Protein 2V7B (pdb70)

InterPro domains:
  IPR000873 AMP-dependent synthetase/ligase domain [PF00501] (34-393)
  IPR011957 Benzoate-CoA ligase family [TIGR02262] (23-528)
  IPR025110 AMP-binding enzyme, C-terminal domain [PF13193] (443-520)
  IPR045851 AMP-binding enzyme domain superfamily [G3DSA:3.30.300.30] (435-530)

B-factor: mean 27.02, std 9.1, range [11.55, 69.49]

Radius of gyration: 32.32 Å; Cα contacts (8 Å, |Δi|>4): 2306; chains: 2; bounding box: 86×84×90 Å

Nearest PDB structures (foldseek):
  2v7b-assembly2_B  TM=1.002E+00  e=0.000E+00  Paraburkholderia xenovorans LB400
  6m2o-assembly1_A  TM=8.154E-01  e=2.061E-76  Rhodopseudomonas palustris
  4rm2-assembly2_B  TM=8.156E-01  e=1.091E-74  Rhodopseudomonas palustris
  4wv3-assembly1_A  TM=9.543E-01  e=3.865E-61  Stigmatella aurantiaca
  4wv3-assembly2_B  TM=9.490E-01  e=1.091E-60  Stigmatella aurantiaca

Organism: Paraburkholderia xenovorans (strain LB400) (NCBI:txid266265)

Secondary structure (DSSP, 8-state):
---HHHHHHHHTGGGTTSEEEE-SS-EEEHHHHHHHHHHHHHHHHHTTPPTT-EEEEE--SSTHHHHHHHHHHHHT-EEEE--TT--HHHHHHHHHHHT-SEEEEEGGGHHHHHHHHH---PEEEEE---PPBHHHHHHTSPPPSS-----TTSEEEEEE----EEEEEHHHHHHHIIIIIIIII---TT-EEEESS-TTSHHHHIIIIIHHHHHT-EEE---S---HHHHHHHHHHS--SEEEE-HHHHHHHHT-TTPPPGGG----EEEE-SS---HHHHHHHHHHHS--EEEEEE-TTTSSEEEE--TT---TTS--EEPTT-EEEEE-TTS-B--TTS-EEEEEE-TT----BTT-HHHHHHHEETTEEEEEEEEEE-TTS-EEEEEEGGG-B--B-HHHHHHHHTTSTTEEEEEEEEEEETTEEEEEEEEEEPTT----HHHHHHHHHHHHTTS-TTTS-SEEEEES---B-TTS-B-HHHHH-/---HHHHHHHHTGGGTTSEEEE-SS-EEEHHHHHHHHHHHHHHHHHTTPPTT-EEEEE--SSTHHHHHHHHHHHHT-EEEE--TT--HHHHHHHHHHHT-SEEEEEGGGHHHHHHHHH---PEEEEE---PPBHHHHHHHSPPPSS-----TTSEEEEEE----EEEEEHHHHHHHIIIIIIIII---TT-EEEESS-TTSHHHHIIIIIHHHHHT-EEE---S---HHHHHHHHHHT--SEEEE-HHHHHHHHT-TTPPPGGG----EEEE-SSPPPHHHHHHHHHHHS-EEEEEEE-TTTSSEEEE--TT---TTS--EEPTT-EEEEE-TTS-B--TTS-EEEEEE-TT----BTT-HHHHHHHEETTEEEEEEEEEE-TTS-EEEEEEGGG-B--B-HHHHHHHHTTSTTEEEEEEEEEEETTEEEEEEEEEEPTT----HHHHHHHHHHHHTTS-TTSS-SEEEEES---B-TTS-B-HHHHH-

Sequence (978 aa):
LFNFAAYLFRLNETRAGKTAYIDDTGSTTYGELEERARRFASALRTLGVHPEERILLVMLDTVALPVAFLGALYAGVVPVVANTLLTPADYVYMLTHSHARAVIASGALVQNVTQALESAGCQLIVSQPLAPLFEELIDAAAPAAKAAATGCDDIAFWLYSKPKGTVHTHANLYWTAELYAKPILGIAENDVVFSAAKLFFAYGLGNGLTFPLSVGATAILMAERPTADAIFARLVEHRPTVFYGVPTLYANMLVSPNLPARADVAIRICTSAGEALPREIGERFTAHFGCEILDGIGSTEMLHIFLSNRAGAVEYGTTGRPVPGYEIELRDEAGHAVPDGEVGDLYIKGPSAAVMYWNNREKSRATFLGEWIRSGDKYCRLPNGCYVYAGRSDDMLKYVSPVEVEMVLVQHDAVLEAAVVGVDHGGLVKTRAFVVLKREFAPSEILAEELKAFVKDRLAPHKYPRDIVFVDDLPKTATGKIQRFKLRELFNFAAYLFRLNETRAGKTAYIDDTGSTTYGELEERARRFASALRTLGVHPEERILLVMLDTVALPVAFLGALYAGVVPVVANTLLTPADYVYMLTHSHARAVIASGALVQNVTQALESAGCQLIVSQPLAPLFEELIDAAAPAAKAAATGCDDIAFWLYSKPKGTVHTHANLYWTAELYAKPILGIAENDVVFSAAKLFFAYGLGNGLTFPLSVGATAILMAERPTADAIFARLVEHRPTVFYGVPTLYANMLVSPNLPARADVAIRICTSAGEALPREIGERFTAHFGCEILDGIGSTEMLHIFLSNRAGAVEYGTTGRPVPGYEIELRDEAGHAVPDGEVGDLYIKGPSAAVMYWNNREKSRATFLGEWIRSGDKYCRLPNGCYVYAGRSDDMLKYVSPVEVEMVLVQHDAVLEAAVVGVDHGGLVKTRAFVVLKREFAPSEILAEELKAFVKDRLAPHKYPRDIVFVDDLPKTATGKIQRFKLRE

Foldseek 3Di:
DDFLLVVLLVVCVVFQPDWAEDEDPGTDGSVRLQFLLLLLLQLCVVLVNAAPQEEEELEFFASLVSSNQSSCSQNNYAYEYDDNPDALVLLLCVCVQRVHQEYEHEPVSCVSNVSSVVPDNYAYEYDDNVGHHSVVSSVVGGRHPGGPPDDQADFRYFAWLVTFTFTFGSVLLVVCQVQDQCPFVVDAQAFEEEELFTCSFLANVNRAPSHNSNHNHYYYGYRDQLALVVVLVCQQPVQGQEYEEEQLSLLRNLQDPPNDALVSHRHAEYEYEQAAHQQVSQVSCCVGNVHGYKYFYDGSQSSYGQFIDGGVRDDRQFRHAGRPQKDKAFAAPVRDHDDAPDKGWIKMFHDSGTPAGRPDPVVRVVAVPPRIGGDQWIWGAHPVGTIHTQGGVVQAPVSHRQSVQQSQLCPDQFFSGKTWGWAADVHDTFIEMETETDPVDDDDPVVQVVSQVSSCVPDPNVHGGPYYHYDNDFPADSRRHGPRVVVRD/DDFLLVVLLVVCVVFQPDFAEDEPVGTDGSVRLQFLLLLLLQLCVVLVNAAPQEEEELEFFASLVSSNQSSCSQNNYAYEYDDNPDALVLLLCVCVQRVHQEYEHEPVSCVSNVSSVVPDNYAYEYDDNVGHHSVVSSVPGGGHPGGPPDDQADWRYFAWLVTFTFTFGSVLLVFCQVQDQCAFVNDALAFEEEELFTCSFLACVNRAPSHNSVHNHHYYGYRDQDALVSVVCVQQPPQTQEYEEEQVRLLRNLQDPPNDALVRHNHAEYEYEQAAHQLVSQVSVCVGNVHGYKYFYDGSQSSYGQFIAGGVRDDRQFRHGGGPQKDKAFAAPVGHGDDAPDKGWIKMFHDSGTPAGPPDPPVRVVACPDRIGRDQWIWHAHPVGTIHTQGGVVFQPPPHRQNVLQSQLCVDQFFSGKTWGWADDPNDTFIEIETATDPVDDDDVVVQVVSQVSSCVPDDPVHGGPYYHYDNDADADSRRHGPRVVVRD

Solvent-accessible surface area: 38042 Å² total; per-residue (Å²): 192,26,7,0,0,14,40,3,14,134,73,8,122,124,60,52,67,55,40,0,1,31,16,76,109,37,74,17,33,8,26,87,4,44,66,57,0,54,56,0,0,17,4,0,105,123,35,37,5,54,72,46,21,10,0,0,0,0,3,36,3,7,32,5,1,0,6,0,0,0,0,0,1,13,3,9,1,1,0,0,3,1,32,13,92,42,72,28,73,54,0,43,49,5,17,89,26,2,67,3,85,0,0,0,0,1,26,86,19,38,141,44,0,42,94,1,38,141,67,134,101,35,68,30,0,11,1,111,60,226,24,55,54,1,67,107,44,0,85,94,16,73,53,5,98,165,22,23,84,15,10,50,38,17,21,2,0,0,3,34,47,195,52,54,0,0,0,0,1,2,11,3,1,65,85,1,2,47,25,1,0,82,78,12,4,33,8,48,71,122,6,36,0,0,8,2,10,31,1,17,28,5,10,0,1,3,0,1,0,1,0,0,0,14,23,0,0,7,0,3,5,4,24,92,161,31,80,16,76,8,0,10,49,29,0,63,132,56,114,0,31,0,0,0,0,5,11,13,26,0,4,54,0,34,40,17,121,90,43,8,49,136,87,61,9,32,12,109,8,0,0,0,4,27,23,22,1,14,100,47,23,0,86,164,0,39,74,62,9,54,7,49,0,0,7,3,23,22,28,25,22,0,5,3,2,0,0,1,3,87,62,72,69,35,69,42,33,11,6,5,109,35,0,71,52,9,92,16,59,17,73,55,182,72,44,117,78,24,82,92,56,96,65,3,32,0,28,1,61,4,44,0,6,1,15,8,3,16,48,43,36,133,96,4,27,33,17,22,37,12,65,57,5,103,17,25,8,40,1,18,93,59,130,71,10,2,12,43,24,5,2,106,51,122,16,45,11,176,138,2,8,0,10,61,0,12,38,14,0,26,59,18,110,0,3,25,15,5,0,0,1,14,7,90,98,83,66,136,92,74,21,46,0,19,0,10,26,52,164,130,79,75,87,49,159,144,15,12,102,85,0,50,40,36,0,121,117,124,30,42,100,87,39,45,0,104,30,20,51,50,43,151,86,4,36,58,47,43,29,9,76,27,35,15,98,86,24,87,154,169,35,7,0,0,16,36,3,15,130,72,9,116,126,48,50,69,64,40,0,0,26,16,79,111,36,75,17,33,10,26,86,5,43,65,57,0,56,55,0,2,24,5,0,206,120,39,38,6,52,70,65,18,8,0,0,0,0,2,36,3,6,31,6,0,0,6,0,0,0,0,0,1,13,19,9,1,3,0,0,2,2,31,19,103,42,74,36,74,56,0,40,51,5,18,91,26,0,64,2,84,0,0,0,0,1,29,89,12,39,128,47,0,45,87,0,39,138,66,137,104,32,68,30,0,15,0,106,62,227,24,58,44,0,60,104,42,0,83,92,14,71,54,19,99,174,22,24,56,13,15,63,37,15,33,2,0,1,2,36,45,198,54,56,0,0,0,0,0,2,10,4,1,63,87,2,3,48,25,0,0,85,79,12,4,30,8,46,91,132,6,38,0,0,6,3,9,30,0,19,24,5,10,0,0,4,0,2,0,1,0,0,0,14,24,0,0,8,1,5,3,3,25,88,142,26,71,19,81,8,0,11,53,34,0,60,129,74,116,0,34,0,0,0,0,4,11,16,25,0,5,56,0,36,40,18,120,91,44,12,52,126,85,66,10,36,12,111,9,0,0,0,4,29,24,21,1,14,97,42,21,0,85,140,0,38,73,61,8,49,6,50,0,0,8,3,21,25,27,24,26,0,4,4,2,0,0,1,3,54,60,72,68,34,75,43,34,12,5,4,129,34,0,71,50,9,91,12,65,17,77,52,153,75,44,116,79,26,77,90,56,100,67,3,32,1,29,0,68,3,46,0,5,1,13,8,5,20,47,43,32,131,90,6,28,33,17,19,38,6,57,67,3,105,18,27,8,33,1,18,90,65,128,94,18,18,12,44,26,4,1,106,48,119,16,31,12,180,165,11,10,0,8,69,0,11,41,17,0,24,58,18,113,0,3,24,16,6,0,0,0,14,7,91,99,86,65,133,96,73,22,40,0,20,0,10,25,50,163,127,81,73,87,53,159,151,17,15,102,89,0,50,40,32,0,117,117,138,23,43,98,106,39,45,0,99,36,20,46,49,43,150,87,5,36,57,47,38,28,9,76,26,30,15,96,101,24,79,158

Structure (mmCIF, N/CA/C/O backbone):
data_2V7B
#
_entry.id   2V7B
#
_cell.length_a   74.550
_cell.length_b   74.550
_cell.length_c   89.900
_cell.angle_alpha   70.06
_cell.angle_beta   79.95
_cell.angle_gamma   81.11
#
_symmetry.space_group_name_H-M   'P 1'
#
loop_
_entity.id
_entity.type
_entity.pdbx_description
1 polymer 'BENZOATE-COENZYME A LIGASE'
2 non-polymer 'BENZOIC ACID'
3 water water
#
loop_
_atom_site.group_PDB
_atom_site.id
_atom_site.type_symbol
_atom_site.label_atom_id
_atom_site.label_alt_id
_atom_site.label_comp_id
_atom_site.label_asym_id
_atom_site.label_entity_id
_atom_site.label_seq_id
_atom_site.pdbx_PDB_ins_code
_atom_site.Cartn_x
_atom_site.Cartn_y
_atom_site.Cartn_z
_atom_site.occupancy
_atom_site.B_iso_or_equiv
_atom_site.auth_seq_id
_atom_site.auth_comp_id
_atom_site.auth_asym_id
_atom_site.auth_atom_id
_atom_site.pdbx_PDB_model_num
ATOM 1 N N . LEU A 1 22 ? 76.749 65.048 29.810 1.00 28.72 22 LEU A N 1
ATOM 2 C CA . LEU A 1 22 ? 77.844 64.250 29.153 1.00 27.55 22 LEU A CA 1
ATOM 3 C C . LEU A 1 22 ? 77.398 63.020 28.337 1.00 25.81 22 LEU A C 1
ATOM 4 O O . LEU A 1 22 ? 77.995 62.774 27.295 1.00 26.72 22 LEU A O 1
ATOM 9 N N . PHE A 1 23 ? 76.397 62.240 28.789 1.00 23.37 23 PHE A N 1
ATOM 10 C CA . PHE A 1 23 ? 75.777 61.208 27.941 1.00 21.60 23 PHE A CA 1
ATOM 11 C C . PHE A 1 23 ? 74.343 60.860 28.378 1.00 19.91 23 PHE A C 1
ATOM 12 O O . PHE A 1 23 ? 74.129 60.477 29.511 1.00 18.56 23 PHE A O 1
ATOM 20 N N . ASN A 1 24 ? 73.396 61.014 27.460 1.00 18.86 24 ASN A N 1
ATOM 21 C CA . ASN A 1 24 ? 72.023 60.587 27.634 1.00 18.49 24 ASN A CA 1
ATOM 22 C C . ASN A 1 24 ? 71.648 59.742 26.408 1.00 19.13 24 ASN A C 1
ATOM 23 O O . ASN A 1 24 ? 71.705 60.241 25.259 1.00 17.90 24 ASN A O 1
ATOM 28 N N . PHE A 1 25 ? 71.240 58.488 26.635 1.00 17.97 25 PHE A N 1
ATOM 29 C CA . PHE A 1 25 ? 70.967 57.590 25.495 1.00 18.07 25 PHE A CA 1
ATOM 30 C C . PHE A 1 25 ? 69.897 58.115 24.534 1.00 17.51 25 PHE A C 1
ATOM 31 O O . PHE A 1 25 ? 70.070 57.943 23.336 1.00 19.15 25 PHE A O 1
ATOM 39 N N . ALA A 1 26 ? 68.801 58.704 25.045 1.00 17.40 26 ALA A N 1
ATOM 40 C CA . ALA A 1 26 ? 67.747 59.260 24.181 1.00 18.90 26 ALA A CA 1
ATOM 41 C C . ALA A 1 26 ? 68.275 60.422 23.315 1.00 19.98 26 ALA A C 1
ATOM 42 O O . ALA A 1 26 ? 68.005 60.472 22.081 1.00 19.00 26 ALA A O 1
ATOM 44 N N . ALA A 1 27 ? 69.002 61.330 23.963 1.00 19.63 27 ALA A N 1
ATOM 45 C CA . ALA A 1 27 ? 69.574 62.527 23.286 1.00 20.73 27 ALA A CA 1
ATOM 46 C C . ALA A 1 27 ? 70.609 62.072 22.238 1.00 20.37 27 ALA A C 1
ATOM 47 O O . ALA A 1 27 ? 70.698 62.621 21.134 1.00 19.86 27 ALA A O 1
ATOM 49 N N . TYR A 1 28 ? 71.341 61.026 22.577 1.00 19.78 28 TYR A N 1
ATOM 50 C CA . TYR A 1 28 ? 72.318 60.415 21.676 1.00 20.62 28 TYR A CA 1
ATOM 51 C C . TYR A 1 28 ? 71.657 59.902 20.379 1.00 20.47 28 TYR A C 1
ATOM 52 O O . TYR A 1 28 ? 72.119 60.215 19.274 1.00 19.93 28 TYR A O 1
ATOM 61 N N . LEU A 1 29 ? 70.562 59.144 20.524 1.00 20.13 29 LEU A N 1
ATOM 62 C CA . LEU A 1 29 ? 69.788 58.635 19.373 1.00 19.87 29 LEU A CA 1
ATOM 63 C C . LEU A 1 29 ? 69.197 59.762 18.536 1.00 20.05 29 LEU A C 1
ATOM 64 O O . LEU A 1 29 ? 69.132 59.661 17.296 1.00 19.77 29 LEU A O 1
ATOM 69 N N . PHE A 1 30 ? 68.702 60.791 19.220 1.00 20.78 30 PHE A N 1
ATOM 70 C CA . PHE A 1 30 ? 68.035 61.897 18.536 1.00 22.95 30 PHE A CA 1
ATOM 71 C C . PHE A 1 30 ? 69.037 62.583 17.607 1.00 23.06 30 PHE A C 1
ATOM 72 O O . PHE A 1 30 ? 68.699 62.866 16.448 1.00 23.94 30 PHE A O 1
ATOM 80 N N . ARG A 1 31 ? 70.243 62.829 18.130 1.00 24.13 31 ARG A N 1
ATOM 81 C CA . ARG A 1 31 ? 71.383 63.368 17.351 1.00 25.98 31 ARG A CA 1
ATOM 82 C C . ARG A 1 31 ? 71.822 62.442 16.243 1.00 25.04 31 ARG A C 1
ATOM 83 O O . ARG A 1 31 ? 72.074 62.893 15.112 1.00 24.38 31 ARG A O 1
ATOM 91 N N . LEU A 1 32 ? 71.932 61.142 16.544 1.00 24.03 32 LEU A N 1
ATOM 92 C CA . LEU A 1 32 ? 72.318 60.159 15.514 1.00 24.07 32 LEU A CA 1
ATOM 93 C C . LEU A 1 32 ? 71.388 60.210 14.305 1.00 24.05 32 LEU A C 1
ATOM 94 O O . LEU A 1 32 ? 71.834 60.047 13.178 1.00 23.75 32 LEU A O 1
ATOM 99 N N . ASN A 1 33 ? 70.101 60.447 14.547 1.00 23.16 33 ASN A N 1
ATOM 100 C CA . ASN A 1 33 ? 69.102 60.335 13.523 1.00 24.15 33 ASN A CA 1
ATOM 101 C C . ASN A 1 33 ? 68.585 61.677 12.990 1.00 24.12 33 ASN A C 1
ATOM 102 O O . ASN A 1 33 ? 67.552 61.706 12.311 1.00 25.36 33 ASN A O 1
ATOM 107 N N . GLU A 1 34 ? 69.290 62.768 13.315 1.00 25.65 34 GLU A N 1
ATOM 108 C CA . GLU A 1 34 ? 68.910 64.137 12.881 1.00 28.53 34 GLU A CA 1
ATOM 109 C C . GLU A 1 34 ? 68.792 64.246 11.340 1.00 28.24 34 GLU A C 1
ATOM 110 O O . GLU A 1 34 ? 67.877 64.907 10.835 1.00 29.76 34 GLU A O 1
ATOM 116 N N . THR A 1 35 ? 69.686 63.568 10.616 1.00 28.22 35 THR A N 1
ATOM 117 C CA . THR A 1 35 ? 69.709 63.616 9.138 1.00 29.37 35 THR A CA 1
ATOM 118 C C . THR A 1 35 ? 68.618 62.783 8.455 1.00 29.20 35 THR A C 1
ATOM 119 O O . THR A 1 35 ? 68.443 62.865 7.242 1.00 29.06 35 THR A O 1
ATOM 123 N N . ARG A 1 36 ? 67.894 61.958 9.212 1.00 28.51 36 ARG A N 1
ATOM 124 C CA . ARG A 1 36 ? 66.820 61.143 8.617 1.00 27.10 36 ARG A CA 1
ATOM 125 C C . ARG A 1 36 ? 65.456 61.429 9.255 1.00 26.31 36 ARG A C 1
ATOM 126 O O . ARG A 1 36 ? 64.633 60.528 9.411 1.00 26.16 36 ARG A O 1
ATOM 134 N N . ALA A 1 37 ? 65.197 62.701 9.577 1.00 26.04 37 ALA A N 1
ATOM 135 C CA . ALA A 1 37 ? 63.937 63.098 10.209 1.00 25.34 37 ALA A CA 1
ATOM 136 C C . ALA A 1 37 ? 62.690 62.534 9.513 1.00 25.45 37 ALA A C 1
ATOM 137 O O . ALA A 1 37 ? 61.725 62.162 10.171 1.00 24.90 37 ALA A O 1
ATOM 139 N N . GLY A 1 38 ? 62.714 62.470 8.177 1.00 24.75 38 GLY A N 1
ATOM 140 C CA . GLY A 1 38 ? 61.565 61.998 7.428 1.00 25.45 38 GLY A CA 1
ATOM 141 C C . GLY A 1 38 ? 61.403 60.487 7.240 1.00 26.06 38 GLY A C 1
ATOM 142 O O . GLY A 1 38 ? 60.358 60.057 6.772 1.00 26.94 38 GLY A O 1
ATOM 143 N N . LYS A 1 39 ? 62.436 59.698 7.563 1.00 26.01 39 LYS A N 1
ATOM 144 C CA . LYS A 1 39 ? 62.411 58.225 7.454 1.00 25.76 39 LYS A CA 1
ATOM 145 C C . LYS A 1 39 ? 61.516 57.631 8.539 1.00 25.47 39 LYS A C 1
ATOM 146 O O . LYS A 1 39 ? 61.562 58.065 9.702 1.00 24.94 39 LYS A O 1
ATOM 152 N N . THR A 1 40 ? 60.701 56.652 8.159 1.00 24.15 40 THR A N 1
ATOM 153 C CA . THR A 1 40 ? 59.899 55.911 9.134 1.00 23.15 40 THR A CA 1
ATOM 154 C C . THR A 1 40 ? 60.808 55.202 10.154 1.00 21.99 40 THR A C 1
ATOM 155 O O . THR A 1 40 ? 61.684 54.405 9.799 1.00 22.27 40 THR A O 1
ATOM 159 N N . ALA A 1 41 ? 60.593 55.512 11.427 1.00 21.17 41 ALA A N 1
ATOM 160 C CA . ALA A 1 41 ? 61.248 54.804 12.527 1.00 20.21 41 ALA A CA 1
ATOM 161 C C . ALA A 1 41 ? 60.419 53.581 12.987 1.00 19.92 41 ALA A C 1
ATOM 162 O O . ALA A 1 41 ? 60.973 52.475 13.202 1.00 19.58 41 ALA A O 1
ATOM 164 N N . TYR A 1 42 ? 59.109 53.797 13.158 1.00 19.18 42 TYR A N 1
ATOM 165 C CA . TYR A 1 42 ? 58.203 52.785 13.673 1.00 19.96 42 TYR A CA 1
ATOM 166 C C . TYR A 1 42 ? 56.990 52.560 12.778 1.00 19.92 42 TYR A C 1
ATOM 167 O O . TYR A 1 42 ? 56.348 53.508 12.381 1.00 20.78 42 TYR A O 1
ATOM 176 N N . ILE A 1 43 ? 56.657 51.291 12.548 1.00 20.14 43 ILE A N 1
ATOM 177 C CA . ILE A 1 43 ? 55.363 50.893 12.024 1.00 20.75 43 ILE A CA 1
ATOM 178 C C . ILE A 1 43 ? 54.699 50.013 13.076 1.00 20.64 43 ILE A C 1
ATOM 179 O O . ILE A 1 43 ? 55.303 49.037 13.564 1.00 20.35 43 ILE A O 1
ATOM 184 N N . ASP A 1 44 ? 53.469 50.348 13.416 1.00 20.90 44 ASP A N 1
ATOM 185 C CA . ASP A 1 44 ? 52.734 49.543 14.384 1.00 21.26 44 ASP A CA 1
ATOM 186 C C . ASP A 1 44 ? 51.317 49.282 13.896 1.00 21.72 44 ASP A C 1
ATOM 187 O O . ASP A 1 44 ? 51.005 49.503 12.712 1.00 21.04 44 ASP A O 1
ATOM 192 N N . ASP A 1 45 ? 50.458 48.793 14.783 1.00 20.88 45 ASP A N 1
ATOM 193 C CA . ASP A 1 45 ? 49.097 48.451 14.354 1.00 23.19 45 ASP A CA 1
ATOM 194 C C . ASP A 1 45 ? 48.218 49.624 13.892 1.00 23.71 45 ASP A C 1
ATOM 195 O O . ASP A 1 45 ? 47.220 49.407 13.237 1.00 24.22 45 ASP A O 1
ATOM 200 N N . THR A 1 46 ? 48.565 50.848 14.230 1.00 24.51 46 THR A N 1
ATOM 201 C CA . THR A 1 46 ? 47.719 51.974 13.785 1.00 25.91 46 THR A CA 1
ATOM 202 C C . THR A 1 46 ? 48.340 52.901 12.746 1.00 25.76 46 THR A C 1
ATOM 203 O O . THR A 1 46 ? 47.618 53.734 12.154 1.00 26.26 46 THR A O 1
ATOM 207 N N . GLY A 1 47 ? 49.647 52.774 12.496 1.00 25.53 47 GLY A N 1
ATOM 208 C CA . GLY A 1 47 ? 50.292 53.626 11.512 1.00 25.41 47 GLY A CA 1
ATOM 209 C C . GLY A 1 47 ? 51.804 53.690 11.581 1.00 25.08 47 GLY A C 1
ATOM 210 O O . GLY A 1 47 ? 52.438 52.814 12.166 1.00 24.67 47 GLY A O 1
ATOM 211 N N . SER A 1 48 ? 52.370 54.710 10.934 1.00 24.29 48 SER A N 1
ATOM 212 C CA . SER A 1 48 ? 53.798 54.896 10.828 1.00 23.47 48 SER A CA 1
ATOM 213 C C . SER A 1 48 ? 54.228 56.172 11.543 1.00 23.50 48 SER A C 1
ATOM 214 O O . SER A 1 48 ? 53.494 57.162 11.543 1.00 22.99 48 SER A O 1
ATOM 217 N N . THR A 1 49 ? 55.436 56.158 12.104 1.00 21.74 49 THR A N 1
ATOM 218 C CA . THR A 1 49 ? 56.002 57.322 12.804 1.00 21.12 49 THR A CA 1
ATOM 219 C C . THR A 1 49 ? 57.412 57.552 12.340 1.00 21.17 49 THR A C 1
ATOM 220 O O . THR A 1 49 ? 58.207 56.627 12.317 1.00 21.44 49 THR A O 1
ATOM 224 N N . THR A 1 50 ? 57.731 58.784 11.961 1.00 20.62 50 THR A N 1
ATOM 225 C CA . THR A 1 50 ? 59.062 59.087 11.444 1.00 21.72 50 THR A CA 1
ATOM 226 C C . THR A 1 50 ? 60.035 59.324 12.599 1.00 21.23 50 THR A C 1
ATOM 227 O O . THR A 1 50 ? 59.603 59.553 13.720 1.00 20.95 50 THR A O 1
ATOM 231 N N . TYR A 1 51 ? 61.328 59.236 12.307 1.00 21.25 51 TYR A N 1
ATOM 232 C CA . TYR A 1 51 ? 62.358 59.688 13.243 1.00 21.68 51 TYR A CA 1
ATOM 233 C C . TYR A 1 51 ? 62.137 61.097 13.809 1.00 22.11 51 TYR A C 1
ATOM 234 O O . TYR A 1 51 ? 62.385 61.312 15.002 1.00 21.43 51 TYR A O 1
ATOM 243 N N . GLY A 1 52 ? 61.722 62.039 12.951 1.00 20.52 52 GLY A N 1
ATOM 244 C CA . GLY A 1 52 ? 61.370 63.407 13.375 1.00 22.69 52 GLY A CA 1
ATOM 245 C C . GLY A 1 52 ? 60.243 63.403 14.400 1.00 22.45 52 GLY A C 1
ATOM 246 O O . GLY A 1 52 ? 60.355 64.015 15.463 1.00 22.80 52 GLY A O 1
ATOM 247 N N . GLU A 1 53 ? 59.175 62.660 14.107 1.00 22.75 53 GLU A N 1
ATOM 248 C CA . GLU A 1 53 ? 58.019 62.618 14.994 1.00 23.88 53 GLU A CA 1
ATOM 249 C C . GLU A 1 53 ? 58.399 61.921 16.323 1.00 22.18 53 GLU A C 1
ATOM 250 O O . GLU A 1 53 ? 57.983 62.380 17.390 1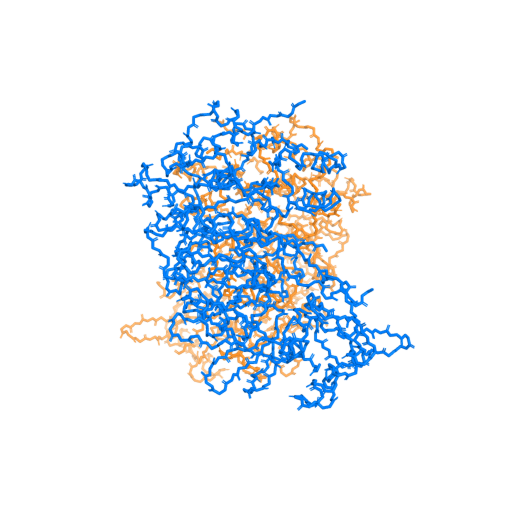.00 21.90 53 GLU A O 1
ATOM 256 N N . LEU A 1 54 ? 59.212 60.865 16.231 1.00 22.25 54 LEU A N 1
ATOM 257 C CA . LEU A 1 54 ? 59.660 60.088 17.419 1.00 20.53 54 LEU A CA 1
ATOM 258 C C . LEU A 1 54 ? 60.368 61.020 18.380 1.00 21.25 54 LEU A C 1
ATOM 259 O O . LEU A 1 54 ? 60.068 61.022 19.575 1.00 20.49 54 LEU A O 1
ATOM 264 N N . GLU A 1 55 ? 61.308 61.821 17.859 1.00 20.75 55 GLU A N 1
ATOM 265 C CA . GLU A 1 55 ? 62.019 62.782 18.704 1.00 21.68 55 GLU A CA 1
ATOM 266 C C . GLU A 1 55 ? 61.093 63.840 19.283 1.00 21.44 55 GLU A C 1
ATOM 267 O O . GLU A 1 55 ? 61.165 64.106 20.483 1.00 20.89 55 GLU A O 1
ATOM 273 N N . GLU A 1 56 ? 60.260 64.455 18.428 1.00 20.95 56 GLU A N 1
ATOM 274 C CA . GLU A 1 56 ? 59.294 65.466 18.868 1.00 21.64 56 GLU A CA 1
ATOM 275 C C . GLU A 1 56 ? 58.406 64.962 20.023 1.00 20.89 56 GLU A C 1
ATOM 276 O O . GLU A 1 56 ? 58.324 65.613 21.086 1.00 20.49 56 GLU A O 1
ATOM 282 N N . ARG A 1 57 ? 57.741 63.821 19.806 1.00 20.11 57 ARG A N 1
ATOM 283 C CA . ARG A 1 57 ? 56.767 63.299 20.763 1.00 20.88 57 ARG A CA 1
ATOM 284 C C . ARG A 1 57 ? 57.457 62.863 22.047 1.00 20.45 57 ARG A C 1
ATOM 285 O O . ARG A 1 57 ? 56.914 63.060 23.142 1.00 20.68 57 ARG A O 1
ATOM 293 N N . ALA A 1 58 ? 58.639 62.267 21.906 1.00 19.91 58 ALA A N 1
ATOM 294 C CA . ALA A 1 58 ? 59.452 61.895 23.112 1.00 20.08 58 ALA A CA 1
ATOM 295 C C . ALA A 1 58 ? 59.843 63.117 23.956 1.00 19.77 58 ALA A C 1
ATOM 296 O O . ALA A 1 58 ? 59.683 63.122 25.178 1.00 19.40 58 ALA A O 1
ATOM 298 N N . ARG A 1 59 ? 60.392 64.150 23.304 1.00 19.97 59 ARG A N 1
ATOM 299 C CA . ARG A 1 59 ? 60.846 65.333 24.020 1.00 19.69 59 ARG A CA 1
ATOM 300 C C . ARG A 1 59 ? 59.633 66.075 24.621 1.00 19.15 59 ARG A C 1
ATOM 301 O O . ARG A 1 59 ? 59.740 66.676 25.706 1.00 18.69 59 ARG A O 1
ATOM 309 N N . ARG A 1 60 ? 58.492 66.069 23.920 1.00 19.51 60 ARG A N 1
ATOM 310 C CA . ARG A 1 60 ? 57.257 66.602 24.510 1.00 19.98 60 ARG A CA 1
ATOM 311 C C . ARG A 1 60 ? 56.832 65.821 25.749 1.00 19.63 60 ARG A C 1
ATOM 312 O O . ARG A 1 60 ? 56.373 66.416 26.703 1.00 20.44 60 ARG A O 1
ATOM 320 N N . PHE A 1 61 ? 56.935 64.483 25.707 1.00 20.64 61 PHE A N 1
ATOM 321 C CA . PHE A 1 61 ? 56.659 63.666 26.892 1.00 19.78 61 PHE A CA 1
ATOM 322 C C . PHE A 1 61 ? 57.650 63.975 28.068 1.00 19.06 61 PHE A C 1
ATOM 323 O O . PHE A 1 61 ? 57.250 63.918 29.235 1.00 19.36 61 PHE A O 1
ATOM 331 N N . ALA A 1 62 ? 58.912 64.288 2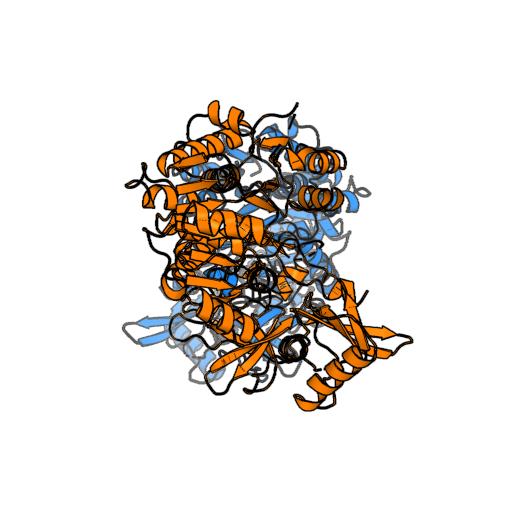7.759 1.00 19.85 62 ALA A N 1
ATOM 332 C CA . ALA A 1 62 ? 59.875 64.716 28.792 1.00 20.06 62 ALA A CA 1
ATOM 333 C C . ALA A 1 62 ? 59.345 65.959 29.552 1.00 21.09 62 ALA A C 1
ATOM 334 O O . ALA A 1 62 ? 59.386 66.026 30.789 1.00 21.18 62 ALA A O 1
ATOM 336 N N . SER A 1 63 ? 58.847 66.939 28.798 1.00 21.22 63 SER A N 1
ATOM 337 C CA . SER A 1 63 ? 58.103 68.107 29.342 1.00 22.66 63 SER A CA 1
ATOM 338 C C . SER A 1 63 ? 56.840 67.771 30.141 1.00 22.23 63 SER A C 1
ATOM 339 O O . SER A 1 63 ? 56.616 68.326 31.224 1.00 23.55 63 SER A O 1
ATOM 342 N N . ALA A 1 64 ? 56.004 66.874 29.617 1.00 22.27 64 ALA A N 1
ATOM 343 C CA . ALA A 1 64 ? 54.788 66.435 30.307 1.00 21.10 64 ALA A CA 1
ATOM 344 C C . ALA A 1 64 ? 55.120 65.842 31.691 1.00 21.45 64 ALA A C 1
ATOM 345 O O . ALA A 1 64 ? 54.412 66.115 32.651 1.00 20.55 64 ALA A O 1
ATOM 347 N N . LEU A 1 65 ? 56.216 65.077 31.779 1.00 21.21 65 LEU A N 1
ATOM 348 C CA . LEU A 1 65 ? 56.671 64.493 33.046 1.00 21.34 65 LEU A CA 1
ATOM 349 C C . LEU A 1 65 ? 57.065 65.551 34.050 1.00 22.66 65 LEU A C 1
ATOM 350 O O . LEU A 1 65 ? 56.677 65.457 35.225 1.00 22.78 65 LEU A O 1
ATOM 355 N N . ARG A 1 66 ? 57.848 66.532 33.592 1.00 23.34 66 ARG A N 1
ATOM 356 C CA . ARG A 1 66 ? 58.215 67.665 34.448 1.00 24.86 66 ARG A CA 1
ATOM 357 C C . ARG A 1 66 ? 56.956 68.373 34.962 1.00 23.68 66 ARG A C 1
ATOM 358 O O . ARG A 1 66 ? 56.846 68.670 36.171 1.00 22.39 66 ARG A O 1
ATOM 366 N N . THR A 1 67 ? 56.022 68.650 34.036 1.00 22.90 67 THR A N 1
ATOM 367 C CA . THR A 1 67 ? 54.747 69.311 34.361 1.00 23.99 67 THR A CA 1
ATOM 368 C C . THR A 1 67 ? 53.935 68.459 35.360 1.00 23.88 67 THR A C 1
ATOM 369 O O . THR A 1 67 ? 53.240 68.984 36.263 1.00 24.99 67 THR A O 1
ATOM 373 N N . LEU A 1 68 ? 54.019 67.140 35.243 1.00 23.67 68 LEU A N 1
ATOM 374 C CA . LEU A 1 68 ? 53.329 66.287 36.229 1.00 23.96 68 LEU A CA 1
ATOM 375 C C . LEU A 1 68 ? 54.039 66.228 37.594 1.00 23.51 68 LEU A C 1
ATOM 376 O O . LEU A 1 68 ? 53.570 65.536 38.461 1.00 24.56 68 LEU A O 1
ATOM 381 N N . GLY A 1 69 ? 55.176 66.904 37.741 1.00 24.45 69 GLY A N 1
ATOM 382 C CA . GLY A 1 69 ? 55.979 66.910 39.003 1.00 23.59 69 GLY A CA 1
ATOM 383 C C . GLY A 1 69 ? 56.953 65.739 39.176 1.00 23.65 69 GLY A C 1
ATOM 384 O O . GLY A 1 69 ? 57.516 65.538 40.262 1.00 23.63 69 GLY A O 1
ATOM 385 N N . VAL A 1 70 ? 57.175 64.952 38.119 1.00 22.97 70 VAL A N 1
ATOM 386 C CA . VAL A 1 70 ? 58.048 63.785 38.267 1.00 22.66 70 VAL A CA 1
ATOM 387 C C . VAL A 1 70 ? 59.477 64.247 38.044 1.00 22.21 70 VAL A C 1
ATOM 388 O O . VAL A 1 70 ? 59.795 64.741 36.982 1.00 23.69 70 VAL A O 1
ATOM 392 N N . HIS A 1 71 ? 60.319 64.147 39.080 1.00 20.20 71 HIS A N 1
ATOM 393 C CA . HIS A 1 71 ? 61.703 64.622 39.006 1.00 19.30 71 HIS A CA 1
ATOM 394 C C . HIS A 1 71 ? 62.619 63.607 38.320 1.00 19.21 71 HIS A C 1
ATOM 395 O O . HIS A 1 71 ? 62.317 62.413 38.301 1.00 17.50 71 HIS A O 1
ATOM 402 N N . PRO A 1 72 ? 63.784 64.080 37.813 1.00 20.33 72 PRO A N 1
ATOM 403 C CA . PRO A 1 72 ? 64.876 63.163 37.460 1.00 19.66 72 PRO A CA 1
ATOM 404 C C . PRO A 1 72 ? 65.157 62.154 38.578 1.00 20.00 72 PRO A C 1
ATOM 405 O O . PRO A 1 72 ? 64.984 62.488 39.782 1.00 17.59 72 PRO A O 1
ATOM 409 N N . GLU A 1 73 ? 65.540 60.936 38.158 1.00 19.02 73 GLU A N 1
ATOM 410 C CA . GLU A 1 73 ? 65.784 59.764 39.019 1.00 19.45 73 GLU A CA 1
ATOM 411 C C . GLU A 1 73 ? 64.598 59.081 39.672 1.00 18.58 73 GLU A C 1
ATOM 412 O O . GLU A 1 73 ? 64.724 57.935 40.146 1.00 19.51 73 GLU A O 1
ATOM 418 N N . GLU A 1 74 ? 63.432 59.734 39.654 1.00 19.00 74 GLU A N 1
ATOM 419 C CA . GLU A 1 74 ? 62.214 59.073 40.094 1.00 19.38 74 GLU A CA 1
ATOM 420 C C . GLU A 1 74 ? 61.741 58.094 38.997 1.00 19.50 74 GLU A C 1
ATOM 421 O O . GLU A 1 74 ? 62.017 58.267 37.819 1.00 19.82 74 GLU A O 1
ATOM 427 N N . ARG A 1 75 ? 61.064 57.039 39.421 1.00 19.41 75 ARG A N 1
ATOM 428 C CA . ARG A 1 75 ? 60.675 55.972 38.496 1.00 20.33 75 ARG A CA 1
ATOM 429 C C . ARG A 1 75 ? 59.214 56.222 37.993 1.00 19.53 75 ARG A C 1
ATOM 430 O O . ARG A 1 75 ? 58.356 56.834 38.710 1.00 19.97 75 ARG A O 1
ATOM 438 N N . ILE A 1 76 ? 58.975 55.852 36.735 1.00 19.16 76 ILE A N 1
ATOM 439 C CA . ILE A 1 76 ? 57.613 55.621 36.216 1.00 18.09 76 ILE A CA 1
ATOM 440 C C . ILE A 1 76 ? 57.497 54.157 35.788 1.00 17.89 76 ILE A C 1
ATOM 441 O O . ILE A 1 76 ? 58.490 53.544 35.361 1.00 18.04 76 ILE A O 1
ATOM 446 N N . LEU A 1 77 ? 56.310 53.583 35.937 1.00 18.21 77 LEU A N 1
ATOM 447 C CA . LEU A 1 77 ? 56.057 52.180 35.573 1.00 18.19 77 LEU A CA 1
ATOM 448 C C . LEU A 1 77 ? 55.367 52.147 34.230 1.00 17.26 77 LEU A C 1
ATOM 449 O O . LEU A 1 77 ? 54.334 52.763 34.066 1.00 18.79 77 LEU A O 1
ATOM 454 N N . LEU A 1 78 ? 55.966 51.462 33.275 1.00 16.90 78 LEU A N 1
ATOM 455 C CA . LEU A 1 78 ? 55.305 51.257 31.987 1.00 17.74 78 LEU A CA 1
ATOM 456 C C . LEU A 1 78 ? 54.642 49.898 31.911 1.00 16.83 78 LEU A C 1
ATOM 457 O O . LEU A 1 78 ? 55.314 48.844 32.020 1.00 17.87 78 LEU A O 1
ATOM 462 N N . VAL A 1 79 ? 53.318 49.915 31.769 1.00 17.63 79 VAL A N 1
ATOM 463 C CA . VAL A 1 79 ? 52.550 48.694 31.493 1.00 17.98 79 VAL A CA 1
ATOM 464 C C . VAL A 1 79 ? 51.860 48.893 30.164 1.00 18.15 79 VAL A C 1
ATOM 465 O O . VAL A 1 79 ? 50.671 49.136 30.113 1.00 18.71 79 VAL A O 1
ATOM 469 N N . MET A 1 80 ? 52.634 48.752 29.093 1.00 18.85 80 MET A N 1
ATOM 470 C CA . MET A 1 80 ? 52.219 49.172 27.780 1.00 18.44 80 MET A CA 1
ATOM 471 C C . MET A 1 80 ? 52.465 48.073 26.759 1.00 18.44 80 MET A C 1
ATOM 472 O O . MET A 1 80 ? 53.508 47.425 26.772 1.00 17.93 80 MET A O 1
ATOM 477 N N . LEU A 1 81 ? 51.476 47.870 25.889 1.00 18.56 81 LEU A N 1
ATOM 478 C CA . LEU A 1 81 ? 51.628 47.024 24.700 1.00 19.40 81 LEU A CA 1
ATOM 479 C C . LEU A 1 81 ? 52.670 47.561 23.688 1.00 18.57 81 LEU A C 1
ATOM 480 O O . LEU A 1 81 ? 53.168 48.697 23.796 1.00 18.92 81 LEU A O 1
ATOM 485 N N . ASP A 1 82 ? 53.042 46.715 22.739 1.00 18.22 82 ASP A N 1
ATOM 486 C CA . ASP A 1 82 ? 54.040 47.056 21.733 1.00 18.00 82 ASP A CA 1
ATOM 487 C C . ASP A 1 82 ? 53.332 47.917 20.690 1.00 19.09 82 ASP A C 1
ATOM 488 O O . ASP A 1 82 ? 52.692 47.391 19.755 1.00 18.87 82 ASP A O 1
ATOM 493 N N . THR A 1 83 ? 53.401 49.227 20.935 1.00 18.79 83 THR A N 1
ATOM 494 C CA . THR A 1 83 ? 52.945 50.301 20.020 1.00 18.05 83 THR A CA 1
ATOM 495 C C . THR A 1 83 ? 53.968 51.421 20.060 1.00 18.65 83 THR A C 1
ATOM 496 O O . THR A 1 83 ? 54.824 51.425 20.956 1.00 18.69 83 THR A O 1
ATOM 500 N N . VAL A 1 84 ? 53.938 52.365 19.098 1.00 17.72 84 VAL A N 1
ATOM 501 C CA . VAL A 1 84 ? 54.928 53.477 19.108 1.00 18.23 84 VAL A CA 1
ATOM 502 C C . VAL A 1 84 ? 54.906 54.326 20.423 1.00 18.12 84 VAL A C 1
ATOM 503 O O . VAL A 1 84 ? 55.902 54.946 20.792 1.00 17.98 84 VAL A O 1
ATOM 507 N N . ALA A 1 85 ? 53.782 54.287 21.132 1.00 18.01 85 ALA A N 1
ATOM 508 C CA . ALA A 1 85 ? 53.665 54.907 22.461 1.00 17.70 85 ALA A CA 1
ATOM 509 C C . ALA A 1 85 ? 54.725 54.459 23.470 1.00 18.70 85 ALA A C 1
ATOM 510 O O . ALA A 1 85 ? 55.183 55.275 24.282 1.00 17.64 85 ALA A O 1
ATOM 512 N N . LEU A 1 86 ? 55.103 53.180 23.420 1.00 18.82 86 LEU A N 1
ATOM 513 C CA . LEU A 1 86 ? 56.093 52.666 24.352 1.00 18.46 86 LEU A CA 1
ATOM 514 C C . LEU A 1 86 ? 57.498 53.253 24.105 1.00 17.81 86 LEU A C 1
ATOM 515 O O . LEU A 1 86 ? 58.054 53.831 25.046 1.00 16.23 86 LEU A O 1
ATOM 520 N N . PRO A 1 87 ? 58.067 53.139 22.876 1.00 17.28 87 PRO A N 1
ATOM 521 C CA . PRO A 1 87 ? 59.322 53.862 22.658 1.00 17.76 87 PRO A CA 1
ATOM 522 C C . PRO A 1 87 ? 59.223 55.393 22.917 1.00 17.91 87 PRO A C 1
ATOM 523 O O . PRO A 1 87 ? 60.184 55.965 23.441 1.00 19.07 87 PRO A O 1
ATOM 527 N N . VAL A 1 88 ? 58.073 56.022 22.632 1.00 16.70 88 VAL A N 1
ATOM 528 C CA . VAL A 1 88 ? 57.874 57.457 23.000 1.00 17.97 88 VAL A CA 1
ATOM 529 C C . VAL A 1 88 ? 58.010 57.661 24.532 1.00 17.98 88 VAL A C 1
ATOM 530 O O . VAL A 1 88 ? 58.778 58.520 24.971 1.00 19.20 88 VAL A O 1
ATOM 534 N N . ALA A 1 89 ? 57.269 56.879 25.315 1.00 18.05 89 ALA A N 1
ATOM 535 C CA . ALA A 1 89 ? 57.365 56.915 26.798 1.00 17.47 89 ALA A CA 1
ATOM 536 C C . ALA A 1 89 ? 58.760 56.643 27.332 1.00 17.65 89 ALA A C 1
ATOM 537 O O . ALA A 1 89 ? 59.210 57.335 28.254 1.00 17.17 89 ALA A O 1
ATOM 539 N N . PHE A 1 90 ? 59.420 55.602 26.809 1.00 17.00 90 PHE A N 1
ATOM 540 C CA . PHE A 1 90 ? 60.736 55.168 27.323 1.00 16.00 90 PHE A CA 1
ATOM 541 C C . PHE A 1 90 ? 61.819 56.249 27.051 1.00 16.01 90 PHE A C 1
ATOM 542 O O . PHE A 1 90 ? 62.563 56.656 27.967 1.00 14.45 90 PHE A O 1
ATOM 550 N N . LEU A 1 91 ? 61.887 56.687 25.793 1.00 15.62 91 LEU A N 1
ATOM 551 C CA . LEU A 1 91 ? 62.829 57.688 25.342 1.00 16.79 91 LEU A CA 1
ATOM 552 C C . LEU A 1 91 ? 62.487 59.067 25.909 1.00 16.97 91 LEU A C 1
ATOM 553 O O . LEU A 1 91 ? 63.394 59.803 26.294 1.00 17.99 91 LEU A O 1
ATOM 558 N N . GLY A 1 92 ? 61.202 59.403 25.996 1.00 16.80 92 GLY A N 1
ATOM 559 C CA . GLY A 1 92 ? 60.800 60.655 26.685 1.00 16.97 92 GLY A CA 1
ATOM 560 C C . GLY A 1 92 ? 61.207 60.683 28.169 1.00 17.97 92 GLY A C 1
ATOM 561 O O . GLY A 1 92 ? 61.669 61.706 28.660 1.00 17.15 92 GLY A O 1
ATOM 562 N N . ALA A 1 93 ? 61.045 59.550 28.863 1.00 17.89 93 ALA A N 1
ATOM 563 C CA . ALA A 1 93 ? 61.564 59.393 30.262 1.00 18.35 93 ALA A CA 1
ATOM 564 C C . ALA A 1 93 ? 63.094 59.544 30.335 1.00 18.84 93 ALA A C 1
ATOM 565 O O . ALA A 1 93 ? 63.598 60.355 31.122 1.00 19.89 93 ALA A O 1
ATOM 567 N N . LEU A 1 94 ? 63.839 58.801 29.511 1.00 17.80 94 LEU A N 1
ATOM 568 C CA . LEU A 1 94 ? 65.300 58.946 29.482 1.00 17.91 94 LEU A CA 1
ATOM 569 C C . LEU A 1 94 ? 65.765 60.403 29.243 1.00 18.05 94 LEU A C 1
ATOM 570 O O . LEU A 1 94 ? 66.648 60.897 29.939 1.00 18.02 94 LEU A O 1
ATOM 575 N N . TYR A 1 95 ? 65.168 61.087 28.259 1.00 18.30 95 TYR A N 1
ATOM 576 C CA . TYR A 1 95 ? 65.513 62.478 27.971 1.00 18.97 95 TYR A CA 1
ATOM 577 C C . TYR A 1 95 ? 65.276 63.395 29.205 1.00 18.17 95 TYR A C 1
ATOM 578 O O . TYR A 1 95 ? 66.051 64.327 29.429 1.00 18.19 95 TYR A O 1
ATOM 587 N N . ALA A 1 96 ? 64.178 63.173 29.922 1.00 18.30 96 ALA A N 1
ATOM 588 C CA . ALA A 1 96 ? 63.878 63.845 31.222 1.00 18.74 96 ALA A CA 1
ATOM 589 C C . ALA A 1 96 ? 64.762 63.398 32.400 1.00 18.97 96 ALA A C 1
ATOM 590 O O . ALA A 1 96 ? 64.750 64.015 33.469 1.00 19.29 96 ALA A O 1
ATOM 592 N N . GLY A 1 97 ? 65.512 62.309 32.231 1.00 20.06 97 GLY A N 1
ATOM 593 C CA . GLY A 1 97 ? 66.243 61.735 33.371 1.00 19.05 97 GLY A CA 1
ATOM 594 C C . GLY A 1 97 ? 65.318 60.973 34.321 1.00 18.77 97 GLY A C 1
ATOM 595 O O . GLY A 1 97 ? 65.710 60.619 35.418 1.00 18.94 97 GLY A O 1
ATOM 596 N N . VAL A 1 98 ? 64.085 60.723 33.888 1.00 18.87 98 VAL A N 1
ATOM 597 C CA . VAL A 1 98 ? 63.103 59.941 34.666 1.00 18.23 98 VAL A CA 1
ATOM 598 C C . VAL A 1 98 ? 63.353 58.495 34.284 1.00 18.13 98 VAL A C 1
ATOM 599 O O . VAL A 1 98 ? 63.704 58.207 33.137 1.00 19.53 98 VAL A O 1
ATOM 603 N N . VAL A 1 99 ? 63.204 57.608 35.252 1.00 17.22 99 VAL A N 1
ATOM 604 C CA . VAL A 1 99 ? 63.651 56.193 35.103 1.00 17.41 99 VAL A CA 1
ATOM 605 C C . VAL A 1 99 ? 62.396 55.334 34.803 1.00 16.91 99 VAL A C 1
ATOM 606 O O . VAL A 1 99 ? 61.580 55.069 35.710 1.00 18.16 99 VAL A O 1
ATOM 610 N N . PRO A 1 100 ? 62.196 54.942 33.523 1.00 16.35 100 PRO A N 1
ATOM 611 C CA . PRO A 1 100 ? 61.048 54.056 33.232 1.00 16.53 100 PRO A CA 1
ATOM 612 C C . PRO A 1 100 ? 61.349 52.617 33.704 1.00 16.84 100 PRO A C 1
ATOM 613 O O . PRO A 1 100 ? 62.492 52.182 33.651 1.00 17.38 100 PRO A O 1
ATOM 617 N N . VAL A 1 101 ? 60.329 51.948 34.222 1.00 16.20 101 VAL A N 1
ATOM 618 C CA . VAL A 1 101 ? 60.420 50.558 34.621 1.00 17.47 101 VAL A CA 1
ATOM 619 C C . VAL A 1 101 ? 59.460 49.850 33.692 1.00 16.42 101 VAL A C 1
ATOM 620 O O . VAL A 1 101 ? 58.259 50.066 33.770 1.00 18.88 101 VAL A O 1
ATOM 624 N N . VAL A 1 102 ? 60.002 49.062 32.759 1.00 16.80 102 VAL A N 1
ATOM 625 C CA . VAL A 1 102 ? 59.184 48.490 31.697 1.00 17.07 102 VAL A CA 1
ATOM 626 C C . VAL A 1 102 ? 58.674 47.109 32.108 1.00 17.26 102 VAL A C 1
ATOM 627 O O . VAL A 1 102 ? 59.456 46.163 32.233 1.00 17.39 102 VAL A O 1
ATOM 631 N N . ALA A 1 103 ? 57.359 47.022 32.310 1.00 18.20 103 ALA A N 1
ATOM 632 C CA . ALA A 1 103 ? 56.689 45.819 32.855 1.00 19.08 103 ALA A CA 1
ATOM 633 C C . ALA A 1 103 ? 56.010 44.872 31.861 1.00 18.72 103 ALA A C 1
ATOM 634 O O . ALA A 1 103 ? 55.420 45.292 30.839 1.00 19.72 103 ALA A O 1
ATOM 636 N N . ASN A 1 104 ? 56.113 43.577 32.161 1.00 19.38 104 ASN A N 1
ATOM 637 C CA . ASN A 1 104 ? 55.202 42.530 31.574 1.00 19.64 104 ASN A CA 1
ATOM 638 C C . ASN A 1 104 ? 53.698 42.953 31.634 1.00 20.10 104 ASN A C 1
ATOM 639 O O . ASN A 1 104 ? 53.188 43.411 32.685 1.00 20.42 104 ASN A O 1
ATOM 644 N N . THR A 1 105 ? 53.036 42.905 30.471 1.00 20.02 105 THR A N 1
ATOM 645 C CA . THR A 1 105 ? 51.639 43.334 30.303 1.00 20.40 105 THR A CA 1
ATOM 646 C C . THR A 1 105 ? 50.591 42.244 30.640 1.00 20.94 105 THR A C 1
ATOM 647 O O . THR A 1 105 ? 49.380 42.531 30.665 1.00 23.00 105 THR A O 1
ATOM 651 N N . LEU A 1 106 ? 51.054 41.025 30.927 1.00 21.96 106 LEU A N 1
ATOM 652 C CA . LEU A 1 106 ? 50.172 39.883 31.209 1.00 22.93 106 LEU A CA 1
ATOM 653 C C . LEU A 1 106 ? 50.226 39.425 32.668 1.00 22.92 106 LEU A C 1
ATOM 654 O O . LEU A 1 106 ? 50.036 38.252 32.957 1.00 24.07 106 LEU A O 1
ATOM 659 N N . LEU A 1 107 ? 50.473 40.356 33.579 1.00 22.57 107 LEU A N 1
ATOM 660 C CA . LEU A 1 107 ? 50.540 40.080 35.013 1.00 22.21 107 LEU A CA 1
ATOM 661 C C . LEU A 1 107 ? 49.220 40.386 35.714 1.00 22.74 107 LEU A C 1
ATOM 662 O O . LEU A 1 107 ? 48.299 40.939 35.122 1.00 22.30 107 LEU A O 1
ATOM 667 N N . THR A 1 108 ? 49.153 40.039 36.995 1.00 22.92 108 THR A N 1
ATOM 668 C CA . THR A 1 108 ? 47.933 40.172 37.771 1.00 22.99 108 THR A CA 1
ATOM 669 C C . THR A 1 108 ? 47.943 41.474 38.538 1.00 23.32 108 THR A C 1
ATOM 670 O O . THR A 1 108 ? 49.019 42.070 38.734 1.00 23.43 108 THR A O 1
ATOM 674 N N . PRO A 1 109 ? 46.765 41.940 38.982 1.00 22.87 109 PRO A N 1
ATOM 675 C CA . PRO A 1 109 ? 46.777 43.126 39.816 1.00 22.84 109 PRO A CA 1
ATOM 676 C C . PRO A 1 109 ? 47.769 43.054 40.998 1.00 23.42 109 PRO A C 1
ATOM 677 O O . PRO A 1 109 ? 48.449 44.039 41.269 1.00 21.76 109 PRO A O 1
ATOM 681 N N . ALA A 1 110 ? 47.869 41.895 41.658 1.00 23.15 110 ALA A N 1
ATOM 682 C CA . ALA A 1 110 ? 48.786 41.740 42.789 1.00 22.83 110 ALA A CA 1
ATOM 683 C C . ALA A 1 110 ? 50.259 41.871 42.385 1.00 22.42 110 ALA A C 1
ATOM 684 O O . ALA A 1 110 ? 51.077 42.394 43.147 1.00 22.51 110 ALA A O 1
ATOM 686 N N . ASP A 1 111 ? 50.590 41.359 41.209 1.00 21.89 111 ASP A N 1
ATOM 687 C CA . ASP A 1 111 ? 51.918 41.557 40.618 1.00 22.49 111 ASP A CA 1
ATOM 688 C C . ASP A 1 111 ? 52.225 43.045 40.464 1.00 21.69 111 ASP A C 1
ATOM 689 O O . ASP A 1 111 ? 53.303 43.465 40.864 1.00 22.27 111 ASP A O 1
ATOM 694 N N . TYR A 1 112 ? 51.282 43.817 39.906 1.00 21.11 112 TYR A N 1
ATOM 695 C CA . TYR A 1 112 ? 51.458 45.246 39.711 1.00 20.66 112 TYR A CA 1
ATOM 696 C C . TYR A 1 112 ? 51.520 46.031 41.018 1.00 20.79 112 TYR A C 1
ATOM 697 O O . TYR A 1 112 ? 52.270 47.011 41.100 1.00 19.29 112 TYR A O 1
ATOM 706 N N . VAL A 1 113 ? 50.746 45.600 42.029 1.00 20.60 113 VAL A N 1
ATOM 707 C CA . VAL A 1 113 ? 50.849 46.160 43.387 1.00 21.67 113 VAL A CA 1
ATOM 708 C C . VAL A 1 113 ? 52.307 46.139 43.854 1.00 22.02 113 VAL A C 1
ATOM 709 O O . VAL A 1 113 ? 52.824 47.163 44.334 1.00 22.04 113 VAL A O 1
ATOM 713 N N . TYR A 1 114 ? 52.944 44.971 43.745 1.00 21.57 114 TYR A N 1
ATOM 714 C CA . TYR A 1 114 ? 54.322 44.801 44.141 1.00 22.29 114 TYR A CA 1
ATOM 715 C C . TYR A 1 114 ? 55.249 45.743 43.367 1.00 21.37 114 TYR A C 1
ATOM 716 O O . TYR A 1 114 ? 56.058 46.406 43.971 1.00 19.72 114 TYR A O 1
ATOM 725 N N . MET A 1 115 ? 55.114 45.802 42.030 1.00 19.64 115 MET A N 1
ATOM 726 C CA . MET A 1 115 ? 55.951 46.706 41.220 1.00 19.97 115 MET A CA 1
ATOM 727 C C . MET A 1 115 ? 55.736 48.181 41.523 1.00 19.78 115 MET A C 1
ATOM 728 O O . MET A 1 115 ? 56.683 48.942 41.601 1.00 20.07 115 MET A O 1
ATOM 733 N N . LEU A 1 116 ? 54.488 48.602 41.667 1.00 20.14 116 LEU A N 1
ATOM 734 C CA . LEU A 1 116 ? 54.213 49.979 42.083 1.00 20.72 116 LEU A CA 1
ATOM 735 C C . LEU A 1 116 ? 54.875 50.331 43.405 1.00 20.91 116 LEU A C 1
ATOM 736 O O . LEU A 1 116 ? 55.503 51.379 43.521 1.00 20.47 116 LEU A O 1
ATOM 741 N N . THR A 1 117 ? 54.744 49.449 44.401 1.00 21.09 117 THR A N 1
ATOM 742 C CA . THR A 1 117 ? 55.280 49.730 45.742 1.00 21.13 117 THR A CA 1
ATOM 743 C C . THR A 1 117 ? 56.844 49.668 45.792 1.00 20.75 117 THR A C 1
ATOM 744 O O . THR A 1 117 ? 57.516 50.591 46.287 1.00 21.34 117 THR A O 1
ATOM 748 N N . HIS A 1 118 ? 57.396 48.574 45.266 1.00 19.54 118 HIS A N 1
ATOM 749 C CA . HIS A 1 118 ? 58.827 48.390 45.147 1.00 19.93 118 HIS A CA 1
ATOM 750 C C . HIS A 1 118 ? 59.577 49.474 44.319 1.00 19.13 118 HIS A C 1
ATOM 751 O O . HIS A 1 118 ? 60.676 49.927 44.724 1.00 18.69 118 HIS A O 1
ATOM 758 N N . SER A 1 119 ? 58.993 49.892 43.190 1.00 19.29 119 SER A N 1
ATOM 759 C CA . SER A 1 119 ? 59.596 50.938 42.357 1.00 19.69 119 SER A CA 1
ATOM 760 C C . SER A 1 119 ? 59.379 52.356 42.894 1.00 20.02 119 SER A C 1
ATOM 761 O O . SER A 1 119 ? 60.095 53.276 42.508 1.00 19.95 119 SER A O 1
ATOM 764 N N . HIS A 1 120 ? 58.404 52.534 43.779 1.00 20.40 120 HIS A N 1
ATOM 765 C CA . HIS A 1 120 ? 57.969 53.877 44.247 1.00 21.70 120 HIS A CA 1
ATOM 766 C C . HIS A 1 120 ? 57.547 54.732 43.032 1.00 21.04 120 HIS A C 1
ATOM 767 O O . HIS A 1 120 ? 57.664 55.935 43.069 1.00 20.66 120 HIS A O 1
ATOM 774 N N . ALA A 1 121 ? 57.073 54.084 41.960 1.00 20.99 121 ALA A N 1
ATOM 775 C CA . ALA A 1 121 ? 56.639 54.790 40.737 1.00 20.63 121 ALA A CA 1
ATOM 776 C C . ALA A 1 121 ? 55.813 56.020 41.080 1.00 21.56 121 ALA A C 1
ATOM 777 O O . ALA A 1 121 ? 54.914 55.946 41.924 1.00 21.42 121 ALA A O 1
ATOM 779 N N . ARG A 1 122 ? 56.133 57.135 40.409 1.00 22.56 122 ARG A N 1
ATOM 780 C CA . ARG A 1 122 ? 55.400 58.401 40.566 1.00 22.56 122 ARG A CA 1
ATOM 781 C C . ARG A 1 122 ? 54.206 58.477 39.608 1.00 22.32 122 ARG A C 1
ATOM 782 O O . ARG A 1 122 ? 53.283 59.250 39.821 1.00 21.19 122 ARG A O 1
ATOM 790 N N . ALA A 1 123 ? 54.279 57.705 38.523 1.00 22.53 123 ALA A N 1
ATOM 791 C CA . ALA A 1 123 ? 53.202 57.611 37.519 1.00 21.30 123 ALA A CA 1
ATOM 792 C C . ALA A 1 123 ? 53.260 56.215 36.940 1.00 21.47 123 ALA A C 1
ATOM 793 O O . ALA A 1 123 ? 54.321 55.612 36.925 1.00 21.56 123 ALA A O 1
ATOM 795 N N . VAL A 1 124 ? 52.126 55.693 36.441 1.00 21.20 124 VAL A N 1
ATOM 796 C CA . VAL A 1 124 ? 52.128 54.453 35.665 1.00 21.12 124 VAL A CA 1
ATOM 797 C C . VAL A 1 124 ? 51.360 54.775 34.381 1.00 21.69 124 VAL A C 1
ATOM 798 O O . VAL A 1 124 ? 50.283 55.380 34.418 1.00 21.24 124 VAL A O 1
ATOM 802 N N . ILE A 1 125 ? 51.977 54.425 33.259 1.00 21.44 125 ILE A N 1
ATOM 803 C CA . ILE A 1 125 ? 51.375 54.577 31.952 1.00 21.20 125 ILE A CA 1
ATOM 804 C C . ILE A 1 125 ? 50.909 53.187 31.557 1.00 21.47 125 ILE A C 1
ATOM 805 O O . ILE A 1 125 ? 51.697 52.234 31.544 1.00 22.43 125 ILE A O 1
ATOM 810 N N . ALA A 1 126 ? 49.616 53.081 31.269 1.00 19.76 126 ALA A N 1
ATOM 811 C CA . ALA A 1 126 ? 48.990 51.807 31.010 1.00 21.10 126 ALA A CA 1
ATOM 812 C C . ALA A 1 126 ? 48.211 51.898 29.703 1.00 20.10 126 ALA A C 1
ATOM 813 O O . ALA A 1 126 ? 47.475 52.891 29.475 1.00 20.32 126 ALA A O 1
ATOM 815 N N . SER A 1 127 ? 48.410 50.905 28.843 1.00 20.68 127 SER A N 1
ATOM 816 C CA . SER A 1 127 ? 47.545 50.680 27.685 1.00 21.05 127 SER A CA 1
ATOM 817 C C . SER A 1 127 ? 46.110 50.429 28.153 1.00 22.17 127 SER A C 1
ATOM 818 O O . SER A 1 127 ? 45.868 49.850 29.225 1.00 22.09 127 SER A O 1
ATOM 821 N N . GLY A 1 128 ? 45.179 50.907 27.336 1.00 23.39 128 GLY A N 1
ATOM 822 C CA . GLY A 1 128 ? 43.756 50.869 27.575 1.00 24.65 128 GLY A CA 1
ATOM 823 C C . GLY A 1 128 ? 43.292 49.513 28.021 1.00 25.75 128 GLY A C 1
ATOM 824 O O . GLY A 1 128 ? 42.519 49.431 28.971 1.00 26.17 128 GLY A O 1
ATOM 825 N N . ALA A 1 129 ? 43.775 48.454 27.359 1.00 26.43 129 ALA A N 1
ATOM 826 C CA . ALA A 1 129 ? 43.420 47.060 27.732 1.00 26.89 129 ALA A CA 1
ATOM 827 C C . ALA A 1 129 ? 43.893 46.643 29.128 1.00 27.35 129 ALA A C 1
ATOM 828 O O . ALA A 1 129 ? 43.305 45.736 29.722 1.00 26.90 129 ALA A O 1
ATOM 830 N N . LEU A 1 130 ? 44.978 47.255 29.613 1.00 27.16 130 LEU A N 1
ATOM 831 C CA . LEU A 1 130 ? 45.509 46.983 30.972 1.00 27.18 130 LEU A CA 1
ATOM 832 C C . LEU A 1 130 ? 45.008 47.922 32.075 1.00 26.49 130 LEU A C 1
ATOM 833 O O . LEU A 1 130 ? 45.367 47.759 33.245 1.00 25.36 130 LEU A O 1
ATOM 838 N N . VAL A 1 131 ? 44.181 48.901 31.720 1.00 26.33 131 VAL A N 1
ATOM 839 C CA . VAL A 1 131 ? 43.717 49.890 32.704 1.00 27.14 131 VAL A CA 1
ATOM 840 C C . VAL A 1 131 ? 43.033 49.261 33.943 1.00 27.67 131 VAL A C 1
ATOM 841 O O . VAL A 1 131 ? 43.308 49.671 35.085 1.00 27.31 131 VAL A O 1
ATOM 845 N N . GLN A 1 132 ? 42.203 48.237 33.733 1.00 28.91 132 GLN A N 1
ATOM 846 C CA . GLN A 1 132 ? 41.502 47.572 34.854 1.00 30.20 132 GLN A CA 1
ATOM 847 C C . GLN A 1 132 ? 42.447 46.920 35.893 1.00 28.67 132 GLN A C 1
ATOM 848 O O . GLN A 1 132 ? 42.278 47.094 37.104 1.00 29.04 132 GLN A O 1
ATOM 854 N N . ASN A 1 133 ? 43.428 46.164 35.420 1.00 28.04 133 ASN A N 1
ATOM 855 C CA . ASN A 1 133 ? 44.403 45.543 36.328 1.00 28.05 133 ASN A CA 1
ATOM 856 C C . ASN A 1 133 ? 45.241 46.583 37.077 1.00 27.02 133 ASN A C 1
ATOM 857 O O . ASN A 1 133 ? 45.449 46.475 38.292 1.00 26.85 133 ASN A O 1
ATOM 862 N N . VAL A 1 134 ? 45.693 47.606 36.349 1.00 26.28 134 VAL A N 1
ATOM 863 C CA . VAL A 1 134 ? 46.560 48.629 36.932 1.00 25.95 134 VAL A CA 1
ATOM 864 C C . VAL A 1 134 ? 45.762 49.526 37.907 1.00 26.11 134 VAL A C 1
ATOM 865 O O . VAL A 1 134 ? 46.266 49.894 38.984 1.00 26.19 134 VAL A O 1
ATOM 869 N N . THR A 1 135 ? 44.514 49.840 37.557 1.00 26.52 135 THR A N 1
ATOM 870 C CA . THR A 1 135 ? 43.633 50.629 38.452 1.00 26.85 135 THR A CA 1
ATOM 871 C C . THR A 1 135 ? 43.393 49.895 39.782 1.00 26.91 135 THR A C 1
ATOM 872 O O . THR A 1 135 ? 43.497 50.494 40.857 1.00 26.20 135 THR A O 1
ATOM 876 N N . GLN A 1 136 ? 43.063 48.612 39.681 1.00 26.94 136 GLN A N 1
ATOM 877 C CA . GLN A 1 136 ? 42.907 47.742 40.831 1.00 28.34 136 GLN A CA 1
ATOM 878 C C . GLN A 1 136 ? 44.173 47.697 41.684 1.00 28.45 136 GLN A C 1
ATOM 879 O O . GLN A 1 136 ? 44.100 47.747 42.916 1.00 27.93 136 GLN A O 1
ATOM 885 N N . ALA A 1 137 ? 45.331 47.613 41.024 1.00 28.80 137 ALA A N 1
ATOM 886 C CA . ALA A 1 137 ? 46.622 47.611 41.726 1.00 29.24 137 ALA A CA 1
ATOM 887 C C . ALA A 1 137 ? 46.836 48.919 42.500 1.00 29.22 137 ALA A C 1
ATOM 888 O O . ALA A 1 137 ? 47.250 48.902 43.664 1.00 29.19 137 ALA A O 1
ATOM 890 N N . LEU A 1 138 ? 46.507 50.040 41.861 1.00 29.26 138 LEU A N 1
ATOM 891 C CA . LEU A 1 138 ? 46.668 51.358 42.469 1.00 30.52 138 LEU A CA 1
ATOM 892 C C . LEU A 1 138 ? 45.772 51.591 43.695 1.00 32.47 138 LEU A C 1
ATOM 893 O O . LEU A 1 138 ? 46.160 52.307 44.624 1.00 32.64 138 LEU A O 1
ATOM 898 N N . GLU A 1 139 ? 44.589 50.977 43.680 1.00 34.76 139 GLU A N 1
ATOM 899 C CA . GLU A 1 139 ? 43.613 51.043 44.776 1.00 37.46 139 GLU A CA 1
ATOM 900 C C . GLU A 1 139 ? 44.055 50.267 46.024 1.00 39.82 139 GLU A C 1
ATOM 901 O O . GLU A 1 139 ? 43.616 50.580 47.122 1.00 40.55 139 GLU A O 1
ATOM 907 N N . SER A 1 140 ? 44.927 49.266 45.862 1.00 42.41 140 SER A N 1
ATOM 908 C CA . SER A 1 140 ? 45.652 48.677 46.996 1.00 44.85 140 SER A CA 1
ATOM 909 C C . SER A 1 140 ? 47.014 49.376 47.183 1.00 46.02 140 SER A C 1
ATOM 910 O O . SER A 1 140 ? 48.017 48.936 46.621 1.00 46.86 140 SER A O 1
ATOM 913 N N . ALA A 1 141 ? 47.058 50.468 47.960 1.00 47.35 141 ALA A N 1
ATOM 914 C CA . ALA A 1 141 ? 48.305 51.243 48.157 1.00 47.58 141 ALA A CA 1
ATOM 915 C C . ALA A 1 141 ? 48.350 51.947 49.519 1.00 48.56 141 ALA A C 1
ATOM 916 O O . ALA A 1 141 ? 49.416 52.380 49.988 1.00 49.10 141 ALA A O 1
ATOM 918 N N . GLY A 1 145 ? 50.397 58.554 45.950 1.00 31.71 145 GLY A N 1
ATOM 919 C CA . GLY A 1 145 ? 50.354 59.660 44.994 1.00 31.19 145 GLY A CA 1
ATOM 920 C C . GLY A 1 145 ? 50.786 59.301 43.571 1.00 31.13 145 GLY A C 1
ATOM 921 O O . GLY A 1 145 ? 50.977 60.202 42.735 1.00 31.98 145 GLY A O 1
ATOM 922 N N . CYS A 1 146 ? 50.924 57.999 43.277 1.00 29.54 146 CYS A N 1
ATOM 923 C CA . CYS A 1 146 ? 51.185 57.545 41.901 1.00 28.45 146 CYS A CA 1
ATOM 924 C C . CYS A 1 146 ? 50.016 57.930 40.977 1.00 28.41 146 CYS A C 1
ATOM 925 O O . CYS A 1 146 ? 48.848 57.586 41.238 1.00 28.37 146 CYS A O 1
ATOM 928 N N . GLN A 1 147 ? 50.330 58.629 39.897 1.00 27.19 147 GLN A N 1
ATOM 929 C CA . GLN A 1 147 ? 49.291 59.023 38.939 1.00 27.16 147 GLN A CA 1
ATOM 930 C C . GLN A 1 147 ? 49.165 58.032 37.781 1.00 26.18 147 GLN A C 1
ATOM 931 O O . GLN A 1 147 ? 50.144 57.469 37.319 1.00 26.18 147 GLN A O 1
ATOM 937 N N . LEU A 1 148 ? 47.936 57.808 37.352 1.00 25.73 148 LEU A N 1
ATOM 938 C CA . LEU A 1 148 ? 47.638 56.907 36.244 1.00 24.92 148 LEU A CA 1
ATOM 939 C C . LEU A 1 148 ? 47.541 57.787 35.009 1.00 24.16 148 LEU A C 1
ATOM 940 O O . LEU A 1 148 ? 46.933 58.850 35.064 1.00 23.34 148 LEU A O 1
ATOM 945 N N . ILE A 1 149 ? 48.219 57.354 33.947 1.00 23.85 149 ILE A N 1
ATOM 946 C CA . ILE A 1 149 ? 48.154 57.940 32.607 1.00 23.13 149 ILE A CA 1
ATOM 947 C C . ILE A 1 149 ? 47.761 56.804 31.644 1.00 23.52 149 ILE A C 1
ATOM 948 O O . ILE A 1 149 ? 48.294 55.680 31.728 1.00 23.11 149 ILE A O 1
ATOM 953 N N . VAL A 1 150 ? 46.807 57.091 30.752 1.00 22.89 150 VAL A N 1
ATOM 954 C CA . VAL A 1 150 ? 46.271 56.060 29.876 1.00 22.53 150 VAL A CA 1
ATOM 955 C C . VAL A 1 150 ? 46.683 56.264 28.429 1.00 23.56 150 VAL A C 1
ATOM 956 O O . VAL A 1 150 ? 46.493 57.340 27.865 1.00 22.23 150 VAL A O 1
ATOM 960 N N . SER A 1 151 ? 47.263 55.214 27.856 1.00 24.51 151 SER A N 1
ATOM 961 C CA . SER A 1 151 ? 47.672 55.210 26.465 1.00 26.41 151 SER A CA 1
ATOM 962 C C . SER A 1 151 ? 46.644 54.432 25.646 1.00 28.57 151 SER A C 1
ATOM 963 O O . SER A 1 151 ? 46.330 53.292 25.939 1.00 28.24 151 SER A O 1
ATOM 966 N N . GLN A 1 152 ? 46.128 55.065 24.603 1.00 32.98 152 GLN A N 1
ATOM 967 C CA . GLN A 1 152 ? 45.239 54.390 23.675 1.00 36.76 152 GLN A CA 1
ATOM 968 C C . GLN A 1 152 ? 46.015 54.011 22.394 1.00 39.73 152 GLN A C 1
ATOM 969 O O . GLN A 1 152 ? 46.293 54.873 21.525 1.00 40.14 152 GLN A O 1
ATOM 975 N N . PRO A 1 153 ? 46.378 52.712 22.289 1.00 41.30 153 PRO A N 1
ATOM 976 C CA . PRO A 1 153 ? 47.289 52.066 21.344 1.00 42.29 153 PRO A CA 1
ATOM 977 C C . PRO A 1 153 ? 46.815 52.098 19.881 1.00 43.04 153 PRO A C 1
ATOM 978 O O . PRO A 1 153 ? 45.874 51.376 19.502 1.00 43.87 153 PRO A O 1
ATOM 982 N N . LEU A 1 160 ? 38.109 59.814 35.455 1.00 42.91 160 LEU A N 1
ATOM 983 C CA . LEU A 1 160 ? 38.812 59.650 34.174 1.00 42.25 160 LEU A CA 1
ATOM 984 C C . LEU A 1 160 ? 40.256 60.157 34.240 1.00 41.26 160 LEU A C 1
ATOM 985 O O . LEU A 1 160 ? 40.508 61.315 34.624 1.00 41.14 160 LEU A O 1
ATOM 990 N N . ALA A 1 161 ? 41.196 59.283 33.861 1.00 39.26 161 ALA A N 1
ATOM 991 C CA . ALA A 1 161 ? 42.616 59.586 33.961 1.00 36.72 161 ALA A CA 1
ATOM 992 C C . ALA A 1 161 ? 43.074 60.474 32.809 1.00 34.92 161 ALA A C 1
ATOM 993 O O . ALA A 1 161 ? 42.417 60.518 31.752 1.00 34.42 161 ALA A O 1
ATOM 995 N N . PRO A 1 162 ? 44.201 61.192 33.004 1.00 33.15 162 PRO A N 1
ATOM 996 C CA . PRO A 1 162 ? 44.845 61.923 31.918 1.00 31.97 162 PRO A CA 1
ATOM 997 C C . PRO A 1 162 ? 45.251 60.952 30.811 1.00 30.44 162 PRO A C 1
ATOM 998 O O . PRO A 1 162 ? 45.605 59.793 31.094 1.00 29.28 162 PRO A O 1
ATOM 1002 N N . LEU A 1 163 ? 45.162 61.422 29.572 1.00 28.74 163 LEU A N 1
ATOM 1003 C CA . LEU A 1 163 ? 45.561 60.633 28.416 1.00 28.29 163 LEU A CA 1
ATOM 1004 C C . LEU A 1 163 ? 46.974 61.001 27.960 1.00 27.57 163 LEU A C 1
ATOM 1005 O O . LEU A 1 163 ? 47.308 62.182 27.806 1.00 26.56 163 LEU A O 1
ATOM 1010 N N . PHE A 1 164 ? 47.807 59.964 27.832 1.00 26.33 164 PHE A N 1
ATOM 1011 C CA . PHE A 1 164 ? 49.186 60.042 27.344 1.00 25.44 164 PHE A CA 1
ATOM 1012 C C . PHE A 1 164 ? 49.295 60.957 26.112 1.00 25.17 164 PHE A C 1
ATOM 1013 O O . PHE A 1 164 ? 50.103 61.910 26.085 1.00 23.90 164 PHE A O 1
ATOM 1021 N N . GLU A 1 165 ? 48.490 60.670 25.090 1.00 24.37 165 GLU A N 1
ATOM 1022 C CA . GLU A 1 165 ? 48.581 61.469 23.861 1.00 24.79 165 GLU A CA 1
ATOM 1023 C C . GLU A 1 165 ? 48.235 62.939 24.102 1.00 24.16 165 GLU A C 1
ATOM 1024 O O . GLU A 1 165 ? 48.878 63.828 23.551 1.00 24.63 165 GLU A O 1
ATOM 1030 N N . GLU A 1 166 ? 47.221 63.185 24.923 1.00 25.69 166 GLU A N 1
ATOM 1031 C CA . GLU A 1 166 ? 46.767 64.569 25.226 1.00 26.64 166 GLU A CA 1
ATOM 1032 C C . GLU A 1 166 ? 47.805 65.395 26.000 1.00 25.63 166 GLU A C 1
ATOM 1033 O O . GLU A 1 166 ? 48.038 66.579 25.690 1.00 24.76 166 GLU A O 1
ATOM 1039 N N . LEU A 1 167 ? 48.478 64.743 26.955 1.00 25.13 167 LEU A N 1
ATOM 1040 C CA . LEU A 1 167 ? 49.580 65.359 27.716 1.00 25.12 167 LEU A CA 1
ATOM 1041 C C . LEU A 1 167 ? 50.753 65.768 26.836 1.00 24.70 167 LEU A C 1
ATOM 1042 O O . LEU A 1 167 ? 51.328 66.844 27.017 1.00 24.44 167 LEU A O 1
ATOM 1047 N N . ILE A 1 168 ? 51.067 64.928 25.845 1.00 23.94 168 ILE A N 1
ATOM 1048 C CA . ILE A 1 168 ? 52.124 65.189 24.890 1.00 23.31 168 ILE A CA 1
ATOM 1049 C C . ILE A 1 168 ? 51.761 66.334 23.902 1.00 23.99 168 ILE A C 1
ATOM 1050 O O . ILE A 1 168 ? 52.587 67.224 23.661 1.00 22.13 168 ILE A O 1
ATOM 1055 N N . ASP A 1 169 ? 50.528 66.296 23.374 1.00 24.92 169 ASP A N 1
ATOM 1056 C CA . ASP A 1 169 ? 49.972 67.378 22.542 1.00 26.52 169 ASP A CA 1
ATOM 1057 C C . ASP A 1 169 ? 50.068 68.743 23.238 1.00 27.10 169 ASP A C 1
ATOM 1058 O O . ASP A 1 169 ? 50.394 69.748 22.603 1.00 27.52 169 ASP A O 1
ATOM 1063 N N . ALA A 1 170 ? 49.776 68.773 24.540 1.00 27.43 170 ALA A N 1
ATOM 1064 C CA . ALA A 1 170 ? 49.712 70.023 25.285 1.00 27.73 170 ALA A CA 1
ATOM 1065 C C . ALA A 1 170 ? 51.104 70.552 25.640 1.00 27.90 170 ALA A C 1
ATOM 1066 O O . ALA A 1 170 ? 51.237 71.698 26.061 1.00 27.32 170 ALA A O 1
ATOM 1068 N N . ALA A 1 171 ? 52.140 69.724 25.459 1.00 26.86 171 ALA A N 1
ATOM 1069 C CA . ALA A 1 171 ? 53.492 70.087 25.863 1.00 26.26 171 ALA A CA 1
ATOM 1070 C C . ALA A 1 171 ? 54.341 70.634 24.728 1.00 25.98 171 ALA A C 1
ATOM 1071 O O . ALA A 1 171 ? 54.153 70.271 23.552 1.00 25.73 171 ALA A O 1
ATOM 1073 N N . ALA A 1 172 ? 55.276 71.518 25.075 1.00 26.10 172 ALA A N 1
ATOM 1074 C CA . ALA A 1 172 ? 56.393 71.860 24.188 1.00 26.20 172 ALA A CA 1
ATOM 1075 C C . ALA A 1 172 ? 57.541 70.847 24.357 1.00 26.23 172 ALA A C 1
ATOM 1076 O O . ALA A 1 172 ? 57.759 70.337 25.463 1.00 26.21 172 ALA A O 1
ATOM 1078 N N . PRO A 1 173 ? 58.311 70.587 23.276 1.00 25.84 173 PRO A N 1
ATOM 1079 C CA . PRO A 1 173 ? 59.460 69.671 23.383 1.00 25.35 173 PRO A CA 1
ATOM 1080 C C . PRO A 1 173 ? 60.525 70.206 24.346 1.00 25.22 173 PRO A C 1
ATOM 1081 O O . PRO A 1 173 ? 60.920 71.397 24.249 1.00 24.30 173 PRO A O 1
ATOM 1085 N N . ALA A 1 174 ? 60.955 69.357 25.287 1.00 24.17 174 ALA A N 1
ATOM 1086 C CA . ALA A 1 174 ? 61.904 69.777 26.337 1.00 23.83 174 ALA A CA 1
ATOM 1087 C C . ALA A 1 174 ? 63.174 70.270 25.654 1.00 23.95 174 ALA A C 1
ATOM 1088 O O . ALA A 1 174 ? 63.614 69.669 24.672 1.00 23.51 174 ALA A O 1
ATOM 1090 N N . ALA A 1 175 ? 63.731 71.373 26.151 1.00 24.78 175 ALA A N 1
ATOM 1091 C CA . ALA A 1 175 ? 64.822 72.083 25.453 1.00 25.13 175 ALA A CA 1
ATOM 1092 C C . ALA A 1 175 ? 66.157 71.397 25.513 1.00 24.83 175 ALA A C 1
ATOM 1093 O O . ALA A 1 175 ? 66.974 71.529 24.585 1.00 24.89 175 ALA A O 1
ATOM 1095 N N . LYS A 1 176 ? 66.368 70.653 26.604 1.00 24.71 176 LYS A N 1
ATOM 1096 C CA . LYS A 1 176 ? 67.639 70.021 26.883 1.00 25.26 176 LYS A CA 1
ATOM 1097 C C . LYS A 1 176 ? 67.422 68.716 27.655 1.00 24.18 176 LYS A C 1
ATOM 1098 O O . LYS A 1 176 ? 66.514 68.630 28.486 1.00 23.76 176 LYS A O 1
ATOM 1104 N N . ALA A 1 177 ? 68.262 67.721 27.387 1.00 23.57 177 ALA A N 1
ATOM 1105 C CA . ALA A 1 177 ? 68.202 66.456 28.138 1.00 23.64 177 ALA A CA 1
ATOM 1106 C C . ALA A 1 177 ? 68.699 66.681 29.571 1.00 23.77 177 ALA A C 1
ATOM 1107 O O . ALA A 1 177 ? 69.507 67.588 29.825 1.00 23.50 177 ALA A O 1
ATOM 1109 N N . ALA A 1 178 ? 68.203 65.874 30.514 1.00 23.53 178 ALA A N 1
ATOM 1110 C CA . ALA A 1 178 ? 68.795 65.833 31.865 1.00 23.60 178 ALA A CA 1
ATOM 1111 C C . ALA A 1 178 ? 70.305 65.634 31.778 1.00 23.29 178 ALA A C 1
ATOM 1112 O O . ALA A 1 178 ? 70.787 64.983 30.861 1.00 23.30 178 ALA A O 1
ATOM 1114 N N . ALA A 1 179 ? 71.040 66.135 32.783 1.00 23.93 179 ALA A N 1
ATOM 1115 C CA . ALA A 1 179 ? 72.492 66.132 32.805 1.00 24.16 179 ALA A CA 1
ATOM 1116 C C . ALA A 1 179 ? 73.061 64.771 33.296 1.00 24.92 179 ALA A C 1
ATOM 1117 O O . ALA A 1 179 ? 73.727 64.672 34.353 1.00 26.21 179 ALA A O 1
ATOM 1119 N N . THR A 1 180 ? 72.762 63.731 32.540 1.00 22.91 180 THR A N 1
ATOM 1120 C CA . THR A 1 180 ? 73.147 62.362 32.900 1.00 21.60 180 THR A CA 1
ATOM 1121 C C . THR A 1 180 ? 74.518 62.051 32.320 1.00 21.07 180 THR A C 1
ATOM 1122 O O . THR A 1 180 ? 74.978 62.724 31.386 1.00 20.67 180 THR A O 1
ATOM 1126 N N . GLY A 1 181 ? 75.172 61.042 32.883 1.00 20.11 181 GLY A N 1
ATOM 1127 C CA . GLY A 1 181 ? 76.354 60.484 32.279 1.00 19.94 181 GLY A CA 1
ATOM 1128 C C . GLY A 1 181 ? 76.201 59.010 31.908 1.00 19.48 181 GLY A C 1
ATOM 1129 O O . GLY A 1 181 ? 75.168 58.391 32.165 1.00 19.51 181 GLY A O 1
ATOM 1130 N N . CYS A 1 182 ? 77.236 58.467 31.271 1.00 20.29 182 CYS A N 1
ATOM 1131 C CA . CYS A 1 182 ? 77.251 57.073 30.803 1.00 20.37 182 CYS A CA 1
ATOM 1132 C C . CYS A 1 182 ? 76.832 56.129 31.924 1.00 19.09 182 CYS A C 1
ATOM 1133 O O . CYS A 1 182 ? 76.093 55.190 31.691 1.00 17.14 182 CYS A O 1
ATOM 1136 N N . ASP A 1 183 ? 77.346 56.385 33.126 1.00 18.45 183 ASP A N 1
ATOM 1137 C CA . ASP A 1 183 ? 77.135 55.475 34.268 1.00 18.70 183 ASP A CA 1
ATOM 1138 C C . ASP A 1 183 ? 75.914 55.793 35.122 1.00 18.03 183 ASP A C 1
ATOM 1139 O O . ASP A 1 183 ? 75.667 55.102 36.125 1.00 18.33 183 ASP A O 1
ATOM 1144 N N . ASP A 1 184 ? 75.149 56.828 34.756 1.00 18.16 184 ASP A N 1
ATOM 1145 C CA . ASP A 1 184 ? 73.886 57.095 35.455 1.00 18.28 184 ASP A CA 1
ATOM 1146 C C . ASP A 1 184 ? 72.811 56.041 35.174 1.00 18.71 184 ASP A C 1
ATOM 1147 O O . ASP A 1 184 ? 72.678 55.536 34.059 1.00 17.14 184 ASP A O 1
ATOM 1152 N N . ILE A 1 185 ? 72.037 55.739 36.216 1.00 18.01 185 ILE A N 1
ATOM 1153 C CA . ILE A 1 185 ? 70.887 54.862 36.127 1.00 17.29 185 ILE A CA 1
ATOM 1154 C C . ILE A 1 185 ? 69.900 55.427 35.100 1.00 17.17 185 ILE A C 1
ATOM 1155 O O . ILE A 1 185 ? 69.565 56.632 35.138 1.00 17.11 185 ILE A O 1
ATOM 1160 N N . ALA A 1 186 ? 69.486 54.583 34.147 1.00 16.55 186 ALA A N 1
ATOM 1161 C CA . ALA A 1 186 ? 68.616 55.047 33.071 1.00 16.63 186 ALA A CA 1
ATOM 1162 C C . ALA A 1 186 ? 67.206 54.403 33.118 1.00 15.99 186 ALA A C 1
ATOM 1163 O O . ALA A 1 186 ? 66.200 55.094 32.854 1.00 16.47 186 ALA A O 1
ATOM 1165 N N . PHE A 1 187 ? 67.132 53.106 33.476 1.00 15.51 187 PHE A N 1
ATOM 1166 C CA . PHE A 1 187 ? 65.838 52.366 33.484 1.00 15.63 187 PHE A CA 1
ATOM 1167 C C . PHE A 1 187 ? 65.989 51.083 34.311 1.00 16.30 187 PHE A C 1
ATOM 1168 O O . PHE A 1 187 ? 67.123 50.693 34.675 1.00 16.81 187 PHE A O 1
ATOM 1176 N N . TRP A 1 188 ? 64.860 50.438 34.589 1.00 15.99 188 TRP A N 1
ATOM 1177 C CA . TRP A 1 188 ? 64.875 49.090 35.164 1.00 16.82 188 TRP A CA 1
ATOM 1178 C C . TRP A 1 188 ? 64.028 48.138 34.320 1.00 16.74 188 TRP A C 1
ATOM 1179 O O . TRP A 1 188 ? 63.048 48.551 33.677 1.00 16.25 188 TRP A O 1
ATOM 1190 N N . LEU A 1 189 ? 64.396 46.849 34.389 1.00 17.62 189 LEU A N 1
ATOM 1191 C CA . LEU A 1 189 ? 63.535 45.735 33.986 1.00 17.78 189 LEU A CA 1
ATOM 1192 C C . LEU A 1 189 ? 63.418 44.777 35.181 1.00 19.25 189 LEU A C 1
ATOM 1193 O O . LEU A 1 189 ? 64.353 44.666 35.991 1.00 17.61 189 LEU A O 1
ATOM 1198 N N . TYR A 1 190 ? 62.264 44.127 35.322 1.00 19.85 190 TYR A N 1
ATOM 1199 C CA . TYR A 1 190 ? 62.109 43.143 36.412 1.00 21.47 190 TYR A CA 1
ATOM 1200 C C . TYR A 1 190 ? 62.588 41.762 35.985 1.00 23.19 190 TYR A C 1
ATOM 1201 O O . TYR A 1 190 ? 62.233 41.276 34.901 1.00 22.21 190 TYR A O 1
ATOM 1210 N N . SER A 1 191 ? 63.370 41.127 36.870 1.00 24.61 191 SER A N 1
ATOM 1211 C CA . SER A 1 191 ? 64.023 39.839 36.637 1.00 26.68 191 SER A CA 1
ATOM 1212 C C . SER A 1 191 ? 63.323 38.793 37.479 1.00 27.26 191 SER A C 1
ATOM 1213 O O . SER A 1 191 ? 63.280 38.942 38.707 1.00 26.90 191 SER A O 1
ATOM 1216 N N . LYS A 1 197 ? 59.875 37.197 44.780 1.00 31.16 197 LYS A N 1
ATOM 1217 C CA . LYS A 1 197 ? 59.440 38.470 44.177 1.00 29.85 197 LYS A CA 1
ATOM 1218 C C . LYS A 1 197 ? 60.386 38.866 43.031 1.00 28.10 197 LYS A C 1
ATOM 1219 O O . LYS A 1 197 ? 61.588 38.574 43.093 1.00 27.73 197 LYS A O 1
ATOM 1225 N N . PRO A 1 198 ? 59.851 39.516 41.978 1.00 26.93 198 PRO A N 1
ATOM 1226 C CA . PRO A 1 198 ? 60.697 39.935 40.859 1.00 25.98 198 PRO A CA 1
ATOM 1227 C C . PRO A 1 198 ? 61.751 40.934 41.348 1.00 23.52 198 PRO A C 1
ATOM 1228 O O . PRO A 1 198 ? 61.481 41.697 42.265 1.00 23.06 198 PRO A O 1
ATOM 1232 N N . LYS A 1 199 ? 62.936 40.909 40.740 1.00 21.80 199 LYS A N 1
ATOM 1233 C CA . LYS A 1 199 ? 64.042 41.788 41.132 1.00 20.58 199 LYS A CA 1
ATOM 1234 C C . LYS A 1 199 ? 64.158 42.959 40.143 1.00 20.38 199 LYS A C 1
ATOM 1235 O O . LYS A 1 199 ? 64.227 42.728 38.907 1.00 18.31 199 LYS A O 1
ATOM 1241 N N . GLY A 1 200 ? 64.149 44.185 40.693 1.00 19.96 200 GLY A N 1
ATOM 1242 C CA . GLY A 1 200 ? 64.332 45.404 39.932 1.00 18.83 200 GLY A CA 1
ATOM 1243 C C . GLY A 1 200 ? 65.762 45.508 39.427 1.00 18.08 200 GLY A C 1
ATOM 1244 O O . GLY A 1 200 ? 66.637 45.838 40.188 1.00 17.38 200 GLY A O 1
ATOM 1245 N N . THR A 1 201 ? 65.972 45.237 38.139 1.00 17.18 201 THR A N 1
ATOM 1246 C CA . THR A 1 201 ? 67.318 45.157 37.571 1.00 18.00 201 THR A CA 1
ATOM 1247 C C . THR A 1 201 ? 67.711 46.506 37.004 1.00 18.47 201 THR A C 1
ATOM 1248 O O . THR A 1 201 ? 67.089 46.979 36.073 1.00 18.34 201 THR A O 1
ATOM 1252 N N . VAL A 1 202 ? 68.729 47.133 37.598 1.00 18.14 202 VAL A N 1
ATOM 1253 C CA . VAL A 1 202 ? 68.982 48.565 37.348 1.00 18.03 202 VAL A CA 1
ATOM 1254 C C . VAL A 1 202 ? 70.021 48.800 36.233 1.00 17.42 202 VAL A C 1
ATOM 1255 O O . VAL A 1 202 ? 71.154 48.356 36.379 1.00 18.60 202 VAL A O 1
ATOM 1259 N N . HIS A 1 203 ? 69.630 49.472 35.136 1.00 16.02 203 HIS A N 1
ATOM 1260 C CA . HIS A 1 203 ? 70.548 49.641 34.003 1.00 15.39 203 HIS A CA 1
ATOM 1261 C C . HIS A 1 203 ? 70.945 51.080 33.772 1.00 15.53 203 HIS A C 1
ATOM 1262 O O . HIS A 1 203 ? 70.171 51.970 34.058 1.00 16.46 203 HIS A O 1
ATOM 1269 N N . THR A 1 204 ? 72.144 51.279 33.219 1.00 16.19 204 THR A N 1
ATOM 1270 C CA . THR A 1 204 ? 72.682 52.590 32.885 1.00 16.48 204 THR A CA 1
ATOM 1271 C C . THR A 1 204 ? 72.407 52.982 31.434 1.00 16.75 204 THR A C 1
ATOM 1272 O O . THR A 1 204 ? 72.017 52.120 30.601 1.00 16.50 204 THR A O 1
ATOM 1276 N N . HIS A 1 205 ? 72.674 54.261 31.133 1.00 16.73 205 HIS A N 1
ATOM 1277 C CA . HIS A 1 205 ? 72.694 54.765 29.736 1.00 16.88 205 HIS A CA 1
ATOM 1278 C C . HIS A 1 205 ? 73.706 54.010 28.861 1.00 16.67 205 HIS A C 1
ATOM 1279 O O . HIS A 1 205 ? 73.392 53.615 27.740 1.00 16.29 205 HIS A O 1
ATOM 1286 N N . ALA A 1 206 ? 74.925 53.845 29.364 1.00 16.48 206 ALA A N 1
ATOM 1287 C CA . ALA A 1 206 ? 75.948 53.154 28.612 1.00 18.08 206 ALA A CA 1
ATOM 1288 C C . ALA A 1 206 ? 75.601 51.700 28.282 1.00 17.86 206 ALA A C 1
ATOM 1289 O O . ALA A 1 206 ? 76.093 51.167 27.269 1.00 18.36 206 ALA A O 1
ATOM 1291 N N . ASN A 1 207 ? 74.835 51.030 29.166 1.00 16.87 207 ASN A N 1
ATOM 1292 C CA . ASN A 1 207 ? 74.478 49.613 28.963 1.00 16.25 207 ASN A CA 1
ATOM 1293 C C . ASN A 1 207 ? 73.711 49.427 27.653 1.00 16.09 207 ASN A C 1
ATOM 1294 O O . ASN A 1 207 ? 74.012 48.500 26.915 1.00 16.46 207 ASN A O 1
ATOM 1299 N N . LEU A 1 208 ? 72.806 50.361 27.329 1.00 16.15 208 LEU A N 1
ATOM 1300 C CA . LEU A 1 208 ? 72.067 50.323 26.041 1.00 16.77 208 LEU A CA 1
ATOM 1301 C C . LEU A 1 208 ? 73.056 50.407 24.876 1.00 16.45 208 LEU A C 1
ATOM 1302 O O . LEU A 1 208 ? 73.079 49.532 23.978 1.00 17.20 208 LEU A O 1
ATOM 1307 N N . TYR A 1 209 ? 73.897 51.446 24.919 1.00 17.34 209 TYR A N 1
ATOM 1308 C CA . TYR A 1 209 ? 74.906 51.705 23.895 1.00 18.13 209 TYR A CA 1
ATOM 1309 C C . TYR A 1 209 ? 75.764 50.442 23.669 1.00 17.60 209 TYR A C 1
ATOM 1310 O O . TYR A 1 209 ? 75.929 50.024 22.524 1.00 16.70 209 TYR A O 1
ATOM 1319 N N . TRP A 1 210 ? 76.297 49.840 24.738 1.00 16.25 210 TRP A N 1
ATOM 1320 C CA . TRP A 1 210 ? 77.114 48.636 24.563 1.00 18.63 210 TRP A CA 1
ATOM 1321 C C . TRP A 1 210 ? 76.406 47.466 23.873 1.00 17.12 210 TRP A C 1
ATOM 1322 O O . TRP A 1 210 ? 77.010 46.742 23.136 1.00 17.51 210 TRP A O 1
ATOM 1333 N N . THR A 1 211 ? 75.124 47.286 24.113 1.00 17.15 211 THR A N 1
ATOM 1334 C CA . THR A 1 211 ? 74.434 46.182 23.442 1.00 17.72 211 THR A CA 1
ATOM 1335 C C . THR A 1 211 ? 74.345 46.362 21.920 1.00 16.85 211 THR A C 1
ATOM 1336 O O . THR A 1 211 ? 74.567 45.385 21.186 1.00 17.72 211 THR A O 1
ATOM 1340 N N . ALA A 1 212 ? 74.001 47.574 21.466 1.00 16.86 212 ALA A N 1
ATOM 1341 C CA . ALA A 1 212 ? 74.004 47.878 20.042 1.00 16.39 212 ALA A CA 1
ATOM 1342 C C . ALA A 1 212 ? 75.439 47.735 19.420 1.00 16.60 212 ALA A C 1
ATOM 1343 O O . ALA A 1 212 ? 75.624 47.126 18.341 1.00 16.44 212 ALA A O 1
ATOM 1345 N N . GLU A 1 213 ? 76.448 48.200 20.163 1.00 18.65 213 GLU A N 1
ATOM 1346 C CA . GLU A 1 213 ? 77.834 48.228 19.676 1.00 19.35 213 GLU A CA 1
ATOM 1347 C C . GLU A 1 213 ? 78.496 46.873 19.611 1.00 19.15 213 GLU A C 1
ATOM 1348 O O . GLU A 1 213 ? 79.257 46.614 18.691 1.00 18.28 213 GLU A O 1
ATOM 1354 N N . LEU A 1 214 ? 78.235 46.006 20.595 1.00 18.64 214 LEU A N 1
ATOM 1355 C CA . LEU A 1 214 ? 78.918 44.726 20.667 1.00 19.30 214 LEU A CA 1
ATOM 1356 C C . LEU A 1 214 ? 78.145 43.580 20.019 1.00 18.83 214 LEU A C 1
ATOM 1357 O O . LEU A 1 214 ? 78.745 42.694 19.420 1.00 20.45 214 LEU A O 1
ATOM 1362 N N . TYR A 1 215 ? 76.837 43.583 20.204 1.00 18.26 215 TYR A N 1
ATOM 1363 C CA . TYR A 1 215 ? 76.006 42.524 19.656 1.00 18.61 215 TYR A CA 1
ATOM 1364 C C . TYR A 1 215 ? 75.316 42.888 18.340 1.00 17.80 215 TYR A C 1
ATOM 1365 O O . TYR A 1 215 ? 75.465 42.149 17.362 1.00 17.09 215 TYR A O 1
ATOM 1374 N N . ALA A 1 216 ? 74.540 43.967 18.319 1.00 19.08 216 ALA A N 1
ATOM 1375 C CA . ALA A 1 216 ? 73.631 44.234 17.164 1.00 19.28 216 ALA A CA 1
ATOM 1376 C C . ALA A 1 216 ? 74.384 44.542 15.863 1.00 21.19 216 ALA A C 1
ATOM 1377 O O . ALA A 1 216 ? 74.051 44.017 14.784 1.00 21.97 216 ALA A O 1
ATOM 1379 N N . LYS A 1 217 ? 75.370 45.438 15.937 1.00 22.24 217 LYS A N 1
ATOM 1380 C CA . LYS A 1 217 ? 76.183 45.744 14.763 1.00 22.62 217 LYS A CA 1
ATOM 1381 C C . LYS A 1 217 ? 77.112 44.574 14.338 1.00 22.98 217 LYS A C 1
ATOM 1382 O O . LYS A 1 217 ? 77.050 44.144 13.188 1.00 22.01 217 LYS A O 1
ATOM 1388 N N . PRO A 1 218 ? 77.988 44.069 15.237 1.00 22.24 218 PRO A N 1
ATOM 1389 C CA . PRO A 1 218 ? 78.934 43.030 14.796 1.00 23.01 218 PRO A CA 1
ATOM 1390 C C . PRO A 1 218 ? 78.359 41.653 14.493 1.00 23.44 218 PRO A C 1
ATOM 1391 O O . PRO A 1 218 ? 78.866 40.969 13.595 1.00 24.03 218 PRO A O 1
ATOM 1395 N N . ILE A 1 219 ? 77.339 41.232 15.244 1.00 22.48 219 ILE A N 1
ATOM 1396 C CA . ILE A 1 219 ? 76.893 39.854 15.179 1.00 23.18 219 ILE A CA 1
ATOM 1397 C C . ILE A 1 219 ? 75.674 39.753 14.308 1.00 24.67 219 ILE A C 1
ATOM 1398 O O . ILE A 1 219 ? 75.589 38.909 13.424 1.00 23.53 219 ILE A O 1
ATOM 1403 N N . LEU A 1 220 ? 74.737 40.648 14.566 1.00 26.34 220 LEU A N 1
ATOM 1404 C CA . LEU A 1 220 ? 73.486 40.612 13.891 1.00 27.73 220 LEU A CA 1
ATOM 1405 C C . LEU A 1 220 ? 73.667 41.322 12.549 1.00 27.56 220 LEU A C 1
ATOM 1406 O O . LEU A 1 220 ? 73.028 40.979 11.585 1.00 27.32 220 LEU A O 1
ATOM 1411 N N . GLY A 1 221 ? 74.634 42.238 12.467 1.00 27.74 221 GLY A N 1
ATOM 1412 C CA . GLY A 1 221 ? 74.809 43.052 11.256 1.00 26.50 221 GLY A CA 1
ATOM 1413 C C . GLY A 1 221 ? 73.724 44.046 10.938 1.00 25.58 221 GLY A C 1
ATOM 1414 O O . GLY A 1 221 ? 73.534 44.427 9.780 1.00 26.94 221 GLY A O 1
ATOM 1415 N N . ILE A 1 222 ? 73.020 44.528 11.950 1.00 25.13 222 ILE A N 1
ATOM 1416 C CA . ILE A 1 222 ? 71.923 45.485 11.735 1.00 23.72 222 ILE A CA 1
ATOM 1417 C C . ILE A 1 222 ? 72.369 46.805 11.062 1.00 24.03 222 ILE A C 1
ATOM 1418 O O . ILE A 1 222 ? 73.356 47.455 11.451 1.00 23.28 222 ILE A O 1
ATOM 1423 N N . ALA A 1 223 ? 71.610 47.205 10.048 1.00 23.66 223 ALA A N 1
ATOM 1424 C CA . ALA A 1 223 ? 72.037 48.288 9.157 1.00 23.71 223 ALA A CA 1
ATOM 1425 C C . ALA A 1 223 ? 70.889 49.256 8.939 1.00 22.96 223 ALA A C 1
ATOM 1426 O O . ALA A 1 223 ? 69.740 48.883 9.153 1.00 22.94 223 ALA A O 1
ATOM 1428 N N . GLU A 1 224 ? 71.196 50.483 8.503 1.00 23.37 224 GLU A N 1
ATOM 1429 C CA . GLU A 1 224 ? 70.204 51.530 8.237 1.00 23.83 224 GLU A CA 1
ATOM 1430 C C . GLU A 1 224 ? 69.053 51.061 7.372 1.00 23.84 224 GLU A C 1
ATOM 1431 O O . GLU A 1 224 ? 67.908 51.489 7.551 1.00 23.81 224 GLU A O 1
ATOM 1437 N N . ASN A 1 225 ? 69.358 50.210 6.400 1.00 22.48 225 ASN A N 1
ATOM 1438 C CA . ASN A 1 225 ? 68.349 49.858 5.414 1.00 23.72 225 ASN A CA 1
ATOM 1439 C C . ASN A 1 225 ? 67.465 48.680 5.819 1.00 22.57 225 ASN A C 1
ATOM 1440 O O . ASN A 1 225 ? 66.593 48.278 5.057 1.00 21.93 225 ASN A O 1
ATOM 1445 N N . ASP A 1 226 ? 67.704 48.150 7.023 1.00 20.30 226 ASP A N 1
ATOM 1446 C CA . ASP A 1 226 ? 66.901 47.054 7.555 1.00 19.31 226 ASP A CA 1
ATOM 1447 C C . ASP A 1 226 ? 65.521 47.490 8.036 1.00 18.42 226 ASP A C 1
ATOM 1448 O O . ASP A 1 226 ? 65.314 48.637 8.453 1.00 17.34 226 ASP A O 1
ATOM 1453 N N . VAL A 1 227 ? 64.595 46.541 7.986 1.00 18.37 227 VAL A N 1
ATOM 1454 C CA . VAL A 1 227 ? 63.252 46.674 8.589 1.00 18.35 227 VAL A CA 1
ATOM 1455 C C . VAL A 1 227 ? 63.148 45.456 9.552 1.00 18.61 227 VAL A C 1
ATOM 1456 O O . VAL A 1 227 ? 63.310 44.314 9.144 1.00 19.67 227 VAL A O 1
ATOM 1460 N N . VAL A 1 228 ? 62.996 45.715 10.849 1.00 17.89 228 VAL A N 1
ATOM 1461 C CA . VAL A 1 228 ? 63.180 44.645 11.818 1.00 17.31 228 VAL A CA 1
ATOM 1462 C C . VAL A 1 228 ? 61.847 44.383 12.519 1.00 17.03 228 VAL A C 1
ATOM 1463 O O . VAL A 1 228 ? 61.015 45.283 12.676 1.00 17.63 228 VAL A O 1
ATOM 1467 N N . PHE A 1 229 ? 61.664 43.156 12.989 1.00 16.66 229 PHE A N 1
ATOM 1468 C CA . PHE A 1 229 ? 60.414 42.782 13.654 1.00 16.64 229 PHE A CA 1
ATOM 1469 C C . PHE A 1 229 ? 60.699 41.784 14.760 1.00 16.76 229 PHE A C 1
ATOM 1470 O O . PHE A 1 229 ? 61.168 40.667 14.498 1.00 18.12 229 PHE A O 1
ATOM 1478 N N . SER A 1 230 ? 60.517 42.225 16.005 1.00 16.83 230 SER A N 1
ATOM 1479 C CA . SER A 1 230 ? 60.724 41.324 17.129 1.00 17.32 230 SER A CA 1
ATOM 1480 C C . SER A 1 230 ? 59.350 40.782 17.612 1.00 17.91 230 SER A C 1
ATOM 1481 O O . SER A 1 230 ? 58.455 41.562 17.970 1.00 19.18 230 SER A O 1
ATOM 1484 N N . ALA A 1 231 ? 59.155 39.477 17.567 1.00 18.82 231 ALA A N 1
ATOM 1485 C CA . ALA A 1 231 ? 58.049 38.852 18.331 1.00 18.82 231 ALA A CA 1
ATOM 1486 C C . ALA A 1 231 ? 58.199 39.087 19.850 1.00 19.40 231 ALA A C 1
ATOM 1487 O O . ALA A 1 231 ? 57.182 39.215 20.558 1.00 18.28 231 ALA A O 1
ATOM 1489 N N . ALA A 1 232 ? 59.446 39.159 20.337 1.00 18.90 232 ALA A N 1
ATOM 1490 C CA . ALA A 1 232 ? 59.682 39.487 21.750 1.00 19.27 232 ALA A CA 1
ATOM 1491 C C . ALA A 1 232 ? 59.322 40.979 22.025 1.00 18.06 232 ALA A C 1
ATOM 1492 O O . ALA A 1 232 ? 59.690 41.881 21.278 1.00 20.04 232 ALA A O 1
ATOM 1494 N N . LYS A 1 233 ? 58.534 41.187 23.075 1.00 17.75 233 LYS A N 1
ATOM 1495 C CA . LYS A 1 233 ? 57.990 42.496 23.455 1.00 16.29 233 LYS A CA 1
ATOM 1496 C C . LYS A 1 233 ? 59.045 43.427 24.039 1.00 16.56 233 LYS A C 1
ATOM 1497 O O . LYS A 1 233 ? 60.093 42.976 24.552 1.00 16.81 233 LYS A O 1
ATOM 1503 N N . LEU A 1 234 ? 58.773 44.734 23.966 1.00 17.45 234 LEU A N 1
ATOM 1504 C CA . LEU A 1 234 ? 59.728 45.730 24.428 1.00 16.73 234 LEU A CA 1
ATOM 1505 C C . LEU A 1 234 ? 59.974 45.661 25.946 1.00 17.26 234 LEU A C 1
ATOM 1506 O O . LEU A 1 234 ? 61.000 46.092 26.414 1.00 15.80 234 LEU A O 1
ATOM 1511 N N . PHE A 1 235 ? 59.042 45.081 26.695 1.00 18.05 235 PHE A N 1
ATOM 1512 C CA . PHE A 1 235 ? 59.267 44.923 28.153 1.00 17.83 235 PHE A CA 1
ATOM 1513 C C . PHE A 1 235 ? 60.255 43.817 28.535 1.00 17.39 235 PHE A C 1
ATOM 1514 O O . PHE A 1 235 ? 60.722 43.811 29.661 1.00 16.79 235 PHE A O 1
ATOM 1522 N N . PHE A 1 236 ? 60.542 42.889 27.609 1.00 16.94 236 PHE A N 1
ATOM 1523 C CA . PHE A 1 236 ? 61.527 41.819 27.778 1.00 17.39 236 PHE A CA 1
ATOM 1524 C C . PHE A 1 236 ? 62.834 42.445 27.292 1.00 17.91 236 PHE A C 1
ATOM 1525 O O . PHE A 1 236 ? 62.876 43.056 26.205 1.00 17.43 236 PHE A O 1
ATOM 1533 N N . ALA A 1 237 ? 63.898 42.298 28.094 1.00 16.37 237 ALA A N 1
ATOM 1534 C CA . ALA A 1 237 ? 65.211 42.830 27.733 1.00 16.91 237 ALA A CA 1
ATOM 1535 C C . ALA A 1 237 ? 65.521 42.484 26.282 1.00 16.66 237 ALA A C 1
ATOM 1536 O O . ALA A 1 237 ? 65.927 43.344 25.532 1.00 15.82 237 ALA A O 1
ATOM 1538 N N . TYR A 1 238 ? 65.377 41.206 25.940 1.00 15.44 238 TYR A N 1
ATOM 1539 C CA . TYR A 1 238 ? 65.593 40.752 24.554 1.00 15.78 238 TYR A CA 1
ATOM 1540 C C . TYR A 1 238 ? 64.875 41.639 23.527 1.00 15.10 238 TYR A C 1
ATOM 1541 O O . TYR A 1 238 ? 65.517 42.237 22.653 1.00 15.75 238 TYR A O 1
ATOM 1550 N N . GLY A 1 239 ? 63.551 41.732 23.644 1.00 17.30 239 GLY A N 1
ATOM 1551 C CA . GLY A 1 239 ? 62.728 42.645 22.799 1.00 15.64 239 GLY A CA 1
ATOM 1552 C C . GLY A 1 239 ? 63.081 44.123 22.884 1.00 16.77 239 GLY A C 1
ATOM 1553 O O . GLY A 1 239 ? 63.040 44.857 21.866 1.00 13.75 239 GLY A O 1
ATOM 1554 N N . LEU A 1 240 ? 63.437 44.609 24.072 1.00 15.26 240 LEU A N 1
ATOM 1555 C CA . LEU A 1 240 ? 63.859 46.019 24.184 1.00 15.29 240 LEU A CA 1
ATOM 1556 C C . LEU A 1 240 ? 65.026 46.389 23.219 1.00 15.82 240 LEU A C 1
ATOM 1557 O O . LEU A 1 240 ? 64.991 47.428 22.569 1.00 17.80 240 LEU A O 1
ATOM 1562 N N . GLY A 1 241 ? 66.044 45.541 23.148 1.00 15.36 241 GLY A N 1
ATOM 1563 C CA . GLY A 1 241 ? 67.179 45.760 22.259 1.00 16.11 241 GLY A CA 1
ATOM 1564 C C . GLY A 1 241 ? 66.675 45.602 20.809 1.00 15.79 241 GLY A C 1
ATOM 1565 O O . GLY A 1 241 ? 66.917 46.463 19.972 1.00 14.00 241 GLY A O 1
ATOM 1566 N N . ASN A 1 242 ? 65.956 44.520 20.574 1.00 16.97 242 ASN A N 1
ATOM 1567 C CA . ASN A 1 242 ? 65.546 44.101 19.206 1.00 17.21 242 ASN A CA 1
ATOM 1568 C C . ASN A 1 242 ? 64.719 45.188 18.501 1.00 17.57 242 ASN A C 1
ATOM 1569 O O . ASN A 1 242 ? 64.908 45.477 17.324 1.00 18.34 242 ASN A O 1
ATOM 1574 N N . GLY A 1 243 ? 63.761 45.757 19.228 1.00 17.23 243 GLY A N 1
ATOM 1575 C CA . GLY A 1 243 ? 62.775 46.650 18.635 1.00 17.72 243 GLY A CA 1
ATOM 1576 C C . GLY A 1 243 ? 62.932 48.099 19.012 1.00 17.41 243 GLY A C 1
ATOM 1577 O O . GLY A 1 243 ? 62.135 48.932 18.570 1.00 17.13 243 GLY A O 1
ATOM 1578 N N . LEU A 1 244 ? 63.952 48.408 19.829 1.00 16.25 244 LEU A N 1
ATOM 1579 C CA . LEU A 1 244 ? 64.242 49.803 20.156 1.00 15.53 244 LEU A CA 1
ATOM 1580 C C . LEU A 1 244 ? 65.741 50.097 20.049 1.00 16.88 244 LEU A C 1
ATOM 1581 O O . LEU A 1 244 ? 66.161 50.853 19.162 1.00 16.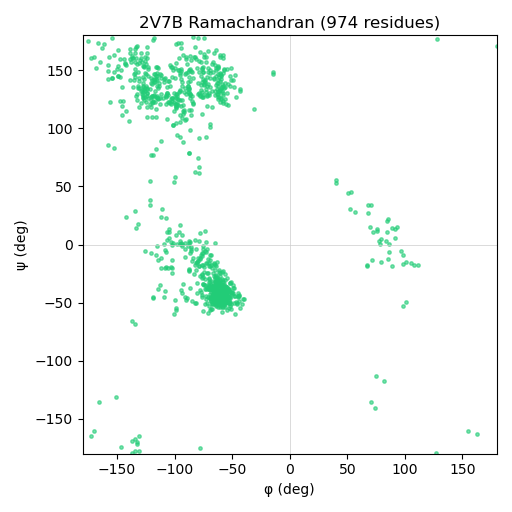15 244 LEU A O 1
ATOM 1586 N N . THR A 1 245 ? 66.551 49.527 20.958 1.00 15.45 245 THR A N 1
ATOM 1587 C CA . THR A 1 245 ? 67.959 49.903 21.038 1.00 15.65 245 THR A CA 1
ATOM 1588 C C . THR A 1 245 ? 68.604 49.774 19.666 1.00 17.09 245 THR A C 1
ATOM 1589 O O . THR A 1 245 ? 69.268 50.719 19.206 1.00 18.20 245 THR A O 1
ATOM 1593 N N . PHE A 1 246 ? 68.375 48.636 19.023 1.00 17.04 246 PHE A N 1
ATOM 1594 C CA . PHE A 1 246 ? 69.154 48.273 17.857 1.00 16.97 246 PHE A CA 1
ATOM 1595 C C . PHE A 1 246 ? 68.734 49.067 16.619 1.00 17.49 246 PHE A C 1
ATOM 1596 O O . PHE A 1 246 ? 69.600 49.708 16.031 1.00 17.89 246 PHE A O 1
ATOM 1604 N N . PRO A 1 247 ? 67.439 49.002 16.206 1.00 17.95 247 PRO A N 1
ATOM 1605 C CA . PRO A 1 247 ? 67.093 49.739 14.957 1.00 18.58 247 PRO A CA 1
ATOM 1606 C C . PRO A 1 247 ? 67.345 51.245 15.079 1.00 18.95 247 PRO A C 1
ATOM 1607 O O . PRO A 1 247 ? 67.829 51.886 14.117 1.00 19.77 247 PRO A O 1
ATOM 1611 N N . LEU A 1 248 ? 67.022 51.815 16.234 1.00 19.20 248 LEU A N 1
ATOM 1612 C CA . LEU A 1 248 ? 67.234 53.255 16.417 1.00 19.32 248 LEU A CA 1
ATOM 1613 C C . LEU A 1 248 ? 68.715 53.663 16.378 1.00 19.30 248 LEU A C 1
ATOM 1614 O O . LEU A 1 248 ? 69.037 54.735 15.878 1.00 18.70 248 LEU A O 1
ATOM 1619 N N . SER A 1 249 ? 69.595 52.814 16.896 1.00 19.39 249 SER A N 1
ATOM 1620 C CA . SER A 1 249 ? 71.016 53.032 16.867 1.00 19.40 249 SER A CA 1
ATOM 1621 C C . SER A 1 249 ? 71.579 53.176 15.454 1.00 20.91 249 SER A C 1
ATOM 1622 O O . SER A 1 249 ? 72.558 53.893 15.275 1.00 21.02 249 SER A O 1
ATOM 1625 N N . VAL A 1 250 ? 70.960 52.525 14.469 1.00 19.77 250 VAL A N 1
ATOM 1626 C CA . VAL A 1 250 ? 71.477 52.580 13.095 1.00 21.12 250 VAL A CA 1
ATOM 1627 C C . VAL A 1 250 ? 70.567 53.266 12.067 1.00 20.44 250 VAL A C 1
ATOM 1628 O O . VAL A 1 250 ? 70.933 53.367 10.896 1.00 21.37 250 VAL A O 1
ATOM 1632 N N . GLY A 1 251 ? 69.392 53.715 12.495 1.00 20.78 251 GLY A N 1
ATOM 1633 C CA . GLY A 1 251 ? 68.445 54.413 11.650 1.00 20.51 251 GLY A CA 1
ATOM 1634 C C . GLY A 1 251 ? 67.534 53.510 10.836 1.00 21.24 251 GLY A C 1
ATOM 1635 O O . GLY A 1 251 ? 66.993 53.954 9.823 1.00 20.71 251 GLY A O 1
ATOM 1636 N N . ALA A 1 252 ? 67.397 52.241 11.260 1.00 20.43 252 ALA A N 1
ATOM 1637 C CA . ALA A 1 252 ? 66.474 51.259 10.676 1.00 19.85 252 ALA A CA 1
ATOM 1638 C C . ALA A 1 252 ? 65.014 51.483 11.046 1.00 19.80 252 ALA A C 1
ATOM 1639 O O . ALA A 1 252 ? 64.665 52.410 11.789 1.00 20.47 252 ALA A O 1
ATOM 1641 N N . THR A 1 253 ? 64.137 50.648 10.514 1.00 19.01 253 THR A N 1
ATOM 1642 C CA . THR A 1 253 ? 62.713 50.765 10.781 1.00 19.80 253 THR A CA 1
ATOM 1643 C C . THR A 1 253 ? 62.321 49.527 11.569 1.00 19.15 253 THR A C 1
ATOM 1644 O O . THR A 1 253 ? 62.740 48.415 11.213 1.00 19.36 253 THR A O 1
ATOM 1648 N N . ALA A 1 254 ? 61.475 49.727 12.586 1.00 18.93 254 ALA A N 1
ATOM 1649 C CA . ALA A 1 254 ? 60.985 48.629 13.404 1.00 18.25 254 ALA A CA 1
ATOM 1650 C C . ALA A 1 254 ? 59.478 48.512 13.332 1.00 17.89 254 ALA A C 1
ATOM 1651 O O . ALA A 1 254 ? 58.742 49.501 13.336 1.00 18.22 254 ALA A O 1
ATOM 1653 N N . ILE A 1 255 ? 59.041 47.267 13.229 1.00 18.47 255 ILE A N 1
ATOM 1654 C CA . ILE A 1 255 ? 57.644 46.881 13.239 1.00 17.95 255 ILE A CA 1
ATOM 1655 C C . ILE A 1 255 ? 57.295 46.423 14.679 1.00 19.35 255 ILE A C 1
ATOM 1656 O O . ILE A 1 255 ? 57.996 45.562 15.243 1.00 19.55 255 ILE A O 1
ATOM 1661 N N . LEU A 1 256 ? 56.211 46.979 15.222 1.00 18.88 256 LEU A N 1
ATOM 1662 C CA . LEU A 1 256 ? 55.672 46.615 16.536 1.00 19.68 256 LEU A CA 1
ATOM 1663 C C . LEU A 1 256 ? 54.294 45.993 16.372 1.00 19.61 256 LEU A C 1
ATOM 1664 O O . LEU A 1 256 ? 53.561 46.364 15.470 1.00 19.45 256 LEU A O 1
ATOM 1669 N N . MET A 1 257 ? 53.970 45.018 17.221 1.00 19.54 257 MET A N 1
ATOM 1670 C CA . MET A 1 257 ? 52.693 44.341 17.196 1.00 20.60 257 MET A CA 1
ATOM 1671 C C . MET A 1 257 ? 52.128 44.249 18.617 1.00 20.37 257 MET A C 1
ATOM 1672 O O . MET A 1 257 ? 52.807 43.714 19.492 1.00 20.69 257 MET A O 1
ATOM 1677 N N . ALA A 1 258 ? 50.886 44.674 18.832 1.00 21.14 258 ALA A N 1
ATOM 1678 C CA . ALA A 1 258 ? 50.278 44.680 20.178 1.00 21.75 258 ALA A CA 1
ATOM 1679 C C . ALA A 1 258 ? 49.799 43.286 20.651 1.00 21.55 258 ALA A C 1
ATOM 1680 O O . ALA A 1 258 ? 49.991 42.917 21.820 1.00 20.65 258 ALA A O 1
ATOM 1682 N N . GLU A 1 259 ? 49.224 42.501 19.740 1.00 21.61 259 GLU A N 1
ATOM 1683 C CA . GLU A 1 259 ? 48.620 41.209 20.088 1.00 21.92 259 GLU A CA 1
ATOM 1684 C C . GLU A 1 259 ? 49.629 40.120 20.452 1.00 22.60 259 GLU A C 1
ATOM 1685 O O . GLU A 1 259 ? 50.840 40.261 20.217 1.00 21.48 259 GLU A O 1
ATOM 1691 N N . ARG A 1 260 ? 49.121 39.032 21.037 1.00 23.82 260 ARG A N 1
ATOM 1692 C CA . ARG A 1 260 ? 49.954 37.888 21.403 1.00 25.82 260 ARG A CA 1
ATOM 1693 C C . ARG A 1 260 ? 50.597 37.272 20.143 1.00 25.38 260 ARG A C 1
ATOM 1694 O O . ARG A 1 260 ? 49.949 37.213 19.075 1.00 25.57 260 ARG A O 1
ATOM 1702 N N . PRO A 1 261 ? 51.866 36.837 20.251 1.00 25.35 261 PRO A N 1
ATOM 1703 C CA . PRO A 1 261 ? 52.657 36.340 19.121 1.00 25.40 261 PRO A CA 1
ATOM 1704 C C . PRO A 1 261 ? 52.362 34.916 18.669 1.00 25.65 261 PRO A C 1
ATOM 1705 O O . PRO A 1 261 ? 53.233 34.030 18.778 1.00 27.61 261 PRO A O 1
ATOM 1709 N N . THR A 1 262 ? 51.173 34.681 18.141 1.00 24.60 262 THR A N 1
ATOM 1710 C CA . THR A 1 262 ? 50.879 33.361 17.559 1.00 23.60 262 THR A CA 1
ATOM 1711 C C . THR A 1 262 ? 51.608 33.234 16.206 1.00 23.25 262 THR A C 1
ATOM 1712 O O . THR A 1 262 ? 52.083 34.263 15.661 1.00 21.04 262 THR A O 1
ATOM 1716 N N . ALA A 1 263 ? 51.738 32.002 15.682 1.00 23.25 263 ALA A N 1
ATOM 1717 C CA . ALA A 1 263 ? 52.387 31.812 14.375 1.00 23.34 263 ALA A CA 1
ATOM 1718 C C . ALA A 1 263 ? 51.721 32.693 13.321 1.00 23.29 263 ALA A C 1
ATOM 1719 O O . ALA A 1 263 ? 52.408 33.380 12.549 1.00 23.05 263 ALA A O 1
ATOM 1721 N N . ASP A 1 264 ? 50.389 32.718 13.323 1.00 22.53 264 ASP A N 1
ATOM 1722 C CA . ASP A 1 264 ? 49.627 33.519 12.327 1.00 21.92 264 ASP A CA 1
ATOM 1723 C C . ASP A 1 264 ? 49.785 35.029 12.480 1.00 20.46 264 ASP A C 1
ATOM 1724 O O . ASP A 1 264 ? 49.837 35.747 11.477 1.00 19.10 264 ASP A O 1
ATOM 1729 N N . ALA A 1 265 ? 49.873 35.523 13.727 1.00 19.08 265 ALA A N 1
ATOM 1730 C CA . ALA A 1 265 ? 50.038 36.970 13.939 1.00 19.27 265 ALA A CA 1
ATOM 1731 C C . ALA A 1 265 ? 51.414 37.359 13.443 1.00 18.76 265 ALA A C 1
ATOM 1732 O O . ALA A 1 265 ? 51.554 38.370 12.766 1.00 19.38 265 ALA A O 1
ATOM 1734 N N . ILE A 1 266 ? 52.411 36.522 13.718 1.00 18.63 266 ILE A N 1
ATOM 1735 C CA . ILE A 1 266 ? 53.810 36.733 13.294 1.00 18.33 266 ILE A CA 1
ATOM 1736 C C . ILE A 1 266 ? 53.900 36.737 11.750 1.00 19.24 266 ILE A C 1
ATOM 1737 O O . ILE A 1 266 ? 54.445 37.688 11.161 1.00 18.54 266 ILE A O 1
ATOM 1742 N N . PHE A 1 267 ? 53.379 35.686 11.120 1.00 18.63 267 PHE A N 1
ATOM 1743 C CA . PHE A 1 267 ? 53.308 35.613 9.642 1.00 18.28 267 PHE A CA 1
ATOM 1744 C C . PHE A 1 267 ? 52.751 36.861 9.001 1.00 18.59 267 PHE A C 1
ATOM 1745 O O . PHE A 1 267 ? 53.302 37.328 7.977 1.00 18.72 267 PHE A O 1
ATOM 1753 N N . ALA A 1 268 ? 51.671 37.418 9.553 1.00 18.65 268 ALA A N 1
ATOM 1754 C CA . ALA A 1 268 ? 51.088 38.638 8.946 1.00 19.55 268 ALA A CA 1
ATOM 1755 C C . ALA A 1 268 ? 52.109 39.800 8.782 1.00 20.93 268 ALA A C 1
ATOM 1756 O O . ALA A 1 268 ? 52.188 40.439 7.710 1.00 20.58 268 ALA A O 1
ATOM 1758 N N . ARG A 1 269 ? 52.892 40.076 9.835 1.00 21.23 269 ARG A N 1
ATOM 1759 C CA . ARG A 1 269 ? 53.869 41.177 9.753 1.00 22.10 269 ARG A CA 1
ATOM 1760 C C . ARG A 1 269 ? 55.079 40.770 8.909 1.00 21.27 269 ARG A C 1
ATOM 1761 O O . ARG A 1 269 ? 55.667 41.612 8.231 1.00 22.85 269 ARG A O 1
ATOM 1769 N N . LEU A 1 270 ? 55.475 39.499 8.963 1.00 20.61 270 LEU A N 1
ATOM 1770 C CA . LEU A 1 270 ? 56.538 39.016 8.095 1.00 18.55 270 LEU A CA 1
ATOM 1771 C C . LEU A 1 270 ? 56.206 39.275 6.606 1.00 19.99 270 LEU A C 1
ATOM 1772 O O . LEU A 1 270 ? 57.089 39.673 5.835 1.00 18.64 270 LEU A O 1
ATOM 1777 N N . VAL A 1 271 ? 54.941 39.051 6.235 1.00 19.09 271 VAL A N 1
ATOM 1778 C CA . VAL A 1 271 ? 54.512 39.169 4.823 1.00 20.83 271 VAL A CA 1
ATOM 1779 C C . VAL A 1 271 ? 54.169 40.621 4.464 1.00 22.20 271 VAL A C 1
ATOM 1780 O O . VAL A 1 271 ? 54.658 41.139 3.465 1.00 21.75 271 VAL A O 1
ATOM 1784 N N . GLU A 1 272 ? 53.365 41.290 5.299 1.00 23.08 272 GLU A N 1
ATOM 1785 C CA . GLU A 1 272 ? 52.884 42.652 4.963 1.00 25.43 272 GLU A CA 1
ATOM 1786 C C . GLU A 1 272 ? 53.998 43.684 4.779 1.00 24.68 272 GLU A C 1
ATOM 1787 O O . GLU A 1 272 ? 54.055 44.375 3.751 1.00 23.40 272 GLU A O 1
ATOM 1793 N N . HIS A 1 273 ? 54.908 43.753 5.758 1.00 23.03 273 HIS A N 1
ATOM 1794 C CA . HIS A 1 273 ? 55.934 44.770 5.794 1.00 23.64 273 HIS A CA 1
ATOM 1795 C C . HIS A 1 273 ? 57.300 44.253 5.359 1.00 22.29 273 HIS A C 1
ATOM 1796 O O . HIS A 1 273 ? 58.270 44.986 5.376 1.00 23.54 273 HIS A O 1
ATOM 1803 N N . ARG A 1 274 ? 57.380 42.988 4.963 1.00 20.87 274 ARG A N 1
ATOM 1804 C CA . ARG A 1 274 ? 58.643 42.369 4.514 1.00 19.78 274 ARG A CA 1
ATOM 1805 C C . ARG A 1 274 ? 59.920 42.722 5.301 1.00 19.57 274 ARG A C 1
ATOM 1806 O O . ARG A 1 274 ? 60.952 43.110 4.712 1.00 19.18 274 ARG A O 1
ATOM 1814 N N . PRO A 1 275 ? 59.884 42.541 6.636 1.00 18.55 275 PRO A N 1
ATOM 1815 C CA . PRO A 1 275 ? 61.118 42.779 7.370 1.00 19.61 275 PRO A CA 1
ATOM 1816 C C . PRO A 1 275 ? 62.301 41.881 6.966 1.00 18.71 275 PRO A C 1
ATOM 1817 O O . PRO A 1 275 ? 62.125 40.703 6.622 1.00 20.16 275 PRO A O 1
ATOM 1821 N N . THR A 1 276 ? 63.493 42.458 7.045 1.00 18.08 276 THR A N 1
ATOM 1822 C CA . THR A 1 276 ? 64.731 41.769 6.760 1.00 17.26 276 THR A CA 1
ATOM 1823 C C . THR A 1 276 ? 65.309 41.037 7.985 1.00 16.98 276 THR A C 1
ATOM 1824 O O . THR A 1 276 ? 66.134 40.134 7.844 1.00 18.02 276 THR A O 1
ATOM 1828 N N . VAL A 1 277 ? 64.892 41.468 9.172 1.00 15.68 277 VAL A N 1
ATOM 1829 C CA . VAL A 1 277 ? 65.369 40.900 10.440 1.00 16.77 277 VAL A CA 1
ATOM 1830 C C . VAL A 1 277 ? 64.159 40.471 11.278 1.00 16.19 277 VAL A C 1
ATOM 1831 O O . VAL A 1 277 ? 63.242 41.262 11.489 1.00 16.18 277 VAL A O 1
ATOM 1835 N N . PHE A 1 278 ? 64.141 39.217 11.725 1.00 17.81 278 PHE A N 1
ATOM 1836 C CA . PHE A 1 278 ? 63.085 38.740 12.636 1.00 17.26 278 PHE A CA 1
ATOM 1837 C C . PHE A 1 278 ? 63.722 38.136 13.900 1.00 17.81 278 PHE A C 1
ATOM 1838 O O . PHE A 1 278 ? 64.673 37.373 13.806 1.00 17.52 278 PHE A O 1
ATOM 1846 N N . TYR A 1 279 ? 63.174 38.453 15.066 1.00 17.19 279 TYR A N 1
ATOM 1847 C CA . TYR A 1 279 ? 63.740 37.967 16.298 1.00 16.87 279 TYR A CA 1
ATOM 1848 C C . TYR A 1 279 ? 62.658 37.112 16.988 1.00 16.89 279 TYR A C 1
ATOM 1849 O O . TYR A 1 279 ? 61.547 37.589 17.270 1.00 15.71 279 TYR A O 1
ATOM 1858 N N . GLY A 1 280 ? 62.992 35.856 17.255 1.00 18.28 280 GLY A N 1
ATOM 1859 C CA . GLY A 1 280 ? 62.047 34.935 17.864 1.00 17.52 280 GLY A CA 1
ATOM 1860 C C . GLY A 1 280 ? 62.583 34.169 19.052 1.00 18.09 280 GLY A C 1
ATOM 1861 O O . GLY A 1 280 ? 63.633 34.496 19.628 1.00 16.44 280 GLY A O 1
ATOM 1862 N N . VAL A 1 281 ? 61.847 33.114 19.411 1.00 18.43 281 VAL A N 1
ATOM 1863 C CA . VAL A 1 281 ? 62.271 32.213 20.495 1.00 18.73 281 VAL A CA 1
ATOM 1864 C C . VAL A 1 281 ? 61.854 30.800 20.035 1.00 19.43 281 VAL A C 1
ATOM 1865 O O . VAL A 1 281 ? 60.984 30.674 19.173 1.00 18.61 281 VAL A O 1
ATOM 1869 N N . PRO A 1 282 ? 62.517 29.746 20.550 1.00 20.07 282 PRO A N 1
ATOM 1870 C CA . PRO A 1 282 ? 62.252 28.390 20.031 1.00 20.34 282 PRO A CA 1
ATOM 1871 C C . PRO A 1 282 ? 60.792 27.928 19.950 1.00 20.87 282 PRO A C 1
ATOM 1872 O O . PRO A 1 282 ? 60.438 27.352 18.927 1.00 21.69 282 PRO A O 1
ATOM 1876 N N . THR A 1 283 ? 59.946 28.228 20.943 1.00 21.43 283 THR A N 1
ATOM 1877 C CA . THR A 1 283 ? 58.522 27.817 20.877 1.00 21.78 283 THR A CA 1
ATOM 1878 C C . THR A 1 283 ? 57.762 28.463 19.708 1.00 21.97 283 THR A C 1
ATOM 1879 O O . THR A 1 283 ? 56.899 27.844 19.090 1.00 21.13 283 THR A O 1
ATOM 1883 N N . LEU A 1 284 ? 58.123 29.697 19.394 1.00 21.55 284 LEU A N 1
ATOM 1884 C CA . LEU A 1 284 ? 57.549 30.374 18.244 1.00 21.68 284 LEU A CA 1
ATOM 1885 C C . LEU A 1 284 ? 58.002 29.701 16.945 1.00 20.84 284 LEU A C 1
ATOM 1886 O O . LEU A 1 284 ? 57.146 29.342 16.110 1.00 21.15 284 LEU A O 1
ATOM 1891 N N . TYR A 1 285 ? 59.317 29.501 16.778 1.00 20.48 285 TYR A N 1
ATOM 1892 C CA . TYR A 1 285 ? 59.802 28.792 15.584 1.00 19.85 285 TYR A CA 1
ATOM 1893 C C . TYR A 1 285 ? 59.160 27.403 15.396 1.00 20.22 285 TYR A C 1
ATOM 1894 O O . TYR A 1 285 ? 58.803 27.031 14.263 1.00 19.10 285 TYR A O 1
ATOM 1903 N N . ALA A 1 286 ? 59.049 26.641 16.495 1.00 19.21 286 ALA A N 1
ATOM 1904 C CA . ALA A 1 286 ? 58.456 25.280 16.457 1.00 19.37 286 ALA A CA 1
ATOM 1905 C C . ALA A 1 286 ? 57.061 25.317 15.877 1.00 19.64 286 ALA A C 1
ATOM 1906 O O . ALA A 1 286 ? 56.729 24.549 14.969 1.00 19.10 286 ALA A O 1
ATOM 1908 N N . ASN A 1 287 ? 56.245 26.222 16.408 1.00 19.79 287 ASN A N 1
ATOM 1909 C CA . ASN A 1 287 ? 54.857 26.303 16.029 1.00 21.33 287 ASN A CA 1
ATOM 1910 C C . ASN A 1 287 ? 54.673 26.942 14.650 1.00 21.55 287 ASN A C 1
ATOM 1911 O O . ASN A 1 287 ? 53.776 26.560 13.908 1.00 21.23 287 ASN A O 1
ATOM 1916 N N . MET A 1 288 ? 55.537 27.895 14.304 1.00 21.76 288 MET A N 1
ATOM 1917 C CA . MET A 1 288 ? 55.573 28.430 12.918 1.00 22.14 288 MET A CA 1
ATOM 1918 C C . MET A 1 288 ? 55.754 27.313 11.873 1.00 22.47 288 MET A C 1
ATOM 1919 O O . MET A 1 288 ? 55.004 27.226 10.893 1.00 20.93 288 MET A O 1
ATOM 1924 N N . LEU A 1 289 ? 56.744 26.452 12.099 1.00 22.55 289 LEU A N 1
ATOM 1925 C CA . LEU A 1 289 ? 57.129 25.454 11.109 1.00 24.02 289 LEU A CA 1
ATOM 1926 C C . LEU A 1 289 ? 56.028 24.455 10.798 1.00 24.25 289 LEU A C 1
ATOM 1927 O O . LEU A 1 289 ? 55.961 23.968 9.674 1.00 23.32 289 LEU A O 1
ATOM 1932 N N . VAL A 1 290 ? 55.159 24.178 11.776 1.00 23.62 290 VAL A N 1
ATOM 1933 C CA . VAL A 1 290 ? 54.057 23.214 11.570 1.00 23.97 290 VAL A CA 1
ATOM 1934 C C . VAL A 1 290 ? 52.733 23.852 11.162 1.00 24.62 290 VAL A C 1
ATOM 1935 O O . VAL A 1 290 ? 51.733 23.147 11.014 1.00 24.62 290 VAL A O 1
ATOM 1939 N N . SER A 1 291 ? 52.711 25.177 11.021 1.00 23.98 291 SER A N 1
ATOM 1940 C CA . SER A 1 291 ? 51.505 25.859 10.600 1.00 24.59 291 SER A CA 1
ATOM 1941 C C . SER A 1 291 ? 51.183 25.529 9.131 1.00 24.49 291 SER A C 1
ATOM 1942 O O . SER A 1 291 ? 52.072 25.548 8.271 1.00 23.02 291 SER A O 1
ATOM 1945 N N . PRO A 1 292 ? 49.901 25.246 8.846 1.00 25.54 292 PRO A N 1
ATOM 1946 C CA . PRO A 1 292 ? 49.486 25.143 7.436 1.00 24.85 292 PRO A CA 1
ATOM 1947 C C . PRO A 1 292 ? 49.608 26.500 6.723 1.00 25.01 292 PRO A C 1
ATOM 1948 O O . PRO A 1 292 ? 49.590 26.550 5.475 1.00 24.96 292 PRO A O 1
ATOM 1952 N N . ASN A 1 293 ? 49.736 27.579 7.498 1.00 23.45 293 ASN A N 1
ATOM 1953 C CA . ASN A 1 293 ? 49.851 28.941 6.950 1.00 23.47 293 ASN A CA 1
ATOM 1954 C C . ASN A 1 293 ? 51.285 29.455 6.752 1.00 22.67 293 ASN A C 1
ATOM 1955 O O . ASN A 1 293 ? 51.494 30.637 6.433 1.00 22.78 293 ASN A O 1
ATOM 1960 N N . LEU A 1 294 ? 52.268 28.567 6.931 1.00 21.76 294 LEU A N 1
ATOM 1961 C CA . LEU A 1 294 ? 53.673 28.942 6.837 1.00 21.84 294 LEU A CA 1
ATOM 1962 C C . LEU A 1 294 ? 53.927 29.640 5.504 1.00 20.90 294 LEU A C 1
ATOM 1963 O O . LEU A 1 294 ? 53.670 29.032 4.454 1.00 20.75 294 LEU A O 1
ATOM 1968 N N . PRO A 1 295 ? 54.399 30.910 5.536 1.00 21.34 295 PRO A N 1
ATOM 1969 C CA . PRO A 1 295 ? 54.618 31.633 4.261 1.00 21.23 295 PRO A CA 1
ATOM 1970 C C . PRO A 1 295 ? 55.700 30.966 3.416 1.00 21.93 295 PRO A C 1
ATOM 1971 O O . PRO A 1 295 ? 56.607 30.309 3.939 1.00 21.67 295 PRO A O 1
ATOM 1975 N N . ALA A 1 296 ? 55.556 31.104 2.102 1.00 21.31 296 ALA A N 1
ATOM 1976 C CA . ALA A 1 296 ? 56.563 30.671 1.158 1.00 21.01 296 ALA A CA 1
ATOM 1977 C C . ALA A 1 296 ? 57.820 31.524 1.324 1.00 20.45 296 ALA A C 1
ATOM 1978 O O . ALA A 1 296 ? 57.722 32.649 1.798 1.00 20.59 296 ALA A O 1
ATOM 1980 N N . ARG A 1 297 ? 58.971 30.991 0.901 1.00 20.30 297 ARG A N 1
ATOM 1981 C CA . ARG A 1 297 ? 60.224 31.772 0.784 1.00 22.63 297 ARG A CA 1
ATOM 1982 C C . ARG A 1 297 ? 60.018 33.164 0.134 1.00 22.40 297 ARG A C 1
ATOM 1983 O O . ARG A 1 297 ? 60.467 34.180 0.680 1.00 22.11 297 ARG A O 1
ATOM 1991 N N . ALA A 1 298 ? 59.305 33.207 -1.005 1.00 21.85 298 ALA A N 1
ATOM 1992 C CA . ALA A 1 298 ? 59.090 34.457 -1.783 1.00 21.09 298 ALA A CA 1
ATOM 1993 C C . ALA A 1 298 ? 58.126 35.477 -1.128 1.00 21.33 298 ALA A C 1
ATOM 1994 O O . ALA A 1 298 ? 58.121 36.642 -1.516 1.00 21.08 298 ALA A O 1
ATOM 1996 N N . ASP A 1 299 ? 57.335 35.041 -0.132 1.00 21.82 299 ASP A N 1
ATOM 1997 C CA . ASP A 1 299 ? 56.367 35.889 0.602 1.00 22.23 299 ASP A CA 1
ATOM 1998 C C . ASP A 1 299 ? 57.052 36.784 1.661 1.00 21.54 299 ASP A C 1
ATOM 1999 O O . ASP A 1 299 ? 56.419 37.680 2.222 1.00 20.37 299 ASP A O 1
ATOM 2004 N N . VAL A 1 300 ? 58.326 36.511 1.959 1.00 20.84 300 VAL A N 1
ATOM 2005 C CA . VAL A 1 300 ? 59.063 37.223 3.033 1.00 20.99 300 VAL A CA 1
ATOM 2006 C C . VAL A 1 300 ? 60.456 37.670 2.542 1.00 20.70 300 VAL A C 1
ATOM 2007 O O . VAL A 1 300 ? 60.912 37.235 1.475 1.00 21.34 300 VAL A O 1
ATOM 2011 N N . ALA A 1 301 ? 61.135 38.502 3.334 1.00 19.66 301 ALA A N 1
ATOM 2012 C CA . ALA A 1 301 ? 62.405 39.095 2.949 1.00 18.64 301 ALA A CA 1
ATOM 2013 C C . ALA A 1 301 ? 63.450 38.963 4.036 1.00 17.96 301 ALA A C 1
ATOM 2014 O O . ALA A 1 301 ? 64.457 39.648 4.019 1.00 17.14 301 ALA A O 1
ATOM 2016 N N . ILE A 1 302 ? 63.223 38.048 4.981 1.00 18.37 302 ILE A N 1
ATOM 2017 C CA . ILE A 1 302 ? 64.134 37.920 6.114 1.00 19.39 302 ILE A CA 1
ATOM 2018 C C . ILE A 1 302 ? 65.525 37.462 5.642 1.00 19.26 302 ILE A C 1
ATOM 2019 O O . ILE A 1 302 ? 65.658 36.457 4.918 1.00 19.75 302 ILE A O 1
ATOM 2024 N N . ARG A 1 303 ? 66.555 38.202 6.059 1.00 19.41 303 ARG A N 1
ATOM 2025 C CA . ARG A 1 303 ? 67.928 37.901 5.666 1.00 19.71 303 ARG A CA 1
ATOM 2026 C C . ARG A 1 303 ? 68.720 37.334 6.845 1.00 19.74 303 ARG A C 1
ATOM 2027 O O . ARG A 1 303 ? 69.775 36.697 6.647 1.00 19.88 303 ARG A O 1
ATOM 2035 N N . ILE A 1 304 ? 68.233 37.593 8.068 1.00 18.88 304 ILE A N 1
ATOM 2036 C CA . ILE A 1 304 ? 68.883 37.028 9.295 1.00 18.87 304 ILE A CA 1
ATOM 2037 C C . ILE A 1 304 ? 67.795 36.950 10.395 1.00 17.66 304 ILE A C 1
ATOM 2038 O O . ILE A 1 304 ? 66.900 37.811 10.443 1.00 18.79 304 ILE A O 1
ATOM 2043 N N . CYS A 1 305 ? 67.841 35.911 11.217 1.00 18.65 305 CYS A N 1
ATOM 2044 C CA . CYS A 1 305 ? 66.935 35.761 12.357 1.00 19.50 305 CYS A CA 1
ATOM 2045 C C . CYS A 1 305 ? 67.708 35.454 13.621 1.00 19.89 305 CYS A C 1
ATOM 2046 O O . CYS A 1 305 ? 68.873 35.046 13.549 1.00 20.57 305 CYS A O 1
ATOM 2049 N N . THR A 1 306 ? 67.088 35.726 14.771 1.00 18.78 306 THR A N 1
ATOM 2050 C CA . THR A 1 306 ? 67.710 35.372 16.065 1.00 18.26 306 THR A CA 1
ATOM 2051 C C . THR A 1 306 ? 66.744 34.513 16.891 1.00 17.07 306 THR A C 1
ATOM 2052 O O . THR A 1 306 ? 65.510 34.514 16.710 1.00 17.42 306 THR A O 1
ATOM 2056 N N . SER A 1 307 ? 67.309 33.830 17.863 1.00 16.41 307 SER A N 1
ATOM 2057 C CA . SER A 1 307 ? 66.498 33.077 18.792 1.00 17.05 307 SER A CA 1
ATOM 2058 C C . SER A 1 307 ? 67.211 33.147 20.137 1.00 15.75 307 SER A C 1
ATOM 2059 O O . SER A 1 307 ? 68.414 33.057 20.157 1.00 16.40 307 SER A O 1
ATOM 2062 N N . ALA A 1 308 ? 66.471 33.387 21.210 1.00 17.02 308 ALA A N 1
ATOM 2063 C CA . ALA A 1 308 ? 67.043 33.313 22.596 1.00 18.65 308 ALA A CA 1
ATOM 2064 C C . ALA A 1 308 ? 65.973 32.811 23.568 1.00 19.47 308 ALA A C 1
ATOM 2065 O O . ALA A 1 308 ? 64.861 32.482 23.132 1.00 19.37 308 ALA A O 1
ATOM 2067 N N . GLY A 1 309 ? 66.269 32.795 24.873 1.00 19.66 309 GLY A N 1
ATOM 2068 C CA . GLY A 1 309 ? 65.232 32.509 25.894 1.00 20.30 309 GLY A CA 1
ATOM 2069 C C . GLY A 1 309 ? 65.289 31.072 26.341 1.00 21.01 309 GLY A C 1
ATOM 2070 O O . GLY A 1 309 ? 65.385 30.769 27.561 1.00 21.26 309 GLY A O 1
ATOM 2071 N N . GLU A 1 310 ? 65.251 30.184 25.357 1.00 20.32 310 GLU A N 1
ATOM 2072 C CA . GLU A 1 310 ? 65.487 28.743 25.529 1.00 21.18 310 GLU A CA 1
ATOM 2073 C C . GLU A 1 310 ? 66.408 28.357 24.410 1.00 19.70 310 GLU A C 1
ATOM 2074 O O . GLU A 1 310 ? 66.548 29.112 23.457 1.00 20.69 310 GLU A O 1
ATOM 2080 N N . ALA A 1 311 ? 67.034 27.189 24.488 1.00 19.26 311 ALA A N 1
ATOM 2081 C CA . ALA A 1 311 ? 67.988 26.767 23.436 1.00 19.77 311 ALA A CA 1
ATOM 2082 C C . ALA A 1 311 ? 67.221 26.290 22.202 1.00 19.97 311 ALA A C 1
ATOM 2083 O O . ALA A 1 311 ? 66.100 25.785 22.304 1.00 19.51 311 ALA A O 1
ATOM 2085 N N . LEU A 1 312 ? 67.792 26.567 21.028 1.00 20.50 312 LEU A N 1
ATOM 2086 C CA . LEU A 1 312 ? 67.182 26.202 19.738 1.00 21.16 312 LEU A CA 1
ATOM 2087 C C . LEU A 1 312 ? 67.553 24.805 19.286 1.00 21.94 312 LEU A C 1
ATOM 2088 O O . LEU A 1 312 ? 68.723 24.517 19.051 1.00 22.47 312 LEU A O 1
ATOM 2093 N N . PRO A 1 313 ? 66.544 23.904 19.191 1.00 23.21 313 PRO A N 1
ATOM 2094 C CA . PRO A 1 313 ? 66.784 22.559 18.677 1.00 23.21 313 PRO A CA 1
ATOM 2095 C C . PRO A 1 313 ? 67.339 22.569 17.247 1.00 23.58 313 PRO A C 1
ATOM 2096 O O . PRO A 1 313 ? 66.870 23.343 16.387 1.00 21.09 313 PRO A O 1
ATOM 2100 N N . ARG A 1 314 ? 68.368 21.754 17.028 1.00 24.16 314 ARG A N 1
ATOM 2101 C CA . ARG A 1 314 ? 69.032 21.683 15.719 1.00 27.30 314 ARG A CA 1
ATOM 2102 C C . ARG A 1 314 ? 68.064 21.628 14.539 1.00 26.23 314 ARG A C 1
ATOM 2103 O O . ARG A 1 314 ? 68.264 22.304 13.520 1.00 26.66 314 ARG A O 1
ATOM 2111 N N . GLU A 1 315 ? 67.027 20.803 14.664 1.00 26.42 315 GLU A N 1
ATOM 2112 C CA . GLU A 1 315 ? 66.143 20.498 13.533 1.00 26.21 315 GLU A CA 1
ATOM 2113 C C . GLU A 1 315 ? 65.325 21.723 13.138 1.00 25.11 315 GLU A C 1
ATOM 2114 O O . GLU A 1 315 ? 65.015 21.900 11.972 1.00 24.36 315 GLU A O 1
ATOM 2120 N N . ILE A 1 316 ? 64.947 22.542 14.121 1.00 23.93 316 ILE A N 1
ATOM 2121 C CA . ILE A 1 316 ? 64.172 23.752 13.877 1.00 23.48 316 ILE A CA 1
ATOM 2122 C C . ILE A 1 316 ? 65.014 24.730 13.065 1.00 22.49 316 ILE A C 1
ATOM 2123 O O . ILE A 1 316 ? 64.521 25.280 12.074 1.00 23.08 316 ILE A O 1
ATOM 2128 N N . GLY A 1 317 ? 66.290 24.869 13.413 1.00 21.20 317 GLY A N 1
ATOM 2129 C CA . GLY A 1 317 ? 67.192 25.780 12.716 1.00 22.29 317 GLY A CA 1
ATOM 2130 C C . GLY A 1 317 ? 67.366 25.281 11.286 1.00 23.39 317 GLY A C 1
ATOM 2131 O O . GLY A 1 317 ? 67.211 26.047 10.321 1.00 21.76 317 GLY A O 1
ATOM 2132 N N . GLU A 1 318 ? 67.698 23.986 11.163 1.00 23.18 318 GLU A N 1
ATOM 2133 C CA . GLU A 1 318 ? 67.888 23.348 9.844 1.00 24.72 318 GLU A CA 1
ATOM 2134 C C . GLU A 1 318 ? 66.662 23.501 8.942 1.00 23.96 318 GLU A C 1
ATOM 2135 O O . GLU A 1 318 ? 66.799 23.889 7.780 1.00 24.42 318 GLU A O 1
ATOM 2141 N N . ARG A 1 319 ? 65.479 23.181 9.469 1.00 24.52 319 ARG A N 1
ATOM 2142 C CA . ARG A 1 319 ? 64.250 23.195 8.651 1.00 24.94 319 ARG A CA 1
ATOM 2143 C C . ARG A 1 319 ? 63.856 24.623 8.290 1.00 24.15 319 ARG A C 1
ATOM 2144 O O . ARG A 1 319 ? 63.441 24.891 7.161 1.00 23.32 319 ARG A O 1
ATOM 2152 N N . PHE A 1 320 ? 64.037 25.543 9.237 1.00 22.02 320 PHE A N 1
ATOM 2153 C CA . PHE A 1 320 ? 63.767 26.965 8.973 1.00 22.63 320 PHE A CA 1
ATOM 215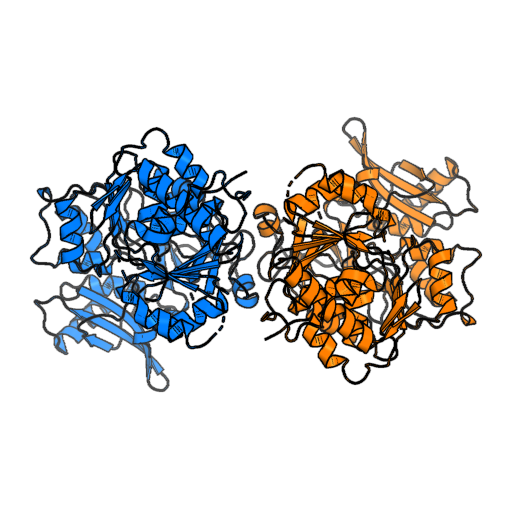4 C C . PHE A 1 320 ? 64.647 27.543 7.838 1.00 22.46 320 PHE A C 1
ATOM 2155 O O . PHE A 1 320 ? 64.131 28.197 6.925 1.00 24.52 320 PHE A O 1
ATOM 2163 N N . THR A 1 321 ? 65.944 27.270 7.893 1.00 23.64 321 THR A N 1
ATOM 2164 C CA . THR A 1 321 ? 66.915 27.715 6.877 1.00 24.15 321 THR A CA 1
ATOM 2165 C C . THR A 1 321 ? 66.644 27.027 5.514 1.00 24.05 321 THR A C 1
ATOM 2166 O O . THR A 1 321 ? 66.729 27.677 4.470 1.00 23.10 321 THR A O 1
ATOM 2170 N N . ALA A 1 322 ? 66.295 25.735 5.540 1.00 23.71 322 ALA A N 1
ATOM 2171 C CA . ALA A 1 322 ? 65.851 25.010 4.320 1.00 24.77 322 ALA A CA 1
ATOM 2172 C C . ALA A 1 322 ? 64.651 25.679 3.650 1.00 24.21 322 ALA A C 1
ATOM 2173 O O . ALA A 1 322 ? 64.548 25.713 2.430 1.00 26.22 322 ALA A O 1
ATOM 2175 N N . HIS A 1 323 ? 63.719 26.190 4.440 1.00 23.29 323 HIS A N 1
ATOM 2176 C CA . HIS A 1 323 ? 62.493 26.746 3.881 1.00 21.83 323 HIS A CA 1
ATOM 2177 C C . HIS A 1 323 ? 62.619 28.217 3.479 1.00 21.68 323 HIS A C 1
ATOM 2178 O O . HIS A 1 323 ? 62.017 28.670 2.485 1.00 21.43 323 HIS A O 1
ATOM 2185 N N . PHE A 1 324 ? 63.355 28.975 4.281 1.00 20.97 324 PHE A N 1
ATOM 2186 C CA . PHE A 1 324 ? 63.378 30.424 4.148 1.00 20.99 324 PHE A CA 1
ATOM 2187 C C . PHE A 1 324 ? 64.648 30.995 3.580 1.00 21.13 324 PHE A C 1
ATOM 2188 O O . PHE A 1 324 ? 64.657 32.133 3.119 1.00 21.46 324 PHE A O 1
ATOM 2196 N N . GLY A 1 325 ? 65.717 30.219 3.630 1.00 21.13 325 GLY A N 1
ATOM 2197 C CA . GLY A 1 325 ? 66.981 30.660 3.081 1.00 22.19 325 GLY A CA 1
ATOM 2198 C C . GLY A 1 325 ? 67.850 31.465 4.006 1.00 22.50 325 GLY A C 1
ATOM 2199 O O . GLY A 1 325 ? 68.912 31.852 3.616 1.00 24.15 325 GLY A O 1
ATOM 2200 N N . CYS A 1 326 ? 67.411 31.706 5.240 1.00 23.09 326 CYS A N 1
ATOM 2201 C CA . CYS A 1 326 ? 68.233 32.488 6.177 1.00 23.26 326 CYS A CA 1
ATOM 2202 C C . CYS A 1 326 ? 68.465 31.761 7.492 1.00 22.04 326 CYS A C 1
ATOM 2203 O O . CYS A 1 326 ? 67.653 30.956 7.929 1.00 21.21 326 CYS A O 1
ATOM 2206 N N . GLU A 1 327 ? 69.587 32.092 8.117 1.00 22.33 327 GLU A N 1
ATOM 2207 C CA . GLU A 1 327 ? 70.013 31.442 9.356 1.00 22.38 327 GLU A CA 1
ATOM 2208 C C . GLU A 1 327 ? 69.289 32.038 10.535 1.00 20.90 327 GLU A C 1
ATOM 2209 O O . GLU A 1 327 ? 68.897 33.238 10.525 1.00 19.75 327 GLU A O 1
ATOM 2215 N N . ILE A 1 328 ? 69.121 31.218 11.576 1.00 20.23 328 ILE A N 1
ATOM 2216 C CA . ILE A 1 328 ? 68.720 31.762 12.881 1.00 19.22 328 ILE A CA 1
ATOM 2217 C C . ILE A 1 328 ? 69.967 31.717 13.751 1.00 18.09 328 ILE A C 1
ATOM 2218 O O . ILE A 1 328 ? 70.589 30.699 13.847 1.00 19.09 328 ILE A O 1
ATOM 2223 N N . LEU A 1 329 ? 70.319 32.826 14.382 1.00 17.75 329 LEU A N 1
ATOM 2224 C CA . LEU A 1 329 ? 71.483 32.875 15.277 1.00 17.60 329 LEU A CA 1
ATOM 2225 C C . LEU A 1 329 ? 70.961 32.611 16.703 1.00 17.88 329 LEU A C 1
ATOM 2226 O O . LEU A 1 329 ? 70.271 33.449 17.271 1.00 16.94 329 LEU A O 1
ATOM 2231 N N . ASP A 1 330 ? 71.270 31.438 17.260 1.00 19.59 330 ASP A N 1
ATOM 2232 C CA . ASP A 1 330 ? 70.930 31.142 18.652 1.00 20.02 330 ASP A CA 1
ATOM 2233 C C . ASP A 1 330 ? 71.924 31.840 19.574 1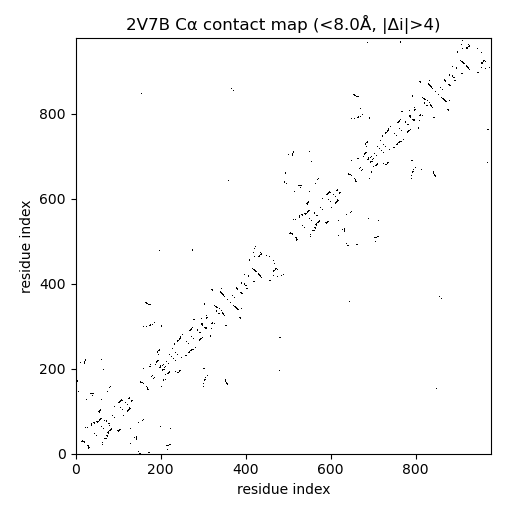.00 19.89 330 ASP A C 1
ATOM 2234 O O . ASP A 1 330 ? 73.141 31.679 19.414 1.00 20.84 330 ASP A O 1
ATOM 2239 N N . GLY A 1 331 ? 71.387 32.577 20.558 1.00 19.44 331 GLY A N 1
ATOM 2240 C CA . GLY A 1 331 ? 72.183 33.390 21.476 1.00 18.89 331 GLY A CA 1
ATOM 2241 C C . GLY A 1 331 ? 71.580 33.342 22.866 1.00 19.08 331 GLY A C 1
ATOM 2242 O O . GLY A 1 331 ? 70.404 33.065 23.042 1.00 19.44 331 GLY A O 1
ATOM 2243 N N . ILE A 1 332 ? 72.391 33.570 23.878 1.00 18.58 332 ILE A N 1
ATOM 2244 C CA . ILE A 1 332 ? 71.831 33.712 25.222 1.00 17.38 332 ILE A CA 1
ATOM 2245 C C . ILE A 1 332 ? 72.102 35.152 25.696 1.00 17.31 332 ILE A C 1
ATOM 2246 O O . ILE A 1 332 ? 73.210 35.689 25.495 1.00 17.23 332 ILE A O 1
ATOM 2251 N N . GLY A 1 333 ? 71.098 35.773 26.304 1.00 15.53 333 GLY A N 1
ATOM 2252 C CA . GLY A 1 333 ? 71.311 37.024 27.016 1.00 17.06 333 GLY A CA 1
ATOM 2253 C C . GLY A 1 333 ? 70.630 36.867 28.357 1.00 17.15 333 GLY A C 1
ATOM 2254 O O . GLY A 1 333 ? 70.137 35.799 28.665 1.00 17.60 333 GLY A O 1
ATOM 2255 N N . SER A 1 334 ? 70.534 37.942 29.118 1.00 17.90 334 SER A N 1
ATOM 2256 C CA . SER A 1 334 ? 69.808 37.919 30.391 1.00 17.95 334 SER A CA 1
ATOM 2257 C C . SER A 1 334 ? 69.394 39.354 30.696 1.00 18.34 334 SER A C 1
ATOM 2258 O O . SER A 1 334 ? 69.923 40.311 30.097 1.00 17.65 334 SER A O 1
ATOM 2261 N N . THR A 1 335 ? 68.420 39.515 31.587 1.00 17.77 335 THR A N 1
ATOM 2262 C CA . THR A 1 335 ? 68.076 40.835 32.071 1.00 18.30 335 THR A CA 1
ATOM 2263 C C . THR A 1 335 ? 69.309 41.521 32.669 1.00 18.15 335 THR A C 1
ATOM 2264 O O . THR A 1 335 ? 69.495 42.692 32.427 1.00 16.24 335 THR A O 1
ATOM 2268 N N . GLU A 1 336 ? 70.128 40.761 33.427 1.00 17.67 336 GLU A N 1
ATOM 2269 C CA . GLU A 1 336 ? 71.294 41.271 34.149 1.00 18.58 336 GLU A CA 1
ATOM 2270 C C . GLU A 1 336 ? 72.397 41.793 33.203 1.00 19.09 336 GLU A C 1
ATOM 2271 O O . GLU A 1 336 ? 73.089 42.741 33.554 1.00 19.22 336 GLU A O 1
ATOM 2277 N N . MET A 1 337 ? 72.517 41.195 32.008 1.00 17.68 337 MET A N 1
ATOM 2278 C CA . MET A 1 337 ? 73.517 41.610 31.032 1.00 17.40 337 MET A CA 1
ATOM 2279 C C . MET A 1 337 ? 72.897 42.480 29.912 1.00 17.12 337 MET A C 1
ATOM 2280 O O . MET A 1 337 ? 73.618 42.908 29.018 1.00 17.29 337 MET A O 1
ATOM 2285 N N . LEU A 1 338 ? 71.576 42.694 30.007 1.00 16.44 338 LEU A N 1
ATOM 2286 C CA . LEU A 1 338 ? 70.743 43.549 29.110 1.00 16.82 338 LEU A CA 1
ATOM 2287 C C . LEU A 1 338 ? 70.571 43.072 27.667 1.00 15.77 338 LEU A C 1
ATOM 2288 O O . LEU A 1 338 ? 69.577 43.427 26.977 1.00 17.22 338 LEU A O 1
ATOM 2293 N N . HIS A 1 339 ? 71.451 42.158 27.247 1.00 16.15 339 HIS A N 1
ATOM 2294 C CA . HIS A 1 339 ? 71.233 41.526 25.940 1.00 16.36 339 HIS A CA 1
ATOM 2295 C C . HIS A 1 339 ? 72.200 40.358 25.775 1.00 16.28 339 HIS A C 1
ATOM 2296 O O . HIS A 1 339 ? 72.754 39.879 26.760 1.00 16.16 339 HIS A O 1
ATOM 2303 N N . ILE A 1 340 ? 72.414 39.936 24.528 1.00 16.36 340 ILE A N 1
ATOM 2304 C CA . ILE A 1 340 ? 73.114 38.729 24.174 1.00 15.76 340 ILE A CA 1
ATOM 2305 C C . ILE A 1 340 ? 74.651 38.881 24.252 1.00 17.58 340 ILE A C 1
ATOM 2306 O O . ILE A 1 340 ? 75.255 39.791 23.676 1.00 18.94 340 ILE A O 1
ATOM 2311 N N . PHE A 1 341 ? 75.282 37.931 24.929 1.00 18.84 341 PHE A N 1
ATOM 2312 C CA . PHE A 1 341 ? 76.692 38.003 25.222 1.00 19.11 341 PHE A CA 1
ATOM 2313 C C . PHE A 1 341 ? 77.426 36.733 24.740 1.00 19.27 341 PHE A C 1
ATOM 2314 O O . PHE A 1 341 ? 78.644 36.668 24.801 1.00 19.88 341 PHE A O 1
ATOM 2322 N N . LEU A 1 342 ? 76.681 35.742 24.261 1.00 19.41 342 LEU A N 1
ATOM 2323 C CA . LEU A 1 342 ? 77.249 34.477 23.737 1.00 19.95 342 LEU A CA 1
ATOM 2324 C C . LEU A 1 342 ? 76.314 34.071 22.575 1.00 19.51 342 LEU A C 1
ATOM 2325 O O . LEU A 1 342 ? 75.131 33.930 22.759 1.00 18.38 342 LEU A O 1
ATOM 2330 N N . SER A 1 343 ? 76.834 33.970 21.362 1.00 20.01 343 SER A N 1
ATOM 2331 C CA . SER A 1 343 ? 75.958 33.821 20.198 1.00 20.04 343 SER A CA 1
ATOM 2332 C C . SER A 1 343 ? 76.651 33.087 19.077 1.00 20.20 343 SER A C 1
ATOM 2333 O O . SER A 1 343 ? 77.858 33.162 18.945 1.00 19.54 343 SER A O 1
ATOM 2336 N N . ASN A 1 344 ? 75.857 32.347 18.294 1.00 21.00 344 ASN A N 1
ATOM 2337 C CA . ASN A 1 344 ? 76.282 31.871 16.982 1.00 22.04 344 ASN A CA 1
ATOM 2338 C C . ASN A 1 344 ? 76.501 33.057 16.062 1.00 22.65 344 ASN A C 1
ATOM 2339 O O . ASN A 1 344 ? 75.937 34.144 16.295 1.00 22.61 344 ASN A O 1
ATOM 2344 N N . ARG A 1 345 ? 77.356 32.859 15.058 1.00 23.24 345 ARG A N 1
ATOM 2345 C CA . ARG A 1 345 ? 77.690 33.883 14.069 1.00 24.46 345 ARG A CA 1
ATOM 2346 C C . ARG A 1 345 ? 77.221 33.463 12.661 1.00 23.94 345 ARG A C 1
ATOM 2347 O O . ARG A 1 345 ? 77.236 32.266 12.310 1.00 23.37 345 ARG A O 1
ATOM 2355 N N . ALA A 1 346 ? 76.729 34.442 11.910 1.00 25.45 346 ALA A N 1
ATOM 2356 C CA . ALA A 1 346 ? 76.227 34.239 10.520 1.00 25.70 346 ALA A CA 1
ATOM 2357 C C . ALA A 1 346 ? 77.312 33.609 9.649 1.00 26.32 346 ALA A C 1
ATOM 2358 O O . ALA A 1 346 ? 78.401 34.137 9.564 1.00 27.81 346 ALA A O 1
ATOM 2360 N N . GLY A 1 347 ? 77.028 32.490 9.008 1.00 27.11 347 GLY A N 1
ATOM 2361 C CA . GLY A 1 347 ? 78.054 31.791 8.221 1.00 27.65 347 GLY A CA 1
ATOM 2362 C C . GLY A 1 347 ? 78.914 30.812 9.024 1.00 28.14 347 GLY A C 1
ATOM 2363 O O . GLY A 1 347 ? 79.731 30.080 8.440 1.00 28.01 347 GLY A O 1
ATOM 2364 N N . ALA A 1 348 ? 78.737 30.793 10.354 1.00 28.12 348 ALA A N 1
ATOM 2365 C CA . ALA A 1 348 ? 79.468 29.860 11.227 1.00 28.73 348 ALA A CA 1
ATOM 2366 C C . ALA A 1 348 ? 78.555 29.181 12.264 1.00 29.07 348 ALA A C 1
ATOM 2367 O O . ALA A 1 348 ? 78.993 28.761 13.365 1.00 27.27 348 ALA A O 1
ATOM 2369 N N . VAL A 1 349 ? 77.289 29.043 11.872 1.00 29.44 349 VAL A N 1
ATOM 2370 C CA . VAL A 1 349 ? 76.242 28.400 12.690 1.00 29.44 349 VAL A CA 1
ATOM 2371 C C . VAL A 1 349 ? 76.542 26.962 13.054 1.00 29.83 349 VAL A C 1
ATOM 2372 O O . VAL A 1 349 ? 76.860 26.148 12.214 1.00 28.62 349 VAL A O 1
ATOM 2376 N N . GLU A 1 350 ? 76.499 26.685 14.357 1.00 30.80 350 GLU A N 1
ATOM 2377 C CA . GLU A 1 350 ? 76.629 25.338 14.891 1.00 32.70 350 GLU A CA 1
ATOM 2378 C C . GLU A 1 350 ? 75.292 25.076 15.563 1.00 32.54 350 GLU A C 1
ATOM 2379 O O . GLU A 1 350 ? 75.171 25.318 16.765 1.00 31.62 350 GLU A O 1
ATOM 2385 N N . TYR A 1 351 ? 74.261 24.680 14.801 1.00 33.40 351 TYR A N 1
ATOM 2386 C CA . TYR A 1 351 ? 72.904 24.537 15.403 1.00 33.66 351 TYR A CA 1
ATOM 2387 C C . TYR A 1 351 ? 73.004 23.478 16.527 1.00 33.71 351 TYR A C 1
ATOM 2388 O O . TYR A 1 351 ? 73.722 22.501 16.365 1.00 35.41 351 TYR A O 1
ATOM 2397 N N . GLY A 1 352 ? 72.326 23.686 17.661 1.00 33.13 352 GLY A N 1
ATOM 2398 C CA . GLY A 1 352 ? 72.524 22.842 18.868 1.00 32.66 352 GLY A CA 1
ATOM 2399 C C . GLY A 1 352 ? 73.449 23.410 19.956 1.00 32.03 352 GLY A C 1
ATOM 2400 O O . GLY A 1 352 ? 73.591 22.832 21.056 1.00 34.32 352 GLY A O 1
ATOM 2401 N N . THR A 1 353 ? 74.127 24.516 19.647 1.00 29.18 353 THR A N 1
ATOM 2402 C CA . THR A 1 353 ? 75.063 25.180 20.580 1.00 26.89 353 THR A CA 1
ATOM 2403 C C . THR A 1 353 ? 74.667 26.666 20.607 1.00 25.34 353 THR A C 1
ATOM 2404 O O . THR A 1 353 ? 73.969 27.134 19.709 1.00 23.46 353 THR A O 1
ATOM 2408 N N . THR A 1 354 ? 75.174 27.392 21.610 1.00 24.04 354 THR A N 1
ATOM 2409 C CA . THR A 1 354 ? 75.032 28.854 21.708 1.00 22.91 354 THR A CA 1
ATOM 2410 C C . THR A 1 354 ? 76.227 29.608 21.132 1.00 22.58 354 THR A C 1
ATOM 2411 O O . THR A 1 354 ? 76.398 30.797 21.392 1.00 22.45 354 THR A O 1
ATOM 2415 N N . GLY A 1 355 ? 77.056 28.949 20.326 1.00 23.09 355 GLY A N 1
ATOM 2416 C CA . GLY A 1 355 ? 78.098 29.684 19.595 1.00 23.36 355 GLY A CA 1
ATOM 2417 C C . GLY A 1 355 ? 79.253 30.118 20.495 1.00 23.79 355 GLY A C 1
ATOM 2418 O O . GLY A 1 355 ? 79.695 29.346 21.382 1.00 24.19 355 GLY A O 1
ATOM 2419 N N . ARG A 1 356 ? 79.761 31.327 20.277 1.00 23.32 356 ARG A N 1
ATOM 2420 C CA . ARG A 1 356 ? 80.969 31.811 21.007 1.00 25.09 356 ARG A CA 1
ATOM 2421 C C . ARG A 1 356 ? 80.670 33.137 21.746 1.00 24.42 356 ARG A C 1
ATOM 2422 O O . ARG A 1 356 ? 79.665 33.796 21.435 1.00 24.26 356 ARG A O 1
ATOM 2430 N N . PRO A 1 357 ? 81.546 33.542 22.706 1.00 24.76 357 PRO A N 1
ATOM 2431 C CA . PRO A 1 357 ? 81.364 34.886 23.306 1.00 24.19 357 PRO A CA 1
ATOM 2432 C C . PRO A 1 357 ? 81.293 35.993 22.258 1.00 24.26 357 PRO A C 1
ATOM 2433 O O . PRO A 1 357 ? 82.029 35.978 21.245 1.00 24.16 357 PRO A O 1
ATOM 2437 N N . VAL A 1 358 ? 80.377 36.915 22.479 1.00 22.45 358 VAL A N 1
ATOM 2438 C CA . VAL A 1 358 ? 80.281 38.112 21.645 1.00 23.09 358 VAL A CA 1
ATOM 2439 C C . VAL A 1 358 ? 81.536 38.953 22.015 1.00 23.60 358 VAL A C 1
ATOM 2440 O O . VAL A 1 358 ? 81.838 39.128 23.185 1.00 23.67 358 VAL A O 1
ATOM 2444 N N . PRO A 1 359 ? 82.332 39.397 21.021 1.00 24.88 359 PRO A N 1
ATOM 2445 C CA . PRO A 1 359 ? 83.558 40.168 21.361 1.00 24.37 359 PRO A CA 1
ATOM 2446 C C . PRO A 1 359 ? 83.245 41.432 22.198 1.00 23.66 359 PRO A C 1
ATOM 2447 O O . PRO A 1 359 ? 82.280 42.137 21.916 1.00 24.04 359 PRO A O 1
ATOM 2451 N N . GLY A 1 360 ? 84.013 41.658 23.255 1.00 23.85 360 GLY A N 1
ATOM 2452 C CA . GLY A 1 360 ? 83.686 42.731 24.202 1.00 23.23 360 GLY A CA 1
ATOM 2453 C C . GLY A 1 360 ? 83.121 42.070 25.470 1.00 23.54 360 GLY A C 1
ATOM 2454 O O . GLY A 1 360 ? 83.031 42.725 26.524 1.00 22.73 360 GLY A O 1
ATOM 2455 N N . TYR A 1 361 ? 82.736 40.798 25.363 1.00 23.22 361 TYR A N 1
ATOM 2456 C CA . TYR A 1 361 ? 82.312 39.950 26.537 1.00 23.53 361 TYR A CA 1
ATOM 2457 C C . TYR A 1 361 ? 83.256 38.767 26.776 1.00 24.56 361 TYR A C 1
ATOM 2458 O O . TYR A 1 361 ? 83.759 38.156 25.812 1.00 24.59 361 TYR A O 1
ATOM 2467 N N . GLU A 1 362 ? 83.488 38.460 28.055 1.00 24.29 362 GLU A N 1
ATOM 2468 C CA . GLU A 1 362 ? 84.218 37.275 28.478 1.00 24.76 362 GLU A CA 1
ATOM 2469 C C . GLU A 1 362 ? 83.307 36.365 29.306 1.00 24.33 362 GLU A C 1
ATOM 2470 O O . GLU A 1 362 ? 82.509 36.823 30.126 1.00 23.13 362 GLU A O 1
ATOM 2476 N N . ILE A 1 363 ? 83.419 35.065 29.087 1.00 24.80 363 ILE A N 1
ATOM 2477 C CA . ILE A 1 363 ? 82.637 34.132 29.861 1.00 26.08 363 ILE A CA 1
ATOM 2478 C C . ILE A 1 363 ? 83.589 33.097 30.450 1.00 26.19 363 ILE A C 1
ATOM 2479 O O . ILE A 1 363 ? 84.614 32.768 29.843 1.00 25.13 363 ILE A O 1
ATOM 2484 N N . GLU A 1 364 ? 83.274 32.660 31.670 1.00 27.68 364 GLU A N 1
ATOM 2485 C CA . GLU A 1 364 ? 84.023 31.618 32.372 1.00 28.84 364 GLU A CA 1
ATOM 2486 C C . GLU A 1 364 ? 83.078 30.619 32.984 1.00 29.08 364 GLU A C 1
ATOM 2487 O O . GLU A 1 364 ? 81.985 30.975 33.456 1.00 27.72 364 GLU A O 1
ATOM 2493 N N . LEU A 1 365 ? 83.512 29.359 32.977 1.00 28.87 365 LEU A N 1
ATOM 2494 C CA . LEU A 1 365 ? 82.801 28.291 33.690 1.00 30.76 365 LEU A CA 1
ATOM 2495 C C . LEU A 1 365 ? 83.581 27.987 34.950 1.00 31.63 365 LEU A C 1
ATOM 2496 O O . LEU A 1 365 ? 84.809 27.915 34.919 1.00 31.66 365 LEU A O 1
ATOM 2501 N N . ARG A 1 366 ? 82.862 27.838 36.055 1.00 33.29 366 ARG A N 1
ATOM 2502 C CA . ARG A 1 366 ? 83.451 27.549 37.346 1.00 34.28 366 ARG A CA 1
ATOM 2503 C C . ARG A 1 366 ? 82.627 26.447 37.981 1.00 35.90 366 ARG A C 1
ATOM 2504 O O . ARG A 1 366 ? 81.422 26.353 37.732 1.00 34.80 366 ARG A O 1
ATOM 2512 N N . ASP A 1 367 ? 83.281 25.589 38.771 1.00 37.68 367 ASP A N 1
ATOM 2513 C CA . ASP A 1 367 ? 82.546 24.604 39.564 1.00 39.85 367 ASP A CA 1
ATOM 2514 C C . ASP A 1 367 ? 82.078 25.249 40.872 1.00 41.00 367 ASP A C 1
ATOM 2515 O O . ASP A 1 367 ? 82.347 26.428 41.105 1.00 40.78 367 ASP A O 1
ATOM 2520 N N . GLU A 1 368 ? 81.359 24.490 41.700 1.00 43.15 368 GLU A N 1
ATOM 2521 C CA . GLU A 1 368 ? 80.797 25.003 42.958 1.00 45.30 368 GLU A CA 1
ATOM 2522 C C . GLU A 1 368 ? 81.868 25.606 43.875 1.00 45.48 368 GLU A C 1
ATOM 2523 O O . GLU A 1 368 ? 81.576 26.485 44.696 1.00 46.11 368 GLU A O 1
ATOM 2529 N N . ALA A 1 369 ? 83.104 25.141 43.713 1.00 45.86 369 ALA A N 1
ATOM 2530 C CA . ALA A 1 369 ? 84.240 25.623 44.487 1.00 45.91 369 ALA A CA 1
ATOM 2531 C C . ALA A 1 369 ? 84.963 26.804 43.818 1.00 46.02 369 ALA A C 1
ATOM 2532 O O . ALA A 1 369 ? 85.831 27.441 44.432 1.00 46.25 369 ALA A O 1
ATOM 2534 N N . GLY A 1 370 ? 84.626 27.095 42.563 1.00 44.97 370 GLY A N 1
ATOM 2535 C CA . GLY A 1 370 ? 85.260 28.210 41.882 1.00 44.21 370 GLY A CA 1
ATOM 2536 C C . GLY A 1 370 ? 86.492 27.811 41.105 1.00 44.01 370 GLY A C 1
ATOM 2537 O O . GLY A 1 370 ? 87.261 28.666 40.674 1.00 43.50 370 GLY A O 1
ATOM 2538 N N . HIS A 1 371 ? 86.679 26.509 40.905 1.00 44.06 371 HIS A N 1
ATOM 2539 C CA . HIS A 1 371 ? 87.818 26.024 40.110 1.00 43.97 371 HIS A CA 1
ATOM 2540 C C . HIS A 1 371 ? 87.440 25.904 38.623 1.00 43.38 371 HIS A C 1
ATOM 2541 O O . HIS A 1 371 ? 86.253 25.876 38.276 1.00 42.66 371 HIS A O 1
ATOM 2548 N N . ALA A 1 372 ? 88.449 25.844 37.753 1.00 42.92 372 ALA A N 1
ATOM 2549 C CA . ALA A 1 372 ? 88.227 25.703 36.306 1.00 42.55 372 ALA A CA 1
ATOM 2550 C C . ALA A 1 372 ? 87.404 24.452 35.975 1.00 42.33 372 ALA A C 1
ATOM 2551 O O . ALA A 1 372 ? 87.416 23.464 36.726 1.00 42.53 372 ALA A O 1
ATOM 2553 N N . VAL A 1 373 ? 86.660 24.515 34.871 1.00 41.85 373 VAL A N 1
ATOM 2554 C CA . VAL A 1 373 ? 85.884 23.372 34.409 1.00 40.52 373 VAL A CA 1
ATOM 2555 C C . VAL A 1 373 ? 86.532 22.780 33.164 1.00 40.48 373 VAL A C 1
ATOM 2556 O O . VAL A 1 373 ? 86.759 23.481 32.161 1.00 39.72 373 VAL A O 1
ATOM 2560 N N . PRO A 1 374 ? 86.911 21.490 33.244 1.00 40.49 374 PRO A N 1
ATOM 2561 C CA . PRO A 1 374 ? 87.380 20.758 32.073 1.00 40.18 374 PRO A CA 1
ATOM 2562 C C . PRO A 1 374 ? 86.303 20.650 30.995 1.00 40.24 374 PRO A C 1
ATOM 2563 O O . PRO A 1 374 ? 85.128 20.421 31.315 1.00 39.73 374 PRO A O 1
ATOM 2567 N N . ASP A 1 375 ? 86.718 20.819 29.732 1.00 40.10 375 ASP A N 1
ATOM 2568 C CA . ASP A 1 375 ? 85.823 20.722 28.574 1.00 40.31 375 ASP A CA 1
ATOM 2569 C C . ASP A 1 375 ? 85.057 19.403 28.547 1.00 40.62 375 ASP A C 1
ATOM 2570 O O . ASP A 1 375 ? 85.643 18.338 28.687 1.00 40.76 375 ASP A O 1
ATOM 2575 N N . GLY A 1 376 ? 83.744 19.478 28.365 1.00 40.27 376 GLY A N 1
ATOM 2576 C CA . GLY A 1 376 ? 82.892 18.306 28.409 1.00 40.11 376 GLY A CA 1
ATOM 2577 C C . GLY A 1 376 ? 82.172 18.182 29.733 1.00 39.38 376 GLY A C 1
ATOM 2578 O O . GLY A 1 376 ? 81.208 17.421 29.861 1.00 40.22 376 GLY A O 1
ATOM 2579 N N . GLU A 1 377 ? 82.636 18.924 30.733 1.00 39.05 377 GLU A N 1
ATOM 2580 C CA . GLU A 1 377 ? 81.904 19.006 31.988 1.00 38.02 377 GLU A CA 1
ATOM 2581 C C . GLU A 1 377 ? 80.988 20.239 32.075 1.00 36.39 377 GLU A C 1
ATOM 2582 O O . GLU A 1 377 ? 81.278 21.308 31.509 1.00 36.25 377 GLU A O 1
ATOM 2588 N N . VAL A 1 378 ? 79.894 20.082 32.815 1.00 34.14 378 VAL A N 1
ATOM 2589 C CA . VAL A 1 378 ? 78.960 21.178 33.056 1.00 32.52 378 VAL A CA 1
ATOM 2590 C C . VAL A 1 378 ? 79.384 22.002 34.277 1.00 32.07 378 VAL A C 1
ATOM 2591 O O . VAL A 1 378 ? 79.642 21.436 35.353 1.00 31.89 378 VAL A O 1
ATOM 2595 N N . GLY A 1 379 ? 79.407 23.330 34.112 1.00 30.58 379 GLY A N 1
ATOM 2596 C CA . GLY A 1 379 ? 79.784 24.258 35.178 1.00 29.15 379 GLY A CA 1
ATOM 2597 C C . GLY A 1 379 ? 78.862 25.476 35.230 1.00 28.79 379 GLY A C 1
ATOM 2598 O O . GLY A 1 379 ? 77.908 25.599 34.439 1.00 27.83 379 GLY A O 1
ATOM 2599 N N . ASP A 1 380 ? 79.146 26.383 36.158 1.00 27.50 380 ASP A N 1
ATOM 2600 C CA . ASP A 1 380 ? 78.324 27.579 36.317 1.00 26.39 380 ASP A CA 1
ATOM 2601 C C . ASP A 1 380 ? 78.881 28.655 35.395 1.00 24.94 380 ASP A C 1
ATOM 2602 O O . ASP A 1 380 ? 80.088 28.825 35.305 1.00 24.61 380 ASP A O 1
ATOM 2607 N N . LEU A 1 381 ? 77.995 29.358 34.703 1.00 23.51 381 LEU A N 1
ATOM 2608 C CA . LEU A 1 381 ? 78.390 30.461 33.827 1.00 21.56 381 LEU A CA 1
ATOM 2609 C C . LEU A 1 381 ? 78.546 31.796 34.578 1.00 21.13 381 LEU A C 1
ATOM 2610 O O . LEU A 1 381 ? 77.639 32.221 35.324 1.00 20.78 381 LEU A O 1
ATOM 2615 N N . TYR A 1 382 ? 79.709 32.431 34.386 1.00 19.36 382 TYR A N 1
ATOM 2616 C CA . TYR A 1 382 ? 79.965 33.804 34.815 1.00 20.95 382 TYR A CA 1
ATOM 2617 C C . TYR A 1 382 ? 80.271 34.702 33.615 1.00 20.63 382 TYR A C 1
ATOM 2618 O O . TYR A 1 382 ? 80.910 34.259 32.665 1.00 20.83 382 TYR A O 1
ATOM 2627 N N . ILE A 1 383 ? 79.787 35.945 33.645 1.00 20.19 383 ILE A N 1
ATOM 2628 C CA . ILE A 1 383 ? 79.927 36.843 32.468 1.00 20.20 383 ILE A CA 1
ATOM 2629 C C . ILE A 1 383 ? 80.550 38.144 32.911 1.00 20.04 383 ILE A C 1
ATOM 2630 O O . ILE A 1 383 ? 80.138 38.694 33.945 1.00 18.92 383 ILE A O 1
ATOM 2635 N N . LYS A 1 384 ? 81.511 38.640 32.125 1.00 20.67 384 LYS A N 1
ATOM 2636 C CA . LYS A 1 384 ? 82.095 39.954 32.281 1.00 20.51 384 LYS A CA 1
ATOM 2637 C C . LYS A 1 384 ? 81.866 40.745 30.982 1.00 20.91 384 LYS A C 1
ATOM 2638 O O . LYS A 1 384 ? 82.299 40.323 29.912 1.00 21.52 384 LYS A O 1
ATOM 2644 N N . GLY A 1 385 ? 81.147 41.857 31.075 1.00 20.31 385 GLY A N 1
ATOM 2645 C CA . GLY A 1 385 ? 81.036 42.790 29.959 1.00 19.92 385 GLY A CA 1
ATOM 2646 C C . GLY A 1 385 ? 80.454 44.110 30.393 1.00 20.49 385 GLY A C 1
ATOM 2647 O O . GLY A 1 385 ? 80.029 44.267 31.543 1.00 19.07 385 GLY A O 1
ATOM 2648 N N . PRO A 1 386 ? 80.442 45.083 29.468 1.00 20.41 386 PRO A N 1
ATOM 2649 C CA . PRO A 1 386 ? 80.194 46.462 29.831 1.00 20.82 386 PRO A CA 1
ATOM 2650 C C . PRO A 1 386 ? 78.690 46.843 29.866 1.00 21.58 386 PRO A C 1
ATOM 2651 O O . PRO A 1 386 ? 78.341 48.014 30.094 1.00 21.52 386 PRO A O 1
ATOM 2655 N N . SER A 1 387 ? 77.812 45.869 29.633 1.00 20.11 387 SER A N 1
ATOM 2656 C CA . SER A 1 387 ? 76.349 46.113 29.747 1.00 19.00 387 SER A CA 1
ATOM 2657 C C . SER A 1 387 ? 75.729 45.527 31.012 1.00 18.62 387 SER A C 1
ATOM 2658 O O . SER A 1 387 ? 74.496 45.495 31.103 1.00 17.57 387 SER A O 1
ATOM 2661 N N . ALA A 1 388 ? 76.575 45.067 31.955 1.00 17.92 388 ALA A N 1
ATOM 2662 C CA . ALA A 1 388 ? 76.104 44.511 33.250 1.00 17.82 388 ALA A CA 1
ATOM 2663 C C . ALA A 1 388 ? 75.280 45.529 34.043 1.00 17.95 388 ALA A C 1
ATOM 2664 O O . ALA A 1 388 ? 75.677 46.707 34.171 1.00 18.02 388 ALA A O 1
ATOM 2666 N N . ALA A 1 389 ? 74.153 45.081 34.605 1.00 17.43 389 ALA A N 1
ATOM 2667 C CA . ALA A 1 389 ? 73.370 45.938 35.481 1.00 16.85 389 ALA A CA 1
ATOM 2668 C C . ALA A 1 389 ? 74.214 46.368 36.719 1.00 16.98 389 ALA A C 1
ATOM 2669 O O . ALA A 1 389 ? 75.233 45.734 37.047 1.00 17.56 389 ALA A O 1
ATOM 2671 N N . VAL A 1 390 ? 73.759 47.432 37.360 1.00 17.16 390 VAL A N 1
ATOM 2672 C CA . VAL A 1 390 ? 74.413 48.050 38.517 1.00 17.11 390 VAL A CA 1
ATOM 2673 C C . VAL A 1 390 ? 74.146 47.199 39.781 1.00 18.10 390 VAL A C 1
ATOM 2674 O O . VAL A 1 390 ? 75.013 47.058 40.628 1.00 18.12 390 VAL A O 1
ATOM 2678 N N . MET A 1 391 ? 72.909 46.704 39.904 1.00 18.64 391 MET A N 1
ATOM 2679 C CA . MET A 1 391 ? 72.402 46.093 41.140 1.00 20.94 391 MET A CA 1
ATOM 2680 C C . MET A 1 391 ? 70.973 45.653 40.919 1.00 19.20 391 MET A C 1
ATOM 2681 O O . MET A 1 391 ? 70.337 45.985 39.892 1.00 18.24 391 MET A O 1
ATOM 2686 N N . TYR A 1 392 ? 70.467 44.910 41.899 1.00 17.77 392 TYR A N 1
ATOM 2687 C CA . TYR A 1 392 ? 69.045 44.801 42.103 1.00 17.65 392 TYR A CA 1
ATOM 2688 C C . TYR A 1 392 ? 68.619 45.865 43.097 1.00 18.29 392 TYR A C 1
ATOM 2689 O O . TYR A 1 392 ? 69.254 46.023 44.153 1.00 18.83 392 TYR A O 1
ATOM 2698 N N . TRP A 1 393 ? 67.570 46.615 42.767 1.00 18.10 393 TRP A N 1
ATOM 2699 C CA . TRP A 1 393 ? 67.137 47.717 43.615 1.00 18.69 393 TRP A CA 1
ATOM 2700 C C . TRP A 1 393 ? 66.703 47.266 45.020 1.00 19.09 393 TRP A C 1
ATOM 2701 O O . TRP A 1 393 ? 65.894 46.312 45.169 1.00 18.97 393 TRP A O 1
ATOM 2712 N N . ASN A 1 394 ? 67.213 47.934 46.057 1.00 18.64 394 ASN A N 1
ATOM 2713 C CA . ASN A 1 394 ? 66.695 47.648 47.434 1.00 19.45 394 ASN A CA 1
ATOM 2714 C C . ASN A 1 394 ? 66.747 46.141 47.782 1.00 19.72 394 ASN A C 1
ATOM 2715 O O . ASN A 1 394 ? 65.812 45.576 48.329 1.00 21.34 394 ASN A O 1
ATOM 2720 N N . ASN A 1 395 ? 67.869 45.509 47.463 1.00 19.65 395 ASN A N 1
ATOM 2721 C CA . ASN A 1 395 ? 68.076 44.097 47.702 1.00 19.79 395 ASN A CA 1
ATOM 2722 C C . ASN A 1 395 ? 69.577 43.800 47.753 1.00 19.48 395 ASN A C 1
ATOM 2723 O O . ASN A 1 395 ? 70.176 43.417 46.735 1.00 18.81 395 ASN A O 1
ATOM 2728 N N . ARG A 1 396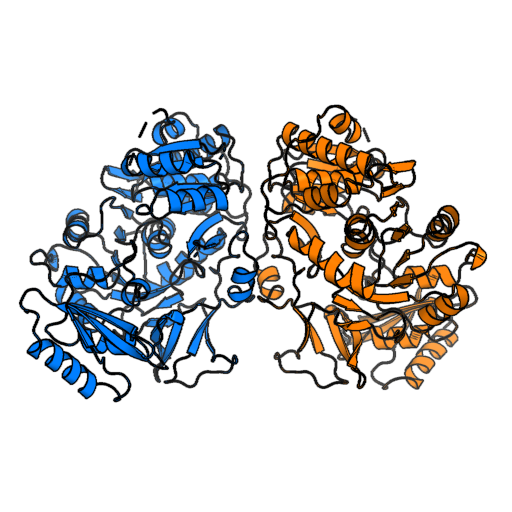 ? 70.177 43.964 48.940 1.00 18.86 396 ARG A N 1
ATOM 2729 C CA . ARG A 1 396 ? 71.626 43.718 49.112 1.00 20.19 396 ARG A CA 1
ATOM 2730 C C . ARG A 1 396 ? 72.012 42.235 48.967 1.00 20.97 396 ARG A C 1
ATOM 2731 O O . ARG A 1 396 ? 73.005 41.935 48.330 1.00 20.63 396 ARG A O 1
ATOM 2739 N N . GLU A 1 397 ? 71.249 41.329 49.596 1.00 20.87 397 GLU A N 1
ATOM 2740 C CA . GLU A 1 397 ? 71.584 39.886 49.586 1.00 23.38 397 GLU A CA 1
ATOM 2741 C C . GLU A 1 397 ? 71.713 39.356 48.139 1.00 22.20 397 GLU A C 1
ATOM 2742 O O . GLU A 1 397 ? 72.752 38.785 47.773 1.00 21.40 397 GLU A O 1
ATOM 2748 N N . LYS A 1 398 ? 70.681 39.568 47.320 1.00 22.16 398 LYS A N 1
ATOM 2749 C CA . LYS A 1 398 ? 70.717 39.066 45.942 1.00 22.68 398 LYS A CA 1
ATOM 2750 C C . LYS A 1 398 ? 71.742 39.838 45.090 1.00 21.70 398 LYS A C 1
ATOM 2751 O O . LYS A 1 398 ? 72.372 39.258 44.209 1.00 21.10 398 LYS A O 1
ATOM 2757 N N . SER A 1 399 ? 71.890 41.141 45.338 1.00 21.06 399 SER A N 1
ATOM 2758 C CA . SER A 1 399 ? 72.897 41.948 44.608 1.00 21.32 399 SER A CA 1
ATOM 2759 C C . SER A 1 399 ? 74.308 41.422 44.871 1.00 21.67 399 SER A C 1
ATOM 2760 O O . SER A 1 399 ? 75.053 41.199 43.935 1.00 21.08 399 SER A O 1
ATOM 2763 N N . ARG A 1 400 ? 74.641 41.172 46.145 1.00 22.84 400 ARG A N 1
ATOM 2764 C CA . ARG A 1 400 ? 75.971 40.674 46.538 1.00 24.03 400 ARG A CA 1
ATOM 2765 C C . ARG A 1 400 ? 76.267 39.250 46.029 1.00 23.93 400 ARG A C 1
ATOM 2766 O O . ARG A 1 400 ? 77.437 38.899 45.825 1.00 24.15 400 ARG A O 1
ATOM 2774 N N . ALA A 1 401 ? 75.210 38.473 45.782 1.00 23.01 401 ALA A N 1
ATOM 2775 C CA . ALA A 1 401 ? 75.302 37.109 45.272 1.00 23.14 401 ALA A CA 1
ATOM 2776 C C . ALA A 1 401 ? 75.403 37.040 43.751 1.00 22.32 401 ALA A C 1
ATOM 2777 O O . ALA A 1 401 ? 75.687 35.971 43.209 1.00 22.22 401 ALA A O 1
ATOM 2779 N N . THR A 1 402 ? 75.111 38.143 43.076 1.00 20.50 402 THR A N 1
ATOM 2780 C CA . THR A 1 402 ? 74.979 38.127 41.610 1.00 20.46 402 THR A CA 1
ATOM 2781 C C . THR A 1 402 ? 75.997 39.039 40.985 1.00 20.34 402 THR A C 1
ATOM 2782 O O . THR A 1 402 ? 76.689 38.669 40.018 1.00 19.45 402 THR A O 1
ATOM 2786 N N . PHE A 1 403 ? 76.113 40.236 41.538 1.00 19.33 403 PHE A N 1
ATOM 2787 C CA . PHE A 1 403 ? 77.006 41.217 40.938 1.00 19.38 403 PHE A CA 1
ATOM 2788 C C . PHE A 1 403 ? 78.378 41.176 41.625 1.00 20.16 403 PHE A C 1
ATOM 2789 O O . PHE A 1 403 ? 78.607 41.878 42.627 1.00 19.81 403 PHE A O 1
ATOM 2797 N N . LEU A 1 404 ? 79.290 40.380 41.054 1.00 20.41 404 LEU A N 1
ATOM 2798 C CA . LEU A 1 404 ? 80.556 40.084 41.700 1.00 22.06 404 LEU A CA 1
ATOM 2799 C C . LEU A 1 404 ? 81.668 40.932 41.131 1.00 23.01 404 LEU A C 1
ATOM 2800 O O . LEU A 1 404 ? 82.644 40.409 40.593 1.00 26.79 404 LEU A O 1
ATOM 2805 N N . GLY A 1 405 ? 81.515 42.238 41.205 1.00 23.32 405 GLY A N 1
ATOM 2806 C CA . GLY A 1 405 ? 82.517 43.167 40.689 1.00 23.42 405 GLY A CA 1
ATOM 2807 C C . GLY A 1 405 ? 82.451 43.208 39.184 1.00 24.02 405 GLY A C 1
ATOM 2808 O O . GLY A 1 405 ? 81.437 43.634 38.592 1.00 23.61 405 GLY A O 1
ATOM 2809 N N . GLU A 1 406 ? 83.509 42.722 38.566 1.00 23.78 406 GLU A N 1
ATOM 2810 C CA . GLU A 1 406 ? 83.558 42.654 37.102 1.00 26.19 406 GLU A CA 1
ATOM 2811 C C . GLU A 1 406 ? 82.808 41.476 36.492 1.00 24.50 406 GLU A C 1
ATOM 2812 O O . GLU A 1 406 ? 82.572 41.443 35.298 1.00 25.75 406 GLU A O 1
ATOM 2818 N N . TRP A 1 407 ? 82.409 40.521 37.315 1.00 24.13 407 TRP A N 1
ATOM 2819 C CA . TRP A 1 407 ? 81.754 39.286 36.833 1.00 23.78 407 TRP A CA 1
ATOM 2820 C C . TRP A 1 407 ? 80.352 39.176 37.378 1.00 22.83 407 TRP A C 1
ATOM 2821 O O . TRP A 1 407 ? 80.107 39.493 38.546 1.00 23.43 407 TRP A O 1
ATOM 2832 N N . ILE A 1 408 ? 79.441 38.688 36.558 1.00 21.93 408 ILE A N 1
ATOM 2833 C CA . ILE A 1 408 ? 78.065 38.414 36.985 1.00 23.16 408 ILE A CA 1
ATOM 2834 C C . ILE A 1 408 ? 77.876 36.889 37.109 1.00 23.02 408 ILE A C 1
ATOM 2835 O O . ILE A 1 408 ? 78.344 36.132 36.239 1.00 23.54 408 ILE A O 1
ATOM 2840 N N . ARG A 1 409 ? 77.231 36.446 38.190 1.00 22.13 409 ARG A N 1
ATOM 2841 C CA . ARG A 1 409 ? 76.893 35.048 38.338 1.00 22.69 409 ARG A CA 1
ATOM 2842 C C . ARG A 1 409 ? 75.565 34.822 37.620 1.00 21.93 409 ARG A C 1
ATOM 2843 O O . ARG A 1 409 ? 74.526 35.341 38.028 1.00 21.75 409 ARG A O 1
ATOM 2851 N N . SER A 1 410 ? 75.599 34.088 36.515 1.00 22.29 410 SER A N 1
ATOM 2852 C CA . SER A 1 410 ? 74.395 34.003 35.648 1.00 24.43 410 SER A CA 1
ATOM 2853 C C . SER A 1 410 ? 73.237 33.106 36.139 1.00 25.03 410 SER A C 1
ATOM 2854 O O . SER A 1 410 ? 72.074 33.326 35.768 1.00 27.04 410 SER A O 1
ATOM 2857 N N . GLY A 1 411 ? 73.513 32.086 36.943 1.00 25.90 411 GLY A N 1
ATOM 2858 C CA . GLY A 1 411 ? 72.450 31.094 37.196 1.00 26.33 411 GLY A CA 1
ATOM 2859 C C . GLY A 1 411 ? 72.245 30.057 36.072 1.00 26.06 411 GLY A C 1
ATOM 2860 O O . GLY A 1 411 ? 71.337 29.237 36.152 1.00 26.41 411 GLY A O 1
ATOM 2861 N N . ASP A 1 412 ? 73.084 30.072 35.032 1.00 25.43 412 ASP A N 1
ATOM 2862 C CA . ASP A 1 412 ? 72.968 29.085 33.958 1.00 25.42 412 ASP A CA 1
ATOM 2863 C C . ASP A 1 412 ? 74.062 28.037 34.104 1.00 25.77 412 ASP A C 1
ATOM 2864 O O . ASP A 1 412 ? 75.150 28.311 34.633 1.00 24.75 412 ASP A O 1
ATOM 2869 N N . LYS A 1 413 ? 73.762 26.854 33.568 1.00 25.20 413 LYS A N 1
ATOM 2870 C CA . LYS A 1 413 ? 74.693 25.734 33.480 1.00 25.93 413 LYS A CA 1
ATOM 2871 C C . LYS A 1 413 ? 75.156 25.559 32.035 1.00 26.05 413 LYS A C 1
ATOM 2872 O O . LYS A 1 413 ? 74.315 25.517 31.123 1.00 25.61 413 LYS A O 1
ATOM 2878 N N . TYR A 1 414 ? 76.473 25.465 31.827 1.00 26.58 414 TYR A N 1
ATOM 2879 C CA . TYR A 1 414 ? 77.045 25.428 30.472 1.00 28.03 414 TYR A CA 1
ATOM 2880 C C . TYR A 1 414 ? 78.167 24.414 30.355 1.00 29.60 414 TYR A C 1
ATOM 2881 O O . TYR A 1 414 ? 78.784 24.039 31.340 1.00 27.50 414 TYR A O 1
ATOM 2890 N N . CYS A 1 415 ? 78.445 24.018 29.116 1.00 32.85 415 CYS A N 1
ATOM 2891 C CA . CYS A 1 415 ? 79.519 23.080 28.820 1.00 34.67 415 CYS A CA 1
ATOM 2892 C C . CYS A 1 415 ? 80.263 23.670 27.630 1.00 35.28 415 CYS A C 1
ATOM 2893 O O . CYS A 1 415 ? 79.656 24.401 26.845 1.00 36.27 415 CYS A O 1
ATOM 2896 N N . ARG A 1 416 ? 81.563 23.386 27.509 1.00 35.54 416 ARG A N 1
ATOM 2897 C CA . ARG A 1 416 ? 82.350 23.831 26.358 1.00 36.24 416 ARG A CA 1
ATOM 2898 C C . ARG A 1 416 ? 82.939 22.643 25.574 1.00 36.89 416 ARG A C 1
ATOM 2899 O O . ARG A 1 416 ? 83.579 21.750 26.156 1.00 36.24 416 ARG A O 1
ATOM 2907 N N . LEU A 1 417 ? 82.693 22.652 24.260 1.00 36.84 417 LEU A N 1
ATOM 2908 C CA . LEU A 1 417 ? 83.142 21.586 23.348 1.00 37.32 417 LEU A CA 1
ATOM 2909 C C . LEU A 1 417 ? 84.603 21.788 22.925 1.00 38.01 417 LEU A C 1
ATOM 2910 O O . LEU A 1 417 ? 85.129 22.897 23.038 1.00 38.80 417 LEU A O 1
ATOM 2915 N N . PRO A 1 418 ? 85.261 20.712 22.419 1.00 39.17 418 PRO A N 1
ATOM 2916 C CA . PRO A 1 418 ? 86.589 20.778 21.807 1.00 39.53 418 PRO A CA 1
ATOM 2917 C C . PRO A 1 418 ? 86.780 21.956 20.832 1.00 39.89 418 PRO A C 1
ATOM 2918 O O . PRO A 1 418 ? 87.826 22.620 20.884 1.00 40.62 418 PRO A O 1
ATOM 2922 N N . ASN A 1 419 ? 85.784 22.218 19.970 1.00 40.01 419 ASN A N 1
ATOM 2923 C CA . ASN A 1 419 ? 85.830 23.332 18.989 1.00 39.62 419 ASN A CA 1
ATOM 2924 C C . ASN A 1 419 ? 85.549 24.755 19.534 1.00 39.03 419 ASN A C 1
ATOM 2925 O O . ASN A 1 419 ? 85.358 25.689 18.751 1.00 38.61 419 ASN A O 1
ATOM 2930 N N . GLY A 1 420 ? 85.488 24.916 20.856 1.00 38.48 420 GLY A N 1
ATOM 2931 C CA . GLY A 1 420 ? 85.219 26.221 21.466 1.00 37.00 420 GLY A CA 1
ATOM 2932 C C . GLY A 1 420 ? 83.755 26.633 21.636 1.00 36.45 420 GLY A C 1
ATOM 2933 O O . GLY A 1 420 ? 83.473 27.616 22.316 1.00 36.27 420 GLY A O 1
ATOM 2934 N N . CYS A 1 421 ? 82.821 25.919 21.009 1.00 35.46 421 CYS A N 1
ATOM 2935 C CA . CYS A 1 421 ? 81.386 26.265 21.141 1.00 34.48 421 CYS A CA 1
ATOM 2936 C C . CYS A 1 421 ? 80.753 25.834 22.468 1.00 32.60 421 CYS A C 1
ATOM 2937 O O . CYS A 1 421 ? 80.933 24.703 22.943 1.00 30.79 421 CYS A O 1
ATOM 2940 N N . TYR A 1 422 ? 79.953 26.740 23.014 1.00 30.36 422 TYR A N 1
ATOM 2941 C CA . TYR A 1 422 ? 79.257 26.541 24.279 1.00 28.00 422 TYR A CA 1
ATOM 2942 C C . TYR A 1 422 ? 77.897 25.867 24.132 1.00 28.26 422 TYR A C 1
ATOM 2943 O O . TYR A 1 422 ? 77.155 26.097 23.168 1.00 26.91 422 TYR A O 1
ATOM 2952 N N . VAL A 1 423 ? 77.601 24.959 25.069 1.00 27.12 423 VAL A N 1
ATOM 2953 C CA . VAL A 1 423 ? 76.346 24.212 25.010 1.00 26.10 423 VAL A CA 1
ATOM 2954 C C . VAL A 1 423 ? 75.609 24.346 26.357 1.00 25.40 423 VAL A C 1
ATOM 2955 O O . VAL A 1 423 ? 76.157 24.085 27.436 1.00 22.71 423 VAL A O 1
ATOM 2959 N N . TYR A 1 424 ? 74.360 24.767 26.245 1.00 24.59 424 TYR A N 1
ATOM 2960 C CA . TYR A 1 424 ? 73.514 25.081 27.377 1.00 24.81 424 TYR A CA 1
ATOM 2961 C C . TYR A 1 424 ? 72.996 23.800 28.042 1.00 24.73 424 TYR A C 1
ATOM 2962 O O . TYR A 1 424 ? 72.458 22.906 27.360 1.00 25.52 424 TYR A O 1
ATOM 2971 N N . ALA A 1 425 ? 73.133 23.734 29.360 1.00 24.20 425 ALA A N 1
ATOM 2972 C CA . ALA A 1 425 ? 72.674 22.554 30.124 1.00 24.81 425 ALA A CA 1
ATOM 2973 C C . ALA A 1 425 ? 71.344 22.824 30.845 1.00 24.71 425 ALA A C 1
ATOM 2974 O O . ALA A 1 425 ? 70.607 21.889 31.216 1.00 25.90 425 ALA A O 1
ATOM 2976 N N . GLY A 1 426 ? 71.029 24.102 31.025 1.00 23.51 426 GLY A N 1
ATOM 2977 C CA . GLY A 1 426 ? 69.779 24.499 31.631 1.00 23.16 426 GLY A CA 1
ATOM 2978 C C . GLY A 1 426 ? 70.063 25.449 32.772 1.00 22.58 426 GLY A C 1
ATOM 2979 O O . GLY A 1 426 ? 71.205 25.729 33.052 1.00 21.84 426 GLY A O 1
ATOM 2980 N N . ARG A 1 427 ? 69.008 25.955 33.395 1.00 22.84 427 ARG A N 1
ATOM 2981 C CA . ARG A 1 427 ? 69.137 26.764 34.595 1.00 23.52 427 ARG A CA 1
ATOM 2982 C C . ARG A 1 427 ? 69.615 25.886 35.757 1.00 23.94 427 ARG A C 1
ATOM 2983 O O . ARG A 1 427 ? 69.259 24.701 35.827 1.00 22.85 427 ARG A O 1
ATOM 2991 N N . SER A 1 428 ? 70.386 26.474 36.676 1.00 25.00 428 SER A N 1
ATOM 2992 C CA . SER A 1 428 ? 70.878 25.748 37.825 1.00 26.69 428 SER A CA 1
ATOM 2993 C C . SER A 1 428 ? 69.728 25.039 38.581 1.00 27.20 428 SER A C 1
ATOM 2994 O O . SER A 1 428 ? 69.852 23.869 38.954 1.00 27.32 428 SER A O 1
ATOM 2997 N N . ASP A 1 429 ? 68.629 25.760 38.789 1.00 28.48 429 ASP A N 1
ATOM 2998 C CA . ASP A 1 429 ? 67.439 25.271 39.495 1.00 29.25 429 ASP A CA 1
ATOM 2999 C C . ASP A 1 429 ? 66.735 24.123 38.776 1.00 28.96 429 ASP A C 1
ATOM 3000 O O . ASP A 1 429 ? 66.056 23.311 39.407 1.00 29.80 429 ASP A O 1
ATOM 3005 N N . ASP A 1 430 ? 66.862 24.067 37.456 1.00 27.43 430 ASP A N 1
ATOM 3006 C CA . ASP A 1 430 ? 66.238 22.999 36.673 1.00 26.64 430 ASP A CA 1
ATOM 3007 C C . ASP A 1 430 ? 67.101 21.729 36.512 1.00 26.18 430 ASP A C 1
ATOM 3008 O O . ASP A 1 430 ? 66.664 20.768 35.863 1.00 26.36 430 ASP A O 1
ATOM 3013 N N . MET A 1 431 ? 68.318 21.730 37.062 1.00 26.03 431 MET A N 1
ATOM 3014 C CA . MET A 1 431 ? 69.212 20.550 36.956 1.00 26.58 431 MET A CA 1
ATOM 3015 C C . MET A 1 431 ? 68.567 19.361 37.683 1.00 27.31 431 MET A C 1
ATOM 3016 O O . MET A 1 431 ? 67.930 19.534 38.731 1.00 26.59 431 MET A O 1
ATOM 3021 N N . LEU A 1 432 ? 68.674 18.190 37.069 1.00 27.98 432 LEU A N 1
ATOM 3022 C CA . LEU A 1 432 ? 68.172 16.950 37.686 1.00 30.77 432 LEU A CA 1
ATOM 3023 C C . LEU A 1 432 ? 69.315 16.237 38.414 1.00 31.71 432 LEU A C 1
ATOM 3024 O O . LEU A 1 432 ? 70.479 16.297 37.984 1.00 32.65 432 LEU A O 1
ATOM 3029 N N . LYS A 1 433 ? 68.966 15.558 39.499 1.00 33.97 433 LYS A N 1
ATOM 3030 C CA . LYS A 1 433 ? 69.919 14.850 40.349 1.00 35.24 433 LYS A CA 1
ATOM 3031 C C . LYS A 1 433 ? 69.542 13.365 40.482 1.00 34.85 433 LYS A C 1
ATOM 3032 O O . LYS A 1 433 ? 68.397 13.019 40.767 1.00 34.48 433 LYS A O 1
ATOM 3038 N N . TYR A 1 438 ? 72.834 16.659 38.509 1.00 41.61 438 TYR A N 1
ATOM 3039 C CA . TYR A 1 438 ? 73.758 15.795 37.774 1.00 40.44 438 TYR A CA 1
ATOM 3040 C C . TYR A 1 438 ? 73.301 15.527 36.324 1.00 38.61 438 TYR A C 1
ATOM 3041 O O . TYR A 1 438 ? 74.109 15.121 35.482 1.00 38.43 438 TYR A O 1
ATOM 3050 N N . VAL A 1 439 ? 72.020 15.748 36.029 1.00 35.85 439 VAL A N 1
ATOM 3051 C CA . VAL A 1 439 ? 71.536 15.615 34.640 1.00 33.40 439 VAL A CA 1
ATOM 3052 C C . VAL A 1 439 ? 70.942 16.937 34.115 1.00 31.33 439 VAL A C 1
ATOM 3053 O O . VAL A 1 439 ? 70.085 17.549 34.758 1.00 30.66 439 VAL A O 1
ATOM 3057 N N . SER A 1 440 ? 71.436 17.346 32.951 1.00 29.61 440 SER A N 1
ATOM 3058 C CA . SER A 1 440 ? 70.902 18.478 32.171 1.00 27.82 440 SER A CA 1
ATOM 3059 C C . SER A 1 440 ? 69.508 18.176 31.631 1.00 25.71 440 SER A C 1
ATOM 3060 O O . SER A 1 440 ? 69.370 17.255 30.817 1.00 26.80 440 SER A O 1
ATOM 3063 N N . PRO A 1 441 ? 68.481 18.966 32.036 1.00 24.24 441 PRO A N 1
ATOM 3064 C CA . PRO A 1 441 ? 67.137 18.784 31.476 1.00 23.29 441 PRO A CA 1
ATOM 3065 C C . PRO A 1 441 ? 67.147 19.089 29.968 1.00 22.74 441 PRO A C 1
ATOM 3066 O O . PRO A 1 441 ? 66.420 18.454 29.189 1.00 20.06 441 PRO A O 1
ATOM 3070 N N . VAL A 1 442 ? 68.012 20.030 29.576 1.00 22.66 442 VAL A N 1
ATOM 3071 C CA . VAL A 1 442 ? 68.091 20.468 28.201 1.00 22.27 442 VAL A CA 1
ATOM 3072 C C . VAL A 1 442 ? 68.668 19.338 27.339 1.00 23.62 442 VAL A C 1
ATOM 3073 O O . VAL A 1 442 ? 68.162 19.075 26.233 1.00 22.75 442 VAL A O 1
ATOM 3077 N N . GLU A 1 443 ? 69.702 18.656 27.828 1.00 23.81 443 GLU A N 1
ATOM 3078 C CA . GLU A 1 443 ? 70.277 17.553 27.030 1.00 25.24 443 GLU A CA 1
ATOM 3079 C C . GLU A 1 443 ? 69.169 16.503 26.663 1.00 24.38 443 GLU A C 1
ATOM 3080 O O . GLU A 1 443 ? 69.072 16.053 25.514 1.00 24.82 443 GLU A O 1
ATOM 3086 N N . VAL A 1 444 ? 68.306 16.175 27.628 1.00 23.82 444 VAL A N 1
ATOM 3087 C CA . VAL A 1 444 ? 67.213 15.232 27.443 1.00 23.94 444 VAL A CA 1
ATOM 3088 C C . VAL A 1 444 ? 66.126 15.787 26.515 1.00 23.74 444 VAL A C 1
ATOM 3089 O O . VAL A 1 444 ? 65.689 15.105 25.593 1.00 24.23 444 VAL A O 1
ATOM 3093 N N . GLU A 1 445 ? 65.715 17.039 26.732 1.00 22.63 445 GLU A N 1
ATOM 3094 C CA . GLU A 1 445 ? 64.717 17.667 25.884 1.00 22.52 445 GLU A CA 1
ATOM 3095 C C . GLU A 1 445 ? 65.150 17.676 24.422 1.00 22.60 445 GLU A C 1
ATOM 3096 O O . GLU A 1 445 ? 64.348 17.325 23.538 1.00 21.59 445 GLU A O 1
ATOM 3102 N N . MET A 1 446 ? 66.411 18.059 24.179 1.00 22.87 446 MET A N 1
ATOM 3103 C CA . MET A 1 446 ? 66.976 18.098 22.810 1.00 24.81 446 MET A CA 1
ATOM 3104 C C . MET A 1 446 ? 66.960 16.736 22.081 1.00 25.40 446 MET A C 1
ATOM 3105 O O . MET A 1 446 ? 66.728 16.667 20.853 1.00 25.72 446 MET A O 1
ATOM 3110 N N . VAL A 1 447 ? 67.193 15.658 22.835 1.00 25.58 447 VAL A N 1
ATOM 3111 C CA . VAL A 1 447 ? 67.000 14.291 22.306 1.00 26.32 447 VAL A CA 1
ATOM 3112 C C . VAL A 1 447 ? 65.528 13.954 22.036 1.00 26.70 447 VAL A C 1
ATOM 3113 O O . VAL A 1 447 ? 65.204 13.478 20.939 1.00 28.10 447 VAL A O 1
ATOM 3117 N N . LEU A 1 448 ? 64.632 14.225 22.989 1.00 26.52 448 LEU A N 1
ATOM 3118 C CA . LEU A 1 448 ? 63.210 13.971 22.781 1.00 27.10 448 LEU A CA 1
ATOM 3119 C C . LEU A 1 448 ? 62.629 14.616 21.537 1.00 27.13 448 LEU A C 1
ATOM 3120 O O . LEU A 1 448 ? 61.899 13.961 20.776 1.00 25.83 448 LEU A O 1
ATOM 3125 N N . VAL A 1 449 ? 62.947 15.901 21.325 1.00 27.19 449 VAL A N 1
ATOM 3126 C CA . VAL A 1 449 ? 62.345 16.636 20.204 1.00 27.24 449 VAL A CA 1
ATOM 3127 C C . VAL A 1 449 ? 62.853 16.151 18.845 1.00 27.43 449 VAL A C 1
ATOM 3128 O O . VAL A 1 449 ? 62.258 16.485 17.829 1.00 27.82 449 VAL A O 1
ATOM 3132 N N . GLN A 1 450 ? 63.931 15.371 18.824 1.00 27.72 450 GLN A N 1
ATOM 3133 C CA . GLN A 1 450 ? 64.401 14.731 17.596 1.00 29.35 450 GLN A CA 1
ATOM 3134 C C . GLN A 1 450 ? 63.455 13.645 17.063 1.00 29.97 450 GLN A C 1
ATOM 3135 O O . GLN A 1 450 ? 63.511 13.291 15.870 1.00 31.04 450 GLN A O 1
ATOM 3141 N N . HIS A 1 451 ? 62.582 13.127 17.924 1.00 30.22 451 HIS A N 1
ATOM 3142 C CA . HIS A 1 451 ? 61.630 12.096 17.522 1.00 30.32 451 HIS A CA 1
ATOM 3143 C C . HIS A 1 451 ? 60.536 12.754 16.689 1.00 30.47 451 HIS A C 1
ATOM 3144 O O . HIS A 1 451 ? 60.057 13.844 17.036 1.00 29.90 451 HIS A O 1
ATOM 3151 N N . ASP A 1 452 ? 60.130 12.091 15.606 1.00 30.83 452 ASP A N 1
ATOM 3152 C CA . ASP A 1 452 ? 59.179 12.679 14.652 1.00 31.20 452 ASP A CA 1
ATOM 3153 C C . ASP A 1 452 ? 57.816 13.031 15.249 1.00 30.23 452 ASP A C 1
ATOM 3154 O O . ASP A 1 452 ? 57.119 13.900 14.729 1.00 30.32 452 ASP A O 1
ATOM 3159 N N . ALA A 1 453 ? 57.428 12.372 16.344 1.00 28.35 453 ALA A N 1
ATOM 3160 C CA . ALA A 1 453 ? 56.118 12.648 16.948 1.00 26.85 453 ALA A CA 1
ATOM 3161 C C . ALA A 1 453 ? 56.098 13.932 17.789 1.00 25.64 453 ALA A C 1
ATOM 3162 O O . ALA A 1 453 ? 55.034 14.469 18.069 1.00 25.35 453 ALA A O 1
ATOM 3164 N N . VAL A 1 454 ? 57.270 14.407 18.190 1.00 25.09 454 VAL A N 1
ATOM 3165 C CA . VAL A 1 454 ? 57.343 15.384 19.293 1.00 24.78 454 VAL A CA 1
ATOM 3166 C C . VAL A 1 454 ? 57.475 16.801 18.723 1.00 23.83 454 VAL A C 1
ATOM 3167 O O . VAL A 1 454 ? 58.411 17.084 17.983 1.00 24.46 454 VAL A O 1
ATOM 3171 N N . LEU A 1 455 ? 56.522 17.657 19.056 1.00 24.31 455 LEU A N 1
ATOM 3172 C CA . LEU A 1 455 ? 56.620 19.087 18.719 1.00 24.75 455 LEU A CA 1
ATOM 3173 C C . LEU A 1 455 ? 57.504 19.848 19.731 1.00 25.01 455 LEU A C 1
ATOM 3174 O O . LEU A 1 455 ? 58.422 20.582 19.332 1.00 24.54 455 LEU A O 1
ATOM 3179 N N . GLU A 1 456 ? 57.230 19.681 21.030 1.00 25.04 456 GLU A N 1
ATOM 3180 C CA . GLU A 1 456 ? 58.047 20.294 22.081 1.00 25.76 456 GLU A CA 1
ATOM 3181 C C . GLU A 1 456 ? 58.063 19.373 23.292 1.00 25.18 456 GLU A C 1
ATOM 3182 O O . GLU A 1 456 ? 57.162 18.537 23.442 1.00 24.15 456 GLU A O 1
ATOM 3188 N N . ALA A 1 457 ? 59.075 19.558 24.145 1.00 24.74 457 ALA A N 1
ATOM 3189 C CA . ALA A 1 457 ? 59.267 18.745 25.357 1.00 24.87 457 ALA A CA 1
ATOM 3190 C C . ALA A 1 457 ? 59.935 19.539 26.482 1.00 24.52 457 ALA A C 1
ATOM 3191 O O . ALA A 1 457 ? 60.778 20.409 26.230 1.00 24.25 457 ALA A O 1
ATOM 3193 N N . ALA A 1 458 ? 59.533 19.234 27.714 1.00 24.11 458 ALA A N 1
ATOM 3194 C CA . ALA A 1 458 ? 60.196 19.718 28.931 1.00 23.46 458 ALA A CA 1
ATOM 3195 C C . ALA A 1 458 ? 60.449 18.537 29.875 1.00 24.21 458 ALA A C 1
ATOM 3196 O O . ALA A 1 458 ? 59.555 17.719 30.099 1.00 24.70 458 ALA A O 1
ATOM 3198 N N . VAL A 1 459 ? 61.659 18.477 30.435 1.00 24.06 459 VAL A N 1
ATOM 3199 C CA . VAL A 1 459 ? 62.088 17.390 31.310 1.00 24.28 459 VAL A CA 1
ATOM 3200 C C . VAL A 1 459 ? 62.381 17.945 32.714 1.00 24.79 459 VAL A C 1
ATOM 3201 O O . VAL A 1 459 ? 63.187 18.851 32.862 1.00 23.94 459 VAL A O 1
ATOM 3205 N N . VAL A 1 460 ? 61.707 17.412 33.742 1.00 25.48 460 VAL A N 1
ATOM 3206 C CA . VAL A 1 460 ? 61.815 17.928 35.122 1.00 26.14 460 VAL A CA 1
ATOM 3207 C C . VAL A 1 460 ? 61.913 16.749 36.099 1.00 27.10 460 VAL A C 1
ATOM 3208 O O . VAL A 1 460 ? 61.558 15.617 35.736 1.00 26.35 460 VAL A O 1
ATOM 3212 N N . GLY A 1 461 ? 62.413 17.017 37.309 1.00 28.81 461 GLY A N 1
ATOM 3213 C CA . GLY A 1 461 ? 62.378 16.027 38.399 1.00 30.67 461 GLY A CA 1
ATOM 3214 C C . GLY A 1 461 ? 61.155 16.263 39.269 1.00 32.97 461 GLY A C 1
ATOM 3215 O O . GLY A 1 461 ? 60.961 17.360 39.779 1.00 32.10 461 GLY A O 1
ATOM 3216 N N . VAL A 1 462 ? 60.323 15.231 39.427 1.00 35.10 462 VAL A N 1
ATOM 3217 C CA . VAL A 1 462 ? 59.126 15.333 40.268 1.00 37.28 462 VAL A CA 1
ATOM 3218 C C . VAL A 1 462 ? 59.258 14.372 41.457 1.00 39.71 462 VAL A C 1
ATOM 3219 O O . VAL A 1 462 ? 59.558 13.178 41.279 1.00 39.06 462 VAL A O 1
ATOM 3223 N N . ASP A 1 463 ? 59.072 14.919 42.657 1.00 42.26 463 ASP A N 1
ATOM 3224 C CA . ASP A 1 463 ? 59.171 14.158 43.899 1.00 45.45 463 ASP A CA 1
ATOM 3225 C C . ASP A 1 463 ? 57.797 13.583 44.268 1.00 46.76 463 ASP A C 1
ATOM 3226 O O . ASP A 1 463 ? 56.899 14.333 44.670 1.00 47.32 463 ASP A O 1
ATOM 3231 N N . HIS A 1 464 ? 57.648 12.262 44.121 1.00 48.09 464 HIS A N 1
ATOM 3232 C CA . HIS A 1 464 ? 56.460 11.517 44.595 1.00 49.16 464 HIS A CA 1
ATOM 3233 C C . HIS A 1 464 ? 56.831 10.704 45.844 1.00 48.93 464 HIS A C 1
ATOM 3234 O O . HIS A 1 464 ? 57.530 9.692 45.746 1.00 49.23 464 HIS A O 1
ATOM 3241 N N . GLY A 1 465 ? 56.338 11.159 46.999 1.00 48.47 465 GLY A N 1
ATOM 3242 C CA . GLY A 1 465 ? 56.951 10.910 48.318 1.00 47.51 465 GLY A CA 1
ATOM 3243 C C . GLY A 1 465 ? 57.718 9.617 48.564 1.00 46.58 465 GLY A C 1
ATOM 3244 O O . GLY A 1 465 ? 57.127 8.542 48.510 1.00 47.24 465 GLY A O 1
ATOM 3245 N N . GLY A 1 466 ? 59.022 9.686 48.842 1.00 45.14 466 GLY A N 1
ATOM 3246 C CA . GLY A 1 466 ? 59.844 10.906 48.745 1.00 42.99 466 GLY A CA 1
ATOM 3247 C C . GLY A 1 466 ? 60.988 10.657 47.769 1.00 41.48 466 GLY A C 1
ATOM 3248 O O . GLY A 1 466 ? 62.175 10.827 48.097 1.00 41.28 466 GLY A O 1
ATOM 3249 N N . LEU A 1 467 ? 60.615 10.228 46.563 1.00 39.71 467 LEU A N 1
ATOM 3250 C CA . LEU A 1 467 ? 61.569 9.897 45.514 1.00 38.18 467 LEU A CA 1
ATOM 3251 C C . LEU A 1 467 ? 61.407 10.852 44.334 1.00 37.01 467 LEU A C 1
ATOM 3252 O O . LEU A 1 467 ? 60.304 10.972 43.777 1.00 36.93 467 LEU A O 1
ATOM 3257 N N . VAL A 1 468 ? 62.505 11.490 43.941 1.00 35.55 468 VAL A N 1
ATOM 3258 C CA . VAL A 1 468 ? 62.517 12.336 42.737 1.00 34.79 468 VAL A CA 1
ATOM 3259 C C . VAL A 1 468 ? 62.753 11.478 41.498 1.00 33.98 468 VAL A C 1
ATOM 3260 O O . VAL A 1 468 ? 63.750 10.750 41.405 1.00 32.96 468 VAL A O 1
ATOM 3264 N N . LYS A 1 469 ? 61.797 11.533 40.578 1.00 33.83 469 LYS A N 1
ATOM 3265 C CA . LYS A 1 469 ? 61.898 10.844 39.289 1.00 34.75 469 LYS A CA 1
ATOM 3266 C C . LYS A 1 469 ? 61.911 11.822 38.109 1.00 32.59 469 LYS A C 1
ATOM 3267 O O . LYS A 1 469 ? 61.263 12.848 38.143 1.00 32.10 469 LYS A O 1
ATOM 3273 N N . THR A 1 470 ? 62.635 11.463 37.061 1.00 31.95 470 THR A N 1
ATOM 3274 C CA . THR A 1 470 ? 62.676 12.268 35.850 1.00 30.61 470 THR A CA 1
ATOM 3275 C C . THR A 1 470 ? 61.379 12.037 35.078 1.00 30.88 470 THR A C 1
ATOM 3276 O O . THR A 1 470 ? 60.979 10.886 34.843 1.00 30.45 470 THR A O 1
ATOM 3280 N N . ARG A 1 471 ? 60.699 13.134 34.742 1.00 29.73 471 ARG A N 1
ATOM 3281 C CA . ARG A 1 471 ? 59.476 13.100 33.968 1.00 29.95 471 ARG A CA 1
ATOM 3282 C C . ARG A 1 471 ? 59.571 14.055 32.754 1.00 28.97 471 ARG A C 1
ATOM 3283 O O . ARG A 1 471 ? 59.979 15.224 32.895 1.00 28.77 471 ARG A O 1
ATOM 3291 N N . ALA A 1 472 ? 59.205 13.540 31.582 1.00 27.51 472 ALA A N 1
ATOM 3292 C CA . ALA A 1 472 ? 59.113 14.345 30.365 1.00 27.10 472 ALA A CA 1
ATOM 3293 C C . ALA A 1 472 ? 57.672 14.719 30.087 1.00 26.93 472 ALA A C 1
ATOM 3294 O O . ALA A 1 472 ? 56.789 13.848 30.107 1.00 27.08 472 ALA A O 1
ATOM 3296 N N . PHE A 1 473 ? 57.437 16.011 29.834 1.00 25.98 473 PHE A N 1
ATOM 3297 C CA . PHE A 1 473 ? 56.155 16.523 29.360 1.00 25.86 473 PHE A CA 1
ATOM 3298 C C . PHE A 1 473 ? 56.271 16.829 27.872 1.00 26.04 473 PHE A C 1
ATOM 3299 O O . PHE A 1 473 ? 57.139 17.592 27.449 1.00 24.94 473 PHE A O 1
ATOM 3307 N N . VAL A 1 474 ? 55.419 16.190 27.082 1.00 25.99 474 VAL A N 1
ATOM 3308 C CA . VAL A 1 474 ? 55.610 16.152 25.635 1.00 26.91 474 VAL A CA 1
ATOM 3309 C C . VAL A 1 474 ? 54.377 16.698 24.931 1.00 26.67 474 VAL A C 1
ATOM 3310 O O . VAL A 1 474 ? 53.240 16.272 25.205 1.00 27.15 474 VAL A O 1
ATOM 3314 N N . VAL A 1 475 ? 54.606 17.661 24.043 1.00 25.73 475 VAL A N 1
ATOM 3315 C CA . VAL A 1 475 ? 53.562 18.160 23.150 1.00 25.79 475 VAL A CA 1
ATOM 3316 C C . VAL A 1 475 ? 53.768 17.438 21.841 1.00 25.12 475 VAL A C 1
ATOM 3317 O O . VAL A 1 475 ? 54.846 17.509 21.250 1.00 24.99 475 VAL A O 1
ATOM 3321 N N . LEU A 1 476 ? 52.743 16.716 21.402 1.00 25.72 476 LEU A N 1
ATOM 3322 C CA . LEU A 1 476 ? 52.835 15.928 20.162 1.00 26.69 476 LEU A CA 1
ATOM 3323 C C . LEU A 1 476 ? 52.404 16.748 18.936 1.00 27.68 476 LEU A C 1
ATOM 3324 O O . LEU A 1 476 ? 51.553 17.613 19.029 1.00 27.40 476 LEU A O 1
ATOM 3329 N N . LYS A 1 477 ? 53.008 16.471 17.794 1.00 29.93 477 LYS A N 1
ATOM 3330 C CA . LYS A 1 477 ? 52.521 16.999 16.519 1.00 31.83 477 LYS A CA 1
ATOM 3331 C C . LYS A 1 477 ? 51.107 16.466 16.235 1.00 33.63 477 LYS A C 1
ATOM 3332 O O . LYS A 1 477 ? 50.743 15.386 16.697 1.00 33.83 477 LYS A O 1
ATOM 3338 N N . ARG A 1 478 ? 50.315 17.234 15.483 1.00 35.67 478 ARG A N 1
ATOM 3339 C CA . ARG A 1 478 ? 48.877 16.950 15.292 1.00 36.97 478 ARG A CA 1
ATOM 3340 C C . ARG A 1 478 ? 48.584 15.572 14.670 1.00 37.02 478 ARG A C 1
ATOM 3341 O O . ARG A 1 478 ? 47.501 15.034 14.856 1.00 37.68 478 ARG A O 1
ATOM 3349 N N . GLU A 1 479 ? 49.549 15.005 13.951 1.00 37.37 479 GLU A N 1
ATOM 3350 C CA . GLU A 1 479 ? 49.353 13.739 13.241 1.00 38.14 479 GLU A CA 1
ATOM 3351 C C . GLU A 1 479 ? 49.500 12.519 14.173 1.00 37.80 479 GLU A C 1
ATOM 3352 O O . GLU A 1 479 ? 49.290 11.372 13.758 1.00 37.59 479 GLU A O 1
ATOM 3358 N N . PHE A 1 480 ? 49.858 12.791 15.429 1.00 37.19 480 PHE A N 1
ATOM 3359 C CA . PHE A 1 480 ? 50.156 11.757 16.421 1.00 36.61 480 PHE A CA 1
ATOM 3360 C C . PHE A 1 480 ? 49.198 11.784 17.603 1.00 36.13 480 PHE A C 1
ATOM 3361 O O . PHE A 1 480 ? 48.817 12.850 18.093 1.00 36.79 480 PHE A O 1
ATOM 3369 N N . ALA A 1 481 ? 48.806 10.597 18.054 1.00 35.55 481 ALA A N 1
ATOM 3370 C CA . ALA A 1 481 ? 47.873 10.453 19.160 1.00 34.51 481 ALA A CA 1
ATOM 3371 C C . ALA A 1 481 ? 48.636 9.944 20.370 1.00 33.29 481 ALA A C 1
ATOM 3372 O O . ALA A 1 481 ? 49.544 9.127 20.222 1.00 32.79 481 ALA A O 1
ATOM 3374 N N . PRO A 1 482 ? 48.263 10.412 21.560 1.00 32.80 482 PRO A N 1
ATOM 3375 C CA . PRO A 1 482 ? 48.958 9.959 22.761 1.00 32.71 482 PRO A CA 1
ATOM 3376 C C . PRO A 1 482 ? 48.557 8.506 23.094 1.00 33.07 482 PRO A C 1
ATOM 3377 O O . PRO A 1 482 ? 47.398 8.122 22.888 1.00 32.94 482 PRO A O 1
ATOM 3381 N N . SER A 1 483 ? 49.516 7.704 23.556 1.00 32.42 483 SER A N 1
ATOM 3382 C CA . SER A 1 483 ? 49.266 6.285 23.873 1.00 31.93 483 SER A CA 1
ATOM 3383 C C . SER A 1 483 ? 50.410 5.762 24.719 1.00 31.46 483 SER A C 1
ATOM 3384 O O . SER A 1 483 ? 51.530 6.293 24.661 1.00 30.30 483 SER A O 1
ATOM 3387 N N . GLU A 1 484 ? 50.141 4.700 25.477 1.00 31.24 484 GLU A N 1
ATOM 3388 C CA . GLU A 1 484 ? 51.188 4.056 26.263 1.00 30.51 484 GLU A CA 1
ATOM 3389 C C . GLU A 1 484 ? 52.252 3.442 25.359 1.00 29.70 484 GLU A C 1
ATOM 3390 O O . GLU A 1 484 ? 53.427 3.443 25.711 1.00 28.35 484 GLU A O 1
ATOM 3396 N N . ILE A 1 485 ? 51.845 2.969 24.173 1.00 28.95 485 ILE A N 1
ATOM 3397 C CA . ILE A 1 485 ? 52.802 2.500 23.153 1.00 29.15 485 ILE A CA 1
ATOM 3398 C C . ILE A 1 485 ? 53.777 3.622 22.778 1.00 28.72 485 ILE A C 1
ATOM 3399 O O . ILE A 1 485 ? 55.020 3.435 22.761 1.00 27.65 485 ILE A O 1
ATOM 3404 N N . LEU A 1 486 ? 53.212 4.784 22.453 1.00 28.63 486 LEU A N 1
ATOM 3405 C CA . LEU A 1 486 ? 54.052 5.923 22.036 1.00 28.83 486 LEU A CA 1
ATOM 3406 C C . LEU A 1 486 ? 54.953 6.405 23.191 1.00 28.20 486 LEU A C 1
ATOM 3407 O O . LEU A 1 486 ? 56.145 6.633 22.973 1.00 28.31 486 LEU A O 1
ATOM 3412 N N . ALA A 1 487 ? 54.396 6.522 24.397 1.00 27.52 487 ALA A N 1
ATOM 3413 C CA . ALA A 1 487 ? 55.192 6.847 25.596 1.00 27.69 487 ALA A CA 1
ATOM 3414 C C . ALA A 1 487 ? 56.393 5.905 25.746 1.00 28.99 487 ALA A C 1
ATOM 3415 O O . ALA A 1 487 ? 57.523 6.359 25.895 1.00 28.06 487 ALA A O 1
ATOM 3417 N N . GLU A 1 488 ? 56.153 4.592 25.650 1.00 28.85 488 GLU A N 1
ATOM 3418 C CA . GLU A 1 488 ? 57.234 3.624 25.638 1.00 29.62 488 GLU A CA 1
ATOM 3419 C C . GLU A 1 488 ? 58.249 3.839 24.502 1.00 30.08 488 GLU A C 1
ATOM 3420 O O . GLU A 1 488 ? 59.454 3.763 24.746 1.00 30.38 488 GLU A O 1
ATOM 3426 N N . GLU A 1 489 ? 57.773 4.102 23.277 1.00 30.12 489 GLU A N 1
ATOM 3427 C CA . GLU A 1 489 ? 58.677 4.357 22.142 1.00 30.78 489 GLU A CA 1
ATOM 3428 C C . GLU A 1 489 ? 59.644 5.543 22.420 1.00 30.06 489 GLU A C 1
ATOM 3429 O O . GLU A 1 489 ? 60.850 5.482 22.120 1.00 29.16 489 GLU A O 1
ATOM 3435 N N . LEU A 1 490 ? 59.095 6.607 22.993 1.00 29.97 490 LEU A N 1
ATOM 3436 C CA . LEU A 1 490 ? 59.867 7.824 23.300 1.00 29.50 490 LEU A CA 1
ATOM 3437 C C . LEU A 1 490 ? 60.923 7.569 24.370 1.00 29.76 490 LEU A C 1
ATOM 3438 O O . LEU A 1 490 ? 62.059 8.049 24.267 1.00 29.68 490 LEU A O 1
ATOM 3443 N N . LYS A 1 491 ? 60.568 6.787 25.389 1.00 30.02 491 LYS A N 1
ATOM 3444 C CA . LYS A 1 491 ? 61.542 6.406 26.432 1.00 30.97 491 LYS A CA 1
ATOM 3445 C C . LYS A 1 491 ? 62.705 5.614 25.853 1.00 30.97 491 LYS A C 1
ATOM 3446 O O . LYS A 1 491 ? 63.873 5.927 26.089 1.00 31.41 491 LYS A O 1
ATOM 3452 N N . ALA A 1 492 ? 62.361 4.596 25.072 1.00 32.35 492 ALA A N 1
ATOM 3453 C CA . ALA A 1 492 ? 63.312 3.795 24.306 1.00 32.05 492 ALA A CA 1
ATOM 3454 C C . ALA A 1 492 ? 64.166 4.643 23.359 1.00 32.44 492 ALA A C 1
ATOM 3455 O O . ALA A 1 492 ? 65.362 4.400 23.225 1.00 31.97 492 ALA A O 1
ATOM 3457 N N . PHE A 1 493 ? 63.533 5.620 22.692 1.00 32.57 493 PHE A N 1
ATOM 3458 C CA . PHE A 1 493 ? 64.234 6.567 21.810 1.00 32.08 493 PHE A CA 1
ATOM 3459 C C . PHE A 1 493 ? 65.358 7.311 22.548 1.00 31.91 493 PHE A C 1
ATOM 3460 O O . PHE A 1 493 ? 66.436 7.467 22.004 1.00 32.45 493 PHE A O 1
ATOM 3468 N N . VAL A 1 494 ? 65.093 7.768 23.772 1.00 32.01 494 VAL A N 1
ATOM 3469 C CA . VAL A 1 494 ? 66.084 8.506 24.573 1.00 32.56 494 VAL A CA 1
ATOM 3470 C C . VAL A 1 494 ? 67.142 7.586 25.178 1.00 34.00 494 VAL A C 1
ATOM 3471 O O . VAL A 1 494 ? 68.337 7.911 25.149 1.00 33.65 494 VAL A O 1
ATOM 3475 N N . LYS A 1 495 ? 66.690 6.448 25.719 1.00 35.97 495 LYS A N 1
ATOM 3476 C CA . LYS A 1 495 ? 67.553 5.413 26.323 1.00 38.12 495 LYS A CA 1
ATOM 3477 C C . LYS A 1 495 ? 68.644 4.953 25.330 1.00 38.58 495 LYS A C 1
ATOM 3478 O O . LYS A 1 495 ? 69.812 4.729 25.701 1.00 39.13 495 LYS A O 1
ATOM 3484 N N . ASP A 1 496 ? 68.257 4.836 24.067 1.00 39.19 496 ASP A N 1
ATOM 3485 C CA . ASP A 1 496 ? 69.183 4.504 22.998 1.00 40.32 496 ASP A CA 1
ATOM 3486 C C . ASP A 1 496 ? 70.178 5.631 22.670 1.00 40.03 496 ASP A C 1
ATOM 3487 O O . ASP A 1 496 ? 71.177 5.391 21.999 1.00 39.63 496 ASP A O 1
ATOM 3492 N N . ARG A 1 497 ? 69.904 6.854 23.133 1.00 39.89 497 ARG A N 1
ATOM 3493 C CA . ARG A 1 497 ? 70.737 8.007 22.745 1.00 39.80 497 ARG A CA 1
ATOM 3494 C C . ARG A 1 497 ? 71.548 8.671 23.861 1.00 39.41 497 ARG A C 1
ATOM 3495 O O . ARG A 1 497 ? 72.447 9.467 23.581 1.00 39.98 497 ARG A O 1
ATOM 3503 N N . LEU A 1 498 ? 71.242 8.338 25.111 1.00 38.57 498 LEU A N 1
ATOM 3504 C CA . LEU A 1 498 ? 71.905 8.927 26.279 1.00 38.01 498 LEU A CA 1
ATOM 3505 C C . LEU A 1 498 ? 72.237 7.843 27.318 1.00 38.12 498 LEU A C 1
ATOM 3506 O O . LEU A 1 498 ? 71.637 6.774 27.308 1.00 37.79 498 LEU A O 1
ATOM 3511 N N . ALA A 1 499 ? 73.173 8.156 28.216 1.00 38.73 499 ALA A N 1
ATOM 3512 C CA . ALA A 1 499 ? 73.537 7.304 29.358 1.00 38.99 499 ALA A CA 1
ATOM 3513 C C . ALA A 1 499 ? 72.296 6.945 30.205 1.00 39.69 499 ALA A C 1
ATOM 3514 O O . ALA A 1 499 ? 71.334 7.740 30.256 1.00 38.63 499 ALA A O 1
ATOM 3516 N N . PRO A 1 500 ? 72.318 5.755 30.879 1.00 40.10 500 PRO A N 1
ATOM 3517 C CA . PRO A 1 500 ? 71.105 5.144 31.480 1.00 40.36 500 PRO A CA 1
ATOM 3518 C C . PRO A 1 500 ? 70.442 5.968 32.585 1.00 40.21 500 PRO A C 1
ATOM 3519 O O . PRO A 1 500 ? 69.225 5.886 32.756 1.00 40.17 500 PRO A O 1
ATOM 3523 N N . HIS A 1 501 ? 71.230 6.766 33.302 1.00 40.33 501 HIS A N 1
ATOM 3524 C CA . HIS A 1 501 ? 70.692 7.606 34.370 1.00 40.87 501 HIS A CA 1
ATOM 3525 C C . HIS A 1 501 ? 69.948 8.861 33.854 1.00 40.36 501 HIS A C 1
ATOM 3526 O O . HIS A 1 501 ? 69.309 9.584 34.635 1.00 40.05 501 HIS A O 1
ATOM 3533 N N . LYS A 1 502 ? 70.013 9.094 32.544 1.00 40.19 502 LYS A N 1
ATOM 3534 C CA . LYS A 1 502 ? 69.447 10.310 31.929 1.00 39.62 502 LYS A CA 1
ATOM 3535 C C . LYS A 1 502 ? 67.998 10.167 31.415 1.00 39.88 502 LYS A C 1
ATOM 3536 O O . LYS A 1 502 ? 67.215 11.134 31.487 1.00 39.95 502 LYS A O 1
ATOM 3542 N N . TYR A 1 503 ? 67.627 8.980 30.911 1.00 39.15 503 TYR A N 1
ATOM 3543 C CA . TYR A 1 503 ? 66.324 8.823 30.226 1.00 38.56 503 TYR A CA 1
ATOM 3544 C C . TYR A 1 503 ? 65.100 9.057 31.168 1.00 37.09 503 TYR A C 1
ATOM 3545 O O . TYR A 1 503 ? 65.163 8.758 32.369 1.00 36.42 503 TYR A O 1
ATOM 3554 N N . PRO A 1 504 ? 63.999 9.638 30.643 1.00 36.11 504 PRO A N 1
ATOM 3555 C CA . PRO A 1 504 ? 62.866 9.899 31.542 1.00 35.61 504 PRO A CA 1
ATOM 3556 C C . PRO A 1 504 ? 62.060 8.639 31.940 1.00 36.35 504 PRO A C 1
ATOM 3557 O O . PRO A 1 504 ? 61.803 7.764 31.098 1.00 35.72 504 PRO A O 1
ATOM 3561 N N . ARG A 1 505 ? 61.646 8.594 33.207 1.00 36.42 505 ARG A N 1
ATOM 3562 C CA . ARG A 1 505 ? 60.929 7.464 33.804 1.00 37.71 505 ARG A CA 1
ATOM 3563 C C . ARG A 1 505 ? 59.423 7.460 33.481 1.00 37.81 505 ARG A C 1
ATOM 3564 O O . ARG A 1 505 ? 58.813 6.378 33.385 1.00 37.59 505 ARG A O 1
ATOM 3572 N N . ASP A 1 506 ? 58.843 8.666 33.353 1.00 37.09 506 ASP A N 1
ATOM 3573 C CA . ASP A 1 506 ? 57.449 8.892 32.932 1.00 37.02 506 ASP A CA 1
ATOM 3574 C C . ASP A 1 506 ? 57.466 9.806 31.707 1.00 35.99 506 ASP A C 1
ATOM 3575 O O . ASP A 1 506 ? 58.352 10.661 31.583 1.00 34.88 506 ASP A O 1
ATOM 3580 N N . ILE A 1 507 ? 56.455 9.653 30.849 1.00 34.67 507 ILE A N 1
ATOM 3581 C CA . ILE A 1 507 ? 56.150 10.597 29.759 1.00 34.07 507 ILE A CA 1
ATOM 3582 C C . ILE A 1 507 ? 54.714 11.037 29.985 1.00 33.56 507 ILE A C 1
ATOM 3583 O O . ILE A 1 507 ? 53.830 10.202 30.134 1.00 33.69 507 ILE A O 1
ATOM 3588 N N . VAL A 1 508 ? 54.478 12.338 30.059 1.00 32.31 508 VAL A N 1
ATOM 3589 C CA . VAL A 1 508 ? 53.110 12.862 30.163 1.00 31.36 508 VAL A CA 1
ATOM 3590 C C . VAL A 1 508 ? 52.843 13.650 28.873 1.00 31.46 508 VAL A C 1
ATOM 3591 O O . VAL A 1 508 ? 53.634 14.517 28.487 1.00 30.85 508 VAL A O 1
ATOM 3595 N N . PHE A 1 509 ? 51.760 13.295 28.186 1.00 30.61 509 PHE A N 1
ATOM 3596 C CA . PHE A 1 509 ? 51.343 14.010 26.989 1.00 30.37 509 PHE A CA 1
ATOM 3597 C C . PHE A 1 509 ? 50.456 15.207 27.370 1.00 30.92 509 PHE A C 1
ATOM 3598 O O . PHE A 1 509 ? 49.508 15.079 28.162 1.00 30.54 509 PHE A O 1
ATOM 3606 N N . VAL A 1 510 ? 50.797 16.386 26.832 1.00 31.26 510 VAL A N 1
ATOM 3607 C CA . VAL A 1 510 ? 50.074 17.633 27.110 1.00 31.56 510 VAL A CA 1
ATOM 3608 C C . VAL A 1 510 ? 49.751 18.414 25.811 1.00 32.10 510 VAL A C 1
ATOM 3609 O O . VAL A 1 510 ? 50.444 18.280 24.787 1.00 31.77 510 VAL A O 1
ATOM 3613 N N . ASP A 1 511 ? 48.704 19.238 25.861 1.00 32.89 511 ASP A N 1
ATOM 3614 C CA . ASP A 1 511 ? 48.339 20.066 24.710 1.00 33.88 511 ASP A CA 1
ATOM 3615 C C . ASP A 1 511 ? 49.291 21.256 24.539 1.00 33.48 511 ASP A C 1
ATOM 3616 O O . ASP A 1 511 ? 49.480 21.759 23.435 1.00 32.45 511 ASP A O 1
ATOM 3621 N N . ASP A 1 512 ? 49.869 21.703 25.652 1.00 33.80 512 ASP A N 1
ATOM 3622 C CA . ASP A 1 512 ? 50.806 22.820 25.640 1.00 33.61 512 ASP A CA 1
ATOM 3623 C C . ASP A 1 512 ? 51.695 22.765 26.878 1.00 32.51 512 ASP A C 1
ATOM 3624 O O . ASP A 1 512 ? 51.321 22.193 27.893 1.00 32.53 512 ASP A O 1
ATOM 3629 N N . LEU A 1 513 ? 52.887 23.343 26.780 1.00 31.17 513 LEU A N 1
ATOM 3630 C CA . LEU A 1 513 ? 53.736 23.543 27.959 1.00 30.06 513 LEU A CA 1
ATOM 3631 C C . LEU A 1 513 ? 53.404 24.889 28.609 1.00 28.80 513 LEU A C 1
ATOM 3632 O O . LEU A 1 513 ? 53.059 25.828 27.893 1.00 29.30 513 LEU A O 1
ATOM 3637 N N . PRO A 1 514 ? 53.534 24.998 29.949 1.00 28.02 514 PRO A N 1
ATOM 3638 C CA . PRO A 1 514 ? 53.356 26.281 30.651 1.00 27.24 514 PRO A CA 1
ATOM 3639 C C . PRO A 1 514 ? 54.567 27.172 30.328 1.00 26.68 514 PRO A C 1
ATOM 3640 O O . PRO A 1 514 ? 55.717 26.737 30.473 1.00 25.83 514 PRO A O 1
ATOM 3644 N N . LYS A 1 515 ? 54.284 28.393 29.880 1.00 26.16 515 LYS A N 1
ATOM 3645 C CA . LYS A 1 515 ? 55.311 29.311 29.401 1.00 26.58 515 LYS A CA 1
ATOM 3646 C C . LYS A 1 515 ? 55.089 30.721 29.954 1.00 24.92 515 LYS A C 1
ATOM 3647 O O . LYS A 1 515 ? 53.953 31.193 30.039 1.00 25.47 515 LYS A O 1
ATOM 3653 N N . THR A 1 516 ? 56.179 31.402 30.300 1.00 24.32 516 THR A N 1
ATOM 3654 C CA . THR A 1 516 ? 56.119 32.848 30.568 1.00 22.55 516 THR A CA 1
ATOM 3655 C C . THR A 1 516 ? 55.580 33.577 29.335 1.00 22.02 516 THR A C 1
ATOM 3656 O O . THR A 1 516 ? 55.613 33.033 28.215 1.00 20.38 516 THR A O 1
ATOM 3660 N N . ALA A 1 517 ? 55.132 34.825 29.523 1.00 22.07 517 ALA A N 1
ATOM 3661 C CA . ALA A 1 517 ? 54.750 35.667 28.377 1.00 23.32 517 ALA A CA 1
ATOM 3662 C C . ALA A 1 517 ? 55.886 35.693 27.360 1.00 23.95 517 ALA A C 1
ATOM 3663 O O . ALA A 1 517 ? 55.635 35.680 26.150 1.00 24.83 517 ALA A O 1
ATOM 3665 N N . THR A 1 518 ? 57.130 35.630 27.858 1.00 23.11 518 THR A N 1
ATOM 3666 C CA . THR A 1 518 ? 58.318 35.715 27.013 1.00 23.26 518 THR A CA 1
ATOM 3667 C C . THR A 1 518 ? 58.669 34.472 26.186 1.00 23.14 518 THR A C 1
ATOM 3668 O O . THR A 1 518 ? 59.611 34.497 25.417 1.00 23.43 518 THR A O 1
ATOM 3672 N N . GLY A 1 519 ? 57.920 33.379 26.361 1.00 22.79 519 GLY A N 1
ATOM 3673 C CA . GLY A 1 519 ? 58.202 32.166 25.608 1.00 23.14 519 GLY A CA 1
ATOM 3674 C C . GLY A 1 519 ? 59.154 31.198 26.322 1.00 22.34 519 GLY A C 1
ATOM 3675 O O . GLY A 1 519 ? 59.550 30.208 25.744 1.00 22.71 519 GLY A O 1
ATOM 3676 N N . LYS A 1 520 ? 59.522 31.493 27.567 1.00 22.02 520 LYS A N 1
ATOM 3677 C CA . LYS A 1 520 ? 60.348 30.551 28.339 1.00 21.94 520 LYS A CA 1
ATOM 3678 C C . LYS A 1 520 ? 59.443 29.483 28.996 1.00 22.29 520 LYS A C 1
ATOM 3679 O O . LYS A 1 520 ? 58.327 29.774 29.411 1.00 22.60 520 LYS A O 1
ATOM 3685 N N . ILE A 1 521 ? 59.914 28.248 29.059 1.00 23.21 521 ILE A N 1
ATOM 3686 C CA . ILE A 1 521 ? 59.092 27.149 29.647 1.00 22.98 521 ILE A CA 1
ATOM 3687 C C . ILE A 1 521 ? 59.197 27.241 31.144 1.00 23.20 521 ILE A C 1
ATOM 3688 O O . ILE A 1 521 ? 60.299 27.366 31.670 1.00 22.86 521 ILE A O 1
ATOM 3693 N N . GLN A 1 522 ? 58.050 27.224 31.824 1.00 23.22 522 GLN A N 1
ATOM 3694 C CA . GLN A 1 522 ? 58.020 27.295 33.275 1.00 25.02 522 GLN A CA 1
ATOM 3695 C C . GLN A 1 522 ? 58.129 25.882 33.856 1.00 24.78 522 GLN A C 1
ATOM 3696 O O . GLN A 1 522 ? 57.121 25.261 34.287 1.00 25.13 522 GLN A O 1
ATOM 3702 N N . ARG A 1 523 ? 59.353 25.377 33.872 1.00 24.40 523 ARG A N 1
ATOM 3703 C CA . ARG A 1 523 ? 59.626 24.048 34.423 1.00 24.38 523 ARG A CA 1
ATOM 3704 C C . ARG A 1 523 ? 59.241 23.945 35.913 1.00 26.57 523 ARG A C 1
ATOM 3705 O O . ARG A 1 523 ? 58.833 22.868 36.359 1.00 26.73 523 ARG A O 1
ATOM 3713 N N . PHE A 1 524 ? 59.324 25.042 36.668 1.00 27.89 524 PHE A N 1
ATOM 3714 C CA . PHE A 1 524 ? 58.854 25.011 38.073 1.00 30.05 524 PHE A CA 1
ATOM 3715 C C . PHE A 1 524 ? 57.377 24.611 38.185 1.00 31.06 524 PHE A C 1
ATOM 3716 O O . PHE A 1 524 ? 57.001 23.918 39.129 1.00 31.85 524 PHE A O 1
ATOM 3724 N N . LYS A 1 525 ? 56.544 25.052 37.245 1.00 31.90 525 LYS A N 1
ATOM 3725 C CA . LYS A 1 525 ? 55.124 24.661 37.224 1.00 33.72 525 LYS A CA 1
ATOM 3726 C C . LYS A 1 525 ? 54.938 23.157 37.029 1.00 34.06 525 LYS A C 1
ATOM 3727 O O . LYS A 1 525 ? 54.097 22.531 37.680 1.00 34.23 525 LYS A O 1
ATOM 3733 N N . LEU A 1 526 ? 55.740 22.588 36.138 1.00 34.20 526 LEU A N 1
ATOM 3734 C CA . LEU A 1 526 ? 55.693 21.165 35.847 1.00 34.98 526 LEU A CA 1
ATOM 3735 C C . LEU A 1 526 ? 56.119 20.342 37.061 1.00 36.46 526 LEU A C 1
ATOM 3736 O O . LEU A 1 526 ? 55.534 19.285 37.321 1.00 36.63 526 LEU A O 1
ATOM 3741 N N . ARG A 1 527 ? 57.115 20.830 37.801 1.00 37.71 527 ARG A N 1
ATOM 3742 C CA . ARG A 1 527 ? 57.532 20.215 39.067 1.00 39.65 527 ARG A CA 1
ATOM 3743 C C . ARG A 1 527 ? 56.443 20.229 40.155 1.00 41.54 527 ARG A C 1
ATOM 3744 O O . ARG A 1 527 ? 56.429 19.328 41.013 1.00 43.04 527 ARG A O 1
ATOM 3752 N N . GLU A 1 528 ? 55.563 21.238 40.135 1.00 43.09 528 GLU A N 1
ATOM 3753 C CA . GLU A 1 528 ? 54.598 21.480 41.235 1.00 44.56 528 GLU A CA 1
ATOM 3754 C C . GLU A 1 528 ? 53.177 20.950 40.986 1.00 44.57 528 GLU A C 1
ATOM 3755 O O . GLU A 1 528 ? 52.780 20.684 39.844 1.00 45.10 528 GLU A O 1
ATOM 3761 N N . LEU B 1 22 ? 58.479 49.779 57.854 1.00 30.97 22 LEU B N 1
ATOM 3762 C CA . LEU B 1 22 ? 59.548 49.180 56.993 1.00 28.43 22 LEU B CA 1
ATOM 3763 C C . LEU B 1 22 ? 60.894 49.168 57.775 1.00 26.73 22 LEU B C 1
ATOM 3764 O O . LEU B 1 22 ? 60.968 48.486 58.819 1.00 25.26 22 LEU B O 1
ATOM 3769 N N . PHE B 1 23 ? 61.943 49.878 57.327 1.00 23.12 23 PHE B N 1
ATOM 3770 C CA . PHE B 1 23 ? 63.030 50.250 58.263 1.00 21.91 23 PHE B CA 1
ATOM 3771 C C . PHE B 1 23 ? 63.638 51.594 57.896 1.00 20.05 23 PHE B C 1
ATOM 3772 O O . PHE B 1 23 ? 64.093 51.762 56.782 1.00 19.89 23 PHE B O 1
ATOM 3780 N N . ASN B 1 24 ? 63.638 52.530 58.844 1.00 19.70 24 ASN B N 1
ATOM 3781 C CA . ASN B 1 24 ? 64.258 53.851 58.657 1.00 18.87 24 ASN B CA 1
ATOM 3782 C C . ASN B 1 24 ? 65.151 54.141 59.862 1.00 19.20 24 ASN B C 1
ATOM 3783 O O . ASN B 1 24 ? 64.648 54.171 61.008 1.00 18.05 24 ASN B O 1
ATOM 3788 N N . PHE B 1 25 ? 66.460 54.317 59.635 1.00 17.62 25 PHE B N 1
ATOM 3789 C CA . PHE B 1 25 ? 67.381 54.404 60.786 1.00 18.36 25 PHE B CA 1
ATOM 3790 C C . PHE B 1 25 ? 67.029 55.549 61.757 1.00 18.22 25 PHE B C 1
ATOM 3791 O O . PHE B 1 25 ? 67.147 55.362 62.976 1.00 19.77 25 PHE B O 1
ATOM 3799 N N . ALA B 1 26 ? 66.606 56.715 61.230 1.00 17.63 26 ALA B N 1
ATOM 3800 C CA . ALA B 1 26 ? 66.208 57.824 62.059 1.00 17.65 26 ALA B CA 1
ATOM 3801 C C . ALA B 1 26 ? 64.956 57.480 62.875 1.00 18.90 26 ALA B C 1
ATOM 3802 O O . ALA B 1 26 ? 64.955 57.670 64.112 1.00 18.68 26 ALA B O 1
ATOM 3804 N N . ALA B 1 27 ? 63.909 56.969 62.215 1.00 17.66 27 ALA B N 1
ATOM 3805 C CA . ALA B 1 27 ? 62.672 56.556 62.938 1.00 19.13 27 ALA B CA 1
ATOM 3806 C C . ALA B 1 27 ? 63.000 55.527 64.021 1.00 18.68 27 ALA B C 1
ATOM 3807 O O . ALA B 1 27 ? 62.456 55.584 65.119 1.00 19.27 27 ALA B O 1
ATOM 3809 N N . TYR B 1 28 ? 63.923 54.609 63.705 1.00 19.69 28 TYR B N 1
ATOM 3810 C CA . TYR B 1 28 ? 64.347 53.554 64.597 1.00 19.67 28 TYR B CA 1
ATOM 3811 C C . TYR B 1 28 ? 65.013 54.097 65.881 1.00 19.64 28 TYR B C 1
ATOM 3812 O O . TYR B 1 28 ? 64.637 53.708 67.001 1.00 18.00 28 TYR B O 1
ATOM 3821 N N . LEU B 1 29 ? 65.993 54.988 65.712 1.00 18.32 29 LEU B N 1
ATOM 3822 C CA . LEU B 1 29 ? 66.559 55.716 66.863 1.00 19.31 29 LEU B CA 1
ATOM 3823 C C . LEU B 1 29 ? 65.488 56.457 67.689 1.00 19.68 29 LEU B C 1
ATOM 3824 O O . LEU B 1 29 ? 65.511 56.398 68.936 1.00 19.67 29 LEU B O 1
ATOM 3829 N N . PHE B 1 30 ? 64.549 57.132 67.022 1.00 20.55 30 PHE B N 1
ATOM 3830 C CA . PHE B 1 30 ? 63.558 57.941 67.765 1.00 21.95 30 PHE B CA 1
ATOM 3831 C C . PHE B 1 30 ? 62.720 57.033 68.675 1.00 23.04 30 PHE B C 1
ATOM 3832 O O . PHE B 1 30 ? 62.420 57.385 69.821 1.00 24.11 30 PHE B O 1
ATOM 3840 N N . ARG B 1 31 ? 62.375 55.863 68.149 1.00 24.31 31 ARG B N 1
ATOM 3841 C CA . ARG B 1 31 ? 61.583 54.867 68.864 1.00 26.17 31 ARG B CA 1
ATOM 3842 C C . ARG B 1 31 ? 62.400 54.242 70.024 1.00 25.27 31 ARG B C 1
ATOM 3843 O O . ARG B 1 31 ? 61.911 54.171 71.159 1.00 25.32 31 ARG B O 1
ATOM 3851 N N . LEU B 1 32 ? 63.654 53.862 69.767 1.00 24.52 32 LEU B N 1
ATOM 3852 C CA . LEU B 1 32 ? 64.552 53.313 70.808 1.00 23.94 32 LEU B CA 1
ATOM 3853 C C . LEU B 1 32 ? 64.686 54.287 71.991 1.00 23.96 32 LEU B C 1
ATOM 3854 O O . LEU B 1 32 ? 64.789 53.852 73.140 1.00 22.81 32 LEU B O 1
ATOM 3859 N N . ASN B 1 33 ? 64.693 55.587 71.695 1.00 22.68 33 ASN B N 1
ATOM 3860 C CA . ASN B 1 33 ? 64.954 56.596 72.715 1.00 24.33 33 ASN B CA 1
ATOM 3861 C C . ASN B 1 33 ? 63.737 57.292 73.318 1.00 24.95 33 ASN B C 1
ATOM 3862 O O . ASN B 1 33 ? 63.889 58.254 74.099 1.00 25.20 33 ASN B O 1
ATOM 3867 N N . GLU B 1 34 ? 62.529 56.812 72.986 1.00 26.38 34 GLU B N 1
ATOM 3868 C CA . GLU B 1 34 ? 61.292 57.430 73.481 1.00 29.15 34 GLU B CA 1
ATOM 3869 C C . GLU B 1 34 ? 61.214 57.585 75.016 1.00 28.28 34 GLU B C 1
ATOM 3870 O O . GLU B 1 34 ? 60.758 58.623 75.490 1.00 28.95 34 GLU B O 1
ATOM 3876 N N . THR B 1 35 ? 61.687 56.582 75.761 1.00 28.65 35 THR B N 1
ATOM 3877 C CA . THR B 1 35 ? 61.664 56.599 77.235 1.00 28.68 35 THR B CA 1
ATOM 3878 C C . THR B 1 35 ? 62.705 57.501 77.881 1.00 28.55 35 THR B C 1
ATOM 3879 O O . THR B 1 35 ? 62.683 57.677 79.102 1.00 28.70 35 THR B O 1
ATOM 3883 N N . ARG B 1 36 ? 63.625 58.071 77.089 1.00 27.02 36 ARG B N 1
ATOM 3884 C CA . ARG B 1 36 ? 64.644 58.990 77.628 1.00 26.16 36 ARG B CA 1
ATOM 3885 C C . ARG B 1 36 ? 64.583 60.385 76.978 1.00 25.06 36 ARG B C 1
ATOM 3886 O O . ARG B 1 36 ? 65.586 61.077 76.831 1.00 25.81 36 ARG B O 1
ATOM 3894 N N . ALA B 1 37 ? 63.375 60.810 76.643 1.00 24.43 37 ALA B N 1
ATOM 3895 C CA . ALA B 1 37 ? 63.142 62.120 76.032 1.00 23.89 37 ALA B CA 1
ATOM 3896 C C . ALA B 1 37 ? 63.816 63.247 76.779 1.00 23.13 37 ALA B C 1
ATOM 3897 O O . ALA B 1 37 ? 64.274 64.192 76.165 1.00 22.97 37 ALA B O 1
ATOM 3899 N N . GLY B 1 38 ? 63.885 63.157 78.110 1.00 22.60 38 GLY B N 1
ATOM 3900 C CA . GLY B 1 38 ? 64.473 64.224 78.903 1.00 22.83 38 GLY B CA 1
ATOM 3901 C C . GLY B 1 38 ? 65.980 64.163 79.096 1.00 23.11 38 GLY B C 1
ATOM 3902 O O . GLY B 1 38 ? 66.572 65.086 79.624 1.00 22.77 38 GLY B O 1
ATOM 3903 N N . LYS B 1 39 ? 66.604 63.084 78.664 1.00 23.71 39 LYS B N 1
ATOM 3904 C CA . LYS B 1 39 ? 68.057 62.943 78.810 1.00 22.94 39 LYS B CA 1
ATOM 3905 C C . LYS B 1 39 ? 68.768 63.737 77.707 1.00 22.92 39 LYS B C 1
ATOM 3906 O O . LYS B 1 39 ? 68.336 63.728 76.562 1.00 21.68 39 LYS B O 1
ATOM 3912 N N . THR B 1 40 ? 69.859 64.411 78.072 1.00 21.59 40 THR B N 1
ATOM 3913 C CA . THR B 1 40 ? 70.790 65.027 77.098 1.00 20.43 40 THR B CA 1
ATOM 3914 C C . THR B 1 40 ? 71.361 63.980 76.126 1.00 20.16 40 THR B C 1
ATOM 3915 O O . THR B 1 40 ? 71.970 62.998 76.529 1.00 20.33 40 THR B O 1
ATOM 3919 N N . ALA B 1 41 ? 71.130 64.211 74.836 1.00 19.27 41 ALA B N 1
ATOM 3920 C CA . ALA B 1 41 ? 71.715 63.424 73.758 1.00 19.77 41 ALA B CA 1
ATOM 3921 C C . ALA B 1 41 ? 73.038 64.066 73.314 1.00 19.57 41 ALA B C 1
ATOM 3922 O O . ALA B 1 41 ? 74.035 63.351 73.077 1.00 20.82 41 ALA B O 1
ATOM 3924 N N . TYR B 1 42 ? 73.010 65.395 73.153 1.00 19.89 42 TYR B N 1
ATOM 3925 C CA . TYR B 1 42 ? 74.137 66.172 72.624 1.00 20.16 42 TYR B CA 1
ATOM 3926 C C . TYR B 1 42 ? 74.536 67.316 73.519 1.00 20.16 42 TYR B C 1
ATOM 3927 O O . TYR B 1 42 ? 73.692 68.096 73.945 1.00 21.92 42 TYR B O 1
ATOM 3936 N N . ILE B 1 43 ? 75.841 67.418 73.754 1.00 20.92 43 ILE B N 1
ATOM 3937 C CA . ILE B 1 43 ? 76.445 68.607 74.296 1.00 19.60 43 ILE B CA 1
ATOM 3938 C C . ILE B 1 43 ? 77.415 69.180 73.237 1.00 19.43 43 ILE B C 1
ATOM 3939 O O . ILE B 1 43 ? 78.323 68.482 72.755 1.00 18.29 43 ILE B O 1
ATOM 3944 N N . ASP B 1 44 ? 77.235 70.448 72.920 1.00 20.04 44 ASP B N 1
ATOM 3945 C CA . ASP B 1 44 ? 78.123 71.096 71.956 1.00 20.78 44 ASP B CA 1
ATOM 3946 C C . ASP B 1 44 ? 78.610 72.471 72.458 1.00 21.15 44 ASP B C 1
ATOM 3947 O O . ASP B 1 44 ? 78.488 72.782 73.652 1.00 20.66 44 ASP B O 1
ATOM 3952 N N . ASP B 1 45 ? 79.251 73.251 71.597 1.00 21.22 45 ASP B N 1
ATOM 3953 C CA . ASP B 1 45 ? 79.861 74.514 72.055 1.00 22.23 45 ASP B CA 1
ATOM 3954 C C . ASP B 1 45 ? 78.838 75.572 72.468 1.00 22.78 45 ASP B C 1
ATOM 3955 O O . ASP B 1 45 ? 79.187 76.594 73.034 1.00 23.08 45 ASP B O 1
ATOM 3960 N N . THR B 1 46 ? 77.570 75.308 72.196 1.00 22.86 46 THR B N 1
ATOM 3961 C CA . THR B 1 46 ? 76.517 76.238 72.434 1.00 24.51 46 THR B CA 1
ATOM 3962 C C . THR B 1 46 ? 75.532 75.841 73.556 1.00 24.86 46 THR B C 1
ATOM 3963 O O . THR B 1 46 ? 74.811 76.703 74.089 1.00 25.18 46 THR B O 1
ATOM 3967 N N . GLY B 1 47 ? 75.481 74.550 73.906 1.00 24.13 47 GLY B N 1
ATOM 3968 C CA . GLY B 1 47 ? 74.612 74.102 74.965 1.00 23.34 47 GLY B CA 1
ATOM 3969 C C . GLY B 1 47 ? 74.211 72.643 74.849 1.00 21.94 47 GLY B C 1
ATOM 3970 O O . GLY B 1 47 ? 74.899 71.871 74.224 1.00 22.54 47 GLY B O 1
ATOM 3971 N N . SER B 1 48 ? 73.130 72.259 75.510 1.00 21.87 48 SER B N 1
ATOM 3972 C CA . SER B 1 48 ? 72.691 70.865 75.539 1.00 22.29 48 SER B CA 1
ATOM 3973 C C . SER B 1 48 ? 71.361 70.644 74.802 1.00 22.34 48 SER B C 1
ATOM 3974 O O . SER B 1 48 ? 70.480 71.495 74.840 1.00 23.54 48 SER B O 1
ATOM 3977 N N . THR B 1 49 ? 71.213 69.473 74.195 1.00 21.34 49 THR B N 1
ATOM 3978 C CA . THR B 1 49 ? 69.982 69.080 73.497 1.00 20.55 49 THR B CA 1
ATOM 3979 C C . THR B 1 49 ? 69.485 67.713 73.992 1.00 19.48 49 THR B C 1
ATOM 3980 O O . THR B 1 49 ? 70.232 66.751 73.970 1.00 19.13 49 THR B O 1
ATOM 3984 N N . THR B 1 50 ? 68.228 67.634 74.423 1.00 18.67 50 THR B N 1
ATOM 3985 C CA . THR B 1 50 ? 67.673 66.349 74.867 1.00 19.44 50 THR B CA 1
ATOM 3986 C C . THR B 1 50 ? 67.354 65.409 73.712 1.00 18.28 50 THR B C 1
ATOM 3987 O O . THR B 1 50 ? 67.285 65.840 72.575 1.00 19.31 50 THR B O 1
ATOM 3991 N N . TYR B 1 51 ? 67.219 64.124 74.009 1.00 18.11 51 TYR B N 1
ATOM 3992 C CA . TYR B 1 51 ? 66.657 63.164 73.022 1.00 19.32 51 TYR B CA 1
ATOM 3993 C C . TYR B 1 51 ? 65.292 63.583 72.460 1.00 18.94 51 TYR B C 1
ATOM 3994 O O . TYR B 1 51 ? 65.000 63.397 71.260 1.00 17.57 51 TYR B O 1
ATOM 4003 N N . GLY B 1 52 ? 64.456 64.157 73.309 1.00 19.35 52 GLY B N 1
ATOM 4004 C CA . GLY B 1 52 ? 63.161 64.651 72.833 1.00 21.19 52 GLY B CA 1
ATOM 4005 C C . GLY B 1 52 ? 63.313 65.824 71.881 1.00 21.67 52 GLY B C 1
ATOM 4006 O O . GLY B 1 52 ? 62.641 65.878 70.857 1.00 21.12 52 GLY B O 1
ATOM 4007 N N . GLU B 1 53 ? 64.219 66.755 72.215 1.00 21.82 53 GLU B N 1
ATOM 4008 C CA . GLU B 1 53 ? 64.479 67.917 71.374 1.00 21.72 53 GLU B CA 1
ATOM 4009 C C . GLU B 1 53 ? 65.094 67.483 70.047 1.00 20.30 53 GLU B C 1
ATOM 4010 O O . GLU B 1 53 ? 64.690 67.988 68.980 1.00 19.63 53 GLU B O 1
ATOM 4016 N N . LEU B 1 54 ? 66.040 66.554 70.125 1.00 20.12 54 LEU B N 1
ATOM 4017 C CA . LEU B 1 54 ? 66.634 65.962 68.916 1.00 19.23 54 LEU B CA 1
ATOM 4018 C C . LEU B 1 54 ? 65.572 65.460 67.958 1.00 19.53 54 LEU B C 1
ATOM 4019 O O . LEU B 1 54 ? 65.612 65.789 66.765 1.00 19.32 54 LEU B O 1
ATOM 4024 N N . GLU B 1 55 ? 64.684 64.583 68.438 1.00 19.93 55 GLU B N 1
ATOM 4025 C CA . GLU B 1 55 ? 63.596 64.064 67.586 1.00 20.44 55 GLU B CA 1
ATOM 4026 C C . GLU B 1 55 ? 62.700 65.159 67.004 1.00 20.86 55 GLU B C 1
ATOM 4027 O O . GLU B 1 55 ? 62.394 65.131 65.796 1.00 21.79 55 GLU B O 1
ATOM 4033 N N . GLU B 1 56 ? 62.210 66.070 67.864 1.00 19.12 56 GLU B N 1
ATOM 4034 C CA . GLU B 1 56 ? 61.384 67.184 67.428 1.00 21.16 56 GLU B CA 1
ATOM 4035 C C . GLU B 1 56 ? 62.020 67.985 66.290 1.00 19.87 56 GLU B C 1
ATOM 4036 O O . GLU B 1 56 ? 61.405 68.147 65.222 1.00 19.75 56 GLU B O 1
ATOM 4042 N N . ARG B 1 57 ? 63.271 68.428 66.500 1.00 20.62 57 ARG B N 1
ATOM 4043 C CA . ARG B 1 57 ? 63.995 69.282 65.528 1.00 20.30 57 ARG B CA 1
ATOM 4044 C C . ARG B 1 57 ? 64.265 68.510 64.239 1.00 20.51 57 ARG B C 1
ATOM 4045 O O . ARG B 1 57 ? 64.051 69.051 63.134 1.00 19.65 57 ARG B O 1
ATOM 4053 N N . ALA B 1 58 ? 64.686 67.245 64.375 1.00 19.67 58 ALA B N 1
ATOM 4054 C CA . ALA B 1 58 ? 64.906 66.380 63.189 1.00 19.62 58 ALA B CA 1
ATOM 4055 C C . ALA B 1 58 ? 63.645 66.229 62.332 1.00 19.31 58 ALA B C 1
ATOM 4056 O O . ALA B 1 58 ? 63.682 66.413 61.101 1.00 19.45 58 ALA B O 1
ATOM 4058 N N . ARG B 1 59 ? 62.531 65.878 62.975 1.00 19.24 59 ARG B N 1
ATOM 4059 C CA . ARG B 1 59 ? 61.283 65.647 62.304 1.00 20.12 59 ARG B CA 1
ATOM 4060 C C . ARG B 1 59 ? 60.716 66.953 61.701 1.00 20.32 59 ARG B C 1
ATOM 4061 O O . ARG B 1 59 ? 60.090 66.946 60.600 1.00 20.70 59 ARG B O 1
ATOM 4069 N N . ARG B 1 60 ? 60.912 68.070 62.399 1.00 20.72 60 ARG B N 1
ATOM 4070 C CA . ARG B 1 60 ? 60.601 69.385 61.815 1.00 21.95 60 ARG B CA 1
ATOM 4071 C C . ARG B 1 60 ? 61.442 69.685 60.555 1.00 21.51 60 ARG B C 1
ATOM 4072 O O . ARG B 1 60 ? 60.915 70.242 59.570 1.00 21.77 60 ARG B O 1
ATOM 4080 N N . PHE B 1 61 ? 62.724 69.277 60.571 1.00 21.61 61 PHE B N 1
ATOM 4081 C CA . PHE B 1 61 ? 63.607 69.471 59.424 1.00 21.31 61 PHE B CA 1
ATOM 4082 C C . PHE B 1 61 ? 63.200 68.570 58.242 1.00 21.22 61 PHE B C 1
ATOM 4083 O O . PHE B 1 61 ? 63.355 68.986 57.088 1.00 20.43 61 PHE B O 1
ATOM 4091 N N . ALA B 1 62 ? 62.663 67.376 58.546 1.00 21.15 62 ALA B N 1
ATOM 4092 C CA . ALA B 1 62 ? 62.040 66.515 57.548 1.00 21.78 62 ALA B CA 1
ATOM 4093 C C . ALA B 1 62 ? 60.907 67.268 56.782 1.00 21.75 62 ALA B C 1
ATOM 4094 O O . ALA B 1 62 ? 60.843 67.233 55.547 1.00 22.53 62 ALA B O 1
ATOM 4096 N N . SER B 1 63 ? 60.000 67.897 57.524 1.00 21.47 63 SER B N 1
ATOM 4097 C CA . SER B 1 63 ? 58.957 68.735 56.941 1.00 22.91 63 SER B CA 1
ATOM 4098 C C . SER B 1 63 ? 59.487 69.928 56.143 1.00 21.70 63 SER B C 1
ATOM 4099 O O . SER B 1 63 ? 58.975 70.228 55.062 1.00 21.93 63 SER B O 1
ATOM 4102 N N . ALA B 1 64 ? 60.503 70.596 56.667 1.00 20.28 64 ALA B N 1
ATOM 4103 C CA . ALA B 1 64 ? 61.172 71.725 55.999 1.00 20.54 64 ALA B CA 1
ATOM 4104 C C . ALA B 1 64 ? 61.704 71.341 54.616 1.00 19.79 64 ALA B C 1
ATOM 4105 O O . ALA B 1 64 ? 61.561 72.090 53.668 1.00 19.77 64 ALA B O 1
ATOM 4107 N N . LEU B 1 65 ? 62.306 70.160 54.523 1.00 19.82 65 LEU B N 1
ATOM 4108 C CA . LEU B 1 65 ? 62.824 69.666 53.279 1.00 20.37 65 LEU B CA 1
ATOM 4109 C C . LEU B 1 65 ? 61.691 69.446 52.281 1.00 21.47 65 LEU B C 1
ATOM 4110 O O . LEU B 1 65 ? 61.813 69.848 51.122 1.00 22.89 65 LEU B O 1
ATOM 4115 N N . ARG B 1 66 ? 60.614 68.803 52.728 1.00 22.70 66 ARG B N 1
ATOM 4116 C CA . ARG B 1 66 ? 59.439 68.605 51.865 1.00 25.33 66 ARG B CA 1
ATOM 4117 C C . ARG B 1 66 ? 58.874 69.951 51.393 1.00 24.67 66 ARG B C 1
ATOM 4118 O O . ARG B 1 66 ? 58.592 70.119 50.185 1.00 24.17 66 ARG B O 1
ATOM 4126 N N . THR B 1 67 ? 58.738 70.906 52.326 1.00 23.80 67 THR B N 1
ATOM 4127 C CA . THR B 1 67 ? 58.335 72.285 51.991 1.00 23.77 67 THR B CA 1
ATOM 4128 C C . THR B 1 67 ? 59.274 72.951 50.966 1.00 24.66 67 THR B C 1
ATOM 4129 O O . THR B 1 67 ? 58.802 73.642 50.040 1.00 23.93 67 THR B O 1
ATOM 4133 N N . LEU B 1 68 ? 60.586 72.705 51.061 1.00 24.32 68 LEU B N 1
ATOM 4134 C CA . LEU B 1 68 ? 61.528 73.224 50.064 1.00 25.22 68 LEU B CA 1
ATOM 4135 C C . LEU B 1 68 ? 61.451 72.497 48.702 1.00 24.97 68 LEU B C 1
ATOM 4136 O O . LEU B 1 68 ? 62.194 72.822 47.805 1.00 26.82 68 LEU B O 1
ATOM 4141 N N . GLY B 1 69 ? 60.544 71.535 48.562 1.00 25.69 69 GLY B N 1
ATOM 4142 C CA . GLY B 1 69 ? 60.424 70.721 47.344 1.00 24.68 69 GLY B CA 1
ATOM 4143 C C . GLY B 1 69 ? 61.479 69.628 47.153 1.00 24.31 69 GLY B C 1
ATOM 4144 O O . GLY B 1 69 ? 61.593 69.075 46.060 1.00 23.82 69 GLY B O 1
ATOM 4145 N N . VAL B 1 70 ? 62.254 69.290 48.192 1.00 23.00 70 VAL B N 1
ATOM 4146 C CA . VAL B 1 70 ? 63.263 68.243 48.041 1.00 22.53 70 VAL B CA 1
ATOM 4147 C C . VAL B 1 70 ? 62.553 66.912 48.251 1.00 23.25 70 VAL B C 1
ATOM 4148 O O . VAL B 1 70 ? 61.984 66.700 49.316 1.00 23.99 70 VAL B O 1
ATOM 4152 N N . HIS B 1 71 ? 62.599 66.018 47.243 1.00 21.93 71 HIS B N 1
ATOM 4153 C CA . HIS B 1 71 ? 61.921 64.701 47.313 1.00 20.04 71 HIS B CA 1
ATOM 4154 C C . HIS B 1 71 ? 62.746 63.623 47.989 1.00 20.08 71 HIS B C 1
ATOM 4155 O O . HIS B 1 71 ? 63.964 63.714 47.999 1.00 18.02 71 HIS B O 1
ATOM 4162 N N . PRO B 1 72 ? 62.073 62.557 48.475 1.00 19.90 72 PRO B N 1
ATOM 4163 C CA . PRO B 1 72 ? 62.791 61.360 48.840 1.00 19.64 72 PRO B CA 1
ATOM 4164 C C . PRO B 1 72 ? 63.744 60.928 47.711 1.00 19.93 72 PRO B C 1
ATOM 4165 O O . PRO B 1 72 ? 63.417 61.111 46.502 1.00 18.87 72 PRO B O 1
ATOM 4169 N N . GLU B 1 73 ? 64.920 60.454 48.133 1.00 18.77 73 GLU B N 1
ATOM 4170 C CA . GLU B 1 73 ? 66.032 59.968 47.288 1.00 19.30 73 GLU B CA 1
ATOM 4171 C C . GLU B 1 73 ? 66.918 61.059 46.655 1.00 18.46 73 GLU B C 1
ATOM 4172 O O . GLU B 1 73 ? 68.021 60.771 46.164 1.00 18.76 73 GLU B O 1
ATOM 4178 N N . GLU B 1 74 ? 66.458 62.302 46.643 1.00 18.97 74 GLU B N 1
ATOM 4179 C CA . GLU B 1 74 ? 67.303 63.391 46.158 1.00 18.66 74 GLU B CA 1
ATOM 4180 C C . GLU B 1 74 ? 68.335 63.700 47.266 1.00 18.12 74 GLU B C 1
ATOM 4181 O O . GLU B 1 74 ? 68.083 63.396 48.420 1.00 17.35 74 GLU B O 1
ATOM 4187 N N . ARG B 1 75 ? 69.508 64.197 46.879 1.00 16.97 75 ARG B N 1
ATOM 4188 C CA . ARG B 1 75 ? 70.571 64.505 47.855 1.00 17.35 75 ARG B CA 1
ATOM 4189 C C . ARG B 1 75 ? 70.504 65.939 48.359 1.00 18.22 75 ARG B C 1
ATOM 4190 O O . ARG B 1 75 ? 70.123 66.856 47.614 1.00 19.25 75 ARG B O 1
ATOM 4198 N N . ILE B 1 76 ? 70.884 66.105 49.625 1.00 18.68 76 ILE B N 1
ATOM 4199 C CA . ILE B 1 76 ? 71.406 67.381 50.139 1.00 17.33 76 ILE B CA 1
ATOM 4200 C C . ILE B 1 76 ? 72.901 67.291 50.502 1.00 17.47 76 ILE B C 1
ATOM 4201 O O . ILE B 1 76 ? 73.373 66.222 50.943 1.00 17.34 76 ILE B O 1
ATOM 4206 N N . LEU B 1 77 ? 73.652 68.380 50.310 1.00 18.04 77 LEU B N 1
ATOM 4207 C CA . LEU B 1 77 ? 75.059 68.441 50.698 1.00 18.39 77 LEU B CA 1
ATOM 4208 C C . LEU B 1 77 ? 75.165 69.111 52.068 1.00 17.55 77 LEU B C 1
ATOM 4209 O O . LEU B 1 77 ? 74.652 70.204 52.260 1.00 18.85 77 LEU B O 1
ATOM 4214 N N . LEU B 1 78 ? 75.790 68.415 53.003 1.00 16.45 78 LEU B N 1
ATOM 4215 C CA . LEU B 1 78 ? 76.064 68.967 54.340 1.00 17.37 78 LEU B CA 1
ATOM 4216 C C . LEU B 1 78 ? 77.498 69.425 54.426 1.00 17.40 78 LEU B C 1
ATOM 4217 O O . LEU B 1 78 ? 78.446 68.599 54.395 1.00 17.60 78 LEU B O 1
ATOM 4222 N N . VAL B 1 79 ? 77.670 70.735 54.595 1.00 17.43 79 VAL B N 1
ATOM 4223 C CA . VAL B 1 79 ? 79.019 71.287 54.838 1.00 18.01 79 VAL B CA 1
ATOM 4224 C C . VAL B 1 79 ? 78.947 71.985 56.192 1.00 18.03 79 VAL B C 1
ATOM 4225 O O . VAL B 1 79 ? 78.830 73.224 56.271 1.00 18.68 79 VAL B O 1
ATOM 4229 N N . MET B 1 80 ? 78.967 71.158 57.247 1.00 17.87 80 MET B N 1
ATOM 4230 C CA . MET B 1 80 ? 78.614 71.597 58.585 1.00 17.95 80 MET B CA 1
ATOM 4231 C C . MET B 1 80 ? 79.649 71.155 59.631 1.00 17.85 80 MET B C 1
ATOM 4232 O O . MET B 1 80 ? 80.117 70.032 59.617 1.00 16.40 80 MET B O 1
ATOM 4237 N N . LEU B 1 81 ? 80.018 72.088 60.511 1.00 18.90 81 LEU B N 1
ATOM 4238 C CA . LEU B 1 81 ? 80.866 71.790 61.669 1.00 18.46 81 LEU B CA 1
ATOM 4239 C C . LEU B 1 81 ? 80.154 70.872 62.660 1.00 18.86 81 LEU B C 1
ATOM 4240 O O . LEU B 1 81 ? 78.919 70.667 62.587 1.00 18.07 81 LEU B O 1
ATOM 4245 N N . ASP B 1 82 ? 80.938 70.298 63.567 1.00 18.00 82 ASP B N 1
ATOM 4246 C CA . ASP B 1 82 ? 80.392 69.441 64.621 1.00 18.88 82 ASP B CA 1
ATOM 4247 C C . ASP B 1 82 ? 79.662 70.321 65.637 1.00 18.27 82 ASP B C 1
ATOM 4248 O O . ASP B 1 82 ? 80.283 70.924 66.553 1.00 19.47 82 ASP B O 1
ATOM 4253 N N . THR B 1 83 ? 78.357 70.469 65.400 1.00 18.02 83 THR B N 1
ATOM 4254 C CA . THR B 1 83 ? 77.382 71.077 66.328 1.00 17.09 83 THR B CA 1
ATOM 4255 C C . THR B 1 83 ? 76.140 70.217 66.263 1.00 17.52 83 THR B C 1
ATOM 4256 O O . THR B 1 83 ? 76.042 69.364 65.396 1.00 19.29 83 THR B O 1
ATOM 4260 N N . VAL B 1 84 ? 75.185 70.400 67.177 1.00 18.36 84 VAL B N 1
ATOM 4261 C CA . VAL B 1 84 ? 73.958 69.596 67.194 1.00 18.21 84 VAL B CA 1
ATOM 4262 C C . VAL B 1 84 ? 73.116 69.751 65.895 1.00 18.21 84 VAL B C 1
ATOM 4263 O O . VAL B 1 84 ? 72.344 68.877 65.543 1.00 17.33 84 VAL B O 1
ATOM 4267 N N . ALA B 1 85 ? 73.320 70.853 65.183 1.00 16.82 85 ALA B N 1
ATOM 4268 C CA . ALA B 1 85 ? 72.677 71.073 63.888 1.00 17.96 85 ALA B CA 1
ATOM 4269 C C . ALA B 1 85 ? 73.001 69.958 62.852 1.00 17.68 85 ALA B C 1
ATOM 4270 O O . ALA B 1 85 ? 72.134 69.631 62.036 1.00 16.86 85 ALA B O 1
ATOM 4272 N N . LEU B 1 86 ? 74.198 69.373 62.912 1.00 18.01 86 LEU B N 1
ATOM 4273 C CA . LEU B 1 86 ? 74.594 68.309 61.957 1.00 18.16 86 LEU B CA 1
ATOM 4274 C C . LEU B 1 86 ? 73.780 67.018 62.161 1.00 17.78 86 LEU B C 1
ATOM 4275 O O . LEU B 1 86 ? 73.149 66.577 61.203 1.00 14.84 86 LEU B O 1
ATOM 4280 N N . PRO B 1 87 ? 73.761 66.441 63.402 1.00 17.64 87 PRO B N 1
ATOM 4281 C CA . PRO B 1 87 ? 72.829 65.326 63.688 1.00 18.69 87 PRO B CA 1
ATOM 4282 C C . PRO B 1 87 ? 71.359 65.678 63.398 1.00 18.95 87 PRO B C 1
ATOM 4283 O O . PRO B 1 87 ? 70.648 64.849 62.851 1.00 18.42 87 PRO B O 1
ATOM 4287 N N . VAL B 1 88 ? 70.930 66.921 63.665 1.00 17.83 88 VAL B N 1
ATOM 4288 C CA . VAL B 1 88 ? 69.562 67.313 63.298 1.00 18.54 88 VAL B CA 1
ATOM 4289 C C . VAL B 1 88 ? 69.301 67.246 61.771 1.00 17.71 88 VAL B C 1
ATOM 4290 O O . VAL B 1 88 ? 68.246 66.732 61.319 1.00 17.71 88 VAL B O 1
ATOM 4294 N N . ALA B 1 89 ? 70.240 67.763 60.996 1.00 17.52 89 ALA B N 1
ATOM 4295 C CA . ALA B 1 89 ? 70.103 67.784 59.517 1.00 15.88 89 ALA B CA 1
ATOM 4296 C C . ALA B 1 89 ? 70.167 66.356 58.963 1.00 17.26 89 ALA B C 1
ATOM 4297 O O . ALA B 1 89 ? 69.377 65.990 58.079 1.00 16.38 89 ALA B O 1
ATOM 4299 N N . PHE B 1 90 ? 71.133 65.570 59.461 1.00 16.42 90 PHE B N 1
ATOM 4300 C CA . PHE B 1 90 ? 71.386 64.197 58.985 1.00 16.88 90 PHE B CA 1
ATOM 4301 C C . PHE B 1 90 ? 70.168 63.264 59.273 1.00 16.49 90 PHE B C 1
ATOM 4302 O O . PHE B 1 90 ? 69.660 62.611 58.358 1.00 16.00 90 PHE B O 1
ATOM 4310 N N . LEU B 1 91 ? 69.725 63.234 60.533 1.00 17.23 91 LEU B N 1
ATOM 4311 C CA . LEU B 1 91 ? 68.553 62.478 60.973 1.00 17.45 91 LEU B CA 1
ATOM 4312 C C . LEU B 1 91 ? 67.241 62.994 60.383 1.00 18.49 91 LEU B C 1
ATOM 4313 O O . LEU B 1 91 ? 66.400 62.198 60.001 1.00 18.93 91 LEU B O 1
ATOM 4318 N N . GLY B 1 92 ? 67.086 64.313 60.286 1.00 17.77 92 GLY B N 1
ATOM 4319 C CA . GLY B 1 92 ? 65.917 64.883 59.633 1.00 17.41 92 GLY B CA 1
ATOM 4320 C C . GLY B 1 92 ? 65.849 64.522 58.141 1.00 17.32 92 GLY B C 1
ATOM 4321 O O . GLY B 1 92 ? 64.784 64.171 57.653 1.00 16.70 92 GLY B O 1
ATOM 4322 N N . ALA B 1 93 ? 66.990 64.527 57.445 1.00 15.54 93 ALA B N 1
ATOM 4323 C CA . ALA B 1 93 ? 67.017 64.004 56.045 1.00 16.41 93 ALA B CA 1
ATOM 4324 C C . ALA B 1 93 ? 66.657 62.529 55.965 1.00 17.00 93 ALA B C 1
ATOM 4325 O O . ALA B 1 93 ? 65.767 62.153 55.220 1.00 17.82 93 ALA B O 1
ATOM 4327 N N . LEU B 1 94 ? 67.303 61.676 56.766 1.00 17.77 94 LEU B N 1
ATOM 4328 C CA . LEU B 1 94 ? 66.936 60.261 56.773 1.00 17.72 94 LEU B CA 1
ATOM 4329 C C . LEU B 1 94 ? 65.445 60.026 57.011 1.00 17.29 94 LEU B C 1
ATOM 4330 O O . LEU B 1 94 ? 64.829 59.234 56.327 1.00 16.95 94 LEU B O 1
ATOM 4335 N N . TYR B 1 95 ? 64.857 60.731 57.986 1.00 18.42 95 TYR B N 1
ATOM 4336 C CA . TYR B 1 95 ? 63.420 60.591 58.278 1.00 17.50 95 TYR B CA 1
ATOM 4337 C C . TYR B 1 95 ? 62.560 60.980 57.052 1.00 18.11 95 TYR B C 1
ATOM 4338 O O . TYR B 1 95 ? 61.550 60.327 56.756 1.00 18.22 95 TYR B O 1
ATOM 4347 N N . ALA B 1 96 ? 62.937 62.049 56.370 1.00 19.39 96 ALA B N 1
ATOM 4348 C CA . ALA B 1 96 ? 62.317 62.464 55.100 1.00 18.89 96 ALA B CA 1
ATOM 4349 C C . ALA B 1 96 ? 62.621 61.516 53.901 1.00 19.73 96 ALA B C 1
ATOM 4350 O O . ALA B 1 96 ? 62.063 61.704 52.807 1.00 20.01 96 ALA B O 1
ATOM 4352 N N . GLY B 1 97 ? 63.535 60.554 54.067 1.00 19.55 97 GLY B N 1
ATOM 4353 C CA . GLY B 1 97 ? 64.020 59.752 52.915 1.00 19.95 97 GLY B CA 1
ATOM 4354 C C . GLY B 1 97 ? 64.950 60.524 51.961 1.00 19.09 97 GLY B C 1
ATOM 4355 O O . GLY B 1 97 ? 65.265 60.045 50.873 1.00 20.49 97 GLY B O 1
ATOM 4356 N N . VAL B 1 98 ? 65.371 61.710 52.386 1.00 18.32 98 VAL B N 1
ATOM 4357 C CA . VAL B 1 98 ? 66.282 62.579 51.633 1.00 18.06 98 VAL B CA 1
ATOM 4358 C C . VAL B 1 98 ? 67.697 62.168 51.982 1.00 17.59 98 VAL B C 1
ATOM 4359 O O . VAL B 1 98 ? 67.985 61.825 53.121 1.00 19.37 98 VAL B O 1
ATOM 4363 N N . VAL B 1 99 ? 68.576 62.165 50.991 1.00 17.28 99 VAL B N 1
ATOM 4364 C CA . VAL B 1 99 ? 69.859 61.501 51.144 1.00 17.08 99 VAL B CA 1
ATOM 4365 C C . VAL B 1 99 ? 70.944 62.567 51.488 1.00 16.49 99 VAL B C 1
ATOM 4366 O O . VAL B 1 99 ? 71.331 63.354 50.630 1.00 17.92 99 VAL B O 1
ATOM 4370 N N . PRO B 1 100 ? 71.383 62.649 52.760 1.00 15.92 100 PRO B N 1
ATOM 4371 C CA . PRO B 1 100 ? 72.425 63.654 53.005 1.00 15.93 100 PRO B CA 1
ATOM 4372 C C . PRO B 1 100 ? 73.811 63.165 52.560 1.00 16.04 100 PRO B C 1
ATOM 4373 O O . PRO B 1 100 ? 74.128 61.967 52.677 1.00 16.26 100 PRO B O 1
ATOM 4377 N N . VAL B 1 101 ? 74.638 64.105 52.119 1.00 15.82 101 VAL B N 1
ATOM 4378 C CA . VAL B 1 101 ? 76.018 63.816 51.706 1.00 15.94 101 VAL B CA 1
ATOM 4379 C C . VAL B 1 101 ? 76.850 64.671 52.648 1.00 15.80 101 VAL B C 1
ATOM 4380 O O . VAL B 1 101 ? 76.747 65.888 52.628 1.00 16.46 101 VAL B O 1
ATOM 4384 N N . VAL B 1 102 ? 77.564 64.036 53.573 1.00 15.79 102 VAL B N 1
ATOM 4385 C CA . VAL B 1 102 ? 78.173 64.791 54.687 1.00 16.86 102 VAL B CA 1
ATOM 4386 C C . VAL B 1 102 ? 79.596 65.100 54.281 1.00 16.46 102 VAL B C 1
ATOM 4387 O O . VAL B 1 102 ? 80.395 64.187 54.159 1.00 18.14 102 VAL B O 1
ATOM 4391 N N . ALA B 1 103 ? 79.898 66.369 54.046 1.00 16.74 103 ALA B N 1
ATOM 4392 C CA . ALA B 1 103 ? 81.229 66.754 53.484 1.00 16.13 103 ALA B CA 1
ATOM 4393 C C . ALA B 1 103 ? 82.297 67.263 54.467 1.00 15.67 103 ALA B C 1
ATOM 4394 O O . ALA B 1 103 ? 82.013 67.891 55.495 1.00 17.64 103 ALA B O 1
ATOM 4396 N N . ASN B 1 104 ? 83.554 67.045 54.103 1.00 15.66 104 ASN B N 1
ATOM 4397 C CA . ASN B 1 104 ? 84.704 67.677 54.795 1.00 17.42 104 ASN B CA 1
ATOM 4398 C C . ASN B 1 104 ? 84.532 69.229 54.733 1.00 18.22 104 ASN B C 1
ATOM 4399 O O . ASN B 1 104 ? 84.187 69.774 53.667 1.00 17.52 104 ASN B O 1
ATOM 4404 N N . THR B 1 105 ? 84.673 69.895 55.890 1.00 17.97 105 THR B N 1
ATOM 4405 C CA . THR B 1 105 ? 84.461 71.339 56.060 1.00 19.45 105 THR B CA 1
ATOM 4406 C C . THR B 1 105 ? 85.718 72.174 55.729 1.00 20.23 105 THR B C 1
ATOM 4407 O O . THR B 1 105 ? 85.698 73.389 55.759 1.00 22.34 105 THR B O 1
ATOM 4411 N N . LEU B 1 106 ? 86.804 71.499 55.388 1.00 21.49 106 LEU B N 1
ATOM 4412 C CA . LEU B 1 106 ? 88.078 72.156 55.182 1.00 22.43 106 LEU B CA 1
ATOM 4413 C C . LEU B 1 106 ? 88.503 72.120 53.722 1.00 23.01 106 LEU B C 1
ATOM 4414 O O . LEU B 1 106 ? 89.696 72.192 53.428 1.00 24.73 106 LEU B O 1
ATOM 4419 N N . LEU B 1 107 ? 87.546 71.986 52.813 1.00 22.74 107 LEU B N 1
ATOM 4420 C CA . LEU B 1 107 ? 87.850 71.904 51.376 1.00 23.04 107 LEU B CA 1
ATOM 4421 C C . LEU B 1 107 ? 87.768 73.263 50.680 1.00 23.49 107 LEU B C 1
ATOM 4422 O O . LEU B 1 107 ? 87.369 74.268 51.295 1.00 23.19 107 LEU B O 1
ATOM 4427 N N . THR B 1 108 ? 88.170 73.298 49.403 1.00 24.01 108 THR B N 1
ATOM 4428 C CA . THR B 1 108 ? 88.197 74.539 48.636 1.00 24.51 108 THR B CA 1
ATOM 4429 C C . THR B 1 108 ? 86.887 74.725 47.868 1.00 25.57 108 THR B C 1
ATOM 4430 O O . THR B 1 108 ? 86.132 73.755 47.684 1.00 25.47 108 THR B O 1
ATOM 4434 N N . PRO B 1 109 ? 86.608 75.963 47.395 1.00 25.84 109 PRO B N 1
ATOM 4435 C CA . PRO B 1 109 ? 85.430 76.108 46.548 1.00 25.31 109 PRO B CA 1
ATOM 4436 C C . PRO B 1 109 ? 85.355 75.148 45.341 1.00 25.10 109 PRO B C 1
ATOM 4437 O O . PRO B 1 109 ? 84.279 74.648 45.052 1.00 24.28 109 PRO B O 1
ATOM 4441 N N . ALA B 1 110 ? 86.474 74.875 44.673 1.00 24.07 110 ALA B N 1
ATOM 4442 C CA . ALA B 1 110 ? 86.484 73.930 43.551 1.00 23.47 110 ALA B CA 1
ATOM 4443 C C . ALA B 1 110 ? 86.072 72.497 43.956 1.00 22.58 110 ALA B C 1
ATOM 4444 O O . ALA B 1 110 ? 85.384 71.809 43.218 1.00 21.89 110 ALA B O 1
ATOM 4446 N N . ASP B 1 111 ? 86.553 72.062 45.111 1.00 22.08 111 ASP B N 1
ATOM 4447 C CA . ASP B 1 111 ? 86.184 70.792 45.712 1.00 22.51 111 ASP B CA 1
ATOM 4448 C C . ASP B 1 111 ? 84.670 70.738 45.859 1.00 21.08 111 ASP B C 1
ATOM 4449 O O . ASP B 1 111 ? 84.054 69.770 45.444 1.00 22.50 111 ASP B O 1
ATOM 4454 N N . TYR B 1 112 ? 84.074 71.789 46.423 1.00 21.20 112 TYR B N 1
ATOM 4455 C CA . TYR B 1 112 ? 82.643 71.816 46.645 1.00 20.54 112 TYR B CA 1
ATOM 4456 C C . TYR B 1 112 ? 81.843 71.939 45.339 1.00 20.98 112 TYR B C 1
ATOM 4457 O O . TYR B 1 112 ? 80.738 71.410 45.257 1.00 20.40 112 TYR B O 1
ATOM 4466 N N . VAL B 1 113 ? 82.390 72.626 44.321 1.00 20.63 113 VAL B N 1
ATOM 4467 C CA . VAL B 1 113 ? 81.774 72.602 42.963 1.00 21.03 113 VAL B CA 1
ATOM 4468 C C . VAL B 1 113 ? 81.580 71.163 42.511 1.00 20.43 113 VAL B C 1
ATOM 4469 O O . VAL B 1 113 ? 80.480 70.803 42.078 1.00 20.06 113 VAL B O 1
ATOM 4473 N N . TYR B 1 114 ? 82.636 70.352 42.615 1.00 20.98 114 TYR B N 1
ATOM 4474 C CA . TYR B 1 114 ? 82.574 68.948 42.202 1.00 22.04 114 TYR B CA 1
ATOM 4475 C C . TYR B 1 114 ? 81.489 68.185 42.981 1.00 21.55 114 TYR B C 1
ATOM 4476 O O . TYR B 1 114 ? 80.670 67.499 42.377 1.00 19.38 114 TYR B O 1
ATOM 4485 N N . MET B 1 115 ? 81.491 68.304 44.314 1.00 20.32 115 MET B N 1
ATOM 4486 C CA . MET B 1 115 ? 80.470 67.634 45.117 1.00 20.55 115 MET B CA 1
ATOM 4487 C C . MET B 1 115 ? 79.063 68.106 44.783 1.00 21.32 115 MET B C 1
ATOM 4488 O O . MET B 1 115 ? 78.160 67.302 44.752 1.00 21.64 115 MET B O 1
ATOM 4493 N N . LEU B 1 116 ? 78.863 69.407 44.558 1.00 21.55 116 LEU B N 1
ATOM 4494 C CA . LEU B 1 116 ? 77.526 69.876 44.227 1.00 22.08 116 LEU B CA 1
ATOM 4495 C C . LEU B 1 116 ? 77.041 69.285 42.913 1.00 22.36 116 LEU B C 1
ATOM 4496 O O . LEU B 1 116 ? 75.886 68.874 42.796 1.00 21.73 116 LEU B O 1
ATOM 4501 N N . THR B 1 117 ? 77.930 69.256 41.932 1.00 22.75 117 THR B N 1
ATOM 4502 C CA . THR B 1 117 ? 77.585 68.772 40.595 1.00 22.41 117 THR B CA 1
ATOM 4503 C C . THR B 1 117 ? 77.433 67.233 40.613 1.00 22.11 117 THR B C 1
ATOM 4504 O O . THR B 1 117 ? 76.444 66.720 40.102 1.00 22.75 117 THR B O 1
ATOM 4508 N N . HIS B 1 118 ? 78.397 66.531 41.224 1.00 20.27 118 HIS B N 1
ATOM 4509 C CA . HIS B 1 118 ? 78.404 65.072 41.251 1.00 20.53 118 HIS B CA 1
ATOM 4510 C C . HIS B 1 118 ? 77.191 64.503 42.002 1.00 19.65 118 HIS B C 1
ATOM 4511 O O . HIS B 1 118 ? 76.563 63.550 41.538 1.00 18.64 118 HIS B O 1
ATOM 4518 N N . SER B 1 119 ? 76.853 65.128 43.134 1.00 20.10 119 SER B N 1
ATOM 4519 C CA . SER B 1 119 ? 75.726 64.689 43.941 1.00 20.03 119 SER B CA 1
ATOM 4520 C C . SER B 1 119 ? 74.369 65.169 43.403 1.00 19.97 119 SER B C 1
ATOM 4521 O O . SER B 1 119 ? 73.319 64.694 43.850 1.00 19.53 119 SER B O 1
ATOM 4524 N N . HIS B 1 120 ? 74.365 66.127 42.477 1.00 19.94 120 HIS B N 1
ATOM 4525 C CA . HIS B 1 120 ? 73.107 66.764 42.043 1.00 21.27 120 HIS B CA 1
ATOM 4526 C C . HIS B 1 120 ? 72.307 67.283 43.253 1.00 20.27 120 HIS B C 1
ATOM 4527 O O . HIS B 1 120 ? 71.067 67.286 43.229 1.00 20.62 120 HIS B O 1
ATOM 4534 N N . ALA B 1 121 ? 73.007 67.683 44.322 1.00 19.89 121 ALA B N 1
ATOM 4535 C CA . ALA B 1 121 ? 72.390 68.237 45.537 1.00 19.74 121 ALA B CA 1
ATOM 4536 C C . ALA B 1 121 ? 71.290 69.234 45.212 1.00 19.84 121 ALA B C 1
ATOM 4537 O O . ALA B 1 121 ? 71.523 70.164 44.433 1.00 20.55 121 ALA B O 1
ATOM 4539 N N . ARG B 1 122 ? 70.136 69.063 45.879 1.00 20.70 122 ARG B N 1
ATOM 4540 C CA . ARG B 1 122 ? 69.003 69.990 45.786 1.00 20.01 122 ARG B CA 1
ATOM 4541 C C . ARG B 1 122 ? 69.102 71.136 46.787 1.00 20.11 122 ARG B C 1
ATOM 4542 O O . ARG B 1 122 ? 68.459 72.174 46.647 1.00 19.45 122 ARG B O 1
ATOM 4550 N N . ALA B 1 123 ? 69.869 70.917 47.844 1.00 19.85 123 ALA B N 1
ATOM 4551 C CA . ALA B 1 123 ? 70.091 71.968 48.829 1.00 19.28 123 ALA B CA 1
ATOM 4552 C C . ALA B 1 123 ? 71.473 71.708 49.400 1.00 19.05 123 ALA B C 1
ATOM 4553 O O . ALA B 1 123 ? 71.957 70.588 49.369 1.00 18.33 123 ALA B O 1
ATOM 4555 N N . VAL B 1 124 ? 72.152 72.771 49.837 1.00 20.24 124 VAL B N 1
ATOM 4556 C CA . VAL B 1 124 ? 73.345 72.611 50.642 1.00 20.23 124 VAL B CA 1
ATOM 4557 C C . VAL B 1 124 ? 73.159 73.377 51.954 1.00 20.66 124 VAL B C 1
ATOM 4558 O O . VAL B 1 124 ? 72.732 74.534 51.967 1.00 20.34 124 VAL B O 1
ATOM 4562 N N . ILE B 1 125 ? 73.436 72.688 53.060 1.00 21.05 125 ILE B N 1
ATOM 4563 C CA . ILE B 1 125 ? 73.372 73.299 54.372 1.00 20.45 125 ILE B CA 1
ATOM 4564 C C . ILE B 1 125 ? 74.807 73.564 54.787 1.00 20.71 125 ILE B C 1
ATOM 4565 O O . ILE B 1 125 ? 75.633 72.644 54.819 1.00 19.34 125 ILE B O 1
ATOM 4570 N N . ALA B 1 126 ? 75.117 74.837 55.041 1.00 20.27 126 ALA B N 1
ATOM 4571 C CA . ALA B 1 126 ? 76.477 75.241 55.361 1.00 21.12 126 ALA B CA 1
ATOM 4572 C C . ALA B 1 126 ? 76.533 76.012 56.666 1.00 20.99 126 ALA B C 1
ATOM 4573 O O . ALA B 1 126 ? 75.721 76.928 56.918 1.00 21.49 126 ALA B O 1
ATOM 4575 N N . SER B 1 127 ? 77.506 75.647 57.489 1.00 21.44 127 SER B N 1
ATOM 4576 C CA . SER B 1 127 ? 77.831 76.458 58.679 1.00 21.56 127 SER B CA 1
ATOM 4577 C C . SER B 1 127 ? 78.240 77.884 58.258 1.00 21.94 127 SER B C 1
ATOM 4578 O O . SER B 1 127 ? 78.909 78.076 57.235 1.00 20.36 127 SER B O 1
ATOM 4581 N N . GLY B 1 128 ? 77.830 78.873 59.062 1.00 23.07 128 GLY B N 1
ATOM 4582 C CA . GLY B 1 128 ? 78.188 80.270 58.825 1.00 23.92 128 GLY B CA 1
ATOM 4583 C C . GLY B 1 128 ? 79.617 80.465 58.346 1.00 24.80 128 GLY B C 1
ATOM 4584 O O . GLY B 1 128 ? 79.845 81.177 57.364 1.00 24.31 128 GLY B O 1
ATOM 4585 N N . ALA B 1 129 ? 80.575 79.814 59.015 1.00 24.77 129 ALA B N 1
ATOM 4586 C CA . ALA B 1 129 ? 82.014 79.962 58.658 1.00 25.55 129 ALA B CA 1
ATOM 4587 C C . ALA B 1 129 ? 82.396 79.452 57.288 1.00 25.51 129 ALA B C 1
ATOM 4588 O O . ALA B 1 129 ? 83.481 79.779 56.797 1.00 25.06 129 ALA B O 1
ATOM 4590 N N . LEU B 1 130 ? 81.550 78.608 56.708 1.00 25.84 130 LEU B N 1
ATOM 4591 C CA . LEU B 1 130 ? 81.790 78.032 55.363 1.00 27.28 130 LEU B CA 1
ATOM 4592 C C . LEU B 1 130 ? 80.922 78.591 54.255 1.00 26.35 130 LEU B C 1
ATOM 4593 O O . LEU B 1 130 ? 80.976 78.116 53.104 1.00 26.19 130 LEU B O 1
ATOM 4598 N N . VAL B 1 131 ? 80.104 79.579 54.598 1.00 26.61 131 VAL B N 1
ATOM 4599 C CA . VAL B 1 131 ? 79.192 80.177 53.630 1.00 26.27 131 VAL B CA 1
ATOM 4600 C C . VAL B 1 131 ? 79.946 80.741 52.406 1.00 26.89 131 VAL B C 1
ATOM 4601 O O . VAL B 1 131 ? 79.501 80.574 51.265 1.00 26.17 131 VAL B O 1
ATOM 4605 N N . GLN B 1 132 ? 81.091 81.377 52.641 1.00 27.85 132 GLN B N 1
ATOM 4606 C CA . GLN B 1 132 ? 81.818 82.021 51.537 1.00 29.12 132 GLN B CA 1
ATOM 4607 C C . GLN B 1 132 ? 82.309 81.011 50.511 1.00 28.19 132 GLN B C 1
ATOM 4608 O O . GLN B 1 132 ? 82.092 81.184 49.310 1.00 28.31 132 GLN B O 1
ATOM 4614 N N . ASN B 1 133 ? 82.961 79.954 50.995 1.00 27.32 133 ASN B N 1
ATOM 4615 C CA . ASN B 1 133 ? 83.412 78.864 50.132 1.00 27.29 133 ASN B CA 1
ATOM 4616 C C . ASN B 1 133 ? 82.261 78.205 49.380 1.00 25.69 133 ASN B C 1
ATOM 4617 O O . ASN B 1 133 ? 82.390 77.946 48.197 1.00 26.83 133 ASN B O 1
ATOM 4622 N N . VAL B 1 134 ? 81.146 77.948 50.066 1.00 24.93 134 VAL B N 1
ATOM 4623 C CA . VAL B 1 134 ? 80.014 77.218 49.461 1.00 23.87 134 VAL B CA 1
ATOM 4624 C C . VAL B 1 134 ? 79.270 78.112 48.469 1.00 24.83 134 VAL B C 1
ATOM 4625 O O . VAL B 1 134 ? 78.841 77.652 47.401 1.00 24.09 134 VAL B O 1
ATOM 4629 N N . THR B 1 135 ? 79.144 79.389 48.825 1.00 25.10 135 THR B N 1
ATOM 4630 C CA . THR B 1 135 ? 78.517 80.380 47.944 1.00 25.79 135 THR B CA 1
ATOM 4631 C C . THR B 1 135 ? 79.326 80.481 46.652 1.00 25.35 135 THR B C 1
ATOM 4632 O O . THR B 1 135 ? 78.754 80.434 45.558 1.00 25.66 135 THR B O 1
ATOM 4636 N N . GLN B 1 136 ? 80.645 80.595 46.770 1.00 26.70 136 GLN B N 1
ATOM 4637 C CA . GLN B 1 136 ? 81.515 80.667 45.585 1.00 27.98 136 GLN B CA 1
ATOM 4638 C C . GLN B 1 136 ? 81.347 79.429 44.709 1.00 27.76 136 GLN B C 1
ATOM 4639 O O . GLN B 1 136 ? 81.253 79.532 43.482 1.00 26.56 136 GLN B O 1
ATOM 4645 N N . ALA B 1 137 ? 81.294 78.257 45.342 1.00 27.92 137 ALA B N 1
ATOM 4646 C CA . ALA B 1 137 ? 81.017 77.024 44.598 1.00 28.55 137 ALA B CA 1
ATOM 4647 C C . ALA B 1 137 ? 79.685 77.070 43.841 1.00 28.93 137 ALA B C 1
ATOM 4648 O O . ALA B 1 137 ? 79.619 76.690 42.661 1.00 29.00 137 ALA B O 1
ATOM 4650 N N . LEU B 1 138 ? 78.628 77.523 44.508 1.00 29.51 138 LEU B N 1
ATOM 4651 C CA . LEU B 1 138 ? 77.308 77.541 43.905 1.00 31.56 138 LEU B CA 1
ATOM 4652 C C . LEU B 1 138 ? 77.219 78.511 42.714 1.00 33.51 138 LEU B C 1
ATOM 4653 O O . LEU B 1 138 ? 76.401 78.321 41.803 1.00 33.15 138 LEU B O 1
ATOM 4658 N N . GLU B 1 139 ? 78.058 79.543 42.742 1.00 35.84 139 GLU B N 1
ATOM 4659 C CA . GLU B 1 139 ? 78.149 80.521 41.650 1.00 38.40 139 GLU B CA 1
ATOM 4660 C C . GLU B 1 139 ? 78.740 79.935 40.359 1.00 40.89 139 GLU B C 1
ATOM 4661 O O . GLU B 1 139 ? 78.375 80.375 39.270 1.00 41.77 139 GLU B O 1
ATOM 4667 N N . SER B 1 140 ? 79.641 78.951 40.477 1.00 43.38 140 SER B N 1
ATOM 4668 C CA . SER B 1 140 ? 80.044 78.108 39.325 1.00 45.70 140 SER B CA 1
ATOM 4669 C C . SER B 1 140 ? 79.084 76.916 39.162 1.00 46.88 140 SER B C 1
ATOM 4670 O O . SER B 1 140 ? 79.222 75.902 39.856 1.00 47.68 140 SER B O 1
ATOM 4673 N N . ALA B 1 141 ? 78.117 77.034 38.246 1.00 47.97 141 ALA B N 1
ATOM 4674 C CA . ALA B 1 141 ? 77.076 76.016 38.055 1.00 48.21 141 ALA B CA 1
ATOM 4675 C C . ALA B 1 141 ? 76.331 76.244 36.726 1.00 48.76 141 ALA B C 1
ATOM 4676 O O . ALA B 1 141 ? 75.587 75.371 36.241 1.00 49.33 141 ALA B O 1
ATOM 4678 N N . GLY B 1 145 ? 69.678 74.978 40.395 1.00 28.15 145 GLY B N 1
ATOM 4679 C CA . GLY B 1 145 ? 68.543 75.143 41.305 1.00 28.78 145 GLY B CA 1
ATOM 4680 C C . GLY B 1 145 ? 68.825 74.735 42.753 1.00 28.38 145 GLY B C 1
ATOM 4681 O O . GLY B 1 145 ? 67.927 74.801 43.598 1.00 28.93 145 GLY B O 1
ATOM 4682 N N . CYS B 1 146 ? 70.065 74.340 43.055 1.00 27.18 146 CYS B N 1
ATOM 4683 C CA . CYS B 1 146 ? 70.443 73.972 44.435 1.00 26.57 146 CYS B CA 1
ATOM 4684 C C . CYS B 1 146 ? 70.290 75.174 45.354 1.00 26.58 146 CYS B C 1
ATOM 4685 O O . CYS B 1 146 ? 70.863 76.228 45.084 1.00 27.30 146 CYS B O 1
ATOM 4688 N N . GLN B 1 147 ? 69.547 75.002 46.445 1.00 26.52 147 GLN B N 1
ATOM 4689 C CA . GLN B 1 147 ? 69.321 76.087 47.395 1.00 26.76 147 GLN B CA 1
ATOM 4690 C C . GLN B 1 147 ? 70.328 76.077 48.553 1.00 26.27 147 GLN B C 1
ATOM 4691 O O . GLN B 1 147 ? 70.664 75.027 49.092 1.00 26.03 147 GLN B O 1
ATOM 4697 N N . LEU B 1 148 ? 70.785 77.258 48.940 1.00 24.99 148 LEU B N 1
ATOM 4698 C CA . LEU B 1 148 ? 71.688 77.374 50.072 1.00 24.11 148 LEU B CA 1
ATOM 4699 C C . LEU B 1 148 ? 70.876 77.593 51.351 1.00 23.83 148 LEU B C 1
ATOM 4700 O O . LEU B 1 148 ? 69.908 78.377 51.373 1.00 23.13 148 LEU B O 1
ATOM 4705 N N . ILE B 1 149 ? 71.243 76.863 52.405 1.00 23.66 149 ILE B N 1
ATOM 4706 C CA . ILE B 1 149 ? 70.628 77.031 53.711 1.00 23.70 149 ILE B CA 1
ATOM 4707 C C . ILE B 1 149 ? 71.767 77.217 54.721 1.00 24.33 149 ILE B C 1
ATOM 4708 O O . ILE B 1 149 ? 72.756 76.486 54.675 1.00 22.82 149 ILE B O 1
ATOM 4713 N N . VAL B 1 150 ? 71.635 78.227 55.585 1.00 24.15 150 VAL B N 1
ATOM 4714 C CA . VAL B 1 150 ? 72.703 78.596 56.503 1.00 24.96 150 VAL B CA 1
ATOM 4715 C C . VAL B 1 150 ? 72.393 78.216 57.941 1.00 25.68 150 VAL B C 1
ATOM 4716 O O . VAL B 1 150 ? 71.331 78.553 58.478 1.00 26.13 150 VAL B O 1
ATOM 4720 N N . SER B 1 151 ? 73.349 77.523 58.548 1.00 26.70 151 SER B N 1
ATOM 4721 C CA . SER B 1 151 ? 73.256 77.090 59.907 1.00 27.79 151 SER B CA 1
ATOM 4722 C C . SER B 1 151 ? 74.210 77.955 60.720 1.00 29.51 151 SER B C 1
ATOM 4723 O O . SER B 1 151 ? 75.392 78.094 60.398 1.00 28.18 151 SER B O 1
ATOM 4726 N N . GLN B 1 152 ? 73.663 78.552 61.764 1.00 33.16 152 GLN B N 1
ATOM 4727 C CA . GLN B 1 152 ? 74.440 79.335 62.723 1.00 36.63 152 GLN B CA 1
ATOM 4728 C C . GLN B 1 152 ? 74.794 78.424 63.917 1.00 39.11 152 GLN B C 1
ATOM 4729 O O . GLN B 1 152 ? 73.931 78.145 64.779 1.00 39.93 152 GLN B O 1
ATOM 4735 N N . PRO B 1 153 ? 76.071 77.981 63.992 1.00 40.31 153 PRO B N 1
ATOM 4736 C CA . PRO B 1 153 ? 76.453 76.820 64.790 1.00 41.11 153 PRO B CA 1
ATOM 4737 C C . PRO B 1 153 ? 76.780 77.090 66.287 1.00 41.77 153 PRO B C 1
ATOM 4738 O O . PRO B 1 153 ? 77.935 77.398 66.651 1.00 42.37 153 PRO B O 1
ATOM 4742 N N . LEU B 1 160 ? 70.879 87.236 51.417 1.00 20.00 160 LEU B N 1
ATOM 4743 C CA . LEU B 1 160 ? 70.314 86.470 52.504 1.00 20.00 160 LEU B CA 1
ATOM 4744 C C . LEU B 1 160 ? 69.508 85.215 52.170 1.00 20.00 160 LEU B C 1
ATOM 4745 O O . LEU B 1 160 ? 68.464 85.223 51.545 1.00 45.83 160 LEU B O 1
ATOM 4750 N N . ALA B 1 161 ? 70.069 84.125 52.644 1.00 20.00 161 ALA B N 1
ATOM 4751 C CA . ALA B 1 161 ? 69.614 82.821 52.383 1.00 20.00 161 ALA B CA 1
ATOM 4752 C C . ALA B 1 161 ? 68.887 82.424 53.621 1.00 20.00 161 ALA B C 1
ATOM 4753 O O . ALA B 1 161 ? 69.187 82.901 54.689 1.00 35.68 161 ALA B O 1
ATOM 4755 N N . PRO B 1 162 ? 67.934 81.533 53.453 1.00 33.58 162 PRO B N 1
ATOM 4756 C CA . PRO B 1 162 ? 67.174 80.961 54.541 1.00 31.50 162 PRO B CA 1
ATOM 4757 C C . PRO B 1 162 ? 68.060 80.397 55.644 1.00 29.46 162 PRO B C 1
ATOM 4758 O O . PRO B 1 162 ? 69.103 79.887 55.329 1.00 27.96 162 PRO B O 1
ATOM 4762 N N . LEU B 1 163 ? 67.615 80.504 56.884 1.00 26.42 163 LEU B N 1
ATOM 4763 C CA . LEU B 1 163 ? 68.315 79.988 58.026 1.00 26.34 163 LEU B CA 1
ATOM 4764 C C . LEU B 1 163 ? 67.745 78.659 58.484 1.00 25.46 163 LEU B C 1
ATOM 4765 O O . LEU B 1 163 ? 66.567 78.553 58.648 1.00 24.89 163 LEU B O 1
ATOM 4770 N N . PHE B 1 164 ? 68.619 77.661 58.602 1.00 24.65 164 PHE B N 1
ATOM 4771 C CA . PHE B 1 164 ? 68.309 76.309 59.066 1.00 25.44 164 PHE B CA 1
ATOM 4772 C C . PHE B 1 164 ? 67.345 76.345 60.262 1.00 25.72 164 PHE B C 1
ATOM 4773 O O . PHE B 1 164 ? 66.304 75.682 60.251 1.00 25.19 164 PHE B O 1
ATOM 4781 N N . GLU B 1 165 ? 67.688 77.144 61.278 1.00 25.44 165 GLU B N 1
ATOM 4782 C CA . GLU B 1 165 ? 66.914 77.148 62.526 1.00 24.79 165 GLU B CA 1
ATOM 4783 C C . GLU B 1 165 ? 65.503 77.676 62.350 1.00 23.71 165 GLU B C 1
ATOM 4784 O O . GLU B 1 165 ? 64.544 77.150 62.918 1.00 21.41 165 GLU B O 1
ATOM 4790 N N . GLU B 1 166 ? 65.410 78.709 61.518 1.00 24.45 166 GLU B N 1
ATOM 4791 C CA . GLU B 1 166 ? 64.162 79.365 61.168 1.00 24.59 166 GLU B CA 1
ATOM 4792 C C . GLU B 1 166 ? 63.200 78.483 60.375 1.00 23.55 166 GLU B C 1
ATOM 4793 O O . GLU B 1 166 ? 62.038 78.394 60.722 1.00 21.38 166 GLU B O 1
ATOM 4799 N N . LEU B 1 167 ? 63.713 77.830 59.325 1.00 23.81 167 LEU B N 1
ATOM 4800 C CA . LEU B 1 167 ? 62.960 76.784 58.601 1.00 23.83 167 LEU B CA 1
ATOM 4801 C C . LEU B 1 167 ? 62.425 75.696 59.519 1.00 23.02 167 LEU B C 1
ATOM 4802 O O . LEU B 1 167 ? 61.295 75.236 59.364 1.00 22.60 167 LEU B O 1
ATOM 4807 N N . ILE B 1 168 ? 63.229 75.296 60.504 1.00 23.90 168 ILE B N 1
ATOM 4808 C CA . ILE B 1 168 ? 62.806 74.257 61.464 1.00 23.75 168 ILE B CA 1
ATOM 4809 C C . ILE B 1 168 ? 61.734 74.800 62.451 1.00 24.98 168 ILE B C 1
ATOM 4810 O O . ILE B 1 168 ? 60.728 74.127 62.727 1.00 24.07 168 ILE B O 1
ATOM 4815 N N . ASP B 1 169 ? 61.953 76.014 62.975 1.00 26.60 169 ASP B N 1
ATOM 4816 C CA . ASP B 1 169 ? 60.946 76.703 63.816 1.00 27.92 169 ASP B CA 1
ATOM 4817 C C . ASP B 1 169 ? 59.577 76.797 63.132 1.00 28.36 169 ASP B C 1
ATOM 4818 O O . ASP B 1 169 ? 58.544 76.651 63.798 1.00 28.40 169 ASP B O 1
ATOM 4823 N N . ALA B 1 170 ? 59.599 77.066 61.814 1.00 28.63 170 ALA B N 1
ATOM 4824 C CA . ALA B 1 170 ? 58.401 77.245 60.990 1.00 28.86 170 ALA B CA 1
ATOM 4825 C C . ALA B 1 170 ? 57.661 75.971 60.655 1.00 28.61 170 ALA B C 1
ATOM 4826 O O . ALA B 1 170 ? 56.487 76.036 60.250 1.00 28.29 170 ALA B O 1
ATOM 4828 N N . ALA B 1 171 ? 58.342 74.820 60.770 1.00 27.69 171 ALA B N 1
ATOM 4829 C CA . ALA B 1 171 ? 57.744 73.541 60.353 1.00 27.62 171 ALA B CA 1
ATOM 4830 C C . ALA B 1 171 ? 57.074 72.813 61.514 1.00 26.93 171 ALA B C 1
ATOM 4831 O O . ALA B 1 171 ? 57.476 72.957 62.675 1.00 27.51 171 ALA B O 1
ATOM 4833 N N . ALA B 1 172 ? 56.049 72.026 61.196 1.00 27.10 172 ALA B N 1
ATOM 4834 C CA . ALA B 1 172 ? 55.532 71.028 62.133 1.00 26.27 172 ALA B CA 1
ATOM 4835 C C . ALA B 1 172 ? 56.363 69.745 61.983 1.00 26.20 172 ALA B C 1
ATOM 4836 O O . ALA B 1 172 ? 56.851 69.468 60.895 1.00 26.70 172 ALA B O 1
ATOM 4838 N N . PRO B 1 173 ? 56.531 68.962 63.068 1.00 24.90 173 PRO B N 1
ATOM 4839 C CA . PRO B 1 173 ? 57.252 67.673 62.930 1.00 24.28 173 PRO B CA 1
ATOM 4840 C C . PRO B 1 173 ? 56.566 66.767 61.905 1.00 23.37 173 PRO B C 1
ATOM 4841 O O . PRO B 1 173 ? 55.350 66.687 61.907 1.00 23.00 173 PRO B O 1
ATOM 4845 N N . ALA B 1 174 ? 57.325 66.112 61.023 1.00 24.07 174 ALA B N 1
ATOM 4846 C CA . ALA B 1 174 ? 56.749 65.204 60.000 1.00 22.54 174 ALA B CA 1
ATOM 4847 C C . ALA B 1 174 ? 56.049 64.025 60.695 1.00 22.88 174 ALA B C 1
ATOM 4848 O O . ALA B 1 174 ? 56.586 63.462 61.677 1.00 22.42 174 ALA B O 1
ATOM 4850 N N . ALA B 1 175 ? 54.828 63.699 60.234 1.00 23.60 175 ALA B N 1
ATOM 4851 C CA . ALA B 1 175 ? 53.958 62.695 60.892 1.00 23.14 175 ALA B CA 1
ATOM 4852 C C . ALA B 1 175 ? 54.468 61.265 60.745 1.00 23.70 175 ALA B C 1
ATOM 4853 O O . ALA B 1 175 ? 54.251 60.418 61.614 1.00 23.03 175 ALA B O 1
ATOM 4855 N N . LYS B 1 176 ? 55.161 61.010 59.639 1.00 24.09 176 LYS B N 1
ATOM 4856 C CA . LYS B 1 176 ? 55.616 59.661 59.345 1.00 25.47 176 LYS B CA 1
ATOM 4857 C C . LYS B 1 176 ? 56.938 59.690 58.600 1.00 24.46 176 LYS B C 1
ATOM 4858 O O . LYS B 1 176 ? 57.130 60.561 57.763 1.00 24.15 176 LYS B O 1
ATOM 4864 N N . ALA B 1 177 ? 57.811 58.713 58.875 1.00 24.27 177 ALA B N 1
ATOM 4865 C CA . ALA B 1 177 ? 59.065 58.548 58.135 1.00 24.53 177 ALA B CA 1
ATOM 4866 C C . ALA B 1 177 ? 58.765 58.123 56.679 1.00 24.55 177 ALA B C 1
ATOM 4867 O O . ALA B 1 177 ? 57.679 57.556 56.380 1.00 24.11 177 ALA B O 1
ATOM 4869 N N . ALA B 1 178 ? 59.695 58.416 55.774 1.00 23.94 178 ALA B N 1
ATOM 4870 C CA . ALA B 1 178 ? 59.622 57.878 54.420 1.00 24.00 178 ALA B CA 1
ATOM 4871 C C . ALA B 1 178 ? 59.607 56.358 54.510 1.00 24.06 178 ALA B C 1
ATOM 4872 O O . ALA B 1 178 ? 60.227 55.780 55.430 1.00 23.46 178 ALA B O 1
ATOM 4874 N N . ALA B 1 179 ? 58.909 55.715 53.568 1.00 23.43 179 ALA B N 1
ATOM 4875 C CA . ALA B 1 179 ? 58.717 54.267 53.571 1.00 25.18 179 ALA B CA 1
ATOM 4876 C C . ALA B 1 179 ? 59.930 53.485 53.047 1.00 25.44 179 ALA B C 1
ATOM 4877 O O . ALA B 1 179 ? 59.854 52.741 52.051 1.00 27.84 179 ALA B O 1
ATOM 4879 N N . THR B 1 180 ? 61.039 53.639 53.742 1.00 23.84 180 THR B N 1
ATOM 4880 C CA . THR B 1 180 ? 62.299 53.015 53.383 1.00 22.23 180 THR B CA 1
ATOM 4881 C C . THR B 1 180 ? 62.426 51.590 53.958 1.00 22.19 180 THR B C 1
ATOM 4882 O O . THR B 1 180 ? 61.720 51.216 54.894 1.00 22.38 180 THR B O 1
ATOM 4886 N N . GLY B 1 181 ? 63.339 50.803 53.404 1.00 21.66 181 GLY B N 1
ATOM 4887 C CA . GLY B 1 181 ? 63.649 49.519 53.969 1.00 20.82 181 GLY B CA 1
ATOM 4888 C C . GLY B 1 181 ? 65.102 49.484 54.412 1.00 20.47 181 GLY B C 1
ATOM 4889 O O . GLY B 1 181 ? 65.823 50.435 54.204 1.00 19.35 181 GLY B O 1
ATOM 4890 N N . CYS B 1 182 ? 65.533 48.361 54.997 1.00 21.48 182 CYS B N 1
ATOM 4891 C CA . CYS B 1 182 ? 66.915 48.175 55.440 1.00 21.33 182 CYS B CA 1
ATOM 4892 C C . CYS B 1 182 ? 67.898 48.448 54.296 1.00 21.07 182 CYS B C 1
ATOM 4893 O O . CYS B 1 182 ? 68.973 49.019 54.516 1.00 19.91 182 CYS B O 1
ATOM 4896 N N . ASP B 1 183 ? 67.535 48.029 53.080 1.00 19.42 183 ASP B N 1
ATOM 4897 C CA . ASP B 1 183 ? 68.491 48.051 51.987 1.00 18.67 183 ASP B CA 1
ATOM 4898 C C . ASP B 1 183 ? 68.397 49.295 51.123 1.00 17.77 183 ASP B C 1
ATOM 4899 O O . ASP B 1 183 ? 69.115 49.408 50.121 1.00 16.59 183 ASP B O 1
ATOM 4904 N N . ASP B 1 184 ? 67.520 50.224 51.506 1.00 17.21 184 ASP B N 1
ATOM 4905 C CA . ASP B 1 184 ? 67.414 51.503 50.807 1.00 17.18 184 ASP B CA 1
ATOM 4906 C C . ASP B 1 184 ? 68.603 52.381 51.084 1.00 17.28 184 ASP B C 1
ATOM 4907 O O . ASP B 1 184 ? 69.158 52.368 52.200 1.00 15.45 184 ASP B O 1
ATOM 4912 N N . ILE B 1 185 ? 68.992 53.129 50.047 1.00 17.14 185 ILE B N 1
ATOM 4913 C CA . ILE B 1 185 ? 70.023 54.153 50.138 1.00 17.40 185 ILE B CA 1
ATOM 4914 C C . ILE B 1 185 ? 69.620 55.238 51.163 1.00 17.97 185 ILE B C 1
ATOM 4915 O O . ILE B 1 185 ? 68.514 55.840 51.074 1.00 17.47 185 ILE B O 1
ATOM 4920 N N . ALA B 1 186 ? 70.521 55.466 52.134 1.00 17.74 186 ALA B N 1
ATOM 4921 C CA . ALA B 1 186 ? 70.268 56.375 53.249 1.00 17.46 186 ALA B CA 1
ATOM 4922 C C . ALA B 1 186 ? 71.088 57.669 53.181 1.00 16.89 186 ALA B C 1
ATOM 4923 O O . ALA B 1 186 ? 70.548 58.771 53.475 1.00 17.65 186 ALA B O 1
ATOM 4925 N N . PHE B 1 187 ? 72.381 57.540 52.872 1.00 17.22 187 PHE B N 1
ATOM 4926 C CA . PHE B 1 187 ? 73.314 58.716 52.844 1.00 17.22 187 PHE B CA 1
ATOM 4927 C C . PHE B 1 187 ? 74.577 58.370 52.034 1.00 17.12 187 PHE B C 1
ATOM 4928 O O . PHE B 1 187 ? 74.811 57.200 51.692 1.00 17.12 187 PHE B O 1
ATOM 4936 N N . TRP B 1 188 ? 75.407 59.377 51.797 1.00 15.98 188 TRP B N 1
ATOM 4937 C CA . TRP B 1 188 ? 76.729 59.184 51.218 1.00 16.70 188 TRP B CA 1
ATOM 4938 C C . TRP B 1 188 ? 77.798 59.870 52.070 1.00 16.80 188 TRP B C 1
ATOM 4939 O O . TRP B 1 188 ? 77.541 60.848 52.785 1.00 16.50 188 TRP B O 1
ATOM 4950 N N . LEU B 1 189 ? 79.010 59.361 51.894 1.00 18.92 189 LEU B N 1
ATOM 4951 C CA . LEU B 1 189 ? 80.246 60.015 52.284 1.00 20.50 189 LEU B CA 1
ATOM 4952 C C . LEU B 1 189 ? 81.185 59.927 51.089 1.00 21.47 189 LEU B C 1
ATOM 4953 O O . LEU B 1 189 ? 81.153 58.957 50.329 1.00 19.37 189 LEU B O 1
ATOM 4958 N N . TYR B 1 190 ? 82.046 60.930 50.938 1.00 22.55 190 TYR B N 1
ATOM 4959 C CA . TYR B 1 190 ? 83.054 60.917 49.878 1.00 22.85 190 TYR B CA 1
ATOM 4960 C C . TYR B 1 190 ? 84.330 60.215 50.313 1.00 24.92 190 TYR B C 1
ATOM 4961 O O . TYR B 1 190 ? 84.862 60.464 51.401 1.00 23.56 190 TYR B O 1
ATOM 4970 N N . SER B 1 191 ? 84.818 59.365 49.418 1.00 26.02 191 SER B N 1
ATOM 4971 C CA . SER B 1 191 ? 85.983 58.536 49.646 1.00 28.91 191 SER B CA 1
ATOM 4972 C C . SER B 1 191 ? 87.081 59.033 48.714 1.00 29.15 191 SER B C 1
ATOM 4973 O O . SER B 1 191 ? 86.878 59.071 47.498 1.00 28.86 191 SER B O 1
ATOM 4976 N N . LYS B 1 197 ? 89.135 62.236 41.507 1.00 31.61 197 LYS B N 1
ATOM 4977 C CA . LYS B 1 197 ? 88.018 62.927 42.164 1.00 31.23 197 LYS B CA 1
ATOM 4978 C C . LYS B 1 197 ? 87.498 62.041 43.303 1.00 29.53 197 LYS B C 1
ATOM 4979 O O . LYS B 1 197 ? 87.594 60.808 43.215 1.00 29.16 197 LYS B O 1
ATOM 4985 N N . PRO B 1 198 ? 86.982 62.656 44.385 1.00 28.61 198 PRO B N 1
ATOM 4986 C CA . PRO B 1 198 ? 86.417 61.860 45.481 1.00 26.97 198 PRO B CA 1
ATOM 4987 C C . PRO B 1 198 ? 85.253 61.002 44.999 1.00 24.91 198 PRO B C 1
ATOM 4988 O O . PRO B 1 198 ? 84.515 61.406 44.095 1.00 23.18 198 PRO B O 1
ATOM 4992 N N . LYS B 1 199 ? 85.096 59.830 45.606 1.00 23.79 199 LYS B N 1
ATOM 4993 C CA . LYS B 1 199 ? 84.080 58.877 45.170 1.00 23.01 199 LYS B CA 1
ATOM 4994 C C . LYS B 1 199 ? 82.901 58.909 46.137 1.00 21.73 199 LYS B C 1
ATOM 4995 O O . LYS B 1 199 ? 83.083 58.736 47.353 1.00 20.52 199 LYS B O 1
ATOM 5001 N N . GLY B 1 200 ? 81.709 59.142 45.602 1.00 20.56 200 GLY B N 1
ATOM 5002 C CA . GLY B 1 200 ? 80.474 59.129 46.383 1.00 18.93 200 GLY B CA 1
ATOM 5003 C C . GLY B 1 200 ? 80.136 57.718 46.850 1.00 17.74 200 GLY B C 1
ATOM 5004 O O . GLY B 1 200 ? 79.595 56.939 46.105 1.00 17.99 200 GLY B O 1
ATOM 5005 N N . THR B 1 201 ? 80.437 57.428 48.115 1.00 17.39 201 THR B N 1
ATOM 5006 C CA . THR B 1 201 ? 80.270 56.083 48.684 1.00 17.50 201 THR B CA 1
ATOM 5007 C C . THR B 1 201 ? 78.892 55.960 49.321 1.00 17.02 201 THR B C 1
ATOM 5008 O O . THR B 1 201 ? 78.579 56.648 50.324 1.00 16.15 201 THR B O 1
ATOM 5012 N N . VAL B 1 202 ? 78.071 55.095 48.710 1.00 16.75 202 VAL B N 1
ATOM 5013 C CA . VAL B 1 202 ? 76.613 55.026 48.957 1.00 15.53 202 VAL B CA 1
ATOM 5014 C C . VAL B 1 202 ? 76.250 54.007 50.055 1.00 15.80 202 VAL B C 1
ATOM 5015 O O . VAL B 1 202 ? 76.562 52.796 49.912 1.00 15.65 202 VAL B O 1
ATOM 5019 N N . HIS B 1 203 ? 75.620 54.483 51.134 1.00 13.90 203 HIS B N 1
ATOM 5020 C CA . HIS B 1 203 ? 75.312 53.597 52.270 1.00 14.25 203 HIS B CA 1
ATOM 5021 C C . HIS B 1 203 ? 73.829 53.463 52.471 1.00 13.94 203 HIS B C 1
ATOM 5022 O O . HIS B 1 203 ? 73.093 54.407 52.195 1.00 15.86 203 HIS B O 1
ATOM 5029 N N . THR B 1 204 ? 73.422 52.332 53.039 1.00 15.04 204 THR B N 1
ATOM 5030 C CA . THR B 1 204 ? 72.012 52.032 53.340 1.00 14.51 204 THR B CA 1
ATOM 5031 C C . THR B 1 204 ? 71.638 52.299 54.811 1.00 14.57 204 THR B C 1
ATOM 5032 O O . THR B 1 204 ? 72.513 52.515 55.644 1.00 14.92 204 THR B O 1
ATOM 5036 N N . HIS B 1 205 ? 70.340 52.202 55.133 1.00 14.01 205 HIS B N 1
ATOM 5037 C CA . HIS B 1 205 ? 69.861 52.306 56.540 1.00 15.05 205 HIS B CA 1
ATOM 5038 C C . HIS B 1 205 ? 70.424 51.169 57.434 1.00 15.93 205 HIS B C 1
ATOM 5039 O O . HIS B 1 205 ? 70.876 51.431 58.588 1.00 17.43 205 HIS B O 1
ATOM 5046 N N . ALA B 1 206 ? 70.441 49.937 56.902 1.00 17.65 206 ALA B N 1
ATOM 5047 C CA . ALA B 1 206 ? 71.016 48.751 57.579 1.00 17.16 206 ALA B CA 1
ATOM 5048 C C . ALA B 1 206 ? 72.507 48.925 57.929 1.00 17.23 206 ALA B C 1
ATOM 5049 O O . ALA B 1 206 ? 72.965 48.440 58.992 1.00 15.66 206 ALA B O 1
ATOM 5051 N N . ASN B 1 207 ? 73.272 49.615 57.075 1.00 15.49 207 ASN B N 1
ATOM 5052 C CA . ASN B 1 207 ? 74.719 49.713 57.332 1.00 15.75 207 ASN B CA 1
ATOM 5053 C C . ASN B 1 207 ? 75.012 50.418 58.645 1.00 14.69 207 ASN B C 1
ATOM 5054 O O . ASN B 1 207 ? 75.916 49.987 59.379 1.00 15.75 207 ASN B O 1
ATOM 5059 N N . LEU B 1 208 ? 74.247 51.482 58.938 1.00 14.76 208 LEU B N 1
ATOM 5060 C CA . LEU B 1 208 ? 74.415 52.243 60.164 1.00 15.82 208 LEU B CA 1
ATOM 5061 C C . LEU B 1 208 ? 74.214 51.260 61.327 1.00 15.64 208 LEU B C 1
ATOM 5062 O O . LEU B 1 208 ? 75.079 51.126 62.189 1.00 17.59 208 LEU B O 1
ATOM 5067 N N . TYR B 1 209 ? 73.028 50.641 61.338 1.00 17.34 209 TYR B N 1
ATOM 5068 C CA . TYR B 1 209 ? 72.633 49.616 62.325 1.00 18.08 209 TYR B CA 1
ATOM 5069 C C . TYR B 1 209 ? 73.739 48.560 62.556 1.00 17.66 209 TYR B C 1
ATOM 5070 O O . TYR B 1 209 ? 74.098 48.258 63.711 1.00 16.66 209 TYR B O 1
ATOM 5079 N N . TRP B 1 210 ? 74.279 47.970 61.484 1.00 15.67 210 TRP B N 1
ATOM 5080 C CA . TRP B 1 210 ? 75.285 46.895 61.676 1.00 16.50 210 TRP B CA 1
ATOM 5081 C C . TRP B 1 210 ? 76.586 47.364 62.362 1.00 15.97 210 TRP B C 1
ATOM 5082 O O . TRP B 1 210 ? 77.179 46.615 63.121 1.00 15.64 210 TRP B O 1
ATOM 5093 N N . THR B 1 211 ? 77.001 48.607 62.117 1.00 16.49 211 THR B N 1
ATOM 5094 C CA . THR B 1 211 ? 78.223 49.155 62.775 1.00 16.15 211 THR B CA 1
ATOM 5095 C C . THR B 1 211 ? 78.008 49.275 64.292 1.00 16.32 211 THR B C 1
ATOM 5096 O O . THR B 1 211 ? 78.932 49.013 65.072 1.00 15.84 211 THR B O 1
ATOM 5100 N N . ALA B 1 212 ? 76.812 49.683 64.708 1.00 16.42 212 ALA B N 1
ATOM 5101 C CA . ALA B 1 212 ? 76.512 49.767 66.137 1.00 17.11 212 ALA B CA 1
ATOM 5102 C C . ALA B 1 212 ? 76.458 48.342 66.775 1.00 17.26 212 ALA B C 1
ATOM 5103 O O . ALA B 1 212 ? 77.030 48.127 67.864 1.00 17.22 212 ALA B O 1
ATOM 5105 N N . GLU B 1 213 ? 75.792 47.404 66.096 1.00 17.76 213 GLU B N 1
ATOM 5106 C CA . GLU B 1 213 ? 75.603 46.038 66.605 1.00 18.87 213 GLU B CA 1
ATOM 5107 C C . GLU B 1 213 ? 76.873 45.188 66.626 1.00 19.33 213 GLU B C 1
ATOM 5108 O O . GLU B 1 213 ? 77.059 44.365 67.540 1.00 19.72 213 GLU B O 1
ATOM 5114 N N . LEU B 1 214 ? 77.745 45.372 65.637 1.00 18.07 214 LEU B N 1
ATOM 5115 C CA . LEU B 1 214 ? 78.929 44.507 65.554 1.00 19.20 214 LEU B CA 1
ATOM 5116 C C . LEU B 1 214 ? 80.145 45.103 66.245 1.00 18.21 214 LEU B C 1
ATOM 5117 O O . LEU B 1 214 ? 80.869 44.398 66.916 1.00 19.38 214 LEU B O 1
ATOM 5122 N N . TYR B 1 215 ? 80.357 46.398 66.071 1.00 18.09 215 TYR B N 1
ATOM 5123 C CA . TYR B 1 215 ? 81.515 47.051 66.627 1.00 18.49 215 TYR B CA 1
ATOM 5124 C C . TYR B 1 215 ? 81.222 47.783 67.937 1.00 19.14 215 TYR B C 1
ATOM 5125 O O . TYR B 1 215 ? 81.904 47.537 68.948 1.00 18.81 215 TYR B O 1
ATOM 5134 N N . ALA B 1 216 ? 80.239 48.679 67.926 1.00 19.62 216 ALA B N 1
ATOM 5135 C CA . ALA B 1 216 ? 80.106 49.643 69.034 1.00 19.57 216 ALA B CA 1
ATOM 5136 C C . ALA B 1 216 ? 79.712 48.919 70.329 1.00 20.34 216 ALA B C 1
ATOM 5137 O O . ALA B 1 216 ? 80.337 49.129 71.375 1.00 19.96 216 ALA B O 1
ATOM 5139 N N . LYS B 1 217 ? 78.674 48.083 70.262 1.00 20.37 217 LYS B N 1
ATOM 5140 C CA . LYS B 1 217 ? 78.238 47.347 71.457 1.00 21.31 217 LYS B CA 1
ATOM 5141 C C . LYS B 1 217 ? 79.202 46.233 71.931 1.00 21.48 217 LYS B C 1
ATOM 5142 O O . LYS B 1 217 ? 79.560 46.203 73.116 1.00 19.69 217 LYS B O 1
ATOM 5148 N N . PRO B 1 218 ? 79.600 45.282 71.047 1.00 21.79 218 PRO B N 1
ATOM 5149 C CA . PRO B 1 218 ? 80.514 44.204 71.490 1.00 22.10 218 PRO B CA 1
ATOM 5150 C C . PRO B 1 218 ? 81.997 44.549 71.736 1.00 22.96 218 PRO B C 1
ATOM 5151 O O . PRO B 1 218 ? 82.605 43.948 72.615 1.00 24.03 218 PRO B O 1
ATOM 5155 N N . ILE B 1 219 ? 82.577 45.463 70.956 1.00 21.37 219 ILE B N 1
ATOM 5156 C CA . ILE B 1 219 ? 84.020 45.703 70.974 1.00 21.58 219 ILE B CA 1
ATOM 5157 C C . ILE B 1 219 ? 84.353 46.928 71.780 1.00 22.19 219 ILE B C 1
ATOM 5158 O O . ILE B 1 219 ? 85.079 46.855 72.773 1.00 21.58 219 ILE B O 1
ATOM 5163 N N . LEU B 1 220 ? 83.801 48.052 71.355 1.00 21.97 220 LEU B N 1
ATOM 5164 C CA . LEU B 1 220 ? 83.935 49.279 72.104 1.00 21.59 220 LEU B CA 1
ATOM 5165 C C . LEU B 1 220 ? 83.239 49.179 73.464 1.00 20.71 220 LEU B C 1
ATOM 5166 O O . LEU B 1 220 ? 83.746 49.694 74.441 1.00 20.94 220 LEU B O 1
ATOM 5171 N N . GLY B 1 221 ? 82.105 48.483 73.514 1.00 21.08 221 GLY B N 1
ATOM 5172 C CA . GLY B 1 221 ? 81.289 48.345 74.735 1.00 20.54 221 GLY B CA 1
ATOM 5173 C C . GLY B 1 221 ? 80.573 49.600 75.179 1.00 20.91 221 GLY B C 1
ATOM 5174 O O . GLY B 1 221 ? 80.394 49.837 76.379 1.00 20.76 221 GLY B O 1
ATOM 5175 N N . ILE B 1 222 ? 80.145 50.417 74.215 1.00 20.97 222 ILE B N 1
ATOM 5176 C CA . ILE B 1 222 ? 79.460 51.668 74.505 1.00 19.73 222 ILE B CA 1
ATOM 5177 C C . ILE B 1 222 ? 78.145 51.332 75.213 1.00 21.12 222 ILE B C 1
ATOM 5178 O O . ILE B 1 222 ? 77.422 50.396 74.817 1.00 21.43 222 ILE B O 1
ATOM 5183 N N . ALA B 1 223 ? 77.831 52.104 76.246 1.00 20.90 223 ALA B N 1
ATOM 5184 C CA . ALA B 1 223 ? 76.669 51.825 77.080 1.00 21.27 223 ALA B CA 1
ATOM 5185 C C . ALA B 1 223 ? 75.804 53.066 77.234 1.00 21.23 223 ALA B C 1
ATOM 5186 O O . ALA B 1 223 ? 76.270 54.188 77.024 1.00 21.44 223 ALA B O 1
ATOM 5188 N N . GLU B 1 224 ? 74.543 52.846 77.613 1.00 22.29 224 GLU B N 1
ATOM 5189 C CA . GLU B 1 224 ? 73.563 53.901 77.902 1.00 21.62 224 GLU B CA 1
ATOM 5190 C C . GLU B 1 224 ? 74.112 55.036 78.766 1.00 21.12 224 GLU B C 1
ATOM 5191 O O . GLU B 1 224 ? 73.843 56.215 78.509 1.00 20.39 224 GLU B O 1
ATOM 5197 N N . ASN B 1 225 ? 74.890 54.673 79.794 1.00 19.84 225 ASN B N 1
ATOM 5198 C CA . ASN B 1 225 ? 75.323 55.661 80.755 1.00 19.37 225 ASN B CA 1
ATOM 5199 C C . ASN B 1 225 ? 76.604 56.399 80.335 1.00 19.63 225 ASN B C 1
ATOM 5200 O O . ASN B 1 225 ? 77.055 57.297 81.041 1.00 20.38 225 ASN B O 1
ATOM 5205 N N . ASP B 1 226 ? 77.198 56.013 79.206 1.00 19.81 226 ASP B N 1
ATOM 5206 C CA . ASP B 1 226 ? 78.393 56.702 78.687 1.00 19.09 226 ASP B CA 1
ATOM 5207 C C . ASP B 1 226 ? 78.163 58.139 78.232 1.00 18.65 226 ASP B C 1
ATOM 5208 O O . ASP B 1 226 ? 77.072 58.513 77.775 1.00 18.75 226 ASP B O 1
ATOM 5213 N N . VAL B 1 227 ? 79.208 58.941 78.395 1.00 18.42 227 VAL B N 1
ATOM 5214 C CA . VAL B 1 227 ? 79.314 60.261 77.779 1.00 18.08 227 VAL B CA 1
ATOM 5215 C C . VAL B 1 227 ? 80.543 60.203 76.884 1.00 18.59 227 VAL B C 1
ATOM 5216 O O . VAL B 1 227 ? 81.633 59.925 77.346 1.00 18.36 227 VAL B O 1
ATOM 5220 N N . VAL B 1 228 ? 80.365 60.489 75.588 1.00 18.76 228 VAL B N 1
ATOM 5221 C CA . VAL B 1 228 ? 81.418 60.153 74.635 1.00 17.66 228 VAL B CA 1
ATOM 5222 C C . VAL B 1 228 ? 81.868 61.404 73.885 1.00 17.12 228 VAL B C 1
ATOM 5223 O O . VAL B 1 228 ? 81.105 62.349 73.701 1.00 15.94 228 VAL B O 1
ATOM 5227 N N . PHE B 1 229 ? 83.114 61.392 73.442 1.00 17.34 229 PHE B N 1
ATOM 5228 C CA . PHE B 1 229 ? 83.672 62.557 72.735 1.00 17.03 229 PHE B CA 1
ATOM 5229 C C . PHE B 1 229 ? 84.566 62.082 71.609 1.00 16.95 229 PHE B C 1
ATOM 5230 O O . PHE B 1 229 ? 85.599 61.466 71.850 1.00 16.70 229 PHE B O 1
ATOM 5238 N N . SER B 1 230 ? 84.155 62.375 70.374 1.00 15.67 230 SER B N 1
ATOM 5239 C CA . SER B 1 230 ? 84.993 62.069 69.226 1.00 17.00 230 SER B CA 1
ATOM 5240 C C . SER B 1 230 ? 85.736 63.315 68.750 1.00 17.39 230 SER B C 1
ATOM 5241 O O . SER B 1 230 ? 85.103 64.314 68.401 1.00 19.19 230 SER B O 1
ATOM 5244 N N . ALA B 1 231 ? 87.066 63.266 68.744 1.00 17.64 231 ALA B N 1
ATOM 5245 C CA . ALA B 1 231 ? 87.865 64.281 68.041 1.00 18.89 231 ALA B CA 1
ATOM 5246 C C . ALA B 1 231 ? 87.589 64.234 66.535 1.00 19.45 231 ALA B C 1
ATOM 5247 O O . ALA B 1 231 ? 87.540 65.281 65.853 1.00 20.17 231 ALA B O 1
ATOM 5249 N N . ALA B 1 232 ? 87.427 63.011 66.014 1.00 19.80 232 ALA B N 1
ATOM 5250 C CA . ALA B 1 232 ? 87.008 62.813 64.620 1.00 18.79 232 ALA B CA 1
ATOM 5251 C C . ALA B 1 232 ? 85.612 63.390 64.361 1.00 17.99 232 ALA B C 1
ATOM 5252 O O . ALA B 1 232 ? 84.630 63.155 65.121 1.00 18.63 232 ALA B O 1
ATOM 5254 N N . LYS B 1 233 ? 85.548 64.200 63.296 1.00 16.94 233 LYS B N 1
ATOM 5255 C CA . LYS B 1 233 ? 84.350 64.946 62.904 1.00 15.97 233 LYS B CA 1
ATOM 5256 C C . LYS B 1 233 ? 83.271 64.053 62.312 1.00 16.17 233 LYS B C 1
ATOM 5257 O O . LYS B 1 233 ? 83.538 62.926 61.859 1.00 17.68 233 LYS B O 1
ATOM 5263 N N . LEU B 1 234 ? 82.039 64.550 62.284 1.00 16.29 234 LEU B N 1
ATOM 5264 C CA . LEU B 1 234 ? 80.937 63.716 61.864 1.00 17.06 234 LEU B CA 1
ATOM 5265 C C . LEU B 1 234 ? 80.930 63.443 60.343 1.00 17.52 234 LEU B C 1
ATOM 5266 O O . LEU B 1 234 ? 80.314 62.525 59.893 1.00 16.17 234 LEU B O 1
ATOM 5271 N N . PHE B 1 235 ? 81.682 64.224 59.574 1.00 18.57 235 PHE B N 1
ATOM 5272 C CA . PHE B 1 235 ? 81.733 63.953 58.121 1.00 18.30 235 PHE B CA 1
ATOM 5273 C C . PHE B 1 235 ? 82.687 62.808 57.764 1.00 18.04 235 PHE B C 1
ATOM 5274 O O . PHE B 1 235 ? 82.666 62.298 56.636 1.00 17.21 235 PHE B O 1
ATOM 5282 N N . PHE B 1 236 ? 83.544 62.439 58.722 1.00 18.01 236 PHE B N 1
ATOM 5283 C CA . PHE B 1 236 ? 84.456 61.314 58.614 1.00 17.97 236 PHE B CA 1
ATOM 5284 C C . PHE B 1 236 ? 83.628 60.105 59.091 1.00 17.64 236 PHE B C 1
ATOM 5285 O O . PHE B 1 236 ? 83.056 60.105 60.189 1.00 18.29 236 PHE B O 1
ATOM 5293 N N . ALA B 1 237 ? 83.568 59.080 58.255 1.00 17.19 237 ALA B N 1
ATOM 5294 C CA . ALA B 1 237 ? 82.849 57.841 58.616 1.00 17.06 237 ALA B CA 1
ATOM 5295 C C . ALA B 1 237 ? 83.177 57.421 60.038 1.00 16.72 237 ALA B C 1
ATOM 5296 O O . ALA B 1 237 ? 82.294 57.063 60.765 1.00 14.90 237 ALA B O 1
ATOM 5298 N N . TYR B 1 238 ? 84.446 57.472 60.420 1.00 15.72 238 TYR B N 1
ATOM 5299 C CA . TYR B 1 238 ? 84.846 57.159 61.814 1.00 15.72 238 TYR B CA 1
ATOM 5300 C C . TYR B 1 238 ? 84.081 57.997 62.861 1.00 15.29 238 TYR B C 1
ATOM 5301 O O . TYR B 1 238 ? 83.365 57.428 63.737 1.00 14.31 238 TYR B O 1
ATOM 5310 N N . GLY B 1 239 ? 84.159 59.328 62.736 1.00 15.88 239 GLY B N 1
ATOM 5311 C CA . GLY B 1 239 ? 83.416 60.284 63.598 1.00 15.84 239 GLY B CA 1
ATOM 5312 C C . GLY B 1 239 ? 81.885 60.170 63.513 1.00 16.17 239 GLY B C 1
ATOM 5313 O O . GLY B 1 239 ? 81.158 60.357 64.534 1.00 15.63 239 GLY B O 1
ATOM 5314 N N . LEU B 1 240 ? 81.382 59.814 62.328 1.00 14.70 240 LEU B N 1
ATOM 5315 C CA . LEU B 1 240 ? 79.913 59.628 62.161 1.00 14.19 240 LEU B CA 1
ATOM 5316 C C . LEU B 1 240 ? 79.403 58.529 63.112 1.00 14.68 240 LEU B C 1
ATOM 5317 O O . LEU B 1 240 ? 78.416 58.743 63.824 1.00 15.16 240 LEU B O 1
ATOM 5322 N N . GLY B 1 241 ? 80.101 57.386 63.147 1.00 13.71 241 GLY B N 1
ATOM 5323 C CA . GLY B 1 241 ? 79.775 56.282 64.064 1.00 14.32 241 GLY B CA 1
ATOM 5324 C C . GLY B 1 241 ? 79.963 56.729 65.512 1.00 14.29 241 GLY B C 1
ATOM 5325 O O . GLY B 1 241 ? 79.031 56.630 66.330 1.00 13.36 241 GLY B O 1
ATOM 5326 N N . ASN B 1 242 ? 81.139 57.270 65.789 1.00 14.67 242 ASN B N 1
ATOM 5327 C CA . ASN B 1 242 ? 81.554 57.628 67.166 1.00 14.92 242 ASN B CA 1
ATOM 5328 C C . ASN B 1 242 ? 80.601 58.586 67.870 1.00 15.30 242 ASN B C 1
ATOM 5329 O O . ASN B 1 242 ? 80.288 58.432 69.074 1.00 16.03 242 ASN B O 1
ATOM 5334 N N . GLY B 1 243 ? 80.190 59.590 67.114 1.00 13.85 243 GLY B N 1
ATOM 5335 C CA . GLY B 1 243 ? 79.529 60.775 67.616 1.00 16.54 243 GLY B CA 1
ATOM 5336 C C . GLY B 1 243 ? 78.061 60.815 67.267 1.00 16.46 243 GLY B C 1
ATOM 5337 O O . GLY B 1 243 ? 77.355 61.726 67.714 1.00 16.63 243 GLY B O 1
ATOM 5338 N N . LEU B 1 244 ? 77.596 59.841 66.482 1.00 16.51 244 LEU B N 1
ATOM 5339 C CA . LEU B 1 244 ? 76.167 59.792 66.183 1.00 16.73 244 LEU B CA 1
ATOM 5340 C C . LEU B 1 244 ? 75.603 58.377 66.261 1.00 16.89 244 LEU B C 1
ATOM 5341 O O . LEU B 1 244 ? 74.780 58.076 67.136 1.00 15.11 244 LEU B O 1
ATOM 5346 N N . THR B 1 245 ? 76.040 57.495 65.364 1.00 15.51 245 THR B N 1
ATOM 5347 C CA . THR B 1 245 ? 75.427 56.166 65.310 1.00 16.35 245 THR B CA 1
ATOM 5348 C C . THR B 1 245 ? 75.493 55.455 66.676 1.00 17.43 245 THR B C 1
ATOM 5349 O O . THR B 1 245 ? 74.502 54.923 67.162 1.00 16.34 245 THR B O 1
ATOM 5353 N N . PHE B 1 246 ? 76.667 55.472 67.267 1.00 17.26 246 PHE B N 1
ATOM 5354 C CA . PHE B 1 246 ? 76.924 54.680 68.444 1.00 17.19 246 PHE B CA 1
ATOM 5355 C C . PHE B 1 246 ? 76.183 55.240 69.681 1.00 17.68 246 PHE B C 1
ATOM 5356 O O . PHE B 1 246 ? 75.356 54.508 70.283 1.00 17.17 246 PHE B O 1
ATOM 5364 N N . PRO B 1 247 ? 76.455 56.512 70.067 1.00 17.47 247 PRO B N 1
ATOM 5365 C CA . PRO B 1 247 ? 75.800 56.984 71.298 1.00 17.46 247 PRO B CA 1
ATOM 5366 C C . PRO B 1 247 ? 74.280 56.933 71.201 1.00 18.26 247 PRO B C 1
ATOM 5367 O O . PRO B 1 247 ? 73.627 56.509 72.156 1.00 17.59 247 PRO B O 1
ATOM 5371 N N . LEU B 1 248 ? 73.720 57.385 70.062 1.00 17.54 248 LEU B N 1
ATOM 5372 C CA . LEU B 1 248 ? 72.248 57.356 69.875 1.00 17.91 248 LEU B CA 1
ATOM 5373 C C . LEU B 1 248 ? 71.654 55.927 69.888 1.00 18.65 248 LEU B C 1
ATOM 5374 O O . LEU B 1 248 ? 70.549 55.729 70.368 1.00 19.42 248 LEU B O 1
ATOM 5379 N N . SER B 1 249 ? 72.392 54.947 69.377 1.00 17.78 249 SER B N 1
ATOM 5380 C CA . SER B 1 249 ? 71.920 53.571 69.368 1.00 18.71 249 SER B CA 1
ATOM 5381 C C . SER B 1 249 ? 71.721 53.015 70.791 1.00 19.17 249 SER B C 1
ATOM 5382 O O . SER B 1 249 ? 70.853 52.187 70.984 1.00 19.39 249 SER B O 1
ATOM 5385 N N . VAL B 1 250 ? 72.503 53.494 71.761 1.00 18.98 250 VAL B N 1
ATOM 5386 C CA . VAL B 1 250 ? 72.386 53.007 73.158 1.00 19.55 250 VAL B CA 1
ATOM 5387 C C . VAL B 1 250 ? 71.750 53.997 74.152 1.00 19.62 250 VAL B C 1
ATOM 5388 O O . VAL B 1 250 ? 71.526 53.661 75.337 1.00 21.09 250 VAL B O 1
ATOM 5392 N N . GLY B 1 251 ? 71.498 55.208 73.701 1.00 18.87 251 GLY B N 1
ATOM 5393 C CA . GLY B 1 251 ? 70.908 56.208 74.554 1.00 19.35 251 GLY B CA 1
ATOM 5394 C C . GLY B 1 251 ? 71.926 56.957 75.377 1.00 20.26 251 GLY B C 1
ATOM 5395 O O . GLY B 1 251 ? 71.580 57.552 76.421 1.00 20.05 251 GLY B O 1
ATOM 5396 N N . ALA B 1 252 ? 73.177 56.932 74.901 1.00 20.54 252 ALA B N 1
ATOM 5397 C CA . ALA B 1 252 ? 74.321 57.611 75.540 1.00 20.60 252 ALA B CA 1
ATOM 5398 C C . ALA B 1 252 ? 74.316 59.120 75.249 1.00 20.10 252 ALA B C 1
ATOM 5399 O O . ALA B 1 252 ? 73.383 59.646 74.632 1.00 19.82 252 ALA B O 1
ATOM 5401 N N . THR B 1 253 ? 75.355 59.821 75.692 1.00 18.89 253 THR B N 1
ATOM 5402 C CA . THR B 1 253 ? 75.465 61.243 75.474 1.00 19.16 253 THR B CA 1
ATOM 5403 C C . THR B 1 253 ? 76.751 61.546 74.708 1.00 18.09 253 THR B C 1
ATOM 5404 O O . THR B 1 253 ? 77.817 60.997 75.041 1.00 19.32 253 THR B O 1
ATOM 5408 N N . ALA B 1 254 ? 76.636 62.385 73.675 1.00 18.73 254 ALA B N 1
ATOM 5409 C CA . ALA B 1 254 ? 77.796 62.782 72.864 1.00 18.14 254 ALA B CA 1
ATOM 5410 C C . ALA B 1 254 ? 78.182 64.275 72.979 1.00 18.07 254 ALA B C 1
ATOM 5411 O O . ALA B 1 254 ? 77.326 65.170 72.997 1.00 19.24 254 ALA B O 1
ATOM 5413 N N . ILE B 1 255 ? 79.488 64.517 73.099 1.00 17.83 255 ILE B N 1
ATOM 5414 C CA . ILE B 1 255 ? 80.066 65.861 73.080 1.00 17.52 255 ILE B CA 1
ATOM 5415 C C . ILE B 1 255 ? 80.573 66.175 71.651 1.00 18.12 255 ILE B C 1
ATOM 5416 O O . ILE B 1 255 ? 81.350 65.401 71.108 1.00 17.55 255 ILE B O 1
ATOM 5421 N N . LEU B 1 256 ? 80.115 67.288 71.082 1.00 16.80 256 LEU B N 1
ATOM 5422 C CA . LEU B 1 256 ? 80.620 67.798 69.814 1.00 18.73 256 LEU B CA 1
ATOM 5423 C C . LEU B 1 256 ? 81.450 69.073 69.982 1.00 18.63 256 LEU B C 1
ATOM 5424 O O . LEU B 1 256 ? 81.107 69.959 70.774 1.00 18.35 256 LEU B O 1
ATOM 5429 N N . MET B 1 257 ? 82.504 69.178 69.187 1.00 18.93 257 MET B N 1
ATOM 5430 C CA . MET B 1 257 ? 83.366 70.348 69.183 1.00 20.38 257 MET B CA 1
ATOM 5431 C C . MET B 1 257 ? 83.534 70.935 67.774 1.00 19.89 257 MET B C 1
ATOM 5432 O O . MET B 1 257 ? 84.012 70.248 66.878 1.00 20.66 257 MET B O 1
ATOM 5437 N N . ALA B 1 258 ? 83.227 72.212 67.603 1.00 20.28 258 ALA B N 1
ATOM 5438 C CA . ALA B 1 258 ? 83.331 72.843 66.262 1.00 20.84 258 ALA B CA 1
ATOM 5439 C C . ALA B 1 258 ? 84.764 73.059 65.794 1.00 21.11 258 ALA B C 1
ATOM 5440 O O . ALA B 1 258 ? 85.056 72.911 64.614 1.00 20.09 258 ALA B O 1
ATOM 5442 N N . GLU B 1 259 ? 85.658 73.414 66.713 1.00 21.71 259 GLU B N 1
ATOM 5443 C CA . GLU B 1 259 ? 86.998 73.893 66.342 1.00 22.99 259 GLU B CA 1
ATOM 5444 C C . GLU B 1 259 ? 87.953 72.778 65.953 1.00 24.09 259 GLU B C 1
ATOM 5445 O O . GLU B 1 259 ? 87.680 71.603 66.201 1.00 23.47 259 GLU B O 1
ATOM 5451 N N . ARG B 1 260 ? 89.074 73.150 65.330 1.00 25.63 260 ARG B N 1
ATOM 5452 C CA . ARG B 1 260 ? 90.116 72.190 64.977 1.00 28.13 260 ARG B CA 1
ATOM 5453 C C . ARG B 1 260 ? 90.588 71.423 66.240 1.00 27.34 260 ARG B C 1
ATOM 5454 O O . ARG B 1 260 ? 90.696 72.018 67.298 1.00 27.86 260 ARG B O 1
ATOM 5462 N N . PRO B 1 261 ? 90.819 70.103 66.132 1.00 27.64 261 PRO B N 1
ATOM 5463 C CA . PRO B 1 261 ? 91.208 69.284 67.292 1.00 27.81 261 PRO B CA 1
ATOM 5464 C C . PRO B 1 261 ? 92.665 69.354 67.715 1.00 27.60 261 PRO B C 1
ATOM 5465 O O . PRO B 1 261 ? 93.426 68.401 67.510 1.00 30.73 261 PRO B O 1
ATOM 5469 N N . THR B 1 262 ? 93.076 70.440 68.336 1.00 26.22 262 THR B N 1
ATOM 5470 C CA . THR B 1 262 ? 94.436 70.489 68.859 1.00 24.64 262 THR B CA 1
ATOM 5471 C C . THR B 1 262 ? 94.421 69.776 70.225 1.00 24.16 262 THR B C 1
ATOM 5472 O O . THR B 1 262 ? 93.339 69.479 70.760 1.00 22.30 262 THR B O 1
ATOM 5476 N N . ALA B 1 263 ? 95.613 69.519 70.785 1.00 23.38 263 ALA B N 1
ATOM 5477 C CA . ALA B 1 263 ? 95.720 68.812 72.053 1.00 23.97 263 ALA B CA 1
ATOM 5478 C C . ALA B 1 263 ? 94.963 69.612 73.093 1.00 23.44 263 ALA B C 1
ATOM 5479 O O . ALA B 1 263 ? 94.185 69.052 73.848 1.00 23.36 263 ALA B O 1
ATOM 5481 N N . ASP B 1 264 ? 95.161 70.927 73.104 1.00 23.59 264 ASP B N 1
ATOM 5482 C CA . ASP B 1 264 ? 94.504 71.785 74.101 1.00 23.58 264 ASP B CA 1
ATOM 5483 C C . ASP B 1 264 ? 92.972 71.793 73.979 1.00 22.54 264 ASP B C 1
ATOM 5484 O O . ASP B 1 264 ? 92.263 71.696 74.999 1.00 20.92 264 ASP B O 1
ATOM 5489 N N . ALA B 1 265 ? 92.460 71.933 72.746 1.00 21.19 265 ALA B N 1
ATOM 5490 C CA . ALA B 1 265 ? 91.023 71.874 72.486 1.00 20.36 265 ALA B CA 1
ATOM 5491 C C . ALA B 1 265 ? 90.433 70.564 72.972 1.00 20.38 265 ALA B C 1
ATOM 5492 O O . ALA B 1 265 ? 89.407 70.570 73.639 1.00 20.73 265 ALA B O 1
ATOM 5494 N N . ILE B 1 266 ? 91.108 69.448 72.675 1.00 20.18 266 ILE B N 1
ATOM 5495 C CA . ILE B 1 266 ? 90.692 68.116 73.141 1.00 19.82 266 ILE B CA 1
ATOM 5496 C C . ILE B 1 266 ? 90.648 68.020 74.681 1.00 20.27 266 ILE B C 1
ATOM 5497 O O . ILE B 1 266 ? 89.649 67.534 75.239 1.00 18.48 266 ILE B O 1
ATOM 5502 N N . PHE B 1 267 ? 91.727 68.471 75.335 1.00 19.30 267 PHE B N 1
ATOM 5503 C CA . PHE B 1 267 ? 91.838 68.418 76.805 1.00 20.37 267 PHE B CA 1
ATOM 5504 C C . PHE B 1 267 ? 90.692 69.147 77.475 1.00 20.65 267 PHE B C 1
ATOM 5505 O O . PHE B 1 267 ? 90.178 68.660 78.507 1.00 20.87 267 PHE B O 1
ATOM 5513 N N . ALA B 1 268 ? 90.299 70.313 76.934 1.00 19.73 268 ALA B N 1
ATOM 5514 C CA . ALA B 1 268 ? 89.168 71.088 77.505 1.00 20.53 268 ALA B CA 1
ATOM 5515 C C . ALA B 1 268 ? 87.886 70.231 77.626 1.00 20.82 268 ALA B C 1
ATOM 5516 O O . ALA B 1 268 ? 87.181 70.314 78.623 1.00 20.21 268 ALA B O 1
ATOM 5518 N N . ARG B 1 269 ? 87.570 69.467 76.574 1.00 20.19 269 ARG B N 1
ATOM 5519 C CA . ARG B 1 269 ? 86.374 68.603 76.543 1.00 20.10 269 ARG B CA 1
ATOM 5520 C C . ARG B 1 269 ? 86.503 67.330 77.405 1.00 20.66 269 ARG B C 1
ATOM 5521 O O . ARG B 1 269 ? 85.517 66.887 78.005 1.00 22.27 269 ARG B O 1
ATOM 5529 N N . LEU B 1 270 ? 87.708 66.770 77.479 1.00 20.30 270 LEU B N 1
ATOM 5530 C CA . LEU B 1 270 ? 88.000 65.630 78.353 1.00 19.54 270 LEU B CA 1
ATOM 5531 C C . LEU B 1 270 ? 87.797 66.008 79.822 1.00 20.42 270 LEU B C 1
ATOM 5532 O O . LEU B 1 270 ? 87.258 65.209 80.616 1.00 20.55 270 LEU B O 1
ATOM 5537 N N . VAL B 1 271 ? 88.194 67.229 80.154 1.00 19.82 271 VAL B N 1
ATOM 5538 C CA . VAL B 1 271 ? 88.109 67.704 81.534 1.00 21.17 271 VAL B CA 1
ATOM 5539 C C . VAL B 1 271 ? 86.714 68.209 81.887 1.00 22.26 271 VAL B C 1
ATOM 5540 O O . VAL B 1 271 ? 86.156 67.788 82.906 1.00 22.02 271 VAL B O 1
ATOM 5544 N N . GLU B 1 272 ? 86.148 69.085 81.047 1.00 21.99 272 GLU B N 1
ATOM 5545 C CA . GLU B 1 272 ? 84.949 69.816 81.445 1.00 23.94 272 GLU B CA 1
ATOM 5546 C C . GLU B 1 272 ? 83.758 68.887 81.701 1.00 23.70 272 GLU B C 1
ATOM 5547 O O . GLU B 1 272 ? 83.078 68.989 82.730 1.00 22.90 272 GLU B O 1
ATOM 5553 N N . HIS B 1 273 ? 83.502 67.983 80.752 1.00 23.47 273 HIS B N 1
ATOM 5554 C CA . HIS B 1 273 ? 82.322 67.120 80.870 1.00 22.89 273 HIS B CA 1
ATOM 5555 C C . HIS B 1 273 ? 82.639 65.682 81.228 1.00 21.56 273 HIS B C 1
ATOM 5556 O O . HIS B 1 273 ? 81.774 64.831 81.133 1.00 22.61 273 HIS B O 1
ATOM 5563 N N . ARG B 1 274 ? 83.888 65.411 81.601 1.00 19.81 274 ARG B N 1
ATOM 5564 C CA . ARG B 1 274 ? 84.356 64.071 82.023 1.00 19.63 274 ARG B CA 1
ATOM 5565 C C . ARG B 1 274 ? 83.796 62.868 81.197 1.00 19.41 274 ARG B C 1
ATOM 5566 O O . ARG B 1 274 ? 83.206 61.918 81.749 1.00 18.94 274 ARG B O 1
ATOM 5574 N N . PRO B 1 275 ? 83.996 62.911 79.848 1.00 19.02 275 PRO B N 1
ATOM 5575 C CA . PRO B 1 275 ? 83.546 61.756 79.083 1.00 18.91 275 PRO B CA 1
ATOM 5576 C C . PRO B 1 275 ? 84.246 60.471 79.471 1.00 18.70 275 PRO B C 1
ATOM 5577 O O . PRO B 1 275 ? 85.433 60.503 79.807 1.00 20.35 275 PRO B O 1
ATOM 5581 N N . THR B 1 276 ? 83.487 59.367 79.438 1.00 19.08 276 THR B N 1
ATOM 5582 C CA . THR B 1 276 ? 83.999 58.004 79.664 1.00 18.21 276 THR B CA 1
ATOM 5583 C C . THR B 1 276 ? 84.639 57.394 78.410 1.00 17.93 276 THR B C 1
ATOM 5584 O O . THR B 1 276 ? 85.387 56.413 78.509 1.00 19.08 276 THR B O 1
ATOM 5588 N N . VAL B 1 277 ? 84.343 57.957 77.224 1.00 16.77 277 VAL B N 1
ATOM 5589 C CA . VAL B 1 277 ? 84.768 57.343 75.950 1.00 16.78 277 VAL B CA 1
ATOM 5590 C C . VAL B 1 277 ? 85.382 58.453 75.097 1.00 17.00 277 VAL B C 1
ATOM 5591 O O . VAL B 1 277 ? 84.761 59.494 74.907 1.00 18.03 277 VAL B O 1
ATOM 5595 N N . PHE B 1 278 ? 86.622 58.258 74.648 1.00 17.47 278 PHE B N 1
ATOM 5596 C CA . PHE B 1 278 ? 87.267 59.237 73.754 1.00 17.22 278 PHE B CA 1
ATOM 5597 C C . PHE B 1 278 ? 87.716 58.543 72.456 1.00 16.98 278 PHE B C 1
ATOM 5598 O O . PHE B 1 278 ? 88.360 57.490 72.479 1.00 16.20 278 PHE B O 1
ATOM 5606 N N . TYR B 1 279 ? 87.412 59.177 71.317 1.00 17.71 279 TYR B N 1
ATOM 5607 C CA . TYR B 1 279 ? 87.865 58.612 70.066 1.00 17.28 279 TYR B CA 1
ATOM 5608 C C . TYR B 1 279 ? 88.875 59.520 69.390 1.00 16.30 279 TYR B C 1
ATOM 5609 O O . TYR B 1 279 ? 88.607 60.709 69.107 1.00 16.40 279 TYR B O 1
ATOM 5618 N N . GLY B 1 280 ? 90.015 58.946 69.069 1.00 16.57 280 GLY B N 1
ATOM 5619 C CA . GLY B 1 280 ? 91.101 59.732 68.479 1.00 18.12 280 GLY B CA 1
ATOM 5620 C C . GLY B 1 280 ? 91.803 59.053 67.308 1.00 17.86 280 GLY B C 1
ATOM 5621 O O . GLY B 1 280 ? 91.345 58.036 66.792 1.00 16.18 280 GLY B O 1
ATOM 5622 N N . VAL B 1 281 ? 92.940 59.634 66.899 1.00 18.60 281 VAL B N 1
ATOM 5623 C CA . VAL B 1 281 ? 93.792 59.065 65.838 1.00 19.84 281 VAL B CA 1
ATOM 5624 C C . VAL B 1 281 ? 95.239 59.234 66.335 1.00 20.59 281 VAL B C 1
ATOM 5625 O O . VAL B 1 281 ? 95.478 60.070 67.213 1.00 20.34 281 VAL B O 1
ATOM 5629 N N . PRO B 1 282 ? 96.180 58.420 65.828 1.00 21.31 282 PRO B N 1
ATOM 5630 C CA . PRO B 1 282 ? 97.563 58.480 66.358 1.00 21.79 282 PRO B CA 1
ATOM 5631 C C . PRO B 1 282 ? 98.237 59.842 66.432 1.00 21.87 282 PRO B C 1
ATOM 5632 O O . PRO B 1 282 ? 98.884 60.100 67.455 1.00 22.37 282 PRO B O 1
ATOM 5636 N N . THR B 1 283 ? 98.090 60.713 65.412 1.00 21.93 283 THR B N 1
ATOM 5637 C CA . THR B 1 283 ? 98.748 62.037 65.490 1.00 21.80 283 THR B CA 1
ATOM 5638 C C . THR B 1 283 ? 98.243 62.856 66.670 1.00 22.05 283 THR B C 1
ATOM 5639 O O . THR B 1 283 ? 99.006 63.580 67.289 1.00 21.31 283 THR B O 1
ATOM 5643 N N . LEU B 1 284 ? 96.957 62.714 66.994 1.00 21.35 284 LEU B N 1
ATOM 5644 C CA . LEU B 1 284 ? 96.385 63.410 68.149 1.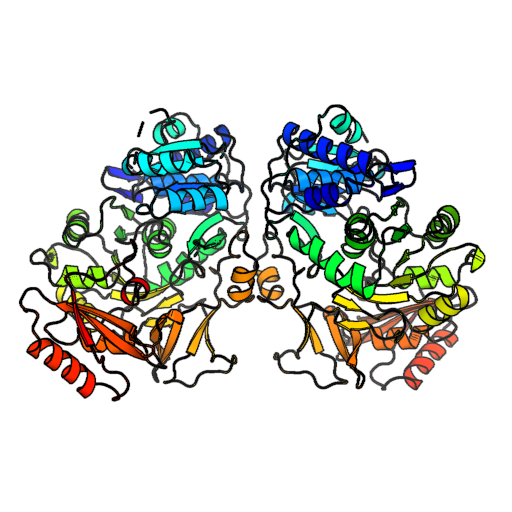00 21.44 284 LEU B CA 1
ATOM 5645 C C . LEU B 1 284 ? 96.929 62.877 69.479 1.00 21.22 284 LEU B C 1
ATOM 5646 O O . LEU B 1 284 ? 97.352 63.671 70.321 1.00 19.76 284 LEU B O 1
ATOM 5651 N N . TYR B 1 285 ? 96.962 61.550 69.630 1.00 21.15 285 TYR B N 1
ATOM 5652 C CA . TYR B 1 285 ? 97.557 60.939 70.825 1.00 20.98 285 TYR B CA 1
ATOM 5653 C C . TYR B 1 285 ? 99.043 61.332 70.993 1.00 21.55 285 TYR B C 1
ATOM 5654 O O . TYR B 1 285 ? 99.497 61.646 72.108 1.00 20.40 285 TYR B O 1
ATOM 5663 N N . ALA B 1 286 ? 99.791 61.286 69.889 1.00 21.95 286 ALA B N 1
ATOM 5664 C CA . ALA B 1 286 ? 101.220 61.700 69.906 1.00 22.17 286 ALA B CA 1
ATOM 5665 C C . ALA B 1 286 ? 101.413 63.095 70.487 1.00 22.59 286 ALA B C 1
ATOM 5666 O O . ALA B 1 286 ? 102.244 63.287 71.404 1.00 23.03 286 ALA B O 1
ATOM 5668 N N . ASN B 1 287 ? 100.634 64.059 69.983 1.00 22.37 287 ASN B N 1
ATOM 5669 C CA . ASN B 1 287 ? 100.750 65.449 70.393 1.00 22.92 287 ASN B CA 1
ATOM 5670 C C . ASN B 1 287 ? 100.144 65.757 71.754 1.00 22.78 287 ASN B C 1
ATOM 5671 O O . ASN B 1 287 ? 100.611 66.650 72.460 1.00 21.81 287 ASN B O 1
ATOM 5676 N N . MET B 1 288 ? 99.129 64.988 72.128 1.00 22.66 288 MET B N 1
ATOM 5677 C CA . MET B 1 288 ? 98.576 65.069 73.484 1.00 22.64 288 MET B CA 1
ATOM 5678 C C . MET B 1 288 ? 99.620 64.696 74.546 1.00 22.79 288 MET B C 1
ATOM 5679 O O . MET B 1 288 ? 99.771 65.396 75.542 1.00 21.95 288 MET B O 1
ATOM 5684 N N . LEU B 1 289 ? 100.317 63.582 74.322 1.00 23.30 289 LEU B N 1
ATOM 5685 C CA . LEU B 1 289 ? 101.224 63.017 75.309 1.00 24.40 289 LEU B CA 1
ATOM 5686 C C . LEU B 1 289 ? 102.421 63.906 75.631 1.00 25.09 289 LEU B C 1
ATOM 5687 O O . LEU B 1 289 ? 102.906 63.886 76.753 1.00 25.05 289 LEU B O 1
ATOM 5692 N N . VAL B 1 290 ? 102.852 64.704 74.657 1.00 24.74 290 VAL B N 1
ATOM 5693 C CA . VAL B 1 290 ? 103.976 65.628 74.866 1.00 26.15 290 VAL B CA 1
ATOM 5694 C C . VAL B 1 290 ? 103.546 67.059 75.280 1.00 26.40 290 VAL B C 1
ATOM 5695 O O . VAL B 1 290 ? 104.404 67.949 75.434 1.00 26.70 290 VAL B O 1
ATOM 5699 N N . SER B 1 291 ? 102.238 67.292 75.436 1.00 25.88 291 SER B N 1
ATOM 5700 C CA . SER B 1 291 ? 101.748 68.609 75.828 1.00 25.65 291 SER B CA 1
ATOM 5701 C C . SER B 1 291 ? 102.064 68.870 77.311 1.00 25.48 291 SER B C 1
ATOM 5702 O O . SER B 1 291 ? 101.845 67.999 78.160 1.00 25.15 291 SER B O 1
ATOM 5705 N N . PRO B 1 292 ? 102.594 70.070 77.617 1.00 26.10 292 PRO B N 1
ATOM 5706 C CA . PRO B 1 292 ? 102.726 70.457 79.040 1.00 25.80 292 PRO B CA 1
ATOM 5707 C C . PRO B 1 292 ? 101.353 70.566 79.749 1.00 25.47 292 PRO B C 1
ATOM 5708 O O . PRO B 1 292 ? 101.291 70.579 80.995 1.00 26.82 292 PRO B O 1
ATOM 5712 N N . ASN B 1 293 ? 100.278 70.622 78.968 1.00 24.48 293 ASN B N 1
ATOM 5713 C CA . ASN B 1 293 ? 98.911 70.758 79.512 1.00 24.98 293 ASN B CA 1
ATOM 5714 C C . ASN B 1 293 ? 98.170 69.429 79.663 1.00 24.26 293 ASN B C 1
ATOM 5715 O O . ASN B 1 293 ? 96.940 69.429 79.904 1.00 23.13 293 ASN B O 1
ATOM 5720 N N . LEU B 1 294 ? 98.899 68.313 79.500 1.00 23.95 294 LEU B N 1
ATOM 5721 C CA . LEU B 1 294 ? 98.316 66.958 79.591 1.00 23.78 294 LEU B CA 1
ATOM 5722 C C . LEU B 1 294 ? 97.611 66.824 80.944 1.00 24.75 294 LEU B C 1
ATOM 5723 O O . LEU B 1 294 ? 98.276 66.999 81.997 1.00 23.85 294 LEU B O 1
ATOM 5728 N N . PRO B 1 295 ? 96.274 66.544 80.938 1.00 24.28 295 PRO B N 1
ATOM 5729 C CA . PRO B 1 295 ? 95.528 66.462 82.222 1.00 24.28 295 PRO B CA 1
ATOM 5730 C C . PRO B 1 295 ? 95.942 65.315 83.117 1.00 23.76 295 PRO B C 1
ATOM 5731 O O . PRO B 1 295 ? 96.292 64.213 82.662 1.00 24.01 295 PRO B O 1
ATOM 5735 N N . ALA B 1 296 ? 95.930 65.590 84.408 1.00 24.06 296 ALA B N 1
ATOM 5736 C CA . ALA B 1 296 ? 96.105 64.522 85.382 1.00 23.79 296 ALA B CA 1
ATOM 5737 C C . ALA B 1 296 ? 94.952 63.525 85.252 1.00 23.88 296 ALA B C 1
ATOM 5738 O O . ALA B 1 296 ? 93.850 63.906 84.871 1.00 23.39 296 ALA B O 1
ATOM 5740 N N . ARG B 1 297 ? 95.209 62.274 85.619 1.00 23.54 297 ARG B N 1
ATOM 5741 C CA . ARG B 1 297 ? 94.177 61.231 85.643 1.00 24.90 297 ARG B CA 1
ATOM 5742 C C . ARG B 1 297 ? 92.908 61.599 86.450 1.00 23.98 297 ARG B C 1
ATOM 5743 O O . ARG B 1 297 ? 91.806 61.237 86.034 1.00 23.57 297 ARG B O 1
ATOM 5751 N N . ALA B 1 298 ? 93.075 62.290 87.597 1.00 22.83 298 ALA B N 1
ATOM 5752 C CA . ALA B 1 298 ? 91.965 62.721 88.478 1.00 22.96 298 ALA B CA 1
ATOM 5753 C C . ALA B 1 298 ? 91.001 63.681 87.778 1.00 22.11 298 ALA B C 1
ATOM 5754 O O . ALA B 1 298 ? 89.866 63.848 88.199 1.00 22.65 298 ALA B O 1
ATOM 5756 N N . ASP B 1 299 ? 91.478 64.357 86.747 1.00 21.58 299 ASP B N 1
ATOM 5757 C CA . ASP B 1 299 ? 90.690 65.388 86.065 1.00 22.58 299 ASP B CA 1
ATOM 5758 C C . ASP B 1 299 ? 89.898 64.884 84.852 1.00 21.66 299 ASP B C 1
ATOM 5759 O O . ASP B 1 299 ? 89.188 65.661 84.206 1.00 21.58 299 ASP B O 1
ATOM 5764 N N . VAL B 1 300 ? 90.010 63.591 84.569 1.00 21.55 300 VAL B N 1
ATOM 5765 C CA . VAL B 1 300 ? 89.228 62.978 83.496 1.00 21.75 300 VAL B CA 1
ATOM 5766 C C . VAL B 1 300 ? 88.584 61.659 83.991 1.00 21.70 300 VAL B C 1
ATOM 5767 O O . VAL B 1 300 ? 88.906 61.176 85.077 1.00 21.46 300 VAL B O 1
ATOM 5771 N N . ALA B 1 301 ? 87.702 61.095 83.176 1.00 20.19 301 ALA B N 1
ATOM 5772 C CA . ALA B 1 301 ? 86.907 59.930 83.530 1.00 19.91 301 ALA B CA 1
ATOM 5773 C C . ALA B 1 301 ? 86.909 58.879 82.407 1.00 20.03 301 ALA B C 1
ATOM 5774 O O . ALA B 1 301 ? 86.129 57.918 82.433 1.00 19.16 301 ALA B O 1
ATOM 5776 N N . ILE B 1 302 ? 87.831 59.029 81.445 1.00 20.27 302 ILE B N 1
ATOM 5777 C CA . ILE B 1 302 ? 87.926 58.077 80.330 1.00 19.95 302 ILE B CA 1
ATOM 5778 C C . ILE B 1 302 ? 88.169 56.618 80.786 1.00 20.73 302 ILE B C 1
ATOM 5779 O O . ILE B 1 302 ? 89.148 56.315 81.500 1.00 20.08 302 ILE B O 1
ATOM 5784 N N . ARG B 1 303 ? 87.268 55.722 80.370 1.00 19.94 303 ARG B N 1
ATOM 5785 C CA . ARG B 1 303 ? 87.349 54.296 80.710 1.00 19.95 303 ARG B CA 1
ATOM 5786 C C . ARG B 1 303 ? 87.802 53.417 79.513 1.00 19.56 303 ARG B C 1
ATOM 5787 O O . ARG B 1 303 ? 88.304 52.287 79.695 1.00 19.57 303 ARG B O 1
ATOM 5795 N N . ILE B 1 304 ? 87.643 53.954 78.299 1.00 18.55 304 ILE B N 1
ATOM 5796 C CA . ILE B 1 304 ? 87.985 53.251 77.054 1.00 18.85 304 ILE B CA 1
ATOM 5797 C C . ILE B 1 304 ? 88.196 54.306 75.960 1.00 17.64 304 ILE B C 1
ATOM 5798 O O . ILE B 1 304 ? 87.503 55.325 75.934 1.00 16.68 304 ILE B O 1
ATOM 5803 N N . CYS B 1 305 ? 89.168 54.052 75.093 1.00 18.58 305 CYS B N 1
ATOM 5804 C CA . CYS B 1 305 ? 89.511 54.940 74.005 1.00 18.55 305 CYS B CA 1
ATOM 5805 C C . CYS B 1 305 ? 89.699 54.165 72.734 1.00 18.56 305 CYS B C 1
ATOM 5806 O O . CYS B 1 305 ? 89.974 52.944 72.770 1.00 17.96 305 CYS B O 1
ATOM 5809 N N . THR B 1 306 ? 89.551 54.858 71.599 1.00 17.54 306 THR B N 1
ATOM 5810 C CA . THR B 1 306 ? 89.812 54.191 70.328 1.00 17.86 306 THR B CA 1
ATOM 5811 C C . THR B 1 306 ? 90.838 54.988 69.516 1.00 17.14 306 THR B C 1
ATOM 5812 O O . THR B 1 306 ? 91.033 56.202 69.682 1.00 17.54 306 THR B O 1
ATOM 5816 N N . SER B 1 307 ? 91.478 54.277 68.602 1.00 17.40 307 SER B N 1
ATOM 5817 C CA . SER B 1 307 ? 92.316 54.910 67.615 1.00 17.39 307 SER B CA 1
ATOM 5818 C C . SER B 1 307 ? 92.085 54.229 66.269 1.00 16.26 307 SER B C 1
ATOM 5819 O O . SER B 1 307 ? 91.852 53.041 66.232 1.00 17.08 307 SER B O 1
ATOM 5822 N N . ALA B 1 308 ? 92.081 55.019 65.190 1.00 17.01 308 ALA B N 1
ATOM 5823 C CA . ALA B 1 308 ? 91.964 54.498 63.796 1.00 18.65 308 ALA B CA 1
ATOM 5824 C C . ALA B 1 308 ? 92.604 55.483 62.807 1.00 18.60 308 ALA B C 1
ATOM 5825 O O . ALA B 1 308 ? 93.091 56.528 63.231 1.00 19.37 308 ALA B O 1
ATOM 5827 N N . GLY B 1 309 ? 92.623 55.153 61.509 1.00 19.43 309 GLY B N 1
ATOM 5828 C CA . GLY B 1 309 ? 93.032 56.105 60.467 1.00 19.81 309 GLY B CA 1
ATOM 5829 C C . GLY B 1 309 ? 94.447 55.876 59.999 1.00 20.29 309 GLY B C 1
ATOM 5830 O O . GLY B 1 309 ? 94.707 55.839 58.789 1.00 20.90 309 GLY B O 1
ATOM 5831 N N . GLU B 1 310 ? 95.356 55.756 60.969 1.00 20.34 310 GLU B N 1
ATOM 5832 C CA . GLU B 1 310 ? 96.755 55.356 60.787 1.00 19.80 310 GLU B CA 1
ATOM 5833 C C . GLU B 1 310 ? 96.992 54.384 61.928 1.00 19.29 310 GLU B C 1
ATOM 5834 O O . GLU B 1 310 ? 96.221 54.363 62.866 1.00 18.87 310 GLU B O 1
ATOM 5840 N N . ALA B 1 311 ? 98.039 53.564 61.852 1.00 19.69 311 ALA B N 1
ATOM 5841 C CA . ALA B 1 311 ? 98.297 52.589 62.925 1.00 20.71 311 ALA B CA 1
ATOM 5842 C C . ALA B 1 311 ? 98.883 53.272 64.149 1.00 21.22 311 ALA B C 1
ATOM 5843 O O . ALA B 1 311 ? 99.567 54.300 64.027 1.00 20.11 311 ALA B O 1
ATOM 5845 N N . LEU B 1 312 ? 98.569 52.715 65.325 1.00 21.66 312 LEU B N 1
ATOM 5846 C CA . LEU B 1 312 ? 98.984 53.303 66.621 1.00 21.58 312 LEU B CA 1
ATOM 5847 C C . LEU B 1 312 ? 100.320 52.741 67.103 1.00 22.24 312 LEU B C 1
ATOM 5848 O O . LEU B 1 312 ? 100.423 51.533 67.349 1.00 22.18 312 LEU B O 1
ATOM 5853 N N . PRO B 1 313 ? 101.361 53.605 67.208 1.00 23.02 313 PRO B N 1
ATOM 5854 C CA . PRO B 1 313 ? 102.660 53.150 67.726 1.00 24.08 313 PRO B CA 1
ATOM 5855 C C . PRO B 1 313 ? 102.561 52.568 69.150 1.00 24.37 313 PRO B C 1
ATOM 5856 O O . PRO B 1 313 ? 101.925 53.157 70.014 1.00 23.19 313 PRO B O 1
ATOM 5860 N N . ARG B 1 314 ? 103.159 51.410 69.367 1.00 25.99 314 ARG B N 1
ATOM 5861 C CA . ARG B 1 314 ? 103.108 50.746 70.679 1.00 28.78 314 ARG B CA 1
ATOM 5862 C C . ARG B 1 314 ? 103.363 51.688 71.860 1.00 28.65 314 ARG B C 1
ATOM 5863 O O . ARG B 1 314 ? 102.628 51.657 72.860 1.00 28.94 314 ARG B O 1
ATOM 5871 N N . GLU B 1 315 ? 104.384 52.541 71.747 1.00 28.98 315 GLU B N 1
ATOM 5872 C CA . GLU B 1 315 ? 104.811 53.394 72.867 1.00 29.02 315 GLU B CA 1
ATOM 5873 C C . GLU B 1 315 ? 103.735 54.410 73.265 1.00 27.95 315 GLU B C 1
ATOM 5874 O O . GLU B 1 315 ? 103.583 54.709 74.446 1.00 27.07 315 GLU B O 1
ATOM 5880 N N . ILE B 1 316 ? 102.987 54.921 72.270 1.00 27.06 316 ILE B N 1
ATOM 5881 C CA . ILE B 1 316 ? 101.891 55.852 72.511 1.00 25.45 316 ILE B CA 1
ATOM 5882 C C . ILE B 1 316 ? 100.768 55.146 73.291 1.00 25.38 316 ILE B C 1
ATOM 5883 O O . ILE B 1 316 ? 100.232 55.703 74.259 1.00 25.48 316 ILE B O 1
ATOM 5888 N N . GLY B 1 317 ? 100.449 53.922 72.886 1.00 24.26 317 GLY B N 1
ATOM 5889 C CA . GLY B 1 317 ? 99.475 53.104 73.584 1.00 25.74 317 GLY B CA 1
ATOM 5890 C C . GLY B 1 317 ? 99.918 52.897 75.021 1.00 25.79 317 GLY B C 1
ATOM 5891 O O . GLY B 1 317 ? 99.161 53.198 75.972 1.00 24.98 317 GLY B O 1
ATOM 5892 N N . GLU B 1 318 ? 101.153 52.418 75.181 1.00 25.78 318 GLU B N 1
ATOM 5893 C CA . GLU B 1 318 ? 101.700 52.150 76.537 1.00 26.71 318 GLU B CA 1
ATOM 5894 C C . GLU B 1 318 ? 101.685 53.378 77.447 1.00 26.82 318 GLU B C 1
ATOM 5895 O O . GLU B 1 318 ? 101.200 53.303 78.577 1.00 26.67 318 GLU B O 1
ATOM 5901 N N . ARG B 1 319 ? 102.236 54.495 76.962 1.00 26.94 319 ARG B N 1
ATOM 5902 C CA . ARG B 1 319 ? 102.310 55.733 77.758 1.00 27.47 319 ARG B CA 1
ATOM 5903 C C . ARG B 1 319 ? 100.942 56.303 78.131 1.00 26.64 319 ARG B C 1
ATOM 5904 O O . ARG B 1 319 ? 100.733 56.734 79.277 1.00 25.17 319 ARG B O 1
ATOM 5912 N N . PHE B 1 320 ? 100.009 56.277 77.170 1.00 24.76 320 PHE B N 1
ATOM 5913 C CA . PHE B 1 320 ? 98.663 56.773 77.410 1.00 24.88 320 PHE B CA 1
ATOM 5914 C C . PHE B 1 320 ? 97.972 55.972 78.520 1.00 24.87 320 PHE B C 1
ATOM 5915 O O . PHE B 1 320 ? 97.330 56.554 79.424 1.00 25.63 320 PHE B O 1
ATOM 5923 N N . THR B 1 321 ? 98.097 54.649 78.430 1.00 24.59 321 THR B N 1
ATOM 5924 C CA . THR B 1 321 ? 97.472 53.718 79.383 1.00 25.15 321 THR B CA 1
ATOM 5925 C C . THR B 1 321 ? 98.147 53.801 80.780 1.00 24.74 321 THR B C 1
ATOM 5926 O O . THR B 1 321 ? 97.456 53.750 81.802 1.00 24.18 321 THR B O 1
ATOM 5930 N N . ALA B 1 322 ? 99.473 53.963 80.799 1.00 24.52 322 ALA B N 1
ATOM 5931 C CA . ALA B 1 322 ? 100.214 54.212 82.067 1.00 25.83 322 ALA B CA 1
ATOM 5932 C C . ALA B 1 322 ? 99.711 55.505 82.715 1.00 26.28 322 ALA B C 1
ATOM 5933 O O . ALA B 1 322 ? 99.520 55.562 83.944 1.00 27.51 322 ALA B O 1
ATOM 5935 N N . HIS B 1 323 ? 99.484 56.544 81.904 1.00 25.88 323 HIS B N 1
ATOM 5936 C CA . HIS B 1 323 ? 99.067 57.843 82.443 1.00 25.23 323 HIS B CA 1
ATOM 5937 C C . HIS B 1 323 ? 97.596 57.902 82.867 1.00 25.47 323 HIS B C 1
ATOM 5938 O O . HIS B 1 323 ? 97.275 58.429 83.946 1.00 25.12 323 HIS B O 1
ATOM 5945 N N . PHE B 1 324 ? 96.706 57.380 82.022 1.00 24.96 324 PHE B N 1
ATOM 5946 C CA . PHE B 1 324 ? 95.272 57.549 82.237 1.00 25.11 324 PHE B CA 1
ATOM 5947 C C . PHE B 1 324 ? 94.537 56.353 82.807 1.00 25.23 324 PHE B C 1
ATOM 5948 O O . PHE B 1 324 ? 93.373 56.485 83.250 1.00 25.78 324 PHE B O 1
ATOM 5956 N N . GLY B 1 325 ? 95.209 55.203 82.796 1.00 25.39 325 GLY B N 1
ATOM 5957 C CA . GLY B 1 325 ? 94.653 53.947 83.271 1.00 26.03 325 GLY B CA 1
ATOM 5958 C C . GLY B 1 325 ? 93.557 53.356 82.402 1.00 27.13 325 GLY B C 1
ATOM 5959 O O . GLY B 1 325 ? 92.836 52.508 82.861 1.00 27.68 325 GLY B O 1
ATOM 5960 N N . CYS B 1 326 ? 93.411 53.834 81.164 1.00 26.62 326 CYS B N 1
ATOM 5961 C CA . CYS B 1 326 ? 92.504 53.182 80.224 1.00 27.50 326 CYS B CA 1
ATOM 5962 C C . CYS B 1 326 ? 93.212 52.798 78.942 1.00 25.79 326 CYS B C 1
ATOM 5963 O O . CYS B 1 326 ? 94.243 53.389 78.563 1.00 26.14 326 CYS B O 1
ATOM 5966 N N . GLU B 1 327 ? 92.644 51.800 78.280 1.00 24.63 327 GLU B N 1
ATOM 5967 C CA . GLU B 1 327 ? 93.247 51.234 77.072 1.00 24.90 327 GLU B CA 1
ATOM 5968 C C . GLU B 1 327 ? 92.774 52.024 75.861 1.00 22.14 327 GLU B C 1
ATOM 5969 O O . GLU B 1 327 ? 91.696 52.595 75.887 1.00 21.70 327 GLU B O 1
ATOM 5975 N N . ILE B 1 328 ? 93.617 52.076 74.834 1.00 22.07 328 ILE B N 1
ATOM 5976 C CA . ILE B 1 328 ? 93.229 52.565 73.503 1.00 20.87 328 ILE B CA 1
ATOM 5977 C C . ILE B 1 328 ? 93.085 51.347 72.612 1.00 20.58 328 ILE B C 1
ATOM 5978 O O . ILE B 1 328 ? 94.034 50.556 72.477 1.00 21.35 328 ILE B O 1
ATOM 5983 N N . LEU B 1 329 ? 91.902 51.167 72.016 1.00 19.98 329 LEU B N 1
ATOM 5984 C CA . LEU B 1 329 ? 91.668 50.048 71.089 1.00 20.07 329 LEU B CA 1
ATOM 5985 C C . LEU B 1 329 ? 91.998 50.509 69.666 1.00 19.34 329 LEU B C 1
ATOM 5986 O O . LEU B 1 329 ? 91.260 51.311 69.077 1.00 19.35 329 LEU B O 1
ATOM 5991 N N . ASP B 1 330 ? 93.122 50.034 69.137 1.00 20.07 330 ASP B N 1
ATOM 5992 C CA . ASP B 1 330 ? 93.515 50.354 67.756 1.00 20.93 330 ASP B CA 1
ATOM 5993 C C . ASP B 1 330 ? 92.650 49.532 66.794 1.00 21.01 330 ASP B C 1
ATOM 5994 O O . ASP B 1 330 ? 92.557 48.317 66.930 1.00 22.26 330 ASP B O 1
ATOM 5999 N N . GLY B 1 331 ? 92.010 50.195 65.837 1.00 20.97 331 GLY B N 1
ATOM 6000 C CA . GLY B 1 331 ? 91.107 49.507 64.920 1.00 21.21 331 GLY B CA 1
ATOM 6001 C C . GLY B 1 331 ? 91.228 50.076 63.522 1.00 20.24 331 GLY B C 1
ATOM 6002 O O . GLY B 1 331 ? 91.636 51.238 63.339 1.00 21.74 331 GLY B O 1
ATOM 6003 N N . ILE B 1 332 ? 90.902 49.278 62.516 1.00 20.16 332 ILE B N 1
ATOM 6004 C CA . ILE B 1 332 ? 90.866 49.825 61.155 1.00 18.22 332 ILE B CA 1
ATOM 6005 C C . ILE B 1 332 ? 89.420 49.795 60.651 1.00 17.74 332 ILE B C 1
ATOM 6006 O O . ILE B 1 332 ? 88.725 48.782 60.818 1.00 17.02 332 ILE B O 1
ATOM 6011 N N . GLY B 1 333 ? 88.987 50.911 60.043 1.00 15.88 333 GLY B N 1
ATOM 6012 C CA . GLY B 1 333 ? 87.692 50.984 59.354 1.00 17.27 333 GLY B CA 1
ATOM 6013 C C . GLY B 1 333 ? 87.956 51.599 57.982 1.00 16.83 333 GLY B C 1
ATOM 6014 O O . GLY B 1 333 ? 89.109 51.896 57.639 1.00 17.29 333 GLY B O 1
ATOM 6015 N N . SER B 1 334 ? 86.893 51.800 57.218 1.00 18.53 334 SER B N 1
ATOM 6016 C CA . SER B 1 334 ? 86.990 52.519 55.931 1.00 19.32 334 SER B CA 1
ATOM 6017 C C . SER B 1 334 ? 85.655 53.180 55.623 1.00 18.88 334 SER B C 1
ATOM 6018 O O . SER B 1 334 ? 84.630 52.844 56.216 1.00 19.97 334 SER B O 1
ATOM 6021 N N . THR B 1 335 ? 85.662 54.132 54.698 1.00 19.07 335 THR B N 1
ATOM 6022 C CA . THR B 1 335 ? 84.403 54.732 54.225 1.00 18.74 335 THR B CA 1
ATOM 6023 C C . THR B 1 335 ? 83.528 53.627 53.626 1.00 18.18 335 THR B C 1
ATOM 6024 O O . THR B 1 335 ? 82.304 53.563 53.887 1.00 17.52 335 THR B O 1
ATOM 6028 N N . GLU B 1 336 ? 84.164 52.745 52.840 1.00 17.65 336 GLU B N 1
ATOM 6029 C CA . GLU B 1 336 ? 83.487 51.636 52.147 1.00 16.87 336 GLU B CA 1
ATOM 6030 C C . GLU B 1 336 ? 82.778 50.617 53.075 1.00 18.32 336 GLU B C 1
ATOM 6031 O O . GLU B 1 336 ? 81.702 50.149 52.745 1.00 17.71 336 GLU B O 1
ATOM 6037 N N . MET B 1 337 ? 83.368 50.341 54.250 1.00 17.49 337 MET B N 1
ATOM 6038 C CA . MET B 1 337 ? 82.801 49.444 55.256 1.00 16.55 337 MET B CA 1
ATOM 6039 C C . MET B 1 337 ? 82.060 50.187 56.377 1.00 16.72 337 MET B C 1
ATOM 6040 O O . MET B 1 337 ? 81.525 49.550 57.276 1.00 17.01 337 MET B O 1
ATOM 6045 N N . LEU B 1 338 ? 82.021 51.514 56.275 1.00 16.10 338 LEU B N 1
ATOM 6046 C CA . LEU B 1 338 ? 81.338 52.449 57.172 1.00 16.53 338 LEU B CA 1
ATOM 6047 C C . LEU B 1 338 ? 81.868 52.595 58.621 1.00 16.78 338 LEU B C 1
ATOM 6048 O O . LEU B 1 338 ? 81.627 53.620 59.273 1.00 18.12 338 LEU B O 1
ATOM 6053 N N . HIS B 1 339 ? 82.652 51.614 59.078 1.00 17.15 339 HIS B N 1
ATOM 6054 C CA . HIS B 1 339 ? 83.261 51.697 60.421 1.00 17.50 339 HIS B CA 1
ATOM 6055 C C . HIS B 1 339 ? 84.234 50.531 60.562 1.00 17.22 339 HIS B C 1
ATOM 6056 O O . HIS B 1 339 ? 84.610 49.919 59.568 1.00 16.31 339 HIS B O 1
ATOM 6063 N N . ILE B 1 340 ? 84.644 50.244 61.804 1.00 17.03 340 ILE B N 1
ATOM 6064 C CA . ILE B 1 340 ? 85.708 49.325 62.138 1.00 17.56 340 ILE B CA 1
ATOM 6065 C C . ILE B 1 340 ? 85.332 47.840 62.061 1.00 17.91 340 ILE B C 1
ATOM 6066 O O . ILE B 1 340 ? 84.339 47.348 62.684 1.00 18.71 340 ILE B O 1
ATOM 6071 N N . PHE B 1 341 ? 86.157 47.121 61.322 1.00 18.03 341 PHE B N 1
ATOM 6072 C CA . PHE B 1 341 ? 85.900 45.734 61.002 1.00 19.76 341 PHE B CA 1
ATOM 6073 C C . PHE B 1 341 ? 87.009 44.793 61.511 1.00 19.96 341 PHE B C 1
ATOM 6074 O O . PHE B 1 341 ? 86.872 43.574 61.465 1.00 20.34 341 PHE B O 1
ATOM 6082 N N . LEU B 1 342 ? 88.082 45.387 62.011 1.00 20.94 342 LEU B N 1
ATOM 6083 C CA . LEU B 1 342 ? 89.234 44.676 62.561 1.00 20.47 342 LEU B CA 1
ATOM 6084 C C . LEU B 1 342 ? 89.754 45.534 63.728 1.00 20.71 342 LEU B C 1
ATOM 6085 O O . LEU B 1 342 ? 90.049 46.734 63.581 1.00 18.76 342 LEU B O 1
ATOM 6090 N N . SER B 1 343 ? 89.831 44.946 64.924 1.00 20.71 343 SER B N 1
ATOM 6091 C CA . SER B 1 343 ? 90.168 45.773 66.075 1.00 20.79 343 SER B CA 1
ATOM 6092 C C . SER B 1 343 ? 90.737 44.951 67.206 1.00 20.95 343 SER B C 1
ATOM 6093 O O . SER B 1 343 ? 90.374 43.800 67.382 1.00 19.65 343 SER B O 1
ATOM 6096 N N . ASN B 1 344 ? 91.616 45.576 67.989 1.00 21.96 344 ASN B N 1
ATOM 6097 C CA . ASN B 1 344 ? 91.967 45.055 69.314 1.00 22.99 344 ASN B CA 1
ATOM 6098 C C . ASN B 1 344 ? 90.754 45.030 70.239 1.00 23.92 344 ASN B C 1
ATOM 6099 O O . ASN B 1 344 ? 89.789 45.806 70.058 1.00 24.42 344 ASN B O 1
ATOM 6104 N N . ARG B 1 345 ? 90.800 44.123 71.216 1.00 24.51 345 ARG B N 1
ATOM 6105 C CA . ARG B 1 345 ? 89.703 43.936 72.143 1.00 25.71 345 ARG B CA 1
ATOM 6106 C C . ARG B 1 345 ? 90.207 44.301 73.550 1.00 25.49 345 ARG B C 1
ATOM 6107 O O . ARG B 1 345 ? 91.396 44.133 73.860 1.00 25.50 345 ARG B O 1
ATOM 6115 N N . ALA B 1 346 ? 89.322 44.885 74.351 1.00 26.02 346 ALA B N 1
ATOM 6116 C CA . ALA B 1 346 ? 89.660 45.396 75.702 1.00 26.72 346 ALA B CA 1
ATOM 6117 C C . ALA B 1 346 ? 90.104 44.212 76.565 1.00 27.00 346 ALA B C 1
ATOM 6118 O O . ALA B 1 346 ? 89.501 43.146 76.494 1.00 26.35 346 ALA B O 1
ATOM 6120 N N . GLY B 1 347 ? 91.175 44.386 77.327 1.00 28.23 347 GLY B N 1
ATOM 6121 C CA . GLY B 1 347 ? 91.717 43.282 78.128 1.00 29.60 347 GLY B CA 1
ATOM 6122 C C . GLY B 1 347 ? 92.544 42.289 77.337 1.00 30.81 347 GLY B C 1
ATOM 6123 O O . GLY B 1 347 ? 93.050 41.318 77.918 1.00 30.80 347 GLY B O 1
ATOM 6124 N N . ALA B 1 348 ? 92.702 42.532 76.023 1.00 31.17 348 ALA B N 1
ATOM 6125 C CA . ALA B 1 348 ? 93.426 41.636 75.115 1.00 32.02 348 ALA B CA 1
ATOM 6126 C C . ALA B 1 348 ? 94.241 42.419 74.070 1.00 32.58 348 ALA B C 1
ATOM 6127 O O . ALA B 1 348 ? 94.585 41.905 72.985 1.00 31.73 348 ALA B O 1
ATOM 6129 N N . VAL B 1 349 ? 94.557 43.664 74.429 1.00 32.76 349 VAL B N 1
ATOM 6130 C CA . VAL B 1 349 ? 95.293 44.586 73.566 1.00 33.00 349 VAL B CA 1
ATOM 6131 C C . VAL B 1 349 ? 96.682 44.055 73.231 1.00 33.66 349 VAL B C 1
ATOM 6132 O O . VAL B 1 349 ? 97.431 43.679 74.121 1.00 33.57 349 VAL B O 1
ATOM 6136 N N . GLU B 1 350 ? 96.998 43.990 71.938 1.00 34.64 350 GLU B N 1
ATOM 6137 C CA . GLU B 1 350 ? 98.372 43.735 71.474 1.00 35.85 350 GLU B CA 1
ATOM 6138 C C . GLU B 1 350 ? 98.878 45.024 70.814 1.00 35.20 350 GLU B C 1
ATOM 6139 O O . GLU B 1 350 ? 98.667 45.201 69.614 1.00 34.08 350 GLU B O 1
ATOM 6145 N N . TYR B 1 351 ? 99.488 45.941 71.590 1.00 35.67 351 TYR B N 1
ATOM 6146 C CA . TYR B 1 351 ? 99.850 47.277 71.051 1.00 35.84 351 TYR B CA 1
ATOM 6147 C C . TYR B 1 351 ? 100.900 47.055 69.974 1.00 35.47 351 TYR B C 1
ATOM 6148 O O . TYR B 1 351 ? 101.842 46.321 70.213 1.00 36.13 351 TYR B O 1
ATOM 6157 N N . GLY B 1 352 ? 100.719 47.672 68.799 1.00 34.45 352 GLY B N 1
ATOM 6158 C CA . GLY B 1 352 ? 101.522 47.364 67.610 1.00 33.04 352 GLY B CA 1
ATOM 6159 C C . GLY B 1 352 ? 100.738 46.668 66.496 1.00 32.66 352 GLY B C 1
ATOM 6160 O O . GLY B 1 352 ? 101.174 46.640 65.349 1.00 34.51 352 GLY B O 1
ATOM 6161 N N . THR B 1 353 ? 99.575 46.109 66.828 1.00 30.68 353 THR B N 1
ATOM 6162 C CA . THR B 1 353 ? 98.739 45.371 65.854 1.00 28.45 353 THR B CA 1
ATOM 6163 C C . THR B 1 353 ? 97.352 45.999 65.834 1.00 27.18 353 THR B C 1
ATOM 6164 O O . THR B 1 353 ? 97.004 46.827 66.686 1.00 25.04 353 THR B O 1
ATOM 6168 N N . THR B 1 354 ? 96.543 45.581 64.870 1.00 26.92 354 THR B N 1
ATOM 6169 C CA . THR B 1 354 ? 95.145 46.014 64.843 1.00 26.75 354 THR B CA 1
ATOM 6170 C C . THR B 1 354 ? 94.183 44.876 65.239 1.00 27.07 354 THR B C 1
ATOM 6171 O O . THR B 1 354 ? 92.984 44.898 64.946 1.00 25.89 354 THR B O 1
ATOM 6175 N N . GLY B 1 355 ? 94.735 43.903 65.971 1.00 26.46 355 GLY B N 1
ATOM 6176 C CA . GLY B 1 355 ? 93.951 42.857 66.629 1.00 26.46 355 GLY B CA 1
ATOM 6177 C C . GLY B 1 355 ? 93.321 41.847 65.683 1.00 26.25 355 GLY B C 1
ATOM 6178 O O . GLY B 1 355 ? 93.959 41.366 64.744 1.00 26.94 355 GLY B O 1
ATOM 6179 N N . ARG B 1 356 ? 92.056 41.526 65.923 1.00 26.43 356 ARG B N 1
ATOM 6180 C CA . ARG B 1 356 ? 91.387 40.421 65.207 1.00 26.21 356 ARG B CA 1
ATOM 6181 C C . ARG B 1 356 ? 90.120 40.918 64.514 1.00 24.69 356 ARG B C 1
ATOM 6182 O O . ARG B 1 356 ? 89.600 41.978 64.874 1.00 24.21 356 ARG B O 1
ATOM 6190 N N . PRO B 1 357 ? 89.628 40.162 63.525 1.00 24.33 357 PRO B N 1
ATOM 6191 C CA . PRO B 1 357 ? 88.349 40.560 62.918 1.00 24.18 357 PRO B CA 1
ATOM 6192 C C . PRO B 1 357 ? 87.243 40.797 63.924 1.00 23.65 357 PRO B C 1
ATOM 6193 O O . PRO B 1 357 ? 87.098 40.043 64.886 1.00 24.41 357 PRO B O 1
ATOM 6197 N N . VAL B 1 358 ? 86.491 41.864 63.724 1.00 22.29 358 VAL B N 1
ATOM 6198 C CA . VAL B 1 358 ? 85.298 42.103 64.521 1.00 22.42 358 VAL B CA 1
ATOM 6199 C C . VAL B 1 358 ? 84.248 41.020 64.167 1.00 22.80 358 VAL B C 1
ATOM 6200 O O . VAL B 1 358 ? 84.024 40.722 62.990 1.00 22.00 358 VAL B O 1
ATOM 6204 N N . PRO B 1 359 ? 83.637 40.386 65.187 1.00 24.01 359 PRO B N 1
ATOM 6205 C CA . PRO B 1 359 ? 82.653 39.346 64.834 1.00 23.91 359 PRO B CA 1
ATOM 6206 C C . PRO B 1 359 ? 81.472 39.865 64.008 1.00 23.13 359 PRO B C 1
ATOM 6207 O O . PRO B 1 359 ? 80.908 40.932 64.273 1.00 23.64 359 PRO B O 1
ATOM 6211 N N . GLY B 1 360 ? 81.166 39.127 62.954 1.00 22.39 360 GLY B N 1
ATOM 6212 C CA . GLY B 1 360 ? 80.165 39.561 62.002 1.00 21.53 360 GLY B CA 1
ATOM 6213 C C . GLY B 1 360 ? 80.896 39.979 60.727 1.00 21.39 360 GLY B C 1
ATOM 6214 O O . GLY B 1 360 ? 80.261 40.090 59.668 1.00 20.98 360 GLY B O 1
ATOM 6215 N N . TYR B 1 361 ? 82.209 40.218 60.831 1.00 21.45 361 TYR B N 1
ATOM 6216 C CA . TYR B 1 361 ? 83.076 40.546 59.678 1.00 20.93 361 TYR B CA 1
ATOM 6217 C C . TYR B 1 361 ? 84.056 39.408 59.395 1.00 22.54 361 TYR B C 1
ATOM 6218 O O . TYR B 1 361 ? 84.565 38.782 60.323 1.00 20.55 361 TYR B O 1
ATOM 6227 N N . GLU B 1 362 ? 84.331 39.161 58.117 1.00 22.72 362 GLU B N 1
ATOM 6228 C CA . GLU B 1 362 ? 85.369 38.223 57.738 1.00 24.96 362 GLU B CA 1
ATOM 6229 C C . GLU B 1 362 ? 86.391 38.966 56.910 1.00 24.73 362 GLU B C 1
ATOM 6230 O O . GLU B 1 362 ? 86.041 39.859 56.143 1.00 24.39 362 GLU B O 1
ATOM 6236 N N . ILE B 1 363 ? 87.661 38.618 57.072 1.00 25.42 363 ILE B N 1
ATOM 6237 C CA . ILE B 1 363 ? 88.722 39.233 56.274 1.00 26.29 363 ILE B CA 1
ATOM 6238 C C . ILE B 1 363 ? 89.632 38.132 55.681 1.00 26.98 363 ILE B C 1
ATOM 6239 O O . ILE B 1 363 ? 89.843 37.081 56.294 1.00 26.09 363 ILE B O 1
ATOM 6244 N N . GLU B 1 364 ? 90.095 38.360 54.461 1.00 27.57 364 GLU B N 1
ATOM 6245 C CA . GLU B 1 364 ? 91.012 37.455 53.779 1.00 28.95 364 GLU B CA 1
ATOM 6246 C C . GLU B 1 364 ? 92.142 38.293 53.238 1.00 28.87 364 GLU B C 1
ATOM 6247 O O . GLU B 1 364 ? 91.924 39.429 52.774 1.00 26.96 364 GLU B O 1
ATOM 6253 N N . LEU B 1 365 ? 93.353 37.743 53.328 1.00 29.22 365 LEU B N 1
ATOM 6254 C CA . LEU B 1 365 ? 94.510 38.287 52.604 1.00 30.73 365 LEU B CA 1
ATOM 6255 C C . LEU B 1 365 ? 94.744 37.483 51.335 1.00 32.37 365 LEU B C 1
ATOM 6256 O O . LEU B 1 365 ? 94.753 36.251 51.358 1.00 32.72 365 LEU B O 1
ATOM 6261 N N . ARG B 1 366 ? 94.875 38.190 50.213 1.00 33.99 366 ARG B N 1
ATOM 6262 C CA . ARG B 1 366 ? 95.143 37.542 48.936 1.00 35.74 366 ARG B CA 1
ATOM 6263 C C . ARG B 1 366 ? 96.366 38.134 48.285 1.00 37.06 366 ARG B C 1
ATOM 6264 O O . ARG B 1 366 ? 96.650 39.308 48.445 1.00 36.39 366 ARG B O 1
ATOM 6272 N N . ASP B 1 367 ? 97.114 37.320 47.550 1.00 39.52 367 ASP B N 1
ATOM 6273 C CA . ASP B 1 367 ? 98.218 37.882 46.769 1.00 41.39 367 ASP B CA 1
ATOM 6274 C C . ASP B 1 367 ? 97.682 38.502 45.468 1.00 42.46 367 ASP B C 1
ATOM 6275 O O . ASP B 1 367 ? 96.471 38.454 45.209 1.00 42.17 367 ASP B O 1
ATOM 6280 N N . GLU B 1 368 ? 98.578 39.097 44.681 1.00 44.53 368 GLU B N 1
ATOM 6281 C CA . GLU B 1 368 ? 98.217 39.752 43.409 1.00 46.64 368 GLU B CA 1
ATOM 6282 C C . GLU B 1 368 ? 97.396 38.840 42.488 1.00 46.55 368 GLU B C 1
ATOM 6283 O O . GLU B 1 368 ? 96.540 39.315 41.741 1.00 46.86 368 GLU B O 1
ATOM 6289 N N . ALA B 1 369 ? 97.670 37.536 42.548 1.00 47.04 369 ALA B N 1
ATOM 6290 C CA . ALA B 1 369 ? 97.004 36.545 41.701 1.00 47.10 369 ALA B CA 1
ATOM 6291 C C . ALA B 1 369 ? 95.752 35.964 42.362 1.00 47.45 369 ALA B C 1
ATOM 6292 O O . ALA B 1 369 ? 95.038 35.143 41.764 1.00 47.24 369 ALA B O 1
ATOM 6294 N N . GLY B 1 370 ? 95.496 36.371 43.602 1.00 46.96 370 GLY B N 1
ATOM 6295 C CA . GLY B 1 370 ? 94.321 35.902 44.324 1.00 47.01 370 GLY B CA 1
ATOM 6296 C C . GLY B 1 370 ? 94.524 34.629 45.113 1.00 46.72 370 GLY B C 1
ATOM 6297 O O . GLY B 1 370 ? 93.557 34.009 45.554 1.00 46.94 370 GLY B O 1
ATOM 6298 N N . HIS B 1 371 ? 95.777 34.233 45.309 1.00 47.03 371 HIS B N 1
ATOM 6299 C CA . HIS B 1 371 ? 96.074 33.037 46.118 1.00 47.63 371 HIS B CA 1
ATOM 6300 C C . HIS B 1 371 ? 96.237 33.387 47.595 1.00 47.00 371 HIS B C 1
ATOM 6301 O O . HIS B 1 371 ? 96.576 34.526 47.935 1.00 46.77 371 HIS B O 1
ATOM 6308 N N . ALA B 1 372 ? 96.006 32.406 48.468 1.00 46.91 372 ALA B N 1
ATOM 6309 C CA . ALA B 1 372 ? 96.152 32.610 49.911 1.00 46.32 372 ALA B CA 1
ATOM 6310 C C . ALA B 1 372 ? 97.561 33.089 50.255 1.00 46.12 372 ALA B C 1
ATOM 6311 O O . ALA B 1 372 ? 98.525 32.802 49.533 1.00 46.07 372 ALA B O 1
ATOM 6313 N N . VAL B 1 373 ? 97.661 33.860 51.337 1.00 45.40 373 VAL B N 1
ATOM 6314 C CA . VAL B 1 373 ? 98.932 34.423 51.781 1.00 44.74 373 VAL B CA 1
ATOM 6315 C C . VAL B 1 373 ? 99.413 33.696 53.037 1.00 44.50 373 VAL B C 1
ATOM 6316 O O . VAL B 1 373 ? 98.660 33.567 54.011 1.00 43.82 373 VAL B O 1
ATOM 6320 N N . PRO B 1 374 ? 100.672 33.204 53.021 1.00 44.57 374 PRO B N 1
ATOM 6321 C CA . PRO B 1 374 ? 101.165 32.543 54.231 1.00 44.20 374 PRO B CA 1
ATOM 6322 C C . PRO B 1 374 ? 101.467 33.565 55.326 1.00 43.91 374 PRO B C 1
ATOM 6323 O O . PRO B 1 374 ? 102.013 34.632 55.034 1.00 43.72 374 PRO B O 1
ATOM 6327 N N . ASP B 1 375 ? 101.125 33.226 56.574 1.00 43.57 375 ASP B N 1
ATOM 6328 C CA . ASP B 1 375 ? 101.408 34.083 57.725 1.00 43.14 375 ASP B CA 1
ATOM 6329 C C . ASP B 1 375 ? 102.858 34.559 57.702 1.00 43.01 375 ASP B C 1
ATOM 6330 O O . ASP B 1 375 ? 103.768 33.772 57.444 1.00 42.22 375 ASP B O 1
ATOM 6335 N N . GLY B 1 376 ? 103.061 35.849 57.963 1.00 42.63 376 GLY B N 1
ATOM 6336 C CA . GLY B 1 376 ? 104.393 36.454 57.933 1.00 42.28 376 GLY B CA 1
ATOM 6337 C C . GLY B 1 376 ? 104.651 37.167 56.622 1.00 41.82 376 GLY B C 1
ATOM 6338 O O . GLY B 1 376 ? 105.582 37.982 56.519 1.00 42.54 376 GLY B O 1
ATOM 6339 N N . GLU B 1 377 ? 103.846 36.857 55.606 1.00 41.20 377 GLU B N 1
ATOM 6340 C CA . GLU B 1 377 ? 103.903 37.608 54.343 1.00 40.41 377 GLU B CA 1
ATOM 6341 C C . GLU B 1 377 ? 102.806 38.689 54.254 1.00 38.89 377 GLU B C 1
ATOM 6342 O O . GLU B 1 377 ? 101.760 38.576 54.898 1.00 38.98 377 GLU B O 1
ATOM 6348 N N . VAL B 1 378 ? 103.049 39.717 53.442 1.00 37.06 378 VAL B N 1
ATOM 6349 C CA . VAL B 1 378 ? 102.108 40.826 53.295 1.00 35.86 378 VAL B CA 1
ATOM 6350 C C . VAL B 1 378 ? 101.199 40.597 52.073 1.00 34.96 378 VAL B C 1
ATOM 6351 O O . VAL B 1 378 ? 101.690 40.249 50.993 1.00 35.22 378 VAL B O 1
ATOM 6355 N N . GLY B 1 379 ? 99.893 40.787 52.246 1.00 33.28 379 GLY B N 1
ATOM 6356 C CA . GLY B 1 379 ? 98.929 40.599 51.151 1.00 31.78 379 GLY B CA 1
ATOM 6357 C C . GLY B 1 379 ? 97.901 41.718 51.048 1.00 30.67 379 GLY B C 1
ATOM 6358 O O . GLY B 1 379 ? 97.913 42.667 51.835 1.00 30.46 379 GLY B O 1
ATOM 6359 N N . ASP B 1 380 ? 96.967 41.577 50.112 1.00 29.36 380 ASP B N 1
ATOM 6360 C CA . ASP B 1 380 ? 95.903 42.561 49.944 1.00 28.62 380 ASP B CA 1
ATOM 6361 C C . ASP B 1 380 ? 94.761 42.152 50.872 1.00 27.17 380 ASP B C 1
ATOM 6362 O O . ASP B 1 380 ? 94.424 40.983 50.956 1.00 27.49 380 ASP B O 1
ATOM 6367 N N . LEU B 1 381 ? 94.179 43.121 51.568 1.00 26.13 381 LEU B N 1
ATOM 6368 C CA . LEU B 1 381 ? 93.043 42.890 52.452 1.00 24.13 381 LEU B CA 1
ATOM 6369 C C . LEU B 1 381 ? 91.705 42.952 51.690 1.00 24.07 381 LEU B C 1
ATOM 6370 O O . LEU B 1 381 ? 91.453 43.928 50.943 1.00 24.03 381 LEU B O 1
ATOM 6375 N N . TYR B 1 382 ? 90.869 41.921 51.875 1.00 22.75 382 TYR B N 1
ATOM 6376 C CA . TYR B 1 382 ? 89.477 41.918 51.441 1.00 23.12 382 TYR B CA 1
ATOM 6377 C C . TYR B 1 382 ? 88.539 41.730 52.629 1.00 22.52 382 TYR B C 1
ATOM 6378 O O . TYR B 1 382 ? 88.830 40.969 53.551 1.00 22.95 382 TYR B O 1
ATOM 6387 N N . ILE B 1 383 ? 87.409 42.427 52.613 1.00 21.11 383 ILE B N 1
ATOM 6388 C CA . ILE B 1 383 ? 86.506 42.430 53.761 1.00 21.05 383 ILE B CA 1
ATOM 6389 C C . ILE B 1 383 ? 85.129 41.978 53.342 1.00 21.01 383 ILE B C 1
ATOM 6390 O O . ILE B 1 383 ? 84.594 42.461 52.340 1.00 20.44 383 ILE B O 1
ATOM 6395 N N . LYS B 1 384 ? 84.571 41.033 54.084 1.00 21.17 384 LYS B N 1
ATOM 6396 C CA . LYS B 1 384 ? 83.156 40.662 53.966 1.00 21.58 384 LYS B CA 1
ATOM 6397 C C . LYS B 1 384 ? 82.388 41.060 55.256 1.00 21.40 384 LYS B C 1
ATOM 6398 O O . LYS B 1 384 ? 82.677 40.568 56.347 1.00 21.85 384 LYS B O 1
ATOM 6404 N N . GLY B 1 385 ? 81.373 41.892 55.113 1.00 20.94 385 GLY B N 1
ATOM 6405 C CA . GLY B 1 385 ? 80.566 42.291 56.256 1.00 19.76 385 GLY B CA 1
ATOM 6406 C C . GLY B 1 385 ? 79.327 43.045 55.823 1.00 19.34 385 GLY B C 1
ATOM 6407 O O . GLY B 1 385 ? 79.230 43.488 54.657 1.00 18.05 385 GLY B O 1
ATOM 6408 N N . PRO B 1 386 ? 78.331 43.116 56.725 1.00 19.26 386 PRO B N 1
ATOM 6409 C CA . PRO B 1 386 ? 77.006 43.610 56.381 1.00 19.63 386 PRO B CA 1
ATOM 6410 C C . PRO B 1 386 ? 76.825 45.146 56.368 1.00 19.75 386 PRO B C 1
ATOM 6411 O O . PRO B 1 386 ? 75.704 45.623 56.190 1.00 19.58 386 PRO B O 1
ATOM 6415 N N . SER B 1 387 ? 77.911 45.899 56.585 1.00 18.45 387 SER B N 1
ATOM 6416 C CA . SER B 1 387 ? 77.886 47.371 56.554 1.00 18.41 387 SER B CA 1
ATOM 6417 C C . SER B 1 387 ? 78.535 47.907 55.264 1.00 17.66 387 SER B C 1
ATOM 6418 O O . SER B 1 387 ? 78.773 49.106 55.150 1.00 17.58 387 SER B O 1
ATOM 6421 N N . ALA B 1 388 ? 78.897 46.990 54.356 1.00 17.83 388 ALA B N 1
ATOM 6422 C CA . ALA B 1 388 ? 79.513 47.354 53.080 1.00 17.87 388 ALA B CA 1
ATOM 6423 C C . ALA B 1 388 ? 78.619 48.324 52.301 1.00 17.87 388 ALA B C 1
ATOM 6424 O O . ALA B 1 388 ? 77.400 48.108 52.185 1.00 18.82 388 ALA B O 1
ATOM 6426 N N . ALA B 1 389 ? 79.238 49.374 51.744 1.00 17.73 389 ALA B N 1
ATOM 6427 C CA . ALA B 1 389 ? 78.542 50.283 50.808 1.00 17.62 389 ALA B CA 1
ATOM 6428 C C . ALA B 1 389 ? 77.971 49.523 49.580 1.00 18.30 389 ALA B C 1
ATOM 6429 O O . ALA B 1 389 ? 78.438 48.436 49.241 1.00 18.62 389 ALA B O 1
ATOM 6431 N N . VAL B 1 390 ? 77.011 50.152 48.907 1.00 18.62 390 VAL B N 1
ATOM 6432 C CA . VAL B 1 390 ? 76.302 49.587 47.741 1.00 19.54 390 VAL B CA 1
ATOM 6433 C C . VAL B 1 390 ? 77.138 49.739 46.461 1.00 20.05 390 VAL B C 1
ATOM 6434 O O . VAL B 1 390 ? 77.244 48.796 45.642 1.00 19.77 390 VAL B O 1
ATOM 6438 N N . MET B 1 391 ? 77.769 50.907 46.309 1.00 19.87 391 MET B N 1
ATOM 6439 C CA . MET B 1 391 ? 78.503 51.252 45.092 1.00 21.21 391 MET B CA 1
ATOM 6440 C C . MET B 1 391 ? 79.170 52.590 45.319 1.00 19.74 391 MET B C 1
ATOM 6441 O O . MET B 1 391 ? 78.956 53.249 46.350 1.00 18.60 391 MET B O 1
ATOM 6446 N N . TYR B 1 392 ? 79.966 53.006 44.333 1.00 18.48 392 TYR B N 1
ATOM 6447 C CA . TYR B 1 392 ? 80.300 54.413 44.183 1.00 17.76 392 TYR B CA 1
ATOM 6448 C C . TYR B 1 392 ? 79.354 54.998 43.173 1.00 18.60 392 TYR B C 1
ATOM 6449 O O . TYR B 1 392 ? 79.165 54.396 42.103 1.00 19.24 392 TYR B O 1
ATOM 6458 N N . TRP B 1 393 ? 78.743 56.134 43.505 1.00 18.58 393 TRP B N 1
ATOM 6459 C CA . TRP B 1 393 ? 77.698 56.718 42.678 1.00 18.59 393 TRP B CA 1
ATOM 6460 C C . TRP B 1 393 ? 78.220 57.089 41.294 1.00 19.35 393 TRP B C 1
ATOM 6461 O O . TRP B 1 393 ? 79.276 57.726 41.186 1.00 17.96 393 TRP B O 1
ATOM 6472 N N . ASN B 1 394 ? 77.476 56.697 40.248 1.00 19.58 394 ASN B N 1
ATOM 6473 C CA . ASN B 1 394 ? 77.826 57.141 38.871 1.00 21.40 394 ASN B CA 1
ATOM 6474 C C . ASN B 1 394 ? 79.319 56.881 38.547 1.00 21.01 394 ASN B C 1
ATOM 6475 O O . ASN B 1 394 ? 80.027 57.711 37.953 1.00 23.05 394 ASN B O 1
ATOM 6480 N N . ASN B 1 395 ? 79.788 55.687 38.909 1.00 20.91 395 ASN B N 1
ATOM 6481 C CA . ASN B 1 395 ? 81.169 55.292 38.646 1.00 20.30 395 ASN B CA 1
ATOM 6482 C C . ASN B 1 395 ? 81.231 53.784 38.523 1.00 21.85 395 ASN B C 1
ATOM 6483 O O . ASN B 1 395 ? 81.557 53.084 39.490 1.00 20.70 395 ASN B O 1
ATOM 6488 N N . ARG B 1 396 ? 80.921 53.279 37.333 1.00 21.24 396 ARG B N 1
ATOM 6489 C CA . ARG B 1 396 ? 80.895 51.820 37.154 1.00 23.14 396 ARG B CA 1
ATOM 6490 C C . ARG B 1 396 ? 82.294 51.194 37.326 1.00 23.39 396 ARG B C 1
ATOM 6491 O O . ARG B 1 396 ? 82.415 50.143 37.931 1.00 22.06 396 ARG B O 1
ATOM 6499 N N . GLU B 1 397 ? 83.327 51.840 36.780 1.00 23.52 397 GLU B N 1
ATOM 6500 C CA . GLU B 1 397 ? 84.692 51.271 36.757 1.00 24.40 397 GLU B CA 1
ATOM 6501 C C . GLU B 1 397 ? 85.276 51.051 38.162 1.00 23.99 397 GLU B C 1
ATOM 6502 O O . GLU B 1 397 ? 85.773 49.942 38.499 1.00 24.17 397 GLU B O 1
ATOM 6508 N N . LYS B 1 398 ? 85.216 52.092 38.982 1.00 22.80 398 LYS B N 1
ATOM 6509 C CA . LYS B 1 398 ? 85.697 51.991 40.368 1.00 22.63 398 LYS B CA 1
ATOM 6510 C C . LYS B 1 398 ? 84.772 51.089 41.203 1.00 22.36 398 LYS B C 1
ATOM 6511 O O . LYS B 1 398 ? 85.255 50.338 42.054 1.00 22.16 398 LYS B O 1
ATOM 6517 N N . SER B 1 399 ? 83.460 51.155 40.960 1.00 21.81 399 SER B N 1
ATOM 6518 C CA . SER B 1 399 ? 82.516 50.256 41.648 1.00 21.88 399 SER B CA 1
ATOM 6519 C C . SER B 1 399 ? 82.859 48.799 41.362 1.00 21.78 399 SER B C 1
ATOM 6520 O O . SER B 1 399 ? 83.002 48.019 42.285 1.00 18.87 399 SER B O 1
ATOM 6523 N N . ARG B 1 400 ? 83.024 48.446 40.072 1.00 22.43 400 ARG B N 1
ATOM 6524 C CA . ARG B 1 400 ? 83.329 47.051 39.688 1.00 23.76 400 ARG B CA 1
ATOM 6525 C C . ARG B 1 400 ? 84.694 46.545 40.209 1.00 23.74 400 ARG B C 1
ATOM 6526 O O . ARG B 1 400 ? 84.870 45.336 40.429 1.00 23.69 400 ARG B O 1
ATOM 6534 N N . ALA B 1 401 ? 85.623 47.473 40.430 1.00 23.65 401 ALA B N 1
ATOM 6535 C CA . ALA B 1 401 ? 86.952 47.178 40.968 1.00 23.57 401 ALA B CA 1
ATOM 6536 C C . ALA B 1 401 ? 86.983 47.000 42.504 1.00 23.04 401 ALA B C 1
ATOM 6537 O O . ALA B 1 401 ? 87.978 46.507 43.066 1.00 23.80 401 ALA B O 1
ATOM 6539 N N . THR B 1 402 ? 85.931 47.429 43.188 1.00 21.20 402 THR B N 1
ATOM 6540 C CA . THR B 1 402 ? 85.996 47.533 44.655 1.00 21.17 402 THR B CA 1
ATOM 6541 C C . THR B 1 402 ? 84.949 46.621 45.283 1.00 20.55 402 THR B C 1
ATOM 6542 O O . THR B 1 402 ? 85.192 45.913 46.275 1.00 20.33 402 THR B O 1
ATOM 6546 N N . PHE B 1 403 ? 83.755 46.664 44.733 1.00 19.91 403 PHE B N 1
ATOM 6547 C CA . PHE B 1 403 ? 82.648 45.966 45.368 1.00 19.36 403 PHE B CA 1
ATOM 6548 C C . PHE B 1 403 ? 82.496 44.636 44.664 1.00 20.81 403 PHE B C 1
ATOM 6549 O O . PHE B 1 403 ? 81.833 44.537 43.626 1.00 20.03 403 PHE B O 1
ATOM 6557 N N . LEU B 1 404 ? 83.125 43.604 45.231 1.00 21.38 404 LEU B N 1
ATOM 6558 C CA . LEU B 1 404 ? 83.214 42.324 44.529 1.00 22.67 404 LEU B CA 1
ATOM 6559 C C . LEU B 1 404 ? 82.186 41.351 45.053 1.00 23.51 404 LEU B C 1
ATOM 6560 O O . LEU B 1 404 ? 82.541 40.244 45.469 1.00 25.57 404 LEU B O 1
ATOM 6565 N N . GLY B 1 405 ? 80.923 41.757 45.071 1.00 23.51 405 GLY B N 1
ATOM 6566 C CA . GLY B 1 405 ? 79.865 40.875 45.574 1.00 23.44 405 GLY B CA 1
ATOM 6567 C C . GLY B 1 405 ? 79.830 40.957 47.081 1.00 23.49 405 GLY B C 1
ATOM 6568 O O . GLY B 1 405 ? 79.620 42.041 47.634 1.00 23.22 405 GLY B O 1
ATOM 6569 N N . GLU B 1 406 ? 80.089 39.822 47.728 1.00 23.32 406 GLU B N 1
ATOM 6570 C CA . GLU B 1 406 ? 80.173 39.727 49.207 1.00 25.08 406 GLU B CA 1
ATOM 6571 C C . GLU B 1 406 ? 81.428 40.382 49.770 1.00 23.99 406 GLU B C 1
ATOM 6572 O O . GLU B 1 406 ? 81.443 40.768 50.935 1.00 24.45 406 GLU B O 1
ATOM 6578 N N . TRP B 1 407 ? 82.470 40.472 48.949 1.00 23.57 407 TRP B N 1
ATOM 6579 C CA . TRP B 1 407 ? 83.801 40.983 49.363 1.00 23.37 407 TRP B CA 1
ATOM 6580 C C . TRP B 1 407 ? 84.109 42.379 48.842 1.00 23.42 407 TRP B C 1
ATOM 6581 O O . TRP B 1 407 ? 83.793 42.708 47.685 1.00 22.71 407 TRP B O 1
ATOM 6592 N N . ILE B 1 408 ? 84.743 43.196 49.683 1.00 21.45 408 ILE B N 1
ATOM 6593 C CA . ILE B 1 408 ? 85.219 44.513 49.280 1.00 22.74 408 ILE B CA 1
ATOM 6594 C C . ILE B 1 408 ? 86.742 44.454 49.149 1.00 23.14 408 ILE B C 1
ATOM 6595 O O . ILE B 1 408 ? 87.416 43.950 50.063 1.00 22.70 408 ILE B O 1
ATOM 6600 N N . ARG B 1 409 ? 87.278 44.938 48.023 1.00 22.59 409 ARG B N 1
ATOM 6601 C CA . ARG B 1 409 ? 88.723 45.165 47.883 1.00 24.40 409 ARG B CA 1
ATOM 6602 C C . ARG B 1 409 ? 89.128 46.443 48.643 1.00 23.85 409 ARG B C 1
ATOM 6603 O O . ARG B 1 409 ? 88.732 47.552 48.290 1.00 23.88 409 ARG B O 1
ATOM 6611 N N . SER B 1 410 ? 89.890 46.277 49.718 1.00 24.14 410 SER B N 1
ATOM 6612 C CA . SER B 1 410 ? 90.162 47.396 50.611 1.00 26.53 410 SER B CA 1
ATOM 6613 C C . SER B 1 410 ? 91.227 48.425 50.152 1.00 26.94 410 SER B C 1
ATOM 6614 O O . SER B 1 410 ? 91.168 49.579 50.571 1.00 28.23 410 SER B O 1
ATOM 6617 N N . GLY B 1 411 ? 92.204 48.041 49.337 1.00 26.93 411 GLY B N 1
ATOM 6618 C CA . GLY B 1 411 ? 93.355 48.932 49.117 1.00 27.39 411 GLY B CA 1
ATOM 6619 C C . GLY B 1 411 ? 94.423 48.973 50.233 1.00 27.68 411 GLY B C 1
ATOM 6620 O O . GLY B 1 411 ? 95.387 49.730 50.153 1.00 28.18 411 GLY B O 1
ATOM 6621 N N . ASP B 1 412 ? 94.264 48.157 51.268 1.00 27.21 412 ASP B N 1
ATOM 6622 C CA . ASP B 1 412 ? 95.224 48.108 52.373 1.00 27.23 412 ASP B CA 1
ATOM 6623 C C . ASP B 1 412 ? 96.088 46.867 52.223 1.00 27.16 412 ASP B C 1
ATOM 6624 O O . ASP B 1 412 ? 95.646 45.868 51.648 1.00 26.16 412 ASP B O 1
ATOM 6629 N N . LYS B 1 413 ? 97.317 46.944 52.748 1.00 25.79 413 LYS B N 1
ATOM 6630 C CA . LYS B 1 413 ? 98.221 45.803 52.820 1.00 26.91 413 LYS B CA 1
ATOM 6631 C C . LYS B 1 413 ? 98.370 45.338 54.270 1.00 26.92 413 LYS B C 1
ATOM 6632 O O . LYS B 1 413 ? 98.446 46.173 55.181 1.00 26.50 413 LYS B O 1
ATOM 6638 N N . TYR B 1 414 ? 98.409 44.014 54.468 1.00 27.81 414 TYR B N 1
ATOM 6639 C CA . TYR B 1 414 ? 98.285 43.404 55.807 1.00 29.06 414 TYR B CA 1
ATOM 6640 C C . TYR B 1 414 ? 99.106 42.117 55.947 1.00 30.49 414 TYR B C 1
ATOM 6641 O O . TYR B 1 414 ? 99.347 41.427 54.984 1.00 29.96 414 TYR B O 1
ATOM 6650 N N . CYS B 1 415 ? 99.563 41.845 57.169 1.00 33.11 415 CYS B N 1
ATOM 6651 C CA . CYS B 1 415 ? 100.298 40.632 57.478 1.00 34.53 415 CYS B CA 1
ATOM 6652 C C . CYS B 1 415 ? 99.582 40.017 58.669 1.00 35.43 415 CYS B C 1
ATOM 6653 O O . CYS B 1 415 ? 98.926 40.731 59.443 1.00 36.07 415 CYS B O 1
ATOM 6656 N N . ARG B 1 416 ? 99.690 38.701 58.816 1.00 36.09 416 ARG B N 1
ATOM 6657 C CA . ARG B 1 416 ? 99.106 38.042 59.965 1.00 36.50 416 ARG B CA 1
ATOM 6658 C C . ARG B 1 416 ? 100.179 37.320 60.771 1.00 36.96 416 ARG B C 1
ATOM 6659 O O . ARG B 1 416 ? 100.951 36.514 60.221 1.00 36.76 416 ARG B O 1
ATOM 6667 N N . LEU B 1 417 ? 100.208 37.622 62.069 1.00 36.83 417 LEU B N 1
ATOM 6668 C CA . LEU B 1 417 ? 101.174 37.038 63.004 1.00 37.12 417 LEU B CA 1
ATOM 6669 C C . LEU B 1 417 ? 100.803 35.595 63.409 1.00 37.47 417 LEU B C 1
ATOM 6670 O O . LEU B 1 417 ? 99.634 35.188 63.305 1.00 37.42 417 LEU B O 1
ATOM 6675 N N . PRO B 1 418 ? 101.811 34.798 63.857 1.00 38.16 418 PRO B N 1
ATOM 6676 C CA . PRO B 1 418 ? 101.580 33.479 64.443 1.00 38.25 418 PRO B CA 1
ATOM 6677 C C . PRO B 1 418 ? 100.367 33.406 65.380 1.00 38.44 418 PRO B C 1
ATOM 6678 O O . PRO B 1 418 ? 99.558 32.481 65.246 1.00 38.27 418 PRO B O 1
ATOM 6682 N N . ASN B 1 419 ? 100.237 34.380 66.292 1.00 39.23 419 ASN B N 1
ATOM 6683 C CA . ASN B 1 419 ? 99.128 34.419 67.262 1.00 39.23 419 ASN B CA 1
ATOM 6684 C C . ASN B 1 419 ? 97.742 34.764 66.680 1.00 39.24 419 ASN B C 1
ATOM 6685 O O . ASN B 1 419 ? 96.735 34.731 67.397 1.00 39.27 419 ASN B O 1
ATOM 6690 N N . GLY B 1 420 ? 97.692 35.075 65.384 1.00 38.76 420 GLY B N 1
ATOM 6691 C CA . GLY B 1 420 ? 96.432 35.388 64.713 1.00 38.47 420 GLY B CA 1
ATOM 6692 C C . GLY B 1 420 ? 96.139 36.881 64.600 1.00 37.55 420 GLY B C 1
ATOM 6693 O O . GLY B 1 420 ? 95.152 37.278 63.965 1.00 37.46 420 GLY B O 1
ATOM 6694 N N . CYS B 1 421 ? 96.988 37.701 65.223 1.00 36.58 421 CYS B N 1
ATOM 6695 C CA . CYS B 1 421 ? 96.857 39.164 65.170 1.00 36.01 421 CYS B CA 1
ATOM 6696 C C . CYS B 1 421 ? 97.327 39.759 63.827 1.00 34.16 421 CYS B C 1
ATOM 6697 O O . CYS B 1 421 ? 98.344 39.333 63.267 1.00 34.00 421 CYS B O 1
ATOM 6700 N N . TYR B 1 422 ? 96.572 40.750 63.341 1.00 31.78 422 TYR B N 1
ATOM 6701 C CA . TYR B 1 422 ? 96.812 41.426 62.060 1.00 29.58 422 TYR B CA 1
ATOM 6702 C C . TYR B 1 422 ? 97.665 42.698 62.197 1.00 29.15 422 TYR B C 1
ATOM 6703 O O . TYR B 1 422 ? 97.475 43.521 63.117 1.00 28.76 422 TYR B O 1
ATOM 6712 N N . VAL B 1 423 ? 98.622 42.853 61.276 1.00 27.92 423 VAL B N 1
ATOM 6713 C CA . VAL B 1 423 ? 99.590 43.942 61.342 1.00 26.76 423 VAL B CA 1
ATOM 6714 C C . VAL B 1 423 ? 99.519 44.711 60.013 1.00 26.60 423 VAL B C 1
ATOM 6715 O O . VAL B 1 423 ? 99.679 44.138 58.929 1.00 24.22 423 VAL B O 1
ATOM 6719 N N . TYR B 1 424 ? 99.246 46.003 60.138 1.00 26.46 424 TYR B N 1
ATOM 6720 C CA . TYR B 1 424 ? 99.091 46.886 59.012 1.00 26.57 424 TYR B CA 1
ATOM 6721 C C . TYR B 1 424 ? 100.426 47.206 58.336 1.00 27.18 424 TYR B C 1
ATOM 6722 O O . TYR B 1 424 ? 101.395 47.571 59.016 1.00 27.40 424 TYR B O 1
ATOM 6731 N N . ALA B 1 425 ? 100.467 47.082 57.004 1.00 26.50 425 ALA B N 1
ATOM 6732 C CA . ALA B 1 425 ? 101.703 47.350 56.243 1.00 26.78 425 ALA B CA 1
ATOM 6733 C C . ALA B 1 425 ? 101.645 48.719 55.571 1.00 26.59 425 ALA B C 1
ATOM 6734 O O . ALA B 1 425 ? 102.681 49.292 55.215 1.00 26.92 425 ALA B O 1
ATOM 6736 N N . GLY B 1 426 ? 100.429 49.242 55.410 1.00 25.50 426 GLY B N 1
ATOM 6737 C CA . GLY B 1 426 ? 100.229 50.532 54.774 1.00 24.53 426 GLY B CA 1
ATOM 6738 C C . GLY B 1 426 ? 99.219 50.390 53.656 1.00 24.85 426 GLY B C 1
ATOM 6739 O O . GLY B 1 426 ? 98.717 49.301 53.389 1.00 24.16 426 GLY B O 1
ATOM 6740 N N . ARG B 1 427 ? 98.950 51.500 52.986 1.00 24.50 427 ARG B N 1
ATOM 6741 C CA . ARG B 1 427 ? 98.122 51.486 51.793 1.00 25.81 427 ARG B CA 1
ATOM 6742 C C . ARG B 1 427 ? 98.919 50.924 50.607 1.00 26.10 427 ARG B C 1
ATOM 6743 O O . ARG B 1 427 ? 100.152 51.099 50.531 1.00 25.95 427 ARG B O 1
ATOM 6751 N N . SER B 1 428 ? 98.213 50.260 49.690 1.00 27.73 428 SER B N 1
ATOM 6752 C CA . SER B 1 428 ? 98.825 49.672 48.506 1.00 28.57 428 SER B CA 1
ATOM 6753 C C . SER B 1 428 ? 99.670 50.729 47.787 1.00 28.50 428 SER B C 1
ATOM 6754 O O . SER B 1 428 ? 100.818 50.468 47.426 1.00 28.21 428 SER B O 1
ATOM 6757 N N . ASP B 1 429 ? 99.107 51.924 47.612 1.00 28.67 429 ASP B N 1
ATOM 6758 C CA . ASP B 1 429 ? 99.797 53.015 46.908 1.00 29.52 429 ASP B CA 1
ATOM 6759 C C . ASP B 1 429 ? 101.052 53.547 47.616 1.00 28.48 429 ASP B C 1
ATOM 6760 O O . ASP B 1 429 ? 101.847 54.252 46.994 1.00 28.10 429 ASP B O 1
ATOM 6765 N N . ASP B 1 430 ? 101.210 53.247 48.907 1.00 27.83 430 ASP B N 1
ATOM 6766 C CA . ASP B 1 430 ? 102.339 53.773 49.693 1.00 28.42 430 ASP B CA 1
ATOM 6767 C C . ASP B 1 430 ? 103.468 52.759 49.894 1.00 28.77 430 ASP B C 1
ATOM 6768 O O . ASP B 1 430 ? 104.471 53.057 50.564 1.00 28.95 430 ASP B O 1
ATOM 6773 N N . MET B 1 431 ? 103.301 51.564 49.324 1.00 29.17 431 MET B N 1
ATOM 6774 C CA . MET B 1 431 ? 104.295 50.508 49.421 1.00 29.58 431 MET B CA 1
ATOM 6775 C C . MET B 1 431 ? 105.551 50.942 48.690 1.00 30.31 431 MET B C 1
ATOM 6776 O O . MET B 1 431 ? 105.474 51.634 47.664 1.00 29.32 431 MET B O 1
ATOM 6781 N N . LEU B 1 432 ? 106.690 50.582 49.267 1.00 31.11 432 LEU B N 1
ATOM 6782 C CA . LEU B 1 432 ? 107.997 50.883 48.670 1.00 32.98 432 LEU B CA 1
ATOM 6783 C C . LEU B 1 432 ? 108.566 49.633 47.967 1.00 33.99 432 LEU B C 1
ATOM 6784 O O . LEU B 1 432 ? 108.301 48.494 48.376 1.00 34.64 432 LEU B O 1
ATOM 6789 N N . LYS B 1 433 ? 109.363 49.853 46.925 1.00 36.02 433 LYS B N 1
ATOM 6790 C CA . LYS B 1 433 ? 110.046 48.751 46.226 1.00 37.33 433 LYS B CA 1
ATOM 6791 C C . LYS B 1 433 ? 111.501 49.094 45.915 1.00 36.35 433 LYS B C 1
ATOM 6792 O O . LYS B 1 433 ? 111.807 50.221 45.529 1.00 36.82 433 LYS B O 1
ATOM 6798 N N . TYR B 1 438 ? 109.174 44.354 48.032 1.00 38.90 438 TYR B N 1
ATOM 6799 C CA . TYR B 1 438 ? 108.307 45.389 48.558 1.00 38.67 438 TYR B CA 1
ATOM 6800 C C . TYR B 1 438 ? 108.563 45.649 50.033 1.00 37.17 438 TYR B C 1
ATOM 6801 O O . TYR B 1 438 ? 108.837 44.728 50.807 1.00 36.74 438 TYR B O 1
ATOM 6810 N N . VAL B 1 439 ? 108.518 46.923 50.404 1.00 35.32 439 VAL B N 1
ATOM 6811 C CA . VAL B 1 439 ? 108.790 47.326 51.778 1.00 33.64 439 VAL B CA 1
ATOM 6812 C C . VAL B 1 439 ? 107.616 48.156 52.279 1.00 31.98 439 VAL B C 1
ATOM 6813 O O . VAL B 1 439 ? 107.159 49.077 51.599 1.00 30.90 439 VAL B O 1
ATOM 6817 N N . SER B 1 440 ? 107.155 47.798 53.475 1.00 30.20 440 SER B N 1
ATOM 6818 C CA . SER B 1 440 ? 106.098 48.486 54.213 1.00 28.87 440 SER B CA 1
ATOM 6819 C C . SER B 1 440 ? 106.574 49.845 54.760 1.00 27.58 440 SER B C 1
ATOM 6820 O O . SER B 1 440 ? 107.492 49.874 55.597 1.00 28.12 440 SER B O 1
ATOM 6823 N N . PRO B 1 441 ? 105.935 50.959 54.333 1.00 27.06 441 PRO B N 1
ATOM 6824 C CA . PRO B 1 441 ? 106.305 52.276 54.864 1.00 26.55 441 PRO B CA 1
ATOM 6825 C C . PRO B 1 441 ? 106.001 52.302 56.364 1.00 26.33 441 PRO B C 1
ATOM 6826 O O . PRO B 1 441 ? 106.779 52.847 57.156 1.00 25.12 441 PRO B O 1
ATOM 6830 N N . VAL B 1 442 ? 104.908 51.633 56.750 1.00 25.63 442 VAL B N 1
ATOM 6831 C CA . VAL B 1 442 ? 104.477 51.584 58.143 1.00 25.76 442 VAL B CA 1
ATOM 6832 C C . VAL B 1 442 ? 105.455 50.825 59.066 1.00 25.89 442 VAL B C 1
ATOM 6833 O O . VAL B 1 442 ? 105.718 51.272 60.186 1.00 25.83 442 VAL B O 1
ATOM 6837 N N . GLU B 1 443 ? 106.002 49.699 58.600 1.00 26.61 443 GLU B N 1
ATOM 6838 C CA . GLU B 1 443 ? 107.002 48.953 59.381 1.00 27.04 443 GLU B CA 1
ATOM 6839 C C . GLU B 1 443 ? 108.222 49.864 59.705 1.00 26.53 443 GLU B C 1
ATOM 6840 O O . GLU B 1 443 ? 108.676 49.912 60.849 1.00 25.69 443 GLU B O 1
ATOM 6846 N N . VAL B 1 444 ? 108.703 50.622 58.714 1.00 25.45 444 VAL B N 1
ATOM 6847 C CA . VAL B 1 444 ? 109.821 51.563 58.934 1.00 25.80 444 VAL B CA 1
ATOM 6848 C C . VAL B 1 444 ? 109.461 52.747 59.866 1.00 25.54 444 VAL B C 1
ATOM 6849 O O . VAL B 1 444 ? 110.246 53.122 60.745 1.00 25.13 444 VAL B O 1
ATOM 6853 N N . GLU B 1 445 ? 108.279 53.324 59.656 1.00 25.36 445 GLU B N 1
ATOM 6854 C CA . GLU B 1 445 ? 107.744 54.402 60.498 1.00 25.07 445 GLU B CA 1
ATOM 6855 C C . GLU B 1 445 ? 107.650 53.983 61.963 1.00 25.81 445 GLU B C 1
ATOM 6856 O O . GLU B 1 445 ? 108.086 54.724 62.848 1.00 25.20 445 GLU B O 1
ATOM 6862 N N . MET B 1 446 ? 107.098 52.793 62.211 1.00 27.05 446 MET B N 1
ATOM 6863 C CA . MET B 1 446 ? 106.965 52.257 63.577 1.00 28.34 446 MET B CA 1
ATOM 6864 C C . MET B 1 446 ? 108.323 52.086 64.298 1.00 29.27 446 MET B C 1
ATOM 6865 O O . MET B 1 446 ? 108.407 52.276 65.513 1.00 30.45 446 MET B O 1
ATOM 6870 N N . VAL B 1 447 ? 109.372 51.759 63.541 1.00 29.28 447 VAL B N 1
ATOM 6871 C CA . VAL B 1 447 ? 110.735 51.679 64.099 1.00 29.17 447 VAL B CA 1
ATOM 6872 C C . VAL B 1 447 ? 111.330 53.048 64.395 1.00 29.40 447 VAL B C 1
ATOM 6873 O O . VAL B 1 447 ? 111.827 53.277 65.516 1.00 30.40 447 VAL B O 1
ATOM 6877 N N . LEU B 1 448 ? 111.286 53.944 63.403 1.00 28.45 448 LEU B N 1
ATOM 6878 C CA . LEU B 1 448 ? 111.688 55.344 63.562 1.00 28.83 448 LEU B CA 1
ATOM 6879 C C . LEU B 1 448 ? 111.125 56.011 64.805 1.00 28.59 448 LEU B C 1
ATOM 6880 O O . LEU B 1 448 ? 111.868 56.600 65.580 1.00 28.02 448 LEU B O 1
ATOM 6885 N N . VAL B 1 449 ? 109.818 55.880 65.019 1.00 28.79 449 VAL B N 1
ATOM 6886 C CA . VAL B 1 449 ? 109.161 56.566 66.144 1.00 28.86 449 VAL B CA 1
ATOM 6887 C C . VAL B 1 449 ? 109.572 56.007 67.519 1.00 29.03 449 VAL B C 1
ATOM 6888 O O . VAL B 1 449 ? 109.364 56.674 68.517 1.00 29.13 449 VAL B O 1
ATOM 6892 N N . GLN B 1 450 ? 110.145 54.808 67.564 1.00 29.38 450 GLN B N 1
ATOM 6893 C CA . GLN B 1 450 ? 110.661 54.264 68.832 1.00 31.22 450 GLN B CA 1
ATOM 6894 C C . GLN B 1 450 ? 111.922 54.990 69.342 1.00 31.69 450 GLN B C 1
ATOM 6895 O O . GLN B 1 450 ? 112.269 54.870 70.523 1.00 31.97 450 GLN B O 1
ATOM 6901 N N . HIS B 1 451 ? 112.607 55.722 68.465 1.00 31.82 451 HIS B N 1
ATOM 6902 C CA . HIS B 1 451 ? 113.773 56.518 68.881 1.00 32.37 451 HIS B CA 1
ATOM 6903 C C . HIS B 1 451 ? 113.278 57.705 69.719 1.00 32.55 451 HIS B C 1
ATOM 6904 O O . HIS B 1 451 ? 112.262 58.332 69.378 1.00 31.77 451 HIS B O 1
ATOM 6911 N N . ASP B 1 452 ? 113.992 58.009 70.808 1.00 32.72 452 ASP B N 1
ATOM 6912 C CA . ASP B 1 452 ? 113.561 59.057 71.760 1.00 33.03 452 ASP B CA 1
ATOM 6913 C C . ASP B 1 452 ? 113.422 60.479 71.171 1.00 32.10 452 ASP B C 1
ATOM 6914 O O . ASP B 1 452 ? 112.606 61.279 71.653 1.00 31.68 452 ASP B O 1
ATOM 6919 N N . ALA B 1 453 ? 114.177 60.791 70.117 1.00 30.23 453 ALA B N 1
ATOM 6920 C CA . ALA B 1 453 ? 114.086 62.114 69.484 1.00 29.36 453 ALA B CA 1
ATOM 6921 C C . ALA B 1 453 ? 112.817 62.330 68.638 1.00 28.95 453 ALA B C 1
ATOM 6922 O O . ALA B 1 453 ? 112.423 63.464 68.408 1.00 28.87 453 ALA B O 1
ATOM 6924 N N . VAL B 1 454 ? 112.217 61.235 68.163 1.00 28.21 454 VAL B N 1
ATOM 6925 C CA . VAL B 1 454 ? 111.171 61.278 67.115 1.00 28.33 454 VAL B CA 1
ATOM 6926 C C . VAL B 1 454 ? 109.777 61.307 67.750 1.00 27.63 454 VAL B C 1
ATOM 6927 O O . VAL B 1 454 ? 109.440 60.435 68.564 1.00 28.28 454 VAL B O 1
ATOM 6931 N N . LEU B 1 455 ? 109.002 62.320 67.384 1.00 27.43 455 LEU B N 1
ATOM 6932 C CA . LEU B 1 455 ? 107.591 62.428 67.769 1.00 27.63 455 LEU B CA 1
ATOM 6933 C C . LEU B 1 455 ? 106.698 61.752 66.723 1.00 27.93 455 LEU B C 1
ATOM 6934 O O . LEU B 1 455 ? 105.813 60.973 67.080 1.00 28.20 455 LEU B O 1
ATOM 6939 N N . GLU B 1 456 ? 106.932 62.057 65.443 1.00 27.92 456 GLU B N 1
ATOM 6940 C CA . GLU B 1 456 ? 106.177 61.433 64.336 1.00 28.08 456 GLU B CA 1
ATOM 6941 C C . GLU B 1 456 ? 107.111 61.215 63.148 1.00 27.12 456 GLU B C 1
ATOM 6942 O O . GLU B 1 456 ? 108.160 61.857 63.059 1.00 26.07 456 GLU B O 1
ATOM 6948 N N . ALA B 1 457 ? 106.732 60.307 62.248 1.00 25.64 457 ALA B N 1
ATOM 6949 C CA . ALA B 1 457 ? 107.545 60.000 61.067 1.00 25.18 457 ALA B CA 1
ATOM 6950 C C . ALA B 1 457 ? 106.687 59.470 59.934 1.00 25.31 457 ALA B C 1
ATOM 6951 O O . ALA B 1 457 ? 105.687 58.751 60.166 1.00 25.23 457 ALA B O 1
ATOM 6953 N N . ALA B 1 458 ? 107.054 59.856 58.712 1.00 24.43 458 ALA B N 1
ATOM 6954 C CA . ALA B 1 458 ? 106.488 59.270 57.494 1.00 24.63 458 ALA B CA 1
ATOM 6955 C C . ALA B 1 458 ? 107.622 58.794 56.578 1.00 25.19 458 ALA B C 1
ATOM 6956 O O . ALA B 1 458 ? 108.650 59.476 56.437 1.00 25.46 458 ALA B O 1
ATOM 6958 N N . VAL B 1 459 ? 107.432 57.633 55.970 1.00 25.92 459 VAL B N 1
ATOM 6959 C CA . VAL B 1 459 ? 108.424 57.040 55.082 1.00 26.08 459 VAL B CA 1
ATOM 6960 C C . VAL B 1 459 ? 107.837 56.828 53.693 1.00 26.93 459 VAL B C 1
ATOM 6961 O O . VAL B 1 459 ? 106.823 56.123 53.528 1.00 26.29 459 VAL B O 1
ATOM 6965 N N . VAL B 1 460 ? 108.473 57.450 52.698 1.00 26.57 460 VAL B N 1
ATOM 6966 C CA . VAL B 1 460 ? 108.000 57.392 51.311 1.00 27.73 460 VAL B CA 1
ATOM 6967 C C . VAL B 1 460 ? 109.142 57.116 50.350 1.00 28.31 460 VAL B C 1
ATOM 6968 O O . VAL B 1 460 ? 110.317 57.219 50.731 1.00 26.96 460 VAL B O 1
ATOM 6972 N N . GLY B 1 461 ? 108.771 56.802 49.102 1.00 29.42 461 GLY B N 1
ATOM 6973 C CA . GLY B 1 461 ? 109.718 56.574 48.022 1.00 31.57 461 GLY B CA 1
ATOM 6974 C C . GLY B 1 461 ? 109.675 57.778 47.112 1.00 33.25 461 GLY B C 1
ATOM 6975 O O . GLY B 1 461 ? 108.619 58.129 46.601 1.00 33.09 461 GLY B O 1
ATOM 6976 N N . VAL B 1 462 ? 110.827 58.418 46.919 1.00 35.57 462 VAL B N 1
ATOM 6977 C CA . VAL B 1 462 ? 110.899 59.646 46.123 1.00 37.81 462 VAL B CA 1
ATOM 6978 C C . VAL B 1 462 ? 111.792 59.387 44.905 1.00 39.66 462 VAL B C 1
ATOM 6979 O O . VAL B 1 462 ? 112.881 58.814 45.043 1.00 39.11 462 VAL B O 1
ATOM 6983 N N . ASP B 1 463 ? 111.315 59.778 43.722 1.00 42.12 463 ASP B N 1
ATOM 6984 C CA . ASP B 1 463 ? 112.090 59.633 42.496 1.00 44.74 463 ASP B CA 1
ATOM 6985 C C . ASP B 1 463 ? 113.005 60.844 42.298 1.00 45.86 463 ASP B C 1
ATOM 6986 O O . ASP B 1 463 ? 112.557 61.992 42.356 1.00 46.45 463 ASP B O 1
ATOM 6991 N N . HIS B 1 464 ? 114.287 60.560 42.068 1.00 46.79 464 HIS B N 1
ATOM 6992 C CA . HIS B 1 464 ? 115.332 61.559 41.839 1.00 47.72 464 HIS B CA 1
ATOM 6993 C C . HIS B 1 464 ? 116.259 61.059 40.721 1.00 47.16 464 HIS B C 1
ATOM 6994 O O . HIS B 1 464 ? 117.055 60.142 40.951 1.00 47.20 464 HIS B O 1
ATOM 7001 N N . GLY B 1 465 ? 116.150 61.643 39.526 1.00 46.17 465 GLY B N 1
ATOM 7002 C CA . GLY B 1 465 ? 117.017 61.260 38.400 1.00 45.10 465 GLY B CA 1
ATOM 7003 C C . GLY B 1 465 ? 116.769 59.862 37.856 1.00 44.15 465 GLY B C 1
ATOM 7004 O O . GLY B 1 465 ? 117.708 59.175 37.421 1.00 44.37 465 GLY B O 1
ATOM 7005 N N . GLY B 1 466 ? 115.509 59.434 37.890 1.00 43.21 466 GLY B N 1
ATOM 7006 C CA . GLY B 1 466 ? 115.120 58.074 37.476 1.00 42.02 466 GLY B CA 1
ATOM 7007 C C . GLY B 1 466 ? 115.274 56.984 38.533 1.00 41.02 466 GLY B C 1
ATOM 7008 O O . GLY B 1 466 ? 115.034 55.794 38.257 1.00 41.11 466 GLY B O 1
ATOM 7009 N N . LEU B 1 467 ? 115.677 57.380 39.743 1.00 39.56 467 LEU B N 1
ATOM 7010 C CA . LEU B 1 467 ? 115.930 56.430 40.822 1.00 38.27 467 LEU B CA 1
ATOM 7011 C C . LEU B 1 467 ? 115.023 56.680 42.031 1.00 37.25 467 LEU B C 1
ATOM 7012 O O . LEU B 1 467 ? 115.066 57.758 42.625 1.00 36.84 467 LEU B O 1
ATOM 7017 N N . VAL B 1 468 ? 114.238 55.678 42.413 1.00 36.40 468 VAL B N 1
ATOM 7018 C CA . VAL B 1 468 ? 113.412 55.793 43.632 1.00 36.06 468 VAL B CA 1
ATOM 7019 C C . VAL B 1 468 ? 114.208 55.411 44.873 1.00 35.30 468 VAL B C 1
ATOM 7020 O O . VAL B 1 468 ? 114.782 54.315 44.957 1.00 34.68 468 VAL B O 1
ATOM 7024 N N . LYS B 1 469 ? 114.269 56.343 45.815 1.00 35.14 469 LYS B N 1
ATOM 7025 C CA . LYS B 1 469 ? 114.972 56.130 47.082 1.00 35.91 469 LYS B CA 1
ATOM 7026 C C . LYS B 1 469 ? 114.023 56.342 48.259 1.00 33.60 469 LYS B C 1
ATOM 7027 O O . LYS B 1 469 ? 113.152 57.178 48.204 1.00 33.29 469 LYS B O 1
ATOM 7033 N N . THR B 1 470 ? 114.213 55.557 49.310 1.00 32.67 470 THR B N 1
ATOM 7034 C CA . THR B 1 470 ? 113.413 55.678 50.522 1.00 31.39 470 THR B CA 1
ATOM 7035 C C . THR B 1 470 ? 113.869 56.918 51.309 1.00 31.41 470 THR B C 1
ATOM 7036 O O . THR B 1 470 ? 115.078 57.118 51.553 1.00 30.98 470 THR B O 1
ATOM 7040 N N . ARG B 1 471 ? 112.902 57.768 51.661 1.00 30.29 471 ARG B N 1
ATOM 7041 C CA . ARG B 1 471 ? 113.135 58.969 52.444 1.00 30.89 471 ARG B CA 1
ATOM 7042 C C . ARG B 1 471 ? 112.199 59.011 53.654 1.00 30.12 471 ARG B C 1
ATOM 7043 O O . ARG B 1 471 ? 110.975 58.841 53.507 1.00 29.70 471 ARG B O 1
ATOM 7051 N N . ALA B 1 472 ? 112.773 59.230 54.833 1.00 29.45 472 ALA B N 1
ATOM 7052 C CA . ALA B 1 472 ? 111.981 59.422 56.050 1.00 29.26 472 ALA B CA 1
ATOM 7053 C C . ALA B 1 472 ? 111.842 60.914 56.380 1.00 29.57 472 ALA B C 1
ATOM 7054 O O . ALA B 1 472 ? 112.851 61.637 56.451 1.00 28.97 472 ALA B O 1
ATOM 7056 N N . PHE B 1 473 ? 110.595 61.375 56.554 1.00 28.83 473 PHE B N 1
ATOM 7057 C CA . PHE B 1 473 ? 110.286 62.727 57.038 1.00 28.29 473 PHE B CA 1
ATOM 7058 C C . PHE B 1 473 ? 110.008 62.677 58.535 1.00 28.22 473 PHE B C 1
ATOM 7059 O O . PHE B 1 473 ? 109.108 61.959 58.983 1.00 27.55 473 PHE B O 1
ATOM 7067 N N . VAL B 1 474 ? 110.809 63.405 59.312 1.00 28.12 474 VAL B N 1
ATOM 7068 C CA . VAL B 1 474 ? 110.788 63.259 60.767 1.00 28.09 474 VAL B CA 1
ATOM 7069 C C . VAL B 1 474 ? 110.378 64.546 61.481 1.00 28.42 474 VAL B C 1
ATOM 7070 O O . VAL B 1 474 ? 110.944 65.626 61.220 1.00 28.51 474 VAL B O 1
ATOM 7074 N N . VAL B 1 475 ? 109.383 64.431 62.368 1.00 27.71 475 VAL B N 1
ATOM 7075 C CA . VAL B 1 475 ? 109.002 65.541 63.257 1.00 27.27 475 VAL B CA 1
ATOM 7076 C C . VAL B 1 475 ? 109.678 65.240 64.576 1.00 27.30 475 VAL B C 1
ATOM 7077 O O . VAL B 1 475 ? 109.463 64.185 65.171 1.00 25.66 475 VAL B O 1
ATOM 7081 N N . LEU B 1 476 ? 110.563 66.140 65.002 1.00 28.57 476 LEU B N 1
ATOM 7082 C CA . LEU B 1 476 ? 111.316 65.912 66.221 1.00 28.95 476 LEU B CA 1
ATOM 7083 C C . LEU B 1 476 ? 110.546 66.405 67.460 1.00 30.07 476 LEU B C 1
ATOM 7084 O O . LEU B 1 476 ? 109.740 67.338 67.387 1.00 30.04 476 LEU B O 1
ATOM 7089 N N . LYS B 1 477 ? 110.795 65.758 68.588 1.00 31.78 477 LYS B N 1
ATOM 7090 C CA . LYS B 1 477 ? 110.353 66.290 69.877 1.00 33.44 477 LYS B CA 1
ATOM 7091 C C . LYS B 1 477 ? 111.079 67.616 70.159 1.00 35.02 477 LYS B C 1
ATOM 7092 O O . LYS B 1 477 ? 112.188 67.854 69.653 1.00 34.34 477 LYS B O 1
ATOM 7098 N N . ARG B 1 478 ? 110.424 68.488 70.931 1.00 36.60 478 ARG B N 1
ATOM 7099 C CA . ARG B 1 478 ? 110.905 69.855 71.160 1.00 38.72 478 ARG B CA 1
ATOM 7100 C C . ARG B 1 478 ? 112.327 69.912 71.720 1.00 38.79 478 ARG B C 1
ATOM 7101 O O . ARG B 1 478 ? 113.046 70.868 71.452 1.00 39.07 478 ARG B O 1
ATOM 7109 N N . GLU B 1 479 ? 112.714 68.899 72.496 1.00 38.92 479 GLU B N 1
ATOM 7110 C CA . GLU B 1 479 ? 114.018 68.883 73.153 1.00 39.80 479 GLU B CA 1
ATOM 7111 C C . GLU B 1 479 ? 115.182 68.628 72.187 1.00 39.59 479 GLU B C 1
ATOM 7112 O O . GLU B 1 479 ? 116.335 68.732 72.594 1.00 39.66 479 GLU B O 1
ATOM 7118 N N . PHE B 1 480 ? 114.885 68.323 70.919 1.00 38.81 480 PHE B N 1
ATOM 7119 C CA . PHE B 1 480 ? 115.930 67.857 69.991 1.00 38.36 480 PHE B CA 1
ATOM 7120 C C . PHE B 1 480 ? 116.082 68.759 68.775 1.00 38.07 480 PHE B C 1
ATOM 7121 O O . PHE B 1 480 ? 115.101 69.228 68.206 1.00 38.94 480 PHE B O 1
ATOM 7129 N N . ALA B 1 481 ? 117.327 68.997 68.377 1.00 37.40 481 ALA B N 1
ATOM 7130 C CA . ALA B 1 481 ? 117.611 69.888 67.267 1.00 36.47 481 ALA B CA 1
ATOM 7131 C C . ALA B 1 481 ? 117.929 69.052 66.031 1.00 35.40 481 ALA B C 1
ATOM 7132 O O . ALA B 1 481 ? 118.538 67.994 66.146 1.00 35.12 481 ALA B O 1
ATOM 7134 N N . PRO B 1 482 ? 117.514 69.524 64.847 1.00 34.78 482 PRO B N 1
ATOM 7135 C CA . PRO B 1 482 ? 117.862 68.794 63.628 1.00 34.25 482 PRO B CA 1
ATOM 7136 C C . PRO B 1 482 ? 119.371 68.955 63.362 1.00 33.94 482 PRO B C 1
ATOM 7137 O O . PRO B 1 482 ? 119.943 69.985 63.721 1.00 34.00 482 PRO B O 1
ATOM 7141 N N . SER B 1 483 ? 119.997 67.945 62.763 1.00 33.31 483 SER B N 1
ATOM 7142 C CA . SER B 1 483 ? 121.446 67.959 62.475 1.00 32.38 483 SER B CA 1
ATOM 7143 C C . SER B 1 483 ? 121.770 66.747 61.625 1.00 32.38 483 SER B C 1
ATOM 7144 O O . SER B 1 483 ? 120.997 65.787 61.608 1.00 31.89 483 SER B O 1
ATOM 7147 N N . GLU B 1 484 ? 122.907 66.785 60.928 1.00 31.62 484 GLU B N 1
ATOM 7148 C CA . GLU B 1 484 ? 123.355 65.635 60.127 1.00 31.38 484 GLU B CA 1
ATOM 7149 C C . GLU B 1 484 ? 123.800 64.458 61.006 1.00 30.25 484 GLU B C 1
ATOM 7150 O O . GLU B 1 484 ? 123.690 63.299 60.623 1.00 29.62 484 GLU B O 1
ATOM 7156 N N . ILE B 1 485 ? 124.292 64.752 62.201 1.00 29.51 485 ILE B N 1
ATOM 7157 C CA . ILE B 1 485 ? 124.674 63.689 63.127 1.00 29.27 485 ILE B CA 1
ATOM 7158 C C . ILE B 1 485 ? 123.414 62.917 63.614 1.00 28.82 485 ILE B C 1
ATOM 7159 O O . ILE B 1 485 ? 123.392 61.688 63.651 1.00 28.31 485 ILE B O 1
ATOM 7164 N N . LEU B 1 486 ? 122.375 63.658 63.973 1.00 28.66 486 LEU B N 1
ATOM 7165 C CA . LEU B 1 486 ? 121.105 63.04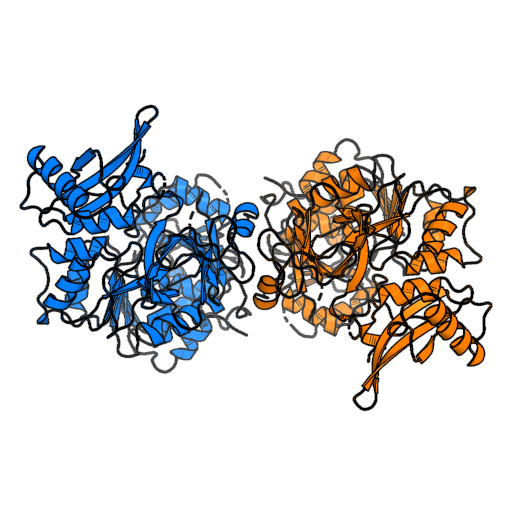0 64.391 1.00 28.71 486 LEU B CA 1
ATOM 7166 C C . LEU B 1 486 ? 120.483 62.279 63.217 1.00 28.73 486 LEU B C 1
ATOM 7167 O O . LEU B 1 486 ? 120.032 61.167 63.403 1.00 29.39 486 LEU B O 1
ATOM 7172 N N . ALA B 1 487 ? 120.466 62.873 62.026 1.00 29.92 487 ALA B N 1
ATOM 7173 C CA . ALA B 1 487 ? 120.025 62.156 60.802 1.00 30.37 487 ALA B CA 1
ATOM 7174 C C . ALA B 1 487 ? 120.693 60.777 60.673 1.00 30.59 487 ALA B C 1
ATOM 7175 O O . ALA B 1 487 ? 120.032 59.765 60.460 1.00 29.71 487 ALA B O 1
ATOM 7177 N N . GLU B 1 488 ? 122.020 60.761 60.806 1.00 30.17 488 GLU B N 1
ATOM 7178 C CA . GLU B 1 488 ? 122.807 59.551 60.756 1.00 30.19 488 GLU B CA 1
ATOM 7179 C C . GLU B 1 488 ? 122.483 58.604 61.913 1.00 31.06 488 GLU B C 1
ATOM 7180 O O . GLU B 1 488 ? 122.397 57.394 61.691 1.00 30.99 488 GLU B O 1
ATOM 7186 N N . GLU B 1 489 ? 122.287 59.139 63.131 1.00 31.18 489 GLU B N 1
ATOM 7187 C CA . GLU B 1 489 ? 121.896 58.296 64.265 1.00 31.90 489 GLU B CA 1
ATOM 7188 C C . GLU B 1 489 ? 120.548 57.596 63.978 1.00 31.35 489 GLU B C 1
ATOM 7189 O O . GLU B 1 489 ? 120.369 56.415 64.274 1.00 31.84 489 GLU B O 1
ATOM 7195 N N . LEU B 1 490 ? 119.611 58.334 63.395 1.00 31.38 490 LEU B N 1
ATOM 7196 C CA . LEU B 1 490 ? 118.295 57.758 63.053 1.00 31.23 490 LEU B CA 1
ATOM 7197 C C . LEU B 1 490 ? 118.360 56.661 61.990 1.00 30.78 490 LEU B C 1
ATOM 7198 O O . LEU B 1 490 ? 117.684 55.653 62.117 1.00 30.51 490 LEU B O 1
ATOM 7203 N N . LYS B 1 491 ? 119.155 56.877 60.938 1.00 30.87 491 LYS B N 1
ATOM 7204 C CA . LYS B 1 491 ? 119.410 55.857 59.904 1.00 31.45 491 LYS B CA 1
ATOM 7205 C C . LYS B 1 491 ? 120.004 54.570 60.495 1.00 32.00 491 LYS B C 1
ATOM 7206 O O . LYS B 1 491 ? 119.479 53.481 60.279 1.00 32.12 491 LYS B O 1
ATOM 7212 N N . ALA B 1 492 ? 121.099 54.709 61.242 1.00 32.50 492 ALA B N 1
ATOM 7213 C CA . ALA B 1 492 ? 121.708 53.615 61.995 1.00 32.45 492 ALA B CA 1
ATOM 7214 C C . ALA B 1 492 ? 120.727 52.919 62.958 1.00 32.97 492 ALA B C 1
ATOM 7215 O O . ALA B 1 492 ? 120.754 51.694 63.085 1.00 32.61 492 ALA B O 1
ATOM 7217 N N . PHE B 1 493 ? 119.865 53.695 63.623 1.00 32.46 493 PHE B N 1
ATOM 7218 C CA . PHE B 1 493 ? 118.823 53.143 64.516 1.00 32.95 493 PHE B CA 1
ATOM 7219 C C . PHE B 1 493 ? 117.907 52.147 63.775 1.00 32.80 493 PHE B C 1
ATOM 7220 O O . PHE B 1 493 ? 117.662 51.044 64.243 1.00 32.42 493 PHE B O 1
ATOM 7228 N N . VAL B 1 494 ? 117.433 52.546 62.597 1.00 33.36 494 VAL B N 1
ATOM 7229 C CA . VAL B 1 494 ? 116.594 51.687 61.759 1.00 33.60 494 VAL B CA 1
ATOM 7230 C C . VAL B 1 494 ? 117.377 50.468 61.248 1.00 34.87 494 VAL B C 1
ATOM 7231 O O . VAL B 1 494 ? 116.894 49.343 61.349 1.00 34.08 494 VAL B O 1
ATOM 7235 N N . LYS B 1 495 ? 118.599 50.701 60.748 1.00 36.82 495 LYS B N 1
ATOM 7236 C CA . LYS B 1 495 ? 119.475 49.646 60.176 1.00 38.70 495 LYS B CA 1
ATOM 7237 C C . LYS B 1 495 ? 119.782 48.510 61.170 1.00 39.60 495 LYS B C 1
ATOM 7238 O O . LYS B 1 495 ? 119.913 47.342 60.778 1.00 39.48 495 LYS B O 1
ATOM 7244 N N . ASP B 1 496 ? 119.899 48.873 62.446 1.00 40.28 496 ASP B N 1
ATOM 7245 C CA . ASP B 1 496 ? 120.100 47.925 63.536 1.00 41.77 496 ASP B CA 1
ATOM 7246 C C . ASP B 1 496 ? 118.858 47.055 63.807 1.00 41.64 496 ASP B C 1
ATOM 7247 O O . ASP B 1 496 ? 118.964 46.007 64.451 1.00 41.26 496 ASP B O 1
ATOM 7252 N N . ARG B 1 497 ? 117.686 47.491 63.338 1.00 41.49 497 ARG B N 1
ATOM 7253 C CA . ARG B 1 497 ? 116.411 46.864 63.755 1.00 41.56 497 ARG B CA 1
ATOM 7254 C C . ARG B 1 497 ? 115.594 46.172 62.655 1.00 41.51 497 ARG B C 1
ATOM 7255 O O . ARG B 1 497 ? 114.626 45.476 62.956 1.00 41.20 497 ARG B O 1
ATOM 7263 N N . LEU B 1 498 ? 115.991 46.341 61.396 1.00 41.55 498 LEU B N 1
ATOM 7264 C CA . LEU B 1 498 ? 115.337 45.629 60.292 1.00 41.88 498 LEU B CA 1
ATOM 7265 C C . LEU B 1 498 ? 116.276 45.331 59.118 1.00 42.04 498 LEU B C 1
ATOM 7266 O O . LEU B 1 498 ? 117.380 45.877 59.033 1.00 41.29 498 LEU B O 1
ATOM 7271 N N . ALA B 1 499 ? 115.817 44.470 58.214 1.00 42.69 499 ALA B N 1
ATOM 7272 C CA . ALA B 1 499 ? 116.600 44.057 57.039 1.00 43.36 499 ALA B CA 1
ATOM 7273 C C . ALA B 1 499 ? 117.168 45.251 56.237 1.00 44.02 499 ALA B C 1
ATOM 7274 O O . ALA B 1 499 ? 116.506 46.297 56.110 1.00 43.26 499 ALA B O 1
ATOM 7276 N N . PRO B 1 500 ? 118.416 45.103 55.721 1.00 44.83 500 PRO B N 1
ATOM 7277 C CA . PRO B 1 500 ? 119.226 46.177 55.094 1.00 44.77 500 PRO B CA 1
ATOM 7278 C C . PRO B 1 500 ? 118.545 46.939 53.937 1.00 44.59 500 PRO B C 1
ATOM 7279 O O . PRO B 1 500 ? 118.830 48.128 53.719 1.00 45.19 500 PRO B O 1
ATOM 7283 N N . HIS B 1 501 ? 117.646 46.264 53.227 1.00 43.88 501 HIS B N 1
ATOM 7284 C CA . HIS B 1 501 ? 116.871 46.887 52.151 1.00 43.43 501 HIS B CA 1
ATOM 7285 C C . HIS B 1 501 ? 115.755 47.861 52.607 1.00 42.57 501 HIS B C 1
ATOM 7286 O O . HIS B 1 501 ? 115.137 48.526 51.761 1.00 42.82 501 HIS B O 1
ATOM 7293 N N . LYS B 1 502 ? 115.523 47.959 53.919 1.00 41.51 502 LYS B N 1
ATOM 7294 C CA . LYS B 1 502 ? 114.368 48.700 54.468 1.00 40.23 502 LYS B CA 1
ATOM 7295 C C . LYS B 1 502 ? 114.665 50.099 55.047 1.00 40.21 502 LYS B C 1
ATOM 7296 O O . LYS B 1 502 ? 113.767 50.948 55.091 1.00 39.74 502 LYS B O 1
ATOM 7302 N N . TYR B 1 503 ? 115.902 50.353 55.480 1.00 39.70 503 TYR B N 1
ATOM 7303 C CA . TYR B 1 503 ? 116.199 51.612 56.171 1.00 39.17 503 TYR B CA 1
ATOM 7304 C C . TYR B 1 503 ? 116.125 52.835 55.208 1.00 37.99 503 TYR B C 1
ATOM 7305 O O . TYR B 1 503 ? 116.337 52.698 53.996 1.00 37.07 503 TYR B O 1
ATOM 7314 N N . PRO B 1 504 ? 115.772 54.028 55.726 1.00 37.02 504 PRO B N 1
ATOM 7315 C CA . PRO B 1 504 ? 115.691 55.175 54.821 1.00 36.53 504 PRO B CA 1
ATOM 7316 C C . PRO B 1 504 ? 117.085 55.719 54.396 1.00 36.84 504 PRO B C 1
ATOM 7317 O O . PRO B 1 504 ? 117.987 55.829 55.236 1.00 35.52 504 PRO B O 1
ATOM 7321 N N . ARG B 1 505 ? 117.252 56.045 53.112 1.00 36.63 505 ARG B N 1
ATOM 7322 C CA . ARG B 1 505 ? 118.541 56.562 52.627 1.00 37.99 505 ARG B CA 1
ATOM 7323 C C . ARG B 1 505 ? 118.704 58.065 52.919 1.00 38.31 505 ARG B C 1
ATOM 7324 O O . ARG B 1 505 ? 119.820 58.585 52.950 1.00 38.73 505 ARG B O 1
ATOM 7332 N N . ASP B 1 506 ? 117.575 58.741 53.106 1.00 38.12 506 ASP B N 1
ATOM 7333 C CA . ASP B 1 506 ? 117.485 60.165 53.399 1.00 38.52 506 ASP B CA 1
ATOM 7334 C C . ASP B 1 506 ? 116.644 60.362 54.658 1.00 37.49 506 ASP B C 1
ATOM 7335 O O . ASP B 1 506 ? 115.647 59.659 54.848 1.00 36.26 506 ASP B O 1
ATOM 7340 N N . ILE B 1 507 ? 117.034 61.328 55.491 1.00 36.67 507 ILE B N 1
ATOM 7341 C CA . ILE B 1 507 ? 116.174 61.833 56.583 1.00 35.90 507 ILE B CA 1
ATOM 7342 C C . ILE B 1 507 ? 115.952 63.331 56.352 1.00 35.51 507 ILE B C 1
ATOM 7343 O O . ILE B 1 507 ? 116.917 64.084 56.204 1.00 35.36 507 ILE B O 1
ATOM 7348 N N . VAL B 1 508 ? 114.695 63.764 56.279 1.00 33.57 508 VAL B N 1
ATOM 7349 C CA . VAL B 1 508 ? 114.391 65.186 56.239 1.00 32.02 508 VAL B CA 1
ATOM 7350 C C . VAL B 1 508 ? 113.686 65.560 57.544 1.00 32.04 508 VAL B C 1
ATOM 7351 O O . VAL B 1 508 ? 112.713 64.904 57.932 1.00 31.11 508 VAL B O 1
ATOM 7355 N N . PHE B 1 509 ? 114.168 66.605 58.220 1.00 31.28 509 PHE B N 1
ATOM 7356 C CA . PHE B 1 509 ? 113.492 67.099 59.414 1.00 30.76 509 PHE B CA 1
ATOM 7357 C C . PHE B 1 509 ? 112.463 68.153 59.057 1.00 31.19 509 PHE B C 1
ATOM 7358 O O . PHE B 1 509 ? 112.760 69.107 58.332 1.00 30.76 509 PHE B O 1
ATOM 7366 N N . VAL B 1 510 ? 111.246 67.962 59.575 1.00 30.95 510 VAL B N 1
ATOM 7367 C CA . VAL B 1 510 ? 110.107 68.853 59.301 1.00 31.73 510 VAL B CA 1
ATOM 7368 C C . VAL B 1 510 ? 109.385 69.268 60.601 1.00 31.84 510 VAL B C 1
ATOM 7369 O O . VAL B 1 510 ? 109.455 68.572 61.622 1.00 32.05 510 VAL B O 1
ATOM 7373 N N . ASP B 1 511 ? 108.688 70.401 60.567 1.00 32.94 511 ASP B N 1
ATOM 7374 C CA . ASP B 1 511 ? 107.973 70.842 61.771 1.00 34.00 511 ASP B CA 1
ATOM 7375 C C . ASP B 1 511 ? 106.622 70.128 61.935 1.00 33.20 511 ASP B C 1
ATOM 7376 O O . ASP B 1 511 ? 106.028 70.136 63.001 1.00 32.75 511 ASP B O 1
ATOM 7381 N N . ASP B 1 512 ? 106.167 69.501 60.857 1.00 33.86 512 ASP B N 1
ATOM 7382 C CA . ASP B 1 512 ? 104.844 68.861 60.803 1.00 34.06 512 ASP B CA 1
ATOM 7383 C C . ASP B 1 512 ? 104.768 68.017 59.551 1.00 32.55 512 ASP B C 1
ATOM 7384 O O . ASP B 1 512 ? 105.445 68.288 58.569 1.00 33.60 512 ASP B O 1
ATOM 7389 N N . LEU B 1 513 ? 103.953 66.971 59.605 1.00 31.23 513 LEU B N 1
ATOM 7390 C CA . LEU B 1 513 ? 103.692 66.130 58.447 1.00 29.54 513 LEU B CA 1
ATOM 7391 C C . LEU B 1 513 ? 102.432 66.655 57.802 1.00 28.47 513 LEU B C 1
ATOM 7392 O O . LEU B 1 513 ? 101.585 67.167 58.499 1.00 28.24 513 LEU B O 1
ATOM 7397 N N . PRO B 1 514 ? 102.298 66.521 56.479 1.00 27.32 514 PRO B N 1
ATOM 7398 C CA . PRO B 1 514 ? 101.048 66.983 55.855 1.00 27.32 514 PRO B CA 1
ATOM 7399 C C . PRO B 1 514 ? 99.949 65.940 56.118 1.00 26.38 514 PRO B C 1
ATOM 7400 O O . PRO B 1 514 ? 100.197 64.738 55.991 1.00 26.45 514 PRO B O 1
ATOM 7404 N N . LYS B 1 515 ? 98.784 66.405 56.547 1.00 26.52 515 LYS B N 1
ATOM 7405 C CA . LYS B 1 515 ? 97.688 65.520 56.954 1.00 26.38 515 LYS B CA 1
ATOM 7406 C C . LYS B 1 515 ? 96.347 65.966 56.388 1.00 25.83 515 LYS B C 1
ATOM 7407 O O . LYS B 1 515 ? 96.109 67.173 56.221 1.00 26.23 515 LYS B O 1
ATOM 7413 N N . THR B 1 516 ? 95.483 64.989 56.097 1.00 24.91 516 THR B N 1
ATOM 7414 C CA . THR B 1 516 ? 94.067 65.252 55.794 1.00 24.11 516 THR B CA 1
ATOM 7415 C C . THR B 1 516 ? 93.430 65.929 57.020 1.00 24.22 516 THR B C 1
ATOM 7416 O O . THR B 1 516 ? 94.017 65.866 58.128 1.00 23.78 516 THR B O 1
ATOM 7420 N N . ALA B 1 517 ? 92.267 66.568 56.841 1.00 24.43 517 ALA B N 1
ATOM 7421 C CA . ALA B 1 517 ? 91.472 67.083 57.988 1.00 24.11 517 ALA B CA 1
ATOM 7422 C C . ALA B 1 517 ? 91.270 65.976 59.020 1.00 24.81 517 ALA B C 1
ATOM 7423 O O . ALA B 1 517 ? 91.247 66.257 60.221 1.00 24.92 517 ALA B O 1
ATOM 7425 N N . THR B 1 518 ? 91.171 64.725 58.538 1.00 23.39 518 THR B N 1
ATOM 7426 C CA . THR B 1 518 ? 90.903 63.536 59.355 1.00 23.92 518 THR B CA 1
ATOM 7427 C C . THR B 1 518 ? 92.070 62.966 60.180 1.00 24.29 518 THR B C 1
ATOM 7428 O O . THR B 1 518 ? 91.845 62.064 61.002 1.00 24.18 518 THR B O 1
ATOM 7432 N N . GLY B 1 519 ? 93.288 63.486 59.952 1.00 24.12 519 GLY B N 1
ATOM 7433 C CA . GLY B 1 519 ? 94.471 63.107 60.723 1.00 24.20 519 GLY B CA 1
ATOM 7434 C C . GLY B 1 519 ? 95.262 61.970 60.088 1.00 24.03 519 GLY B C 1
ATOM 7435 O O . GLY B 1 519 ? 96.094 61.363 60.743 1.00 24.07 519 GLY B O 1
ATOM 7436 N N . LYS B 1 520 ? 94.978 61.688 58.816 1.00 22.93 520 LYS B N 1
ATOM 7437 C CA . LYS B 1 520 ? 95.742 60.743 58.015 1.00 23.16 520 LYS B CA 1
ATOM 7438 C C . LYS B 1 520 ? 96.916 61.475 57.340 1.00 23.36 520 LYS B C 1
ATOM 7439 O O . LYS B 1 520 ? 96.736 62.562 56.778 1.00 23.93 520 LYS B O 1
ATOM 7445 N N . ILE B 1 521 ? 98.101 60.883 57.406 1.00 23.93 521 ILE B N 1
ATOM 7446 C CA . ILE B 1 521 ? 99.278 61.485 56.740 1.00 24.75 521 ILE B CA 1
ATOM 7447 C C . ILE B 1 521 ? 99.165 61.353 55.230 1.00 25.38 521 ILE B C 1
ATOM 7448 O O . ILE B 1 521 ? 98.926 60.267 54.719 1.00 25.23 521 ILE B O 1
ATOM 7453 N N . GLN B 1 522 ? 99.330 62.475 54.526 1.00 25.66 522 GLN B N 1
ATOM 7454 C CA . GLN B 1 522 ? 99.268 62.512 53.072 1.00 26.37 522 GLN B CA 1
ATOM 7455 C C . GLN B 1 522 ? 100.642 62.209 52.522 1.00 26.94 522 GLN B C 1
ATOM 7456 O O . GLN B 1 522 ? 101.393 63.132 52.115 1.00 27.62 522 GLN B O 1
ATOM 7462 N N . ARG B 1 523 ? 100.974 60.918 52.512 1.00 26.87 523 ARG B N 1
ATOM 7463 C CA . ARG B 1 523 ? 102.252 60.445 51.983 1.00 26.37 523 ARG B CA 1
ATOM 7464 C C . ARG B 1 523 ? 102.451 60.846 50.505 1.00 27.20 523 ARG B C 1
ATOM 7465 O O . ARG B 1 523 ? 103.578 61.104 50.090 1.00 26.25 523 ARG B O 1
ATOM 7473 N N . PHE B 1 524 ? 101.368 60.952 49.739 1.00 28.09 524 PHE B N 1
ATOM 7474 C CA . PHE B 1 524 ? 101.461 61.416 48.326 1.00 30.10 524 PHE B CA 1
ATOM 7475 C C . PHE B 1 524 ? 102.078 62.817 48.204 1.00 30.79 524 PHE B C 1
ATOM 7476 O O . PHE B 1 524 ? 102.851 63.070 47.289 1.00 30.13 524 PHE B O 1
ATOM 7484 N N . LYS B 1 525 ? 101.743 63.708 49.134 1.00 32.00 525 LYS B N 1
ATOM 7485 C CA . LYS B 1 525 ? 102.334 65.055 49.206 1.00 33.64 525 LYS B CA 1
ATOM 7486 C C . LYS B 1 525 ? 103.850 65.038 49.449 1.00 34.58 525 LYS B C 1
ATOM 7487 O O . LYS B 1 525 ? 104.585 65.901 48.955 1.00 35.07 525 LYS B O 1
ATOM 7493 N N . LEU B 1 526 ? 104.305 64.060 50.222 1.00 35.01 526 LEU B N 1
ATOM 7494 C CA . LEU B 1 526 ? 105.721 63.901 50.513 1.00 35.66 526 LEU B CA 1
ATOM 7495 C C . LEU B 1 526 ? 106.499 63.300 49.344 1.00 37.38 526 LEU B C 1
ATOM 7496 O O . LEU B 1 526 ? 107.706 63.517 49.231 1.00 38.07 526 LEU B O 1
ATOM 7501 N N . ARG B 1 527 ? 105.814 62.549 48.484 1.00 38.97 527 ARG B N 1
ATOM 7502 C CA . ARG B 1 527 ? 106.424 62.001 47.263 1.00 40.95 527 ARG B CA 1
ATOM 7503 C C . ARG B 1 527 ? 106.566 63.083 46.182 1.00 43.01 527 ARG B C 1
ATOM 7504 O O . ARG B 1 527 ? 107.336 62.917 45.220 1.00 43.58 527 ARG B O 1
ATOM 7512 N N . GLU B 1 528 ? 105.820 64.179 46.353 1.00 44.92 528 GLU B N 1
ATOM 7513 C CA . GLU B 1 528 ? 105.601 65.175 45.299 1.00 47.05 528 GLU B CA 1
ATOM 7514 C C . GLU B 1 528 ? 106.099 66.581 45.662 1.00 47.20 528 GLU B C 1
ATOM 7515 O O . GLU B 1 528 ? 106.411 66.881 46.828 1.00 47.64 528 GLU B O 1
#

CATH classification: 3.40.50.12780 (+1 more: 3.30.300.30)